Protein AF-A0A2Y8ZX93-F1 (afdb_monomer_lite)

pLDDT: mean 82.66, std 17.28, range [22.12, 98.38]

Structure (mmCIF, N/CA/C/O backbone):
data_AF-A0A2Y8ZX93-F1
#
_entry.id   AF-A0A2Y8ZX93-F1
#
loop_
_atom_site.group_PDB
_atom_site.id
_atom_site.type_symbol
_atom_site.label_atom_id
_atom_site.label_alt_id
_atom_site.label_comp_id
_atom_site.label_asym_id
_atom_site.label_entity_id
_atom_site.label_seq_id
_atom_site.pdbx_PDB_ins_code
_atom_site.Cartn_x
_atom_site.Cartn_y
_atom_site.Cartn_z
_atom_site.occupancy
_atom_site.B_iso_or_equiv
_atom_site.auth_seq_id
_atom_site.auth_comp_id
_atom_site.auth_asym_id
_atom_site.auth_atom_id
_atom_site.pdbx_PDB_model_num
ATOM 1 N N . MET A 1 1 ? -20.383 -27.115 -60.433 1.00 38.19 1 MET A N 1
ATOM 2 C CA . MET A 1 1 ? -18.996 -26.728 -60.071 1.00 38.19 1 MET A CA 1
ATOM 3 C C . MET A 1 1 ? -18.597 -27.478 -58.807 1.00 38.19 1 MET A C 1
ATOM 5 O O . MET A 1 1 ? -19.417 -27.552 -57.901 1.00 38.19 1 MET A O 1
ATOM 9 N N . SER A 1 2 ? -17.397 -28.063 -58.743 1.00 33.25 2 SER A N 1
ATOM 10 C CA . SER A 1 2 ? -16.948 -28.819 -57.560 1.00 33.25 2 SER A CA 1
ATOM 11 C C . SER A 1 2 ? -16.372 -27.890 -56.485 1.00 33.25 2 SER A C 1
ATOM 13 O O . SER A 1 2 ? -15.610 -26.979 -56.806 1.00 33.25 2 SER A O 1
ATOM 15 N N . ARG A 1 3 ? -16.704 -28.123 -55.207 1.00 37.62 3 ARG A N 1
ATOM 16 C CA . ARG A 1 3 ? -16.059 -27.435 -54.075 1.00 37.62 3 ARG A CA 1
ATOM 17 C C . ARG A 1 3 ? -14.683 -28.062 -53.839 1.00 37.62 3 ARG A C 1
ATOM 19 O O . ARG A 1 3 ? -14.584 -29.118 -53.220 1.00 37.62 3 ARG A O 1
ATOM 26 N N . GLY A 1 4 ? -13.630 -27.417 -54.339 1.00 34.75 4 GLY A N 1
ATOM 27 C CA . GLY A 1 4 ? -12.253 -27.882 -54.169 1.00 34.75 4 GLY A CA 1
ATOM 28 C C . GLY A 1 4 ? -11.857 -27.981 -52.693 1.00 34.75 4 GLY A C 1
ATOM 29 O O . GLY A 1 4 ? -11.777 -26.970 -52.000 1.00 34.75 4 GLY A O 1
ATOM 30 N N . ALA A 1 5 ? -11.599 -29.198 -52.211 1.00 43.78 5 ALA A N 1
ATOM 31 C CA . ALA A 1 5 ? -11.112 -29.422 -50.853 1.00 43.78 5 ALA A CA 1
ATOM 32 C C . ALA A 1 5 ? -9.681 -28.878 -50.703 1.00 43.78 5 ALA A C 1
ATOM 34 O O . ALA A 1 5 ? -8.778 -29.265 -51.449 1.00 43.78 5 ALA A O 1
ATOM 35 N N . PHE A 1 6 ? -9.474 -27.982 -49.735 1.00 46.78 6 PHE A N 1
ATOM 36 C CA . PHE A 1 6 ? -8.197 -27.298 -49.528 1.00 46.78 6 PHE A CA 1
ATOM 37 C C . PHE A 1 6 ? -7.114 -28.291 -49.071 1.00 46.78 6 PHE A C 1
ATOM 39 O O . PHE A 1 6 ? -7.156 -28.811 -47.955 1.00 46.78 6 PHE A O 1
ATOM 46 N N . ARG A 1 7 ? -6.142 -28.574 -49.946 1.00 48.22 7 ARG A N 1
ATOM 47 C CA . ARG A 1 7 ? -5.059 -29.538 -49.696 1.00 48.22 7 ARG A CA 1
ATOM 48 C C . ARG A 1 7 ? -3.965 -28.949 -48.806 1.00 48.22 7 ARG A C 1
ATOM 50 O O . ARG A 1 7 ? -2.946 -28.451 -49.279 1.00 48.22 7 ARG A O 1
ATOM 57 N N . THR A 1 8 ? -4.178 -29.029 -47.493 1.00 47.44 8 THR A N 1
ATOM 58 C CA . THR A 1 8 ? -3.222 -28.589 -46.457 1.00 47.44 8 THR A CA 1
ATOM 59 C C . THR A 1 8 ? -1.885 -29.342 -46.484 1.00 47.44 8 THR A C 1
ATOM 61 O O . THR A 1 8 ? -0.924 -28.904 -45.863 1.00 47.44 8 THR A O 1
ATOM 64 N N . ASP A 1 9 ? -1.801 -30.465 -47.203 1.00 53.12 9 ASP A N 1
ATOM 65 C CA . ASP A 1 9 ? -0.569 -31.202 -47.508 1.00 53.12 9 ASP A CA 1
ATOM 66 C C . ASP A 1 9 ? 0.391 -30.465 -48.462 1.00 53.12 9 ASP A C 1
ATOM 68 O O . ASP A 1 9 ? 1.540 -30.886 -48.581 1.00 53.12 9 ASP A O 1
ATOM 72 N N . ARG A 1 10 ? -0.051 -29.371 -49.104 1.00 49.56 10 ARG A N 1
ATOM 73 C CA . ARG A 1 10 ? 0.734 -28.565 -50.058 1.00 49.56 10 ARG A CA 1
ATOM 74 C C . ARG A 1 10 ? 1.106 -27.157 -49.572 1.00 49.56 10 ARG A C 1
ATOM 76 O O . ARG A 1 10 ? 1.592 -26.364 -50.371 1.00 49.56 10 ARG A O 1
ATOM 83 N N . LEU A 1 11 ? 0.872 -26.825 -48.301 1.00 54.72 11 LEU A N 1
ATOM 84 C CA . LEU A 1 11 ? 1.304 -25.537 -47.746 1.00 54.72 11 LEU A CA 1
ATOM 85 C C . LEU A 1 11 ? 2.834 -25.528 -47.607 1.00 54.72 11 LEU A C 1
ATOM 87 O O . LEU A 1 11 ? 3.390 -26.366 -46.895 1.00 54.72 11 LEU A O 1
ATOM 91 N N . ASP A 1 12 ? 3.502 -24.599 -48.288 1.00 59.56 12 ASP A N 1
ATOM 92 C CA . ASP A 1 12 ? 4.948 -24.414 -48.164 1.00 59.56 12 ASP A CA 1
ATOM 93 C C . ASP A 1 12 ? 5.332 -23.746 -46.831 1.00 59.56 12 ASP A C 1
ATOM 95 O O . ASP A 1 12 ? 4.488 -23.228 -46.091 1.00 59.56 12 ASP A O 1
ATOM 99 N N . LEU A 1 13 ? 6.623 -23.793 -46.487 1.00 51.16 13 LEU A N 1
ATOM 100 C CA . LEU A 1 13 ? 7.106 -23.239 -45.223 1.00 51.16 13 LEU A CA 1
ATOM 101 C C . LEU A 1 13 ? 6.829 -21.723 -45.088 1.00 51.16 13 LEU A C 1
ATOM 103 O O . LEU A 1 13 ? 6.334 -21.339 -44.028 1.00 51.16 13 LEU A O 1
ATOM 107 N N . PRO A 1 14 ? 7.048 -20.867 -46.111 1.00 53.50 14 PRO A N 1
ATOM 108 C CA . PRO A 1 14 ? 6.634 -19.462 -46.068 1.00 53.50 14 PRO A CA 1
ATOM 109 C C . PRO A 1 14 ? 5.145 -19.263 -45.751 1.00 53.50 14 PRO A C 1
ATOM 111 O O . PRO A 1 14 ? 4.814 -18.455 -44.885 1.00 53.50 14 PRO A O 1
ATOM 114 N N . THR A 1 15 ? 4.249 -20.029 -46.380 1.00 57.69 15 THR A N 1
ATOM 115 C CA . THR A 1 15 ? 2.798 -19.940 -46.147 1.00 57.69 15 THR A CA 1
ATOM 116 C C . THR A 1 15 ? 2.431 -20.395 -44.736 1.00 57.69 15 THR A C 1
ATOM 118 O O . THR A 1 15 ? 1.631 -19.742 -44.069 1.00 57.69 15 THR A O 1
ATOM 121 N N . VAL A 1 16 ? 3.037 -21.478 -44.231 1.00 57.66 16 VAL A N 1
ATOM 122 C CA . VAL A 1 16 ? 2.820 -21.938 -42.847 1.00 57.66 16 VAL A CA 1
ATOM 123 C C . VAL A 1 16 ? 3.321 -20.903 -41.833 1.00 57.66 16 VAL A C 1
ATOM 125 O O . VAL A 1 16 ? 2.627 -20.648 -40.847 1.00 57.66 16 VAL A O 1
ATOM 128 N N . LEU A 1 17 ? 4.477 -20.276 -42.075 1.00 52.84 17 LEU A N 1
ATOM 129 C CA . LEU A 1 17 ? 5.004 -19.200 -41.230 1.00 52.84 17 LEU A CA 1
ATOM 130 C C . LEU A 1 17 ? 4.102 -17.960 -41.265 1.00 52.84 17 LEU A C 1
ATOM 132 O O . LEU A 1 17 ? 3.818 -17.399 -40.209 1.00 52.84 17 LEU A O 1
ATOM 136 N N . GLU A 1 18 ? 3.590 -17.556 -42.430 1.00 56.09 18 GLU A N 1
ATOM 137 C CA . GLU A 1 18 ? 2.656 -16.427 -42.516 1.00 56.09 18 GLU A CA 1
ATOM 138 C C . GLU A 1 18 ? 1.342 -16.731 -41.788 1.00 56.09 18 GLU A C 1
ATOM 140 O O . GLU A 1 18 ? 0.925 -15.952 -40.933 1.00 56.09 18 GLU A O 1
ATOM 145 N N . MET A 1 19 ? 0.754 -17.918 -41.981 1.00 57.12 19 MET A N 1
ATOM 146 C CA . MET A 1 19 ? -0.421 -18.340 -41.209 1.00 57.12 19 MET A CA 1
ATOM 147 C C . MET A 1 19 ? -0.150 -18.356 -39.692 1.00 57.12 19 MET A C 1
ATOM 149 O O . MET A 1 19 ? -1.049 -18.029 -38.916 1.00 57.12 19 MET A O 1
ATOM 153 N N . GLN A 1 20 ? 1.071 -18.683 -39.243 1.00 57.06 20 GLN A N 1
ATOM 154 C CA . GLN A 1 20 ? 1.461 -18.582 -37.828 1.00 57.06 20 GLN A CA 1
ATOM 155 C C . GLN A 1 20 ? 1.561 -17.123 -37.354 1.00 57.06 20 GLN A C 1
ATOM 157 O O . GLN A 1 20 ? 1.121 -16.825 -36.242 1.00 57.06 20 GLN A O 1
ATOM 162 N N . ARG A 1 21 ? 2.074 -16.204 -38.188 1.00 53.91 21 ARG A N 1
ATOM 163 C CA . ARG A 1 21 ? 2.110 -14.753 -37.911 1.00 53.91 21 ARG A CA 1
ATOM 164 C C . ARG A 1 21 ? 0.701 -14.139 -37.852 1.00 53.91 21 ARG A C 1
ATOM 166 O O . ARG A 1 21 ? 0.477 -13.242 -37.038 1.00 53.91 21 ARG A O 1
ATOM 173 N N . THR A 1 22 ? -0.244 -14.603 -38.680 1.00 52.34 22 THR A N 1
ATOM 174 C CA . THR A 1 22 ? -1.621 -14.071 -38.721 1.00 52.34 22 THR A CA 1
ATOM 175 C C . THR A 1 22 ? -2.542 -14.685 -37.661 1.00 52.34 22 THR A C 1
ATOM 177 O O . THR A 1 22 ? -3.226 -13.949 -36.955 1.00 52.34 22 THR A O 1
ATOM 180 N N . ALA A 1 23 ? -2.583 -16.020 -37.550 1.00 55.81 23 ALA A N 1
ATOM 181 C CA . ALA A 1 23 ? -3.576 -16.755 -36.752 1.00 55.81 23 ALA A CA 1
ATOM 182 C C . ALA A 1 23 ? -3.027 -17.340 -35.434 1.00 55.81 23 ALA A C 1
ATOM 184 O O . ALA A 1 23 ? -3.792 -17.872 -34.628 1.00 55.81 23 ALA A O 1
ATOM 185 N N . GLY A 1 24 ? -1.715 -17.249 -35.203 1.00 49.53 24 GLY A N 1
ATOM 186 C CA . GLY A 1 24 ? -1.046 -17.790 -34.022 1.00 49.53 24 GLY A CA 1
ATOM 187 C C . GLY A 1 24 ? -0.754 -19.292 -34.109 1.00 49.53 24 GLY A C 1
ATOM 188 O O . GLY A 1 24 ? -1.444 -20.071 -34.776 1.00 49.53 24 GLY A O 1
ATOM 189 N N . ASN A 1 25 ? 0.280 -19.723 -33.380 1.00 56.22 25 ASN A N 1
ATOM 190 C CA . ASN A 1 25 ? 0.790 -21.100 -33.424 1.00 56.22 25 ASN A CA 1
ATOM 191 C C . ASN A 1 25 ? -0.280 -22.149 -33.080 1.00 56.22 25 ASN A C 1
ATOM 193 O O . ASN A 1 25 ? -0.278 -23.242 -33.648 1.00 56.22 25 ASN A O 1
ATOM 197 N N . LEU A 1 26 ? -1.200 -21.823 -32.168 1.00 50.97 26 LEU A N 1
ATOM 198 C CA . LEU A 1 26 ? -2.224 -22.742 -31.667 1.00 50.97 26 LEU A CA 1
ATOM 199 C C . LEU A 1 26 ? -3.289 -23.050 -32.739 1.00 50.97 26 LEU A C 1
ATOM 201 O O . LEU A 1 26 ? -3.640 -24.215 -32.937 1.00 50.97 26 LEU A O 1
ATOM 205 N N . ALA A 1 27 ? -3.725 -22.041 -33.503 1.00 55.56 27 ALA A N 1
ATOM 206 C CA . ALA A 1 27 ? -4.671 -22.221 -34.605 1.00 55.56 27 ALA A CA 1
ATOM 207 C C . ALA A 1 27 ? -4.058 -23.042 -35.751 1.00 55.56 27 ALA A C 1
ATOM 209 O O . ALA A 1 27 ? -4.661 -24.016 -36.205 1.00 55.56 27 ALA A O 1
ATOM 210 N N . VAL A 1 28 ? -2.829 -22.711 -36.169 1.00 62.53 28 VAL A N 1
ATOM 211 C CA . VAL A 1 28 ? -2.126 -23.446 -37.237 1.00 62.53 28 VAL A CA 1
ATOM 212 C C . VAL A 1 28 ? -1.802 -24.879 -36.813 1.00 62.53 28 VAL A C 1
ATOM 214 O O . VAL A 1 28 ? -2.011 -25.807 -37.593 1.00 62.53 28 VAL A O 1
ATOM 217 N N . THR A 1 29 ? -1.385 -25.098 -35.562 1.00 57.59 29 THR A N 1
ATOM 218 C CA . THR A 1 29 ? -1.184 -26.455 -35.023 1.00 57.59 29 THR A CA 1
ATOM 219 C C . THR A 1 29 ? -2.493 -27.245 -35.033 1.00 57.59 29 THR A C 1
ATOM 221 O O . THR A 1 29 ? -2.496 -28.401 -35.456 1.00 57.59 29 THR A O 1
ATOM 224 N N . GLY A 1 30 ? -3.620 -26.633 -34.652 1.00 55.56 30 GLY A N 1
ATOM 225 C CA . GLY A 1 30 ? -4.944 -27.255 -34.750 1.00 55.56 30 GLY A CA 1
ATOM 226 C C . GLY A 1 30 ? -5.324 -27.636 -36.187 1.00 55.56 30 GLY A C 1
ATOM 227 O O . GLY A 1 30 ? -5.829 -28.737 -36.417 1.00 55.56 30 GLY A O 1
ATOM 228 N N . LEU A 1 31 ? -5.024 -26.768 -37.158 1.00 58.56 31 LEU A N 1
ATOM 229 C CA . LEU A 1 31 ? -5.287 -26.989 -38.583 1.00 58.56 31 LEU A CA 1
ATOM 230 C C . LEU A 1 31 ? -4.454 -28.160 -39.141 1.00 58.56 31 LEU A C 1
ATOM 232 O O . LEU A 1 31 ? -5.006 -29.105 -39.706 1.00 58.56 31 LEU A O 1
ATOM 236 N N . LEU A 1 32 ? -3.138 -28.145 -38.900 1.00 58.00 32 LEU A N 1
ATOM 237 C CA . LEU A 1 32 ? -2.202 -29.190 -39.335 1.00 58.00 32 LEU A CA 1
ATOM 238 C C . LEU A 1 32 ? -2.458 -30.539 -38.639 1.00 58.00 32 LEU A C 1
ATOM 240 O O . LEU A 1 32 ? -2.337 -31.592 -39.266 1.00 58.00 32 LEU A O 1
ATOM 244 N N . THR A 1 33 ? -2.860 -30.527 -37.363 1.00 55.69 33 THR A N 1
ATOM 245 C CA . THR A 1 33 ? -3.165 -31.754 -36.603 1.00 55.69 33 THR A CA 1
ATOM 246 C C . THR A 1 33 ? -4.470 -32.398 -37.074 1.00 55.69 33 THR A C 1
ATOM 248 O O . THR A 1 33 ? -4.533 -33.620 -37.216 1.00 55.69 33 THR A O 1
ATOM 251 N N . ARG A 1 34 ? -5.503 -31.603 -37.403 1.00 52.59 34 ARG A N 1
ATOM 252 C CA . ARG A 1 34 ? -6.754 -32.123 -37.991 1.00 52.59 34 ARG A CA 1
ATOM 253 C C . ARG A 1 34 ? -6.520 -32.836 -39.330 1.00 52.59 34 ARG A C 1
ATOM 255 O O . ARG A 1 34 ? -7.212 -33.812 -39.609 1.00 52.59 34 ARG A O 1
ATOM 262 N N . ALA A 1 35 ? -5.524 -32.413 -40.108 1.00 49.88 35 ALA A N 1
ATOM 263 C CA . ALA A 1 35 ? -5.215 -32.978 -41.422 1.00 49.88 35 ALA A CA 1
ATOM 264 C C . ALA A 1 35 ? -4.515 -34.359 -41.410 1.00 49.88 35 ALA A C 1
ATOM 266 O O . ALA A 1 35 ? -4.443 -35.001 -42.457 1.00 49.88 35 ALA A O 1
ATOM 267 N N . ARG A 1 36 ? -3.972 -34.842 -40.276 1.00 49.94 36 ARG A N 1
ATOM 268 C CA . ARG A 1 36 ? -3.077 -36.029 -40.242 1.00 49.94 36 ARG A CA 1
ATOM 269 C C . ARG A 1 36 ? -3.449 -37.102 -39.201 1.00 49.94 36 ARG A C 1
ATOM 271 O O . ARG A 1 36 ? -2.600 -37.606 -38.475 1.00 49.94 36 ARG A O 1
ATOM 278 N N . ARG A 1 37 ? -4.712 -37.543 -39.187 1.00 47.25 37 ARG A N 1
ATOM 279 C CA . ARG A 1 37 ? -5.266 -38.576 -38.270 1.00 47.25 37 ARG A CA 1
ATOM 280 C C . ARG A 1 37 ? -4.771 -40.042 -38.452 1.00 47.25 37 ARG A C 1
ATOM 282 O O . ARG A 1 37 ? -5.482 -40.955 -38.047 1.00 47.25 37 ARG A O 1
ATOM 289 N N . ARG A 1 38 ? -3.614 -40.324 -39.078 1.00 47.47 38 ARG A N 1
ATOM 290 C CA . ARG A 1 38 ? -3.207 -41.717 -39.432 1.00 47.47 38 ARG A CA 1
ATOM 291 C C . ARG A 1 38 ? -1.722 -42.111 -39.255 1.00 47.47 38 ARG A C 1
ATOM 293 O O . ARG A 1 38 ? -1.318 -43.130 -39.805 1.00 47.47 38 ARG A O 1
ATOM 300 N N . ARG A 1 39 ? -0.896 -41.371 -38.503 1.00 42.72 39 ARG A N 1
ATOM 301 C CA . ARG A 1 39 ? 0.493 -41.780 -38.148 1.00 42.72 39 ARG A CA 1
ATOM 302 C C . ARG A 1 39 ? 0.923 -41.192 -36.773 1.00 42.72 39 ARG A C 1
ATOM 304 O O . ARG A 1 39 ? 0.114 -40.451 -36.217 1.00 42.72 39 ARG A O 1
ATOM 311 N N . PRO A 1 40 ? 2.087 -41.573 -36.183 1.00 40.28 40 PRO A N 1
ATOM 312 C CA . PRO A 1 40 ? 2.445 -41.280 -34.777 1.00 40.28 40 PRO A CA 1
ATOM 313 C C . PRO A 1 40 ? 2.471 -39.778 -34.425 1.00 40.28 40 PRO A C 1
ATOM 315 O O . PRO A 1 40 ? 2.444 -38.950 -35.341 1.00 40.28 40 PRO A O 1
ATOM 318 N N . PRO A 1 41 ? 2.468 -39.412 -33.121 1.00 38.44 41 PRO A N 1
ATOM 319 C CA . PRO A 1 41 ? 2.018 -38.098 -32.665 1.00 38.44 41 PRO A CA 1
ATOM 320 C C . PRO A 1 41 ? 2.779 -36.929 -33.305 1.00 38.44 41 PRO A C 1
ATOM 322 O O . PRO A 1 41 ? 3.965 -37.062 -33.620 1.00 38.44 41 PRO A O 1
ATOM 325 N N . PRO A 1 42 ? 2.122 -35.765 -33.485 1.00 37.41 42 PRO A N 1
ATOM 326 C CA . PRO A 1 42 ? 2.750 -34.623 -34.128 1.00 37.41 42 PRO A CA 1
ATOM 327 C C . PRO A 1 42 ? 4.044 -34.236 -33.415 1.00 37.41 42 PRO A C 1
ATOM 329 O O . PRO A 1 42 ? 4.047 -34.027 -32.198 1.00 37.41 42 PRO A O 1
ATOM 332 N N . ARG A 1 43 ? 5.124 -34.037 -34.184 1.00 37.75 43 ARG A N 1
ATOM 333 C CA . ARG A 1 43 ? 6.219 -33.170 -33.733 1.00 37.75 43 ARG A CA 1
ATOM 334 C C . ARG A 1 43 ? 5.571 -31.852 -33.311 1.00 37.75 43 ARG A C 1
ATOM 336 O O . ARG A 1 43 ? 4.949 -31.196 -34.150 1.00 37.75 43 ARG A O 1
ATOM 343 N N . ARG A 1 44 ? 5.660 -31.497 -32.023 1.00 36.03 44 ARG A N 1
ATOM 344 C CA . ARG A 1 44 ? 5.194 -30.191 -31.538 1.00 36.03 44 ARG A CA 1
ATOM 345 C C . ARG A 1 44 ? 5.882 -29.136 -32.395 1.00 36.03 44 ARG A C 1
ATOM 347 O O . ARG A 1 44 ? 7.101 -29.191 -32.539 1.00 36.03 44 ARG A O 1
ATOM 354 N N . VAL A 1 45 ? 5.114 -28.219 -32.981 1.00 36.22 45 VAL A N 1
ATOM 355 C CA . VAL A 1 45 ? 5.664 -27.192 -33.875 1.00 36.22 45 VAL A CA 1
ATOM 356 C C . VAL A 1 45 ? 6.288 -26.078 -33.032 1.00 36.22 45 VAL A C 1
ATOM 358 O O . VAL A 1 45 ? 5.804 -24.950 -32.975 1.00 36.22 45 VAL A O 1
ATOM 361 N N . GLN A 1 46 ? 7.398 -26.426 -32.373 1.00 42.09 46 GLN A N 1
ATOM 362 C CA . GLN A 1 46 ? 8.507 -25.501 -32.185 1.00 42.09 46 GLN A CA 1
ATOM 363 C C . GLN A 1 46 ? 8.814 -24.908 -33.566 1.00 42.09 46 GLN A C 1
ATOM 365 O O . GLN A 1 46 ? 8.687 -25.596 -34.587 1.00 42.09 46 GLN A O 1
ATOM 370 N N . ARG A 1 47 ? 9.112 -23.610 -33.607 1.00 53.66 47 ARG A N 1
ATOM 371 C CA . ARG A 1 47 ? 9.270 -22.877 -34.866 1.00 53.66 47 ARG A CA 1
ATOM 372 C C . ARG A 1 47 ? 10.280 -23.584 -35.767 1.00 53.66 47 ARG A C 1
ATOM 374 O O . ARG A 1 47 ? 11.273 -24.120 -35.277 1.00 53.66 47 ARG A O 1
ATOM 381 N N . ALA A 1 48 ? 10.057 -23.525 -37.080 1.00 51.16 48 ALA A N 1
ATOM 382 C CA . ALA A 1 48 ? 11.188 -23.681 -37.981 1.00 51.16 48 ALA A CA 1
ATOM 383 C C . ALA A 1 48 ? 12.241 -22.632 -37.569 1.00 51.16 48 ALA A C 1
ATOM 385 O O . ALA A 1 48 ? 11.849 -21.484 -37.310 1.00 51.16 48 ALA A O 1
ATOM 386 N N . PRO A 1 49 ? 13.523 -23.010 -37.432 1.00 67.44 49 PRO A N 1
ATOM 387 C CA . PRO A 1 49 ? 14.569 -22.038 -37.153 1.00 67.44 49 PRO A CA 1
ATOM 388 C C . PRO A 1 49 ? 14.574 -20.963 -38.240 1.00 67.44 49 PRO A C 1
ATOM 390 O O . PRO A 1 49 ? 14.140 -21.211 -39.370 1.00 67.44 49 PRO A O 1
ATOM 393 N N . LEU A 1 50 ? 15.051 -19.769 -37.896 1.00 72.94 50 LEU A N 1
ATOM 394 C CA . LEU A 1 50 ? 15.242 -18.723 -38.897 1.00 72.94 50 LEU A CA 1
ATOM 395 C C . LEU A 1 50 ? 16.279 -19.179 -39.935 1.00 72.94 50 LEU A C 1
ATOM 397 O O . LEU A 1 50 ? 17.116 -20.045 -39.658 1.00 72.94 50 LEU A O 1
ATOM 401 N N . ASP A 1 51 ? 16.223 -18.599 -41.135 1.00 74.88 51 ASP A N 1
ATOM 402 C CA . ASP A 1 51 ? 17.223 -18.878 -42.167 1.00 74.88 51 ASP A CA 1
ATOM 403 C C . ASP A 1 51 ? 18.634 -18.552 -41.627 1.00 74.88 51 ASP A C 1
ATOM 405 O O . ASP A 1 51 ? 18.787 -17.541 -40.932 1.00 74.88 51 ASP A O 1
ATOM 409 N N . PRO A 1 52 ? 19.682 -19.340 -41.934 1.00 82.25 52 PRO A N 1
ATOM 410 C CA . PRO A 1 52 ? 21.042 -19.071 -41.458 1.00 82.25 52 PRO A CA 1
ATOM 411 C C . PRO A 1 52 ? 21.603 -17.680 -41.8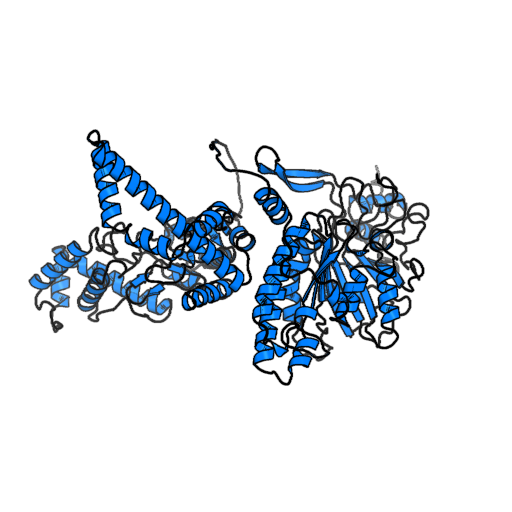09 1.00 82.25 52 PRO A C 1
ATOM 413 O O . PRO A 1 52 ? 22.573 -17.249 -41.198 1.00 82.25 52 PRO A O 1
ATOM 416 N N . LYS A 1 53 ? 21.010 -16.941 -42.758 1.00 79.38 53 LYS A N 1
ATOM 417 C CA . LYS A 1 53 ? 21.347 -15.531 -43.035 1.00 79.38 53 LYS A CA 1
ATOM 418 C C . LYS A 1 53 ? 20.714 -14.555 -42.036 1.00 79.38 53 LYS A C 1
ATOM 420 O O . LYS A 1 53 ? 21.232 -13.459 -41.851 1.00 79.38 53 LYS A O 1
ATOM 425 N N . GLN A 1 54 ? 19.593 -14.929 -41.420 1.00 74.06 54 GLN A N 1
ATOM 426 C CA . GLN A 1 54 ? 18.881 -14.155 -40.395 1.00 74.06 54 GLN A CA 1
ATOM 427 C C . GLN A 1 54 ? 19.307 -14.537 -38.971 1.00 74.06 54 GLN A C 1
ATOM 429 O O . GLN A 1 54 ? 19.251 -13.699 -38.074 1.00 74.06 54 GLN A O 1
ATOM 434 N N . ASP A 1 55 ? 19.736 -15.784 -38.772 1.00 82.25 55 ASP A N 1
ATOM 435 C CA . ASP A 1 55 ? 20.275 -16.317 -37.517 1.00 82.25 55 ASP A CA 1
ATOM 436 C C . ASP A 1 55 ? 21.606 -17.069 -37.756 1.00 82.25 55 ASP A C 1
ATOM 438 O O . ASP A 1 55 ? 21.689 -18.285 -37.561 1.00 82.25 55 ASP A O 1
ATOM 442 N N . PRO A 1 56 ? 22.677 -16.363 -38.179 1.00 82.88 56 PRO A N 1
ATOM 443 C CA . PRO A 1 56 ? 23.992 -16.960 -38.444 1.00 82.88 56 PRO A CA 1
ATOM 444 C C . PRO A 1 56 ? 24.672 -17.540 -37.198 1.00 82.88 56 PRO A C 1
ATOM 446 O O . PRO A 1 56 ? 25.637 -18.291 -37.321 1.00 82.88 56 PRO A O 1
ATOM 449 N N . LYS A 1 57 ? 24.181 -17.205 -35.998 1.00 85.56 57 LYS A N 1
ATOM 450 C CA . LYS A 1 57 ? 24.661 -17.750 -34.722 1.00 85.56 57 LYS A CA 1
ATOM 451 C C . LYS A 1 57 ? 23.854 -18.969 -34.249 1.00 85.56 57 LYS A C 1
ATOM 453 O O . LYS A 1 57 ? 24.275 -19.632 -33.307 1.00 85.56 57 LYS A O 1
ATOM 458 N N . GLY A 1 58 ? 22.730 -19.291 -34.897 1.00 86.94 58 GLY A N 1
ATOM 459 C CA . GLY A 1 58 ? 21.892 -20.453 -34.590 1.00 86.94 58 GLY A CA 1
ATOM 460 C C . GLY A 1 58 ? 21.069 -20.342 -33.299 1.00 86.94 58 GLY A C 1
ATOM 461 O O . GLY A 1 58 ? 20.612 -21.359 -32.776 1.00 86.94 58 GLY A O 1
ATOM 462 N N . TYR A 1 59 ? 20.855 -19.138 -32.767 1.00 88.19 59 TYR A N 1
ATOM 463 C CA . TYR A 1 59 ? 20.158 -18.904 -31.497 1.00 88.19 59 TYR A CA 1
ATOM 464 C C . TYR A 1 59 ? 18.686 -19.350 -31.476 1.00 88.19 59 TYR A C 1
ATOM 466 O O . TYR A 1 59 ? 18.108 -19.463 -30.393 1.00 88.19 59 TYR A O 1
ATOM 474 N N . THR A 1 60 ? 18.079 -19.595 -32.640 1.00 82.50 60 THR A N 1
ATOM 475 C CA . THR A 1 60 ? 16.692 -20.065 -32.821 1.00 82.50 60 THR A CA 1
ATOM 476 C C . THR A 1 60 ? 16.575 -21.557 -33.124 1.00 82.50 60 THR A C 1
ATOM 478 O O . THR A 1 60 ? 15.464 -22.074 -33.257 1.00 82.50 60 THR A O 1
ATOM 481 N N . GLN A 1 61 ? 17.703 -22.262 -33.227 1.00 82.44 61 GLN A N 1
ATOM 482 C CA . GLN A 1 61 ? 17.734 -23.688 -33.532 1.00 82.44 61 GLN A CA 1
ATOM 483 C C . GLN A 1 61 ? 17.111 -24.520 -32.392 1.00 82.44 61 GLN A C 1
ATOM 485 O O . GLN A 1 61 ? 17.387 -24.240 -31.222 1.00 82.44 61 GLN A O 1
ATOM 490 N N . PRO A 1 62 ? 16.319 -25.575 -32.682 1.00 74.62 62 PRO A N 1
ATOM 491 C CA . PRO A 1 62 ? 15.690 -26.419 -31.656 1.00 74.62 62 PRO A CA 1
ATOM 492 C C . PRO A 1 62 ? 16.662 -27.021 -30.629 1.00 74.62 62 PRO A C 1
ATOM 494 O O . PRO A 1 62 ? 16.350 -27.097 -29.442 1.00 74.62 62 PRO A O 1
ATOM 497 N N . GLN A 1 63 ? 17.858 -27.409 -31.081 1.00 80.81 63 GLN A N 1
ATOM 498 C CA . GLN A 1 63 ? 18.958 -27.925 -30.260 1.00 80.81 63 GLN A CA 1
ATOM 499 C C . GLN A 1 63 ? 19.723 -26.839 -29.479 1.00 80.81 63 GLN A C 1
ATOM 501 O O . GLN A 1 63 ? 20.559 -27.167 -28.632 1.00 80.81 63 GLN A O 1
ATOM 506 N N . GLY A 1 64 ? 19.424 -25.562 -29.726 1.00 87.12 64 GLY A N 1
ATOM 507 C CA . GLY A 1 64 ? 20.137 -24.414 -29.176 1.00 87.12 64 GLY A CA 1
ATOM 508 C C . GLY A 1 64 ? 21.563 -24.259 -29.694 1.00 87.12 64 GLY A C 1
ATOM 509 O O . GLY A 1 64 ? 21.979 -24.901 -30.659 1.00 87.12 64 GLY A O 1
ATOM 510 N N . VAL A 1 65 ? 22.314 -23.416 -28.993 1.00 92.38 65 VAL A N 1
ATOM 511 C CA . VAL A 1 65 ? 23.744 -23.174 -29.213 1.00 92.38 65 VAL A CA 1
ATOM 512 C C . VAL A 1 65 ? 24.483 -23.602 -27.952 1.00 92.38 65 VAL A C 1
ATOM 514 O O . VAL A 1 65 ? 24.120 -23.152 -26.867 1.00 92.38 65 VAL A O 1
ATOM 517 N N . LYS A 1 66 ? 25.489 -24.473 -28.089 1.00 94.38 66 LYS A N 1
ATOM 518 C CA . LYS A 1 66 ? 26.412 -24.865 -27.009 1.00 94.38 66 LYS A CA 1
ATOM 519 C C . LYS A 1 66 ? 27.602 -23.909 -26.930 1.00 94.38 66 LYS A C 1
ATOM 521 O O . LYS A 1 66 ? 27.944 -23.296 -27.940 1.00 94.38 66 LYS A O 1
ATOM 526 N N . ASN A 1 67 ? 28.249 -23.834 -25.768 1.00 94.19 67 ASN A N 1
ATOM 527 C CA . ASN A 1 67 ? 29.437 -23.018 -25.504 1.00 94.19 67 ASN A CA 1
ATOM 528 C C . ASN A 1 67 ? 29.326 -21.575 -26.041 1.00 94.19 67 ASN A C 1
ATOM 530 O O . ASN A 1 67 ? 30.204 -21.067 -26.745 1.00 94.19 67 ASN A O 1
ATOM 534 N N . VAL A 1 68 ? 28.196 -20.925 -25.754 1.00 93.50 68 VAL A N 1
ATOM 535 C CA . VAL A 1 68 ? 27.832 -19.609 -26.295 1.00 93.50 68 VAL A CA 1
ATOM 536 C C . VAL A 1 68 ? 28.913 -18.587 -25.953 1.00 93.50 68 VAL A C 1
ATOM 538 O O . VAL A 1 68 ? 29.173 -18.338 -24.778 1.00 93.50 68 VAL A O 1
ATOM 541 N N . ALA A 1 69 ? 29.547 -18.000 -26.973 1.00 88.94 69 ALA A N 1
ATOM 542 C CA . ALA A 1 69 ? 30.656 -17.053 -26.811 1.00 88.94 69 ALA A CA 1
ATOM 543 C C . ALA A 1 69 ? 31.787 -17.566 -25.881 1.00 88.94 69 ALA A C 1
ATOM 545 O O . ALA A 1 69 ? 32.334 -16.804 -25.088 1.00 88.94 69 ALA A O 1
ATOM 546 N N . SER A 1 70 ? 32.115 -18.862 -25.968 1.00 93.06 70 SER A N 1
ATOM 547 C CA . SER A 1 70 ? 33.147 -19.538 -25.158 1.00 93.06 70 SER A CA 1
ATOM 548 C C . SER A 1 70 ? 32.883 -19.563 -23.641 1.00 93.06 70 SER A C 1
ATOM 550 O O . SER A 1 70 ? 33.810 -19.732 -22.853 1.00 93.06 70 SER A O 1
ATOM 552 N N . SER A 1 71 ? 31.625 -19.402 -23.215 1.00 95.38 71 SER A N 1
ATOM 553 C CA . SER A 1 71 ? 31.234 -19.330 -21.795 1.00 95.38 71 SER A CA 1
ATOM 554 C C . SER A 1 71 ? 31.062 -20.673 -21.071 1.00 95.38 71 SER A C 1
ATOM 556 O O . SER A 1 71 ? 30.804 -20.680 -19.869 1.00 95.38 71 SER A O 1
ATOM 558 N N . GLY A 1 72 ? 31.117 -21.808 -21.772 1.00 96.06 72 GLY A N 1
ATOM 559 C CA . GLY A 1 72 ? 30.728 -23.110 -21.217 1.00 96.06 72 GLY A CA 1
ATOM 560 C C . GLY A 1 72 ? 29.226 -23.244 -20.921 1.00 96.06 72 GLY A C 1
ATOM 561 O O . GLY A 1 72 ? 28.833 -24.088 -20.109 1.00 96.06 72 GLY A O 1
ATOM 562 N N . THR A 1 73 ? 28.376 -22.408 -21.535 1.00 97.62 73 THR A N 1
ATOM 563 C CA . THR A 1 73 ? 26.912 -22.466 -21.389 1.00 97.62 73 THR A CA 1
ATOM 564 C C . THR A 1 73 ? 26.188 -22.743 -22.708 1.00 97.62 73 THR A C 1
ATOM 566 O O . THR A 1 73 ? 26.563 -22.253 -23.776 1.00 97.62 73 THR A O 1
ATOM 569 N N . THR A 1 74 ? 25.098 -23.507 -22.617 1.00 96.31 74 THR A N 1
ATOM 570 C CA . THR A 1 74 ? 24.123 -23.737 -23.683 1.00 96.31 74 THR A CA 1
ATOM 571 C C . THR A 1 74 ? 22.964 -22.740 -23.556 1.00 96.31 74 THR A C 1
ATOM 573 O O . THR A 1 74 ? 22.359 -22.623 -22.488 1.00 96.31 74 THR A O 1
ATOM 576 N N . ARG A 1 75 ? 22.578 -22.099 -24.668 1.00 94.44 75 ARG A N 1
ATOM 577 C CA . ARG A 1 75 ? 21.348 -21.293 -24.801 1.00 94.44 75 ARG A CA 1
ATOM 578 C C . ARG A 1 75 ? 20.305 -22.025 -25.646 1.00 94.44 75 ARG A C 1
ATOM 580 O O . ARG A 1 75 ? 20.622 -22.491 -26.741 1.00 94.44 75 ARG A O 1
ATOM 587 N N . ARG A 1 76 ? 19.045 -22.055 -25.198 1.00 92.19 76 ARG A N 1
ATOM 588 C CA . ARG A 1 76 ? 17.898 -22.623 -25.936 1.00 92.19 76 ARG A CA 1
ATOM 589 C C . ARG A 1 76 ? 16.656 -21.742 -25.914 1.00 92.19 76 ARG A C 1
ATOM 591 O O . ARG A 1 76 ? 16.389 -21.067 -24.928 1.00 92.19 76 ARG A O 1
ATOM 598 N N . VAL A 1 77 ? 15.865 -21.827 -26.984 1.00 89.88 77 VAL A N 1
ATOM 599 C CA . VAL A 1 77 ? 14.500 -21.282 -27.069 1.00 89.88 77 VAL A CA 1
ATOM 600 C C . VAL A 1 77 ? 13.517 -22.442 -26.919 1.00 89.88 77 VAL A C 1
ATOM 602 O O . VAL A 1 77 ? 13.542 -23.385 -27.714 1.00 89.88 77 VAL A O 1
ATOM 605 N N . VAL A 1 78 ? 12.663 -22.391 -25.898 1.00 90.00 78 VAL A N 1
ATOM 606 C CA . VAL A 1 78 ? 11.808 -23.516 -25.482 1.00 90.00 78 VAL A CA 1
ATOM 607 C C . VAL A 1 78 ? 10.340 -23.102 -25.435 1.00 90.00 78 VAL A C 1
ATOM 609 O O . VAL A 1 78 ? 10.021 -21.935 -25.212 1.00 90.00 78 VAL A O 1
ATOM 612 N N . THR A 1 79 ? 9.433 -24.055 -25.651 1.00 88.19 79 THR A N 1
ATOM 613 C CA . THR A 1 79 ? 7.983 -23.807 -25.665 1.00 88.19 79 THR A CA 1
ATOM 614 C C . THR A 1 79 ? 7.304 -24.529 -24.503 1.00 88.19 79 THR A C 1
ATOM 616 O O . THR A 1 79 ? 7.483 -25.733 -24.331 1.00 88.19 79 THR A O 1
ATOM 619 N N . VAL A 1 80 ? 6.501 -23.787 -23.738 1.00 89.38 80 VAL A N 1
ATOM 620 C CA . VAL A 1 80 ? 5.961 -24.134 -22.415 1.00 89.38 80 VAL A CA 1
ATOM 621 C C . VAL A 1 80 ? 4.425 -23.974 -22.431 1.00 89.38 80 VAL A C 1
ATOM 623 O O . VAL A 1 80 ? 3.897 -22.975 -21.938 1.00 89.38 80 VAL A O 1
ATOM 626 N N . PRO A 1 81 ? 3.669 -24.885 -23.081 1.00 86.00 81 PRO A N 1
ATOM 627 C CA . PRO A 1 81 ? 2.259 -24.651 -23.399 1.00 86.00 81 PRO A CA 1
ATOM 628 C C . PRO A 1 81 ? 1.368 -24.447 -22.168 1.00 86.00 81 PRO A C 1
ATOM 630 O O . PRO A 1 81 ? 1.436 -25.220 -21.216 1.00 86.00 81 PRO A O 1
ATOM 633 N N . GLY A 1 82 ? 0.488 -23.445 -22.223 1.00 87.06 82 GLY A N 1
ATOM 634 C CA . GLY A 1 82 ? -0.414 -23.071 -21.124 1.00 87.06 82 GLY A CA 1
ATOM 635 C C . GLY A 1 82 ? 0.136 -21.976 -20.201 1.00 87.06 82 GLY A C 1
ATOM 636 O O . GLY A 1 82 ? -0.567 -21.546 -19.283 1.00 87.06 82 GLY A O 1
ATOM 637 N N . PHE A 1 83 ? 1.353 -21.500 -20.469 1.00 91.81 83 PHE A N 1
ATOM 638 C CA . PHE A 1 83 ? 2.023 -20.420 -19.750 1.00 91.81 83 PHE A CA 1
ATOM 639 C C . PHE A 1 83 ? 2.568 -19.358 -20.715 1.00 91.81 83 PHE A C 1
ATOM 641 O O . PHE A 1 83 ? 2.605 -19.558 -21.928 1.00 91.81 83 PHE A O 1
ATOM 648 N N . GLY A 1 84 ? 3.012 -18.225 -20.174 1.00 90.62 84 GLY A N 1
ATOM 649 C CA . GLY A 1 84 ? 3.539 -17.106 -20.951 1.00 90.62 84 GLY A CA 1
ATOM 650 C C . GLY A 1 84 ? 2.462 -16.352 -21.742 1.00 90.62 84 GLY A C 1
ATOM 651 O O . GLY A 1 84 ? 1.280 -16.333 -21.379 1.00 90.62 84 GLY A O 1
ATOM 652 N N . VAL A 1 85 ? 2.895 -15.710 -22.827 1.00 89.06 85 VAL A N 1
ATOM 653 C CA . VAL A 1 85 ? 2.064 -14.911 -23.740 1.00 89.06 85 VAL A CA 1
ATOM 654 C C . VAL A 1 85 ? 1.296 -15.801 -24.728 1.00 89.06 85 VAL A C 1
ATOM 656 O O . VAL A 1 85 ? 1.740 -16.894 -25.079 1.00 89.06 85 VAL A O 1
ATOM 659 N N . THR A 1 86 ? 0.156 -15.312 -25.226 1.00 85.81 86 THR A N 1
ATOM 660 C CA . THR A 1 86 ? -0.581 -15.883 -26.368 1.00 85.81 86 THR A CA 1
ATOM 661 C C . THR A 1 86 ? -1.044 -14.793 -27.347 1.00 85.81 86 THR A C 1
ATOM 663 O O . THR A 1 86 ? -1.333 -13.661 -26.941 1.00 85.81 86 THR A O 1
ATOM 666 N N . GLY A 1 87 ? -1.138 -15.119 -28.643 1.00 81.50 87 GLY A N 1
ATOM 667 C CA . GLY A 1 87 ? -1.634 -14.218 -29.696 1.00 81.50 87 GLY A CA 1
ATOM 668 C C . GLY A 1 87 ? -0.562 -13.388 -30.421 1.00 81.50 87 GLY A C 1
ATOM 669 O O . GLY A 1 87 ? -0.894 -12.406 -31.084 1.00 81.50 87 GLY A O 1
ATOM 670 N N . GLY A 1 88 ? 0.714 -13.754 -30.298 1.00 82.38 88 GLY A N 1
ATOM 671 C CA . GLY A 1 88 ? 1.848 -13.110 -30.959 1.00 82.38 88 GLY A CA 1
ATOM 672 C C . GLY A 1 88 ? 2.173 -11.713 -30.418 1.00 82.38 88 GLY A C 1
ATOM 673 O O . GLY A 1 88 ? 1.711 -11.301 -29.354 1.00 82.38 88 GLY A O 1
ATOM 674 N N . PHE A 1 89 ? 2.970 -10.943 -31.157 1.00 82.56 89 PHE A N 1
ATOM 675 C CA . PHE A 1 89 ? 3.158 -9.514 -30.878 1.00 82.56 89 PHE A CA 1
ATOM 676 C C . PHE A 1 89 ? 1.899 -8.721 -31.265 1.00 82.56 89 PHE A C 1
ATOM 678 O O . PHE A 1 89 ? 1.299 -8.996 -32.311 1.00 82.56 89 PHE A O 1
ATOM 685 N N . LYS A 1 90 ? 1.499 -7.712 -30.479 1.00 81.62 90 LYS A N 1
ATOM 686 C CA . LYS A 1 90 ? 0.355 -6.846 -30.832 1.00 81.62 90 LYS A CA 1
ATOM 687 C C . LYS A 1 90 ? 0.715 -5.911 -31.995 1.00 81.62 90 LYS A C 1
ATOM 689 O O . LYS A 1 90 ? 1.888 -5.658 -32.258 1.00 81.62 90 LYS A O 1
ATOM 694 N N . ALA A 1 91 ? -0.292 -5.414 -32.715 1.00 78.44 91 ALA A N 1
ATOM 695 C CA . ALA A 1 91 ? -0.087 -4.434 -33.789 1.00 78.44 91 ALA A CA 1
ATOM 696 C C . ALA A 1 91 ? 0.255 -3.037 -33.236 1.00 78.44 91 ALA A C 1
ATOM 698 O O . ALA A 1 91 ? 1.106 -2.340 -33.785 1.00 78.44 91 ALA A O 1
ATOM 699 N N . GLU A 1 92 ? -0.352 -2.666 -32.109 1.00 82.00 92 GLU A N 1
ATOM 700 C CA . GLU A 1 92 ? -0.088 -1.440 -31.357 1.00 82.00 92 GLU A CA 1
ATOM 701 C C . GLU A 1 92 ? -0.145 -1.701 -29.845 1.00 82.00 92 GLU A C 1
ATOM 703 O O . GLU A 1 92 ? -0.751 -2.677 -29.393 1.00 82.00 92 GLU A O 1
ATOM 708 N N . TYR A 1 93 ? 0.482 -0.817 -29.067 1.00 78.94 93 TYR A N 1
ATOM 709 C CA . TYR A 1 93 ? 0.374 -0.773 -27.611 1.00 78.94 93 TYR A CA 1
ATOM 710 C C . TYR A 1 93 ? -0.188 0.573 -27.163 1.00 78.94 93 TYR A C 1
ATOM 712 O O . TYR A 1 93 ? 0.412 1.627 -27.391 1.00 78.94 93 TYR A O 1
ATOM 720 N N . THR A 1 94 ? -1.327 0.516 -26.484 1.00 77.12 94 THR A N 1
ATOM 721 C CA . THR A 1 94 ? -1.913 1.632 -25.745 1.00 77.12 94 THR A CA 1
ATOM 722 C C . THR A 1 94 ? -1.097 1.919 -24.486 1.00 77.12 94 THR A C 1
ATOM 724 O O . THR A 1 94 ? -0.698 0.996 -23.775 1.00 77.12 94 THR A O 1
ATOM 727 N N . HIS A 1 95 ? -0.857 3.192 -24.183 1.00 71.12 95 HIS A N 1
ATOM 728 C CA . HIS A 1 95 ? -0.301 3.628 -22.904 1.00 71.12 95 HIS A CA 1
ATOM 729 C C . HIS A 1 95 ? -0.771 5.036 -22.555 1.00 71.12 95 HIS A C 1
ATOM 731 O O . HIS A 1 95 ? -1.177 5.786 -23.436 1.00 71.12 95 HIS A O 1
ATOM 737 N N . ARG A 1 96 ? -0.660 5.431 -21.285 1.00 74.12 96 ARG A N 1
ATOM 738 C CA . ARG A 1 96 ? -0.835 6.835 -20.905 1.00 74.12 96 ARG A CA 1
ATOM 739 C C . ARG A 1 96 ? 0.506 7.565 -20.934 1.00 74.12 96 ARG A C 1
ATOM 741 O O . ARG A 1 96 ? 1.508 7.039 -20.447 1.00 74.12 96 ARG A O 1
ATOM 748 N N . ARG A 1 97 ? 0.520 8.775 -21.489 1.00 70.44 97 ARG A N 1
ATOM 749 C CA . ARG A 1 97 ? 1.655 9.705 -21.467 1.00 70.44 97 ARG A CA 1
ATOM 750 C C . ARG A 1 97 ? 1.164 11.042 -20.925 1.00 70.44 97 ARG A C 1
ATOM 752 O O . ARG A 1 97 ? 0.154 11.549 -21.397 1.00 70.44 97 ARG A O 1
ATOM 759 N N . LYS A 1 98 ? 1.912 11.633 -19.990 1.00 66.81 98 LYS A N 1
ATOM 760 C CA . LYS A 1 98 ? 1.661 13.008 -19.553 1.00 66.81 98 LYS A CA 1
ATOM 761 C C . LYS A 1 98 ? 1.958 13.975 -20.701 1.00 66.81 98 LYS A C 1
ATOM 763 O O . LYS A 1 98 ? 3.079 13.972 -21.222 1.00 66.81 98 LYS A O 1
ATOM 768 N N . ASP A 1 99 ? 0.974 14.772 -21.102 1.00 69.81 99 ASP A N 1
ATOM 769 C CA . ASP A 1 99 ? 1.184 15.847 -22.066 1.00 69.81 99 ASP A CA 1
ATOM 770 C C . ASP A 1 99 ? 2.123 16.908 -21.458 1.00 69.81 99 ASP A C 1
ATOM 772 O O . ASP A 1 99 ? 1.927 17.307 -20.306 1.00 69.81 99 ASP A O 1
ATOM 776 N N . PRO A 1 100 ? 3.169 17.359 -22.176 1.00 55.22 100 PRO A N 1
ATOM 777 C CA . PRO A 1 100 ? 4.139 18.306 -21.631 1.00 55.22 100 PRO A CA 1
ATOM 778 C C . PRO A 1 100 ? 3.620 19.751 -21.534 1.00 55.22 100 PRO A C 1
ATOM 780 O O . PRO A 1 100 ? 4.321 20.581 -20.960 1.00 55.22 100 PRO A O 1
ATOM 783 N N . LYS A 1 101 ? 2.444 20.067 -22.098 1.00 59.81 101 LYS A N 1
ATOM 784 C CA . LYS A 1 101 ? 1.791 21.383 -22.034 1.00 59.81 101 LYS A CA 1
ATOM 785 C C . LYS A 1 101 ? 0.611 21.390 -21.060 1.00 59.81 101 LYS A C 1
ATOM 787 O O . LYS A 1 101 ? 0.579 22.251 -20.190 1.00 59.81 101 LYS A O 1
ATOM 792 N N . THR A 1 102 ? -0.341 20.458 -21.191 1.00 68.00 102 THR A N 1
ATOM 793 C CA . THR A 1 102 ? -1.552 20.433 -20.338 1.00 68.00 102 THR A CA 1
ATOM 794 C C . THR A 1 102 ? -1.337 19.687 -19.024 1.00 68.00 102 THR A C 1
ATOM 796 O O . THR A 1 102 ? -2.008 19.953 -18.032 1.00 68.00 102 THR A O 1
ATOM 799 N N . GLY A 1 103 ? -0.378 18.757 -18.985 1.00 66.12 103 GLY A N 1
ATOM 800 C CA . GLY A 1 103 ? -0.145 17.893 -17.831 1.00 66.12 103 GLY A CA 1
ATOM 801 C C . GLY A 1 103 ? -1.153 16.746 -17.678 1.00 66.12 103 GLY A C 1
ATOM 802 O O . GLY A 1 103 ? -1.054 15.993 -16.705 1.00 66.12 103 GLY A O 1
ATOM 803 N N . GLU A 1 104 ? -2.080 16.578 -18.619 1.00 66.50 104 GLU A N 1
ATOM 804 C CA . GLU A 1 104 ? -3.063 15.492 -18.629 1.00 66.50 104 GLU A CA 1
ATOM 805 C C . GLU A 1 104 ? -2.443 14.159 -19.064 1.00 66.50 104 GLU A C 1
ATOM 807 O O . GLU A 1 104 ? -1.441 14.115 -19.777 1.00 66.50 104 GLU A O 1
ATOM 812 N N . MET A 1 105 ? -3.055 13.044 -18.661 1.00 67.50 105 MET A N 1
ATOM 813 C CA . MET A 1 105 ? -2.595 11.696 -19.011 1.00 67.50 105 MET A CA 1
ATOM 814 C C . MET A 1 105 ? -3.278 11.192 -20.288 1.00 67.50 105 MET A C 1
ATOM 816 O O . MET A 1 105 ? -4.186 10.362 -20.230 1.00 67.50 105 MET A O 1
ATOM 820 N N . LEU A 1 106 ? -2.814 11.682 -21.440 1.00 72.19 106 LEU A N 1
ATOM 821 C CA . LEU A 1 106 ? -3.310 11.291 -22.762 1.00 72.19 106 LEU A CA 1
ATOM 822 C C . LEU A 1 106 ? -3.116 9.793 -23.020 1.00 72.19 106 LEU A C 1
ATOM 824 O O . LEU A 1 106 ? -2.031 9.249 -22.791 1.00 72.19 106 LEU A O 1
ATOM 828 N N . GLU A 1 107 ? -4.139 9.135 -23.567 1.00 81.62 107 GLU A N 1
ATOM 829 C CA . GLU A 1 107 ? -4.003 7.784 -24.111 1.00 81.62 107 GLU A CA 1
ATOM 830 C C . GLU A 1 107 ? -3.300 7.838 -25.475 1.00 81.62 107 GLU A C 1
ATOM 832 O O . GLU A 1 107 ? -3.870 8.237 -26.488 1.00 81.62 107 GLU A O 1
ATOM 837 N N . VAL A 1 108 ? -2.039 7.415 -25.500 1.00 77.56 108 VAL A N 1
ATOM 838 C CA . VAL A 1 108 ? -1.207 7.336 -26.697 1.00 77.56 108 VAL A CA 1
ATOM 839 C C . VAL A 1 108 ? -1.119 5.883 -27.148 1.00 77.56 108 VAL A C 1
ATOM 841 O O . VAL A 1 108 ? -0.552 5.019 -26.472 1.00 77.56 108 VAL A O 1
ATOM 844 N N . ARG A 1 109 ? -1.631 5.609 -28.345 1.00 81.25 109 ARG A N 1
ATOM 845 C CA . ARG A 1 109 ? -1.361 4.359 -29.059 1.00 81.25 109 ARG A CA 1
ATOM 846 C C . ARG A 1 109 ? -0.015 4.459 -29.763 1.00 81.25 109 ARG A C 1
ATOM 848 O O . ARG A 1 109 ? 0.354 5.512 -30.280 1.00 81.25 109 ARG A O 1
ATOM 855 N N . THR A 1 110 ? 0.759 3.381 -29.766 1.00 74.06 110 THR A N 1
ATOM 856 C CA . THR A 1 110 ? 2.035 3.332 -30.490 1.00 74.06 110 THR A CA 1
ATOM 857 C C . THR A 1 110 ? 2.147 2.019 -31.261 1.00 74.06 110 THR A C 1
ATOM 859 O O . THR A 1 110 ? 2.086 0.961 -30.632 1.00 74.06 110 THR A O 1
ATOM 862 N N . PRO A 1 111 ? 2.323 2.052 -32.597 1.00 74.88 111 PRO A N 1
ATOM 863 C CA . PRO A 1 111 ? 2.524 0.849 -33.398 1.00 74.88 111 PRO A CA 1
ATOM 864 C C . PRO A 1 111 ? 3.723 0.035 -32.908 1.00 74.88 111 PRO A C 1
ATOM 866 O O . PRO A 1 111 ? 4.792 0.595 -32.648 1.00 74.88 111 PRO A O 1
ATOM 869 N N . SER A 1 112 ? 3.577 -1.287 -32.827 1.00 75.62 112 SER A N 1
ATOM 870 C CA . SER A 1 112 ? 4.690 -2.156 -32.455 1.00 75.62 112 SER A CA 1
ATOM 871 C C . SER A 1 112 ? 5.788 -2.140 -33.527 1.00 75.62 112 SER A C 1
ATOM 873 O O . SER A 1 112 ? 5.541 -2.119 -34.741 1.00 75.62 112 SER A O 1
ATOM 875 N N . ALA A 1 113 ? 7.041 -2.159 -33.077 1.00 73.50 113 ALA A N 1
ATOM 876 C CA . ALA A 1 113 ? 8.188 -2.446 -33.932 1.00 73.50 113 ALA A CA 1
ATOM 877 C C . ALA A 1 113 ? 8.452 -3.959 -34.060 1.00 73.50 113 ALA A C 1
ATOM 879 O O . ALA A 1 113 ? 8.984 -4.387 -35.078 1.00 73.50 113 ALA A O 1
ATOM 880 N N . GLU A 1 114 ? 8.039 -4.767 -33.077 1.00 76.50 114 GLU A N 1
ATOM 881 C CA . GLU A 1 114 ? 8.473 -6.161 -32.877 1.00 76.50 114 GLU A CA 1
ATOM 882 C C . GLU A 1 114 ? 8.257 -7.025 -34.127 1.00 76.50 114 GLU A C 1
ATOM 884 O O . GLU A 1 114 ? 9.208 -7.619 -34.630 1.00 76.50 114 GLU A O 1
ATOM 889 N N . ARG A 1 115 ? 7.045 -6.978 -34.712 1.00 71.00 115 ARG A N 1
ATOM 890 C CA . ARG A 1 115 ? 6.664 -7.696 -35.950 1.00 71.00 115 ARG A CA 1
ATOM 891 C C . ARG A 1 115 ? 7.529 -7.369 -37.185 1.00 71.00 115 ARG A C 1
ATOM 893 O O . ARG A 1 115 ? 7.396 -8.040 -38.201 1.00 71.00 115 ARG A O 1
ATOM 900 N N . ARG A 1 116 ? 8.354 -6.315 -37.139 1.00 70.25 116 ARG A N 1
ATOM 901 C CA . ARG A 1 116 ? 9.257 -5.863 -38.224 1.00 70.25 116 ARG A CA 1
ATOM 902 C C . ARG A 1 116 ? 10.745 -6.035 -37.883 1.00 70.25 116 ARG A C 1
ATOM 904 O O . ARG A 1 116 ? 11.602 -5.821 -38.742 1.00 70.25 116 ARG A O 1
ATOM 911 N N . MET A 1 117 ? 11.045 -6.374 -36.631 1.00 71.31 117 MET A N 1
ATOM 912 C CA . MET A 1 117 ? 12.399 -6.428 -36.075 1.00 71.31 117 MET A CA 1
ATOM 913 C C . MET A 1 117 ? 12.824 -7.851 -35.717 1.00 71.31 117 MET A C 1
ATOM 915 O O . MET A 1 117 ? 14.006 -8.163 -35.815 1.00 71.31 117 MET A O 1
ATOM 919 N N . THR A 1 118 ? 11.883 -8.733 -35.377 1.00 77.06 118 THR A N 1
ATOM 920 C CA . THR A 1 118 ? 12.114 -10.177 -35.305 1.00 77.06 118 THR A CA 1
ATOM 921 C C . THR A 1 118 ? 11.005 -10.931 -36.028 1.00 77.06 118 THR A C 1
ATOM 923 O O . THR A 1 118 ? 9.842 -10.531 -36.008 1.00 77.06 118 THR A O 1
ATOM 926 N N . GLU A 1 119 ? 11.359 -12.053 -36.648 1.00 75.81 119 GLU A N 1
ATOM 927 C CA . GLU A 1 119 ? 10.389 -12.998 -37.204 1.00 75.81 119 GLU A CA 1
ATOM 928 C C . GLU A 1 119 ? 9.872 -14.007 -36.169 1.00 75.81 119 GLU A C 1
ATOM 930 O O . GLU A 1 119 ? 9.073 -14.881 -36.513 1.00 75.81 119 GLU A O 1
ATOM 935 N N . GLN A 1 120 ? 10.326 -13.915 -34.912 1.00 79.44 120 GLN A N 1
ATOM 936 C CA . GLN A 1 120 ? 9.955 -14.811 -33.813 1.00 79.44 120 GLN A CA 1
ATOM 937 C C . GLN A 1 120 ? 8.544 -14.539 -33.248 1.00 79.44 120 GLN A C 1
ATOM 939 O O . GLN A 1 120 ? 7.771 -13.756 -33.797 1.00 79.44 120 GLN A O 1
ATOM 944 N N . SER A 1 121 ? 8.146 -15.264 -32.198 1.00 79.81 121 SER A N 1
ATOM 945 C CA . SER A 1 121 ? 6.853 -15.093 -31.522 1.00 79.81 121 SER A CA 1
ATOM 946 C C . SER A 1 121 ? 7.030 -15.235 -30.008 1.00 79.81 121 SER A C 1
ATOM 948 O O . SER A 1 121 ? 7.768 -16.132 -29.604 1.00 79.81 121 SER A O 1
ATOM 950 N N . PRO A 1 122 ? 6.335 -14.429 -29.184 1.00 84.00 122 PRO A N 1
ATOM 951 C CA . PRO A 1 122 ? 6.328 -14.577 -27.728 1.00 84.00 122 PRO A CA 1
ATOM 952 C C . PRO A 1 122 ? 5.548 -15.816 -27.250 1.00 84.00 122 PRO A C 1
ATOM 954 O O . PRO A 1 122 ? 5.643 -16.196 -26.083 1.00 84.00 122 PRO A O 1
ATOM 957 N N . ASP A 1 123 ? 4.743 -16.436 -28.122 1.00 86.19 123 ASP A N 1
ATOM 958 C CA . ASP A 1 123 ? 3.707 -17.389 -27.716 1.00 86.19 123 ASP A CA 1
ATOM 959 C C . ASP A 1 123 ? 4.262 -18.600 -26.961 1.00 86.19 123 ASP A C 1
ATOM 961 O O . ASP A 1 123 ? 4.936 -19.454 -27.537 1.00 86.19 123 ASP A O 1
ATOM 965 N N . ASN A 1 124 ? 3.900 -18.702 -25.679 1.00 89.25 124 ASN A N 1
ATOM 966 C CA . ASN A 1 124 ? 4.288 -19.769 -24.754 1.00 89.25 124 ASN A CA 1
ATOM 967 C C . ASN A 1 124 ? 5.812 -20.012 -24.697 1.00 89.25 124 ASN A C 1
ATOM 969 O O . ASN A 1 124 ? 6.237 -21.154 -24.537 1.00 89.25 124 ASN A O 1
ATOM 973 N N . THR A 1 125 ? 6.648 -18.986 -24.883 1.00 87.94 125 THR A N 1
ATOM 974 C CA . THR A 1 125 ? 8.105 -19.165 -25.043 1.00 87.94 125 THR A CA 1
ATOM 975 C C . THR A 1 125 ? 8.887 -18.829 -23.760 1.00 87.94 125 THR A C 1
ATOM 977 O O . THR A 1 125 ? 8.490 -17.970 -22.972 1.00 87.94 125 THR A O 1
ATOM 980 N N . ALA A 1 126 ? 10.016 -19.506 -23.550 1.00 92.88 126 ALA A N 1
ATOM 981 C CA . ALA A 1 126 ? 11.086 -19.113 -22.630 1.00 92.88 126 ALA A CA 1
ATOM 982 C C . ALA A 1 126 ? 12.441 -19.186 -23.357 1.00 92.88 126 ALA A C 1
ATOM 984 O O . ALA A 1 126 ? 12.603 -19.977 -24.292 1.00 92.88 126 ALA A O 1
ATOM 985 N N . VAL A 1 127 ? 13.426 -18.402 -22.913 1.00 93.88 127 VAL A N 1
ATOM 986 C CA . VAL A 1 127 ? 14.843 -18.659 -23.222 1.00 93.88 127 VAL A CA 1
ATOM 987 C C . VAL A 1 127 ? 15.491 -19.273 -21.987 1.00 93.88 127 VAL A C 1
ATOM 989 O O . VAL A 1 127 ? 15.287 -18.790 -20.876 1.00 93.88 127 VAL A O 1
ATOM 992 N N . VAL A 1 128 ? 16.256 -20.343 -22.181 1.00 96.19 128 VAL A N 1
ATOM 993 C CA . VAL A 1 128 ? 16.978 -21.052 -21.121 1.00 96.19 128 VAL A CA 1
ATOM 994 C C . VAL A 1 128 ? 18.474 -20.933 -21.374 1.00 96.19 128 VAL A C 1
ATOM 996 O O . VAL A 1 128 ? 18.935 -21.240 -22.474 1.00 96.19 128 VAL A O 1
ATOM 999 N N . VAL A 1 129 ? 19.222 -20.506 -20.357 1.00 97.19 129 VAL A N 1
ATOM 1000 C CA . VAL A 1 129 ? 20.692 -20.470 -20.344 1.00 97.19 129 VAL A CA 1
ATOM 1001 C C . VAL A 1 129 ? 21.164 -21.376 -19.211 1.00 97.19 129 VAL A C 1
ATOM 1003 O O . VAL A 1 129 ? 20.765 -21.189 -18.064 1.00 97.19 129 VAL A O 1
ATOM 1006 N N . MET A 1 130 ? 21.979 -22.378 -19.524 1.00 97.00 130 MET A N 1
ATOM 1007 C CA . MET A 1 130 ? 22.397 -23.429 -18.587 1.00 97.00 130 MET A CA 1
ATOM 1008 C C . MET A 1 130 ? 23.845 -23.858 -18.859 1.00 97.00 130 MET A C 1
ATOM 1010 O O . MET A 1 130 ? 24.311 -23.669 -19.980 1.00 97.00 130 MET A O 1
ATOM 1014 N N . PRO A 1 131 ? 24.565 -24.464 -17.901 1.00 96.69 131 PRO A N 1
ATOM 1015 C CA . PRO A 1 131 ? 25.878 -25.057 -18.164 1.00 96.69 131 PRO A CA 1
ATOM 1016 C C . PRO A 1 131 ? 25.823 -26.087 -19.306 1.00 96.69 131 PRO A C 1
ATOM 1018 O O . PRO A 1 131 ? 24.845 -26.825 -19.426 1.00 96.69 131 PRO A O 1
ATOM 1021 N N . ASP A 1 132 ? 26.878 -26.185 -20.122 1.00 95.31 132 ASP A N 1
ATOM 1022 C CA . ASP A 1 132 ? 26.977 -27.201 -21.188 1.00 95.31 132 ASP A CA 1
ATOM 1023 C C . ASP A 1 132 ? 26.976 -28.645 -20.643 1.00 95.31 132 ASP A C 1
ATOM 1025 O O . ASP A 1 132 ? 26.631 -29.581 -21.378 1.00 95.31 132 ASP A O 1
ATOM 1029 N N . VAL A 1 133 ? 27.342 -28.799 -19.361 1.00 91.50 133 VAL A N 1
ATOM 1030 C CA . VAL A 1 133 ? 27.271 -30.020 -18.549 1.00 91.50 133 VAL A CA 1
ATOM 1031 C C . VAL A 1 133 ? 26.634 -29.682 -17.194 1.00 91.50 133 VAL A C 1
ATOM 1033 O O . VAL A 1 133 ? 27.196 -28.920 -16.405 1.00 91.50 133 VAL A O 1
ATOM 1036 N N . LEU A 1 134 ? 25.465 -30.262 -16.914 1.00 92.88 134 LEU A N 1
ATOM 1037 C CA . LEU A 1 134 ? 24.773 -30.153 -15.627 1.00 92.88 134 LEU A CA 1
ATOM 1038 C C . LEU A 1 134 ? 24.836 -31.495 -14.885 1.00 92.88 134 LEU A C 1
ATOM 1040 O O . LEU A 1 134 ? 24.440 -32.521 -15.438 1.00 92.88 134 LEU A O 1
ATOM 1044 N N . ASP A 1 135 ? 25.269 -31.477 -13.627 1.00 91.75 135 ASP A N 1
ATOM 1045 C CA . ASP A 1 135 ? 25.120 -32.606 -12.713 1.00 91.75 135 ASP A CA 1
ATOM 1046 C C . ASP A 1 135 ? 23.789 -32.476 -11.961 1.00 91.75 135 ASP A C 1
ATOM 1048 O O . ASP A 1 135 ? 23.588 -31.573 -11.150 1.00 91.75 135 ASP A O 1
ATOM 1052 N N . LYS A 1 136 ? 22.868 -33.405 -12.230 1.00 85.50 136 LYS A N 1
ATOM 1053 C CA . LYS A 1 136 ? 21.510 -33.411 -11.662 1.00 85.50 136 LYS A CA 1
ATOM 1054 C C . LYS A 1 136 ? 21.470 -33.750 -10.165 1.00 85.50 136 LYS A C 1
ATOM 1056 O O . LYS A 1 136 ? 20.409 -33.626 -9.559 1.00 85.50 136 LYS A O 1
ATOM 1061 N N . ASN A 1 137 ? 22.595 -34.163 -9.575 1.00 85.50 137 ASN A N 1
ATOM 1062 C CA . ASN A 1 137 ? 22.720 -34.437 -8.141 1.00 85.50 137 ASN A CA 1
ATOM 1063 C C . ASN A 1 137 ? 23.099 -33.187 -7.327 1.00 85.50 137 ASN A C 1
ATOM 1065 O O . ASN A 1 137 ? 22.976 -33.197 -6.101 1.00 85.50 137 ASN A O 1
ATOM 1069 N N . ARG A 1 138 ? 23.552 -32.110 -7.986 1.00 88.56 138 ARG A N 1
ATOM 1070 C CA . ARG A 1 138 ? 23.899 -30.835 -7.345 1.00 88.56 138 ARG A CA 1
ATOM 1071 C C . ARG A 1 138 ? 22.687 -29.894 -7.294 1.00 88.56 138 ARG A C 1
ATOM 1073 O O . ARG A 1 138 ? 21.899 -29.880 -8.239 1.00 88.56 138 ARG A O 1
ATOM 1080 N N . PRO A 1 139 ? 22.543 -29.062 -6.242 1.00 88.44 139 PRO A N 1
ATOM 1081 C CA . PRO A 1 139 ? 21.462 -28.082 -6.172 1.00 88.44 139 PRO A CA 1
ATOM 1082 C C . PRO A 1 139 ? 21.526 -27.080 -7.329 1.00 88.44 139 PRO A C 1
ATOM 1084 O O . PRO A 1 139 ? 22.595 -26.539 -7.636 1.00 88.44 139 PRO A O 1
ATOM 1087 N N . VAL A 1 140 ? 20.375 -26.791 -7.936 1.00 92.31 140 VAL A N 1
ATOM 1088 C CA . VAL A 1 140 ? 20.259 -25.810 -9.024 1.00 92.31 140 VAL A CA 1
ATOM 1089 C C . VAL A 1 140 ? 19.702 -24.484 -8.497 1.00 92.31 140 VAL A C 1
ATOM 1091 O O . VAL A 1 140 ? 18.759 -24.438 -7.709 1.00 92.31 140 VAL A O 1
ATOM 1094 N N . GLN A 1 141 ? 20.273 -23.372 -8.949 1.00 93.56 141 GLN A N 1
ATOM 1095 C CA . GLN A 1 141 ? 19.756 -22.030 -8.698 1.00 93.56 141 GLN A CA 1
ATOM 1096 C C . GLN A 1 141 ? 19.138 -21.496 -9.992 1.00 93.56 141 GLN A C 1
ATOM 1098 O O . GLN A 1 141 ? 19.855 -21.245 -10.962 1.00 93.56 141 GLN A O 1
ATOM 1103 N N . VAL A 1 142 ? 17.812 -21.349 -10.023 1.00 95.31 142 VAL A N 1
ATOM 1104 C CA . VAL A 1 142 ? 17.071 -20.926 -11.217 1.00 95.31 142 VAL A CA 1
ATOM 1105 C C . VAL A 1 142 ? 16.771 -19.431 -11.160 1.00 95.31 142 VAL A C 1
ATOM 1107 O O . VAL A 1 142 ? 15.973 -18.980 -10.340 1.00 95.31 142 VAL A O 1
ATOM 1110 N N . VAL A 1 143 ? 17.361 -18.657 -12.069 1.00 96.94 143 VAL A N 1
ATOM 1111 C CA . VAL A 1 143 ? 17.036 -17.238 -12.256 1.00 96.94 143 VAL A CA 1
ATOM 1112 C C . VAL A 1 143 ? 15.790 -17.108 -13.124 1.00 96.94 143 VAL A C 1
ATOM 1114 O O . VAL A 1 143 ? 15.874 -17.253 -14.341 1.00 96.94 143 VAL A O 1
ATOM 1117 N N . LEU A 1 144 ? 14.636 -16.819 -12.524 1.00 96.12 144 LEU A N 1
ATOM 1118 C CA . LEU A 1 144 ? 13.428 -16.459 -13.266 1.00 96.12 144 LEU A CA 1
ATOM 1119 C C . LEU A 1 144 ? 13.463 -14.953 -13.549 1.00 96.12 144 LEU A C 1
ATOM 1121 O O . LEU A 1 144 ? 13.226 -14.147 -12.648 1.00 96.12 144 LEU A O 1
ATOM 1125 N N . HIS A 1 145 ? 13.781 -14.577 -14.790 1.00 97.19 145 HIS A N 1
ATOM 1126 C CA . HIS A 1 145 ? 13.965 -13.177 -15.177 1.00 97.19 145 HIS A CA 1
ATOM 1127 C C . HIS A 1 145 ? 12.830 -12.631 -16.052 1.00 97.19 145 HIS A C 1
ATOM 1129 O O . HIS A 1 145 ? 12.426 -13.251 -17.040 1.00 97.19 145 HIS A O 1
ATOM 1135 N N . PHE A 1 146 ? 12.393 -11.415 -15.720 1.00 95.12 146 PHE A N 1
ATOM 1136 C CA . PHE A 1 146 ? 11.391 -10.631 -16.433 1.00 95.12 146 PHE A CA 1
ATOM 1137 C C . PHE A 1 146 ? 12.007 -9.353 -17.017 1.00 95.12 146 PHE A C 1
ATOM 1139 O O . PHE A 1 146 ? 12.330 -8.402 -16.303 1.00 95.12 146 PHE A O 1
ATOM 1146 N N . HIS A 1 147 ? 12.156 -9.326 -18.340 1.00 91.81 147 HIS A N 1
ATOM 1147 C CA . HIS A 1 147 ? 12.816 -8.240 -19.061 1.00 91.81 147 HIS A CA 1
ATOM 1148 C C . HIS A 1 147 ? 12.027 -6.912 -19.104 1.00 91.81 147 HIS A C 1
ATOM 1150 O O . HIS A 1 147 ? 10.819 -6.837 -18.849 1.00 91.81 147 HIS A O 1
ATOM 1156 N N . GLY A 1 148 ? 12.724 -5.850 -19.520 1.00 86.88 148 GLY A N 1
ATOM 1157 C CA . GLY A 1 148 ? 12.152 -4.513 -19.710 1.00 86.88 148 GLY A CA 1
ATOM 1158 C C . GLY A 1 148 ? 11.220 -4.371 -20.915 1.00 86.88 148 GLY A C 1
ATOM 1159 O O . GLY A 1 148 ? 10.830 -5.354 -21.546 1.00 86.88 148 GLY A O 1
ATOM 1160 N N . PHE A 1 149 ? 10.863 -3.129 -21.256 1.00 79.56 149 PHE A N 1
ATOM 1161 C CA . PHE A 1 149 ? 9.993 -2.862 -22.405 1.00 79.56 149 PHE A CA 1
ATOM 1162 C C . PHE A 1 149 ? 10.645 -3.342 -23.709 1.00 79.56 149 PHE A C 1
ATOM 1164 O O . PHE A 1 149 ? 11.669 -2.824 -24.143 1.00 79.56 149 PHE A O 1
ATOM 1171 N N . GLY A 1 150 ? 9.993 -4.291 -24.377 1.00 63.59 150 GLY A N 1
ATOM 1172 C CA . GLY A 1 150 ? 10.437 -4.907 -25.622 1.00 63.59 150 GLY A CA 1
ATOM 1173 C C . GLY A 1 150 ? 10.301 -4.025 -26.864 1.00 63.59 150 GLY A C 1
ATOM 1174 O O . GLY A 1 150 ? 10.398 -4.556 -27.964 1.00 63.59 150 GLY A O 1
ATOM 1175 N N . PHE A 1 151 ? 10.060 -2.714 -26.749 1.00 61.97 151 PHE A N 1
ATOM 1176 C CA . PHE A 1 151 ? 10.215 -1.795 -27.881 1.00 61.97 151 PHE A CA 1
ATOM 1177 C C . PHE A 1 151 ? 10.547 -0.362 -27.434 1.00 61.97 151 PHE A C 1
ATOM 1179 O O . PHE A 1 151 ? 9.834 0.226 -26.618 1.00 61.97 151 PHE A O 1
ATOM 1186 N N . ARG A 1 152 ? 11.572 0.236 -28.057 1.00 54.41 152 ARG A N 1
ATOM 1187 C CA . ARG A 1 152 ? 11.776 1.691 -28.145 1.00 54.41 152 ARG A CA 1
ATOM 1188 C C . ARG A 1 152 ? 12.466 2.046 -29.465 1.00 54.41 152 ARG A C 1
ATOM 1190 O O . ARG A 1 152 ? 13.506 1.485 -29.794 1.00 54.41 152 ARG A O 1
ATOM 1197 N N . GLY A 1 153 ? 11.869 2.965 -30.228 1.00 50.22 153 GLY A N 1
ATOM 1198 C CA . GLY A 1 153 ? 12.511 3.786 -31.275 1.00 50.22 153 GLY A CA 1
ATOM 1199 C C . GLY A 1 153 ? 13.184 3.130 -32.497 1.00 50.22 153 GLY A C 1
ATOM 1200 O O . GLY A 1 153 ? 13.452 3.845 -33.461 1.00 50.22 153 GLY A O 1
ATOM 1201 N N . GLY A 1 154 ? 13.461 1.823 -32.495 1.00 50.03 154 GLY A N 1
ATOM 1202 C CA . GLY A 1 154 ? 14.416 1.209 -33.426 1.00 50.03 154 GLY A CA 1
ATOM 1203 C C . GLY A 1 154 ? 15.880 1.457 -33.029 1.00 50.03 154 GLY A C 1
ATOM 1204 O O . GLY A 1 154 ? 16.721 1.638 -33.906 1.00 50.03 154 GLY A O 1
ATOM 1205 N N . THR A 1 155 ? 16.170 1.525 -31.725 1.00 51.34 155 THR A N 1
ATOM 1206 C CA . THR A 1 155 ? 17.531 1.676 -31.163 1.00 51.34 155 THR A CA 1
ATOM 1207 C C . THR A 1 155 ? 17.922 0.559 -30.200 1.00 51.34 155 THR A C 1
ATOM 1209 O O . THR A 1 155 ? 19.109 0.287 -30.048 1.00 51.34 155 THR A O 1
ATOM 1212 N N . ASP A 1 156 ? 16.936 -0.078 -29.564 1.00 56.84 156 ASP A N 1
ATOM 1213 C CA . ASP A 1 156 ? 17.135 -1.009 -28.454 1.00 56.84 156 ASP A CA 1
ATOM 1214 C C . ASP A 1 156 ? 16.751 -2.429 -28.936 1.00 56.84 156 ASP A C 1
ATOM 1216 O O . ASP A 1 156 ? 15.659 -2.591 -29.496 1.00 56.84 156 ASP A O 1
ATOM 1220 N N . PRO A 1 157 ? 17.598 -3.465 -28.766 1.00 57.12 157 PRO A N 1
ATOM 1221 C CA . PRO A 1 157 ? 17.295 -4.811 -29.240 1.00 57.12 157 PRO A CA 1
ATOM 1222 C C . PRO A 1 157 ? 16.248 -5.495 -28.358 1.00 57.12 157 PRO A C 1
ATOM 1224 O O . PRO A 1 157 ? 16.128 -5.236 -27.157 1.00 57.12 157 PRO A O 1
ATOM 1227 N N . HIS A 1 158 ? 15.492 -6.409 -28.961 1.00 70.12 158 HIS A N 1
ATOM 1228 C CA . HIS A 1 158 ? 14.441 -7.144 -28.267 1.00 70.12 158 HIS A CA 1
ATOM 1229 C C . HIS A 1 158 ? 15.044 -8.194 -27.321 1.00 70.12 158 HIS A C 1
ATOM 1231 O O . HIS A 1 158 ? 15.941 -8.944 -27.704 1.00 70.12 158 HIS A O 1
ATOM 1237 N N . ALA A 1 159 ? 14.549 -8.259 -26.084 1.00 71.25 159 ALA A N 1
ATOM 1238 C CA . ALA A 1 159 ? 14.966 -9.264 -25.106 1.00 71.25 159 ALA A CA 1
ATOM 1239 C C . ALA A 1 159 ? 14.614 -10.679 -25.593 1.00 71.25 159 ALA A C 1
ATOM 1241 O O . ALA A 1 159 ? 13.486 -10.902 -26.016 1.00 71.25 159 ALA A O 1
ATOM 1242 N N . GLY A 1 160 ? 15.569 -11.615 -25.565 1.00 71.69 160 GLY A N 1
ATOM 1243 C CA . GLY A 1 160 ? 15.377 -13.024 -25.936 1.00 71.69 160 GLY A CA 1
ATOM 1244 C C . GLY A 1 160 ? 15.251 -13.344 -27.437 1.00 71.69 160 GLY A C 1
ATOM 1245 O O . GLY A 1 160 ? 15.613 -14.451 -27.851 1.00 71.69 160 GLY A O 1
ATOM 1246 N N . TYR A 1 161 ? 14.803 -12.402 -28.273 1.00 80.50 161 TYR A N 1
ATOM 1247 C CA . TYR A 1 161 ? 14.580 -12.629 -29.708 1.00 80.50 161 TYR A CA 1
ATOM 1248 C C . TYR A 1 161 ? 15.740 -12.146 -30.589 1.00 80.50 161 TYR A C 1
ATOM 1250 O O . TYR A 1 161 ? 16.299 -11.071 -30.385 1.00 80.50 161 TYR A O 1
ATOM 1258 N N . ALA A 1 162 ? 16.044 -12.919 -31.632 1.00 80.25 162 ALA A N 1
ATOM 1259 C CA . ALA A 1 162 ? 17.056 -12.586 -32.632 1.00 80.25 162 ALA A CA 1
ATOM 1260 C C . ALA A 1 162 ? 16.532 -11.511 -33.592 1.00 80.25 162 ALA A C 1
ATOM 1262 O O . ALA A 1 162 ? 15.406 -11.618 -34.098 1.00 80.25 162 ALA A O 1
ATOM 1263 N N . VAL A 1 163 ? 17.343 -10.486 -33.853 1.00 74.62 163 VAL A N 1
ATOM 1264 C CA . VAL A 1 163 ? 16.983 -9.385 -34.754 1.00 74.62 163 VAL A CA 1
ATOM 1265 C C . VAL A 1 163 ? 17.093 -9.846 -36.210 1.00 74.62 163 VAL A C 1
ATOM 1267 O O . VAL A 1 163 ? 18.175 -10.162 -36.690 1.00 74.62 163 VAL A O 1
ATOM 1270 N N . ALA A 1 164 ? 15.969 -9.856 -36.928 1.00 65.25 164 ALA A N 1
ATOM 1271 C CA . ALA A 1 164 ? 15.825 -10.485 -38.246 1.00 65.25 164 ALA A CA 1
ATOM 1272 C C . ALA A 1 164 ? 16.008 -9.528 -39.442 1.00 65.25 164 ALA A C 1
ATOM 1274 O O . ALA A 1 164 ? 15.897 -9.954 -40.591 1.00 65.25 164 ALA A O 1
ATOM 1275 N N . SER A 1 165 ? 16.245 -8.232 -39.199 1.00 62.00 165 SER A N 1
ATOM 1276 C CA . SER A 1 165 ? 16.323 -7.223 -40.270 1.00 62.00 165 SER A CA 1
ATOM 1277 C C . SER A 1 165 ? 17.474 -6.215 -40.159 1.00 62.00 165 SER A C 1
ATOM 1279 O O . SER A 1 165 ? 17.667 -5.435 -41.088 1.00 62.00 165 SER A O 1
ATOM 1281 N N . GLY A 1 166 ? 18.230 -6.203 -39.053 1.00 56.31 166 GLY A N 1
ATOM 1282 C CA . GLY A 1 166 ? 19.371 -5.297 -38.835 1.00 56.31 166 GLY A CA 1
ATOM 1283 C C . GLY A 1 166 ? 19.037 -3.796 -38.809 1.00 56.31 166 GLY A C 1
ATOM 1284 O O . GLY A 1 166 ? 19.943 -2.972 -38.814 1.00 56.31 166 GLY A O 1
ATOM 1285 N N . ARG A 1 167 ? 17.750 -3.413 -38.784 1.00 53.53 167 ARG A N 1
ATOM 1286 C CA . ARG A 1 167 ? 17.278 -2.018 -38.939 1.00 53.53 167 ARG A CA 1
ATOM 1287 C C . ARG A 1 167 ? 17.398 -1.161 -37.673 1.00 53.53 167 ARG A C 1
ATOM 1289 O O . ARG A 1 167 ? 16.660 -0.185 -37.529 1.00 53.53 167 ARG A O 1
ATOM 1296 N N . SER A 1 168 ? 18.287 -1.520 -36.748 1.00 55.94 168 SER A N 1
ATOM 1297 C CA . SER A 1 168 ? 18.613 -0.636 -35.633 1.00 55.94 168 SER A CA 1
ATOM 1298 C C . SER A 1 168 ? 19.367 0.587 -36.147 1.00 55.94 168 SER A C 1
ATOM 1300 O O . SER A 1 168 ? 20.244 0.477 -37.001 1.00 55.94 168 SER A O 1
ATOM 1302 N N . LYS A 1 169 ? 19.065 1.764 -35.595 1.00 50.78 169 LYS A N 1
ATOM 1303 C CA . LYS A 1 169 ? 19.842 2.988 -35.850 1.00 50.78 169 LYS A CA 1
ATOM 1304 C C . LYS A 1 169 ? 21.210 2.987 -35.159 1.00 50.78 169 LYS A C 1
ATOM 1306 O O . LYS A 1 169 ? 21.963 3.941 -35.324 1.00 50.78 169 LYS A O 1
ATOM 1311 N N . ASN A 1 170 ? 21.525 1.953 -34.378 1.00 54.47 170 ASN A N 1
ATOM 1312 C CA . ASN A 1 170 ? 22.792 1.802 -33.679 1.00 54.47 170 ASN A CA 1
ATOM 1313 C C . ASN A 1 170 ? 23.385 0.412 -33.960 1.00 54.47 170 ASN A C 1
ATOM 1315 O O . ASN A 1 170 ? 22.838 -0.600 -33.526 1.00 54.47 170 ASN A O 1
ATOM 1319 N N . ALA A 1 171 ? 24.519 0.368 -34.664 1.00 55.91 171 ALA A N 1
ATOM 1320 C CA . ALA A 1 171 ? 25.171 -0.877 -35.075 1.00 55.91 171 ALA A CA 1
ATOM 1321 C C . ALA A 1 171 ? 25.633 -1.759 -33.896 1.00 55.91 171 ALA A C 1
ATOM 1323 O O . ALA A 1 171 ? 25.709 -2.975 -34.049 1.00 55.91 171 ALA A O 1
ATOM 1324 N N . ALA A 1 172 ? 25.885 -1.173 -32.719 1.00 53.53 172 ALA A N 1
ATOM 1325 C CA . ALA A 1 172 ? 26.233 -1.918 -31.507 1.00 53.53 172 ALA A CA 1
ATOM 1326 C C . ALA A 1 172 ? 25.017 -2.573 -30.815 1.00 53.53 172 ALA A C 1
ATOM 1328 O O . ALA A 1 172 ? 25.188 -3.394 -29.921 1.00 53.53 172 ALA A O 1
ATOM 1329 N N . HIS A 1 173 ? 23.787 -2.226 -31.210 1.00 57.06 173 HIS A N 1
ATOM 1330 C CA . HIS A 1 173 ? 22.562 -2.597 -30.498 1.00 57.06 173 HIS A CA 1
ATOM 1331 C C . HIS A 1 173 ? 21.491 -3.106 -31.473 1.00 57.06 173 HIS A C 1
ATOM 1333 O O . HIS A 1 173 ? 20.619 -2.358 -31.912 1.00 57.06 173 HIS A O 1
ATOM 1339 N N . GLY A 1 174 ? 21.539 -4.399 -31.805 1.00 62.34 174 GLY A N 1
ATOM 1340 C CA . GLY A 1 174 ? 20.566 -5.041 -32.704 1.00 62.34 174 GLY A CA 1
ATOM 1341 C C . GLY A 1 174 ? 21.002 -5.108 -34.170 1.00 62.34 174 GLY A C 1
ATOM 1342 O O . GLY A 1 174 ? 20.230 -4.757 -35.067 1.00 62.34 174 GLY A O 1
ATOM 1343 N N . ALA A 1 175 ? 22.229 -5.573 -34.413 1.00 74.38 175 ALA A N 1
ATOM 1344 C CA . ALA A 1 175 ? 22.650 -6.045 -35.728 1.00 74.38 175 ALA A CA 1
ATOM 1345 C C . ALA A 1 175 ? 21.878 -7.321 -36.135 1.00 74.38 175 ALA A C 1
ATOM 1347 O O . ALA A 1 175 ? 21.241 -7.977 -35.311 1.00 74.38 175 ALA A O 1
ATOM 1348 N N . LEU A 1 176 ? 21.915 -7.683 -37.421 1.00 78.56 176 LEU A N 1
ATOM 1349 C CA . LEU A 1 176 ? 21.268 -8.901 -37.921 1.00 78.56 176 LEU A CA 1
ATOM 1350 C C . LEU A 1 176 ? 21.824 -10.147 -37.201 1.00 78.56 176 LEU A C 1
ATOM 1352 O O . LEU A 1 176 ? 23.037 -10.334 -37.135 1.00 78.56 176 LEU A O 1
ATOM 1356 N N . GLY A 1 177 ? 20.940 -10.988 -36.663 1.00 79.50 177 GLY A N 1
ATOM 1357 C CA . GLY A 1 177 ? 21.306 -12.223 -35.966 1.00 79.50 177 GLY A CA 1
ATOM 1358 C C . GLY A 1 177 ? 21.722 -12.083 -34.498 1.00 79.50 177 GLY A C 1
ATOM 1359 O O . GLY A 1 177 ? 22.023 -13.104 -33.882 1.00 79.50 177 GLY A O 1
ATOM 1360 N N . THR A 1 178 ? 21.740 -10.879 -33.911 1.00 84.31 178 THR A N 1
ATOM 1361 C CA . THR A 1 178 ? 22.047 -10.720 -32.476 1.00 84.31 178 THR A CA 1
ATOM 1362 C C . THR A 1 178 ? 20.813 -10.904 -31.591 1.00 84.31 178 THR A C 1
ATOM 1364 O O . THR A 1 178 ? 19.688 -10.601 -32.001 1.00 84.31 178 THR A O 1
ATOM 1367 N N . VAL A 1 179 ? 21.028 -11.377 -30.359 1.00 85.94 179 VAL A N 1
ATOM 1368 C CA . VAL A 1 179 ? 20.025 -11.483 -29.284 1.00 85.94 179 VAL A CA 1
ATOM 1369 C C . VAL A 1 179 ? 20.486 -10.658 -28.085 1.00 85.94 179 VAL A C 1
ATOM 1371 O O . VAL A 1 179 ? 21.631 -10.761 -27.646 1.00 85.94 179 VAL A O 1
ATOM 1374 N N . ARG A 1 180 ? 19.598 -9.832 -27.523 1.00 86.12 180 ARG A N 1
ATOM 1375 C CA . ARG A 1 180 ? 19.941 -8.910 -26.423 1.00 86.12 180 ARG A CA 1
ATOM 1376 C C . ARG A 1 180 ? 20.567 -9.611 -25.213 1.00 86.12 180 ARG A C 1
ATOM 1378 O O . ARG A 1 180 ? 21.499 -9.082 -24.618 1.00 86.12 180 ARG A O 1
ATOM 1385 N N . ASP A 1 181 ? 20.080 -10.798 -24.869 1.00 88.44 181 ASP A N 1
ATOM 1386 C CA . ASP A 1 181 ? 20.532 -11.547 -23.696 1.00 88.44 181 ASP A CA 1
ATOM 1387 C C . ASP A 1 181 ? 21.970 -12.091 -23.821 1.00 88.44 181 ASP A C 1
ATOM 1389 O O . ASP A 1 181 ? 22.625 -12.295 -22.804 1.00 88.44 181 ASP A O 1
ATOM 1393 N N . VAL A 1 182 ? 22.506 -12.263 -25.036 1.00 89.06 182 VAL A N 1
ATOM 1394 C CA . VAL A 1 182 ? 23.900 -12.709 -25.250 1.00 89.06 182 VAL A CA 1
ATOM 1395 C C . VAL A 1 182 ? 24.807 -11.565 -25.689 1.00 89.06 182 VAL A C 1
ATOM 1397 O O . VAL A 1 182 ? 25.921 -11.445 -25.185 1.00 89.06 182 VAL A O 1
ATOM 1400 N N . ASP A 1 183 ? 24.342 -10.738 -26.627 1.00 85.75 183 ASP A N 1
ATOM 1401 C CA . ASP A 1 183 ? 25.155 -9.735 -27.325 1.00 85.75 183 ASP A CA 1
ATOM 1402 C C . ASP A 1 183 ? 25.159 -8.350 -26.647 1.00 85.75 183 ASP A C 1
ATOM 1404 O O . ASP A 1 183 ? 25.876 -7.463 -27.100 1.00 85.75 183 ASP A O 1
ATOM 1408 N N . GLN A 1 184 ? 24.355 -8.141 -25.595 1.00 86.00 184 GLN A N 1
ATOM 1409 C CA . GLN A 1 184 ? 24.307 -6.879 -24.839 1.00 86.00 184 GLN A CA 1
ATOM 1410 C C . GLN A 1 184 ? 24.296 -7.091 -23.320 1.00 86.00 184 GLN A C 1
ATOM 1412 O O . GLN A 1 184 ? 24.997 -6.389 -22.605 1.00 86.00 184 GLN A O 1
ATOM 1417 N N . GLU A 1 185 ? 23.489 -8.022 -22.806 1.00 90.69 185 GLU A N 1
ATOM 1418 C CA . GLU A 1 185 ? 23.373 -8.278 -21.359 1.00 90.69 185 GLU A CA 1
ATOM 1419 C C . GLU A 1 185 ? 24.339 -9.369 -20.860 1.00 90.69 185 GLU A C 1
ATOM 1421 O O . GLU A 1 185 ? 24.505 -9.545 -19.655 1.00 90.69 185 GLU A O 1
ATOM 1426 N N . HIS A 1 186 ? 24.999 -10.082 -21.779 1.00 93.94 186 HIS A N 1
ATOM 1427 C CA . HIS A 1 186 ? 26.029 -11.089 -21.504 1.00 93.94 186 HIS A CA 1
ATOM 1428 C C . HIS A 1 186 ? 25.599 -12.232 -20.551 1.00 93.94 186 HIS A C 1
ATOM 1430 O O . HIS A 1 186 ? 26.430 -12.776 -19.823 1.00 93.94 186 HIS A O 1
ATOM 1436 N N . TRP A 1 187 ? 24.318 -12.634 -20.541 1.00 95.50 187 TRP A N 1
ATOM 1437 C CA . TRP A 1 187 ? 23.790 -13.656 -19.618 1.00 95.50 187 TRP A CA 1
ATOM 1438 C C . TRP A 1 187 ? 24.572 -14.970 -19.676 1.00 95.50 187 TRP A C 1
ATOM 1440 O O . TRP A 1 187 ? 24.846 -15.563 -18.639 1.00 95.50 187 TRP A O 1
ATOM 1450 N N . SER A 1 188 ? 24.942 -15.425 -20.877 1.00 95.88 188 SER A N 1
ATOM 1451 C CA . SER A 1 188 ? 25.690 -16.679 -21.069 1.00 95.88 188 SER A CA 1
ATOM 1452 C C . SER A 1 188 ? 27.095 -16.596 -20.463 1.00 95.88 188 SER A C 1
ATOM 1454 O O . SER A 1 188 ? 27.516 -17.484 -19.728 1.00 95.88 188 SER A O 1
ATOM 1456 N N . GLN A 1 189 ? 27.790 -15.489 -20.710 1.00 97.25 189 GLN A N 1
ATOM 1457 C CA . GLN A 1 189 ? 29.154 -15.219 -20.268 1.00 97.25 189 GLN A CA 1
ATOM 1458 C C . GLN A 1 189 ? 29.230 -15.029 -18.742 1.00 97.25 189 GLN A C 1
ATOM 1460 O O . GLN A 1 189 ? 30.053 -15.671 -18.089 1.00 97.25 189 GLN A O 1
ATOM 1465 N N . GLN A 1 190 ? 28.318 -14.239 -18.163 1.00 98.12 190 GLN A N 1
ATOM 1466 C CA . GLN A 1 190 ? 28.213 -14.033 -16.714 1.00 98.12 190 GLN A CA 1
ATOM 1467 C C . GLN A 1 190 ? 27.818 -15.326 -15.969 1.00 98.12 190 GLN A C 1
ATOM 1469 O O . GLN A 1 190 ? 28.417 -15.662 -14.948 1.00 98.12 190 GLN A O 1
ATOM 1474 N N . ILE A 1 191 ? 26.856 -16.105 -16.487 1.00 97.69 191 ILE A N 1
ATOM 1475 C CA . ILE A 1 191 ? 26.461 -17.397 -15.887 1.00 97.69 191 ILE A CA 1
ATOM 1476 C C . ILE A 1 191 ? 27.574 -18.441 -16.020 1.00 97.69 191 ILE A C 1
ATOM 1478 O O . ILE A 1 191 ? 27.771 -19.232 -15.095 1.00 97.69 191 ILE A O 1
ATOM 1482 N N . GLY A 1 192 ? 28.323 -18.437 -17.125 1.00 97.38 192 GLY A N 1
ATOM 1483 C CA . GLY A 1 192 ? 29.513 -19.267 -17.306 1.00 97.38 192 GLY A CA 1
ATOM 1484 C C . GLY A 1 192 ? 30.575 -18.988 -16.243 1.00 97.38 192 GLY A C 1
ATOM 1485 O O . GLY A 1 192 ? 30.977 -19.899 -15.519 1.00 97.38 192 GLY A O 1
ATOM 1486 N N . ALA A 1 193 ? 30.949 -17.715 -16.078 1.00 97.38 193 ALA A N 1
ATOM 1487 C CA . ALA A 1 193 ? 31.921 -17.275 -15.078 1.00 97.38 193 ALA A CA 1
ATOM 1488 C C . ALA A 1 193 ? 31.498 -17.636 -13.640 1.00 97.38 193 ALA A C 1
ATOM 1490 O O . ALA A 1 193 ? 32.292 -18.205 -12.890 1.00 97.38 193 ALA A O 1
ATOM 1491 N N . VAL A 1 194 ? 30.232 -17.398 -13.273 1.00 96.88 194 VAL A N 1
ATOM 1492 C CA . VAL A 1 194 ? 29.686 -17.769 -11.953 1.00 96.88 194 VAL A CA 1
ATOM 1493 C C . VAL A 1 194 ? 29.726 -19.283 -11.722 1.00 96.88 194 VAL A C 1
ATOM 1495 O O . VAL A 1 194 ? 30.118 -19.725 -10.642 1.00 96.88 194 VAL A O 1
ATOM 1498 N N . ASN A 1 195 ? 29.337 -20.096 -12.710 1.00 96.56 195 ASN A N 1
ATOM 1499 C CA . ASN A 1 195 ? 29.381 -21.555 -12.576 1.00 96.56 195 ASN A CA 1
ATOM 1500 C C . ASN A 1 195 ? 30.823 -22.077 -12.460 1.00 96.56 195 ASN A C 1
ATOM 1502 O O . ASN A 1 195 ? 31.073 -22.968 -11.651 1.00 96.56 195 ASN A O 1
ATOM 1506 N N . ALA A 1 196 ? 31.770 -21.499 -13.206 1.00 95.62 196 ALA A N 1
ATOM 1507 C CA . ALA A 1 196 ? 33.188 -21.834 -13.098 1.00 95.62 196 ALA A CA 1
ATOM 1508 C C . ALA A 1 196 ? 33.754 -21.474 -11.711 1.00 95.62 196 ALA A C 1
ATOM 1510 O O . ALA A 1 196 ? 34.377 -22.317 -11.067 1.00 95.62 196 ALA A O 1
ATOM 1511 N N . ALA A 1 197 ? 33.463 -20.269 -11.205 1.00 95.75 197 ALA A N 1
ATOM 1512 C CA . ALA A 1 197 ? 33.893 -19.812 -9.881 1.00 95.75 197 ALA A CA 1
ATOM 1513 C C . ALA A 1 197 ? 33.296 -20.641 -8.725 1.00 95.75 197 ALA A C 1
ATOM 1515 O O . ALA A 1 197 ? 33.946 -20.835 -7.700 1.00 95.75 197 ALA A O 1
ATOM 1516 N N . ARG A 1 198 ? 32.078 -21.178 -8.892 1.00 93.88 198 ARG A N 1
ATOM 1517 C CA . ARG A 1 198 ? 31.438 -22.109 -7.940 1.00 93.88 198 ARG A CA 1
ATOM 1518 C C . ARG A 1 198 ? 31.971 -23.548 -8.010 1.00 93.88 198 ARG A C 1
ATOM 1520 O O . ARG A 1 198 ? 31.640 -24.356 -7.138 1.00 93.88 198 ARG A O 1
ATOM 1527 N N . GLY A 1 199 ? 32.777 -23.879 -9.021 1.00 91.44 199 GLY A N 1
ATOM 1528 C CA . GLY A 1 199 ? 33.469 -25.160 -9.156 1.00 91.44 199 GLY A CA 1
ATOM 1529 C C . GLY A 1 199 ? 32.547 -26.384 -9.096 1.00 91.44 199 GLY A C 1
ATOM 1530 O O . GLY A 1 199 ? 31.457 -26.405 -9.673 1.00 91.44 199 GLY A O 1
ATOM 1531 N N . ALA A 1 200 ? 32.996 -27.427 -8.393 1.00 88.31 200 ALA A N 1
ATOM 1532 C CA . ALA A 1 200 ? 32.257 -28.680 -8.219 1.00 88.31 200 ALA A CA 1
ATOM 1533 C C . ALA A 1 200 ? 31.284 -28.683 -7.021 1.00 88.31 200 ALA A C 1
ATOM 1535 O O . ALA A 1 200 ? 30.400 -29.532 -6.968 1.00 88.31 200 ALA A O 1
ATOM 1536 N N . THR A 1 201 ? 31.427 -27.757 -6.068 1.00 84.56 201 THR A N 1
ATOM 1537 C CA . THR A 1 201 ? 30.727 -27.800 -4.768 1.00 84.56 201 THR A CA 1
ATOM 1538 C C . THR A 1 201 ? 29.587 -26.790 -4.633 1.00 84.56 201 THR A C 1
ATOM 1540 O O . THR A 1 201 ? 28.624 -27.063 -3.920 1.00 84.56 201 THR A O 1
ATOM 1543 N N . GLY A 1 202 ? 29.647 -25.641 -5.315 1.00 88.31 202 GLY A N 1
ATOM 1544 C CA . GLY A 1 202 ? 28.576 -24.641 -5.275 1.00 88.31 202 GLY A CA 1
ATOM 1545 C C . GLY A 1 202 ? 27.340 -25.022 -6.113 1.00 88.31 202 GLY A C 1
ATOM 1546 O O . GLY A 1 202 ? 27.412 -25.928 -6.950 1.00 88.31 202 GLY A O 1
ATOM 1547 N N . PRO A 1 203 ? 26.200 -24.328 -5.933 1.00 91.31 203 PRO A N 1
ATOM 1548 C CA . PRO A 1 203 ? 24.981 -24.581 -6.701 1.00 91.31 203 PRO A CA 1
ATOM 1549 C C . PRO A 1 203 ? 25.125 -24.145 -8.168 1.00 91.31 203 PRO A C 1
ATOM 1551 O O . PRO A 1 203 ? 25.665 -23.071 -8.452 1.00 91.31 203 PRO A O 1
ATOM 1554 N N . GLN A 1 204 ? 24.616 -24.948 -9.105 1.00 95.06 204 GLN A N 1
ATOM 1555 C CA . GLN A 1 204 ? 24.707 -24.647 -10.539 1.00 95.06 204 GLN A CA 1
ATOM 1556 C C . GLN A 1 204 ? 23.632 -23.632 -10.956 1.00 95.06 204 GLN A C 1
ATOM 1558 O O . GLN A 1 204 ? 22.445 -23.854 -10.721 1.00 95.06 204 GLN A O 1
ATOM 1563 N N . THR A 1 205 ? 24.024 -22.522 -11.586 1.00 96.44 205 THR A N 1
ATOM 1564 C CA . THR A 1 205 ? 23.075 -21.496 -12.051 1.00 96.44 205 THR A CA 1
ATOM 1565 C C . THR A 1 205 ? 22.501 -21.855 -13.415 1.00 96.44 205 THR A C 1
ATOM 1567 O O . THR A 1 205 ? 23.253 -22.053 -14.371 1.00 96.44 205 THR A O 1
ATOM 1570 N N . VAL A 1 206 ? 21.172 -21.826 -13.516 1.00 97.25 206 VAL A N 1
ATOM 1571 C CA . VAL A 1 206 ? 20.393 -21.845 -14.762 1.00 97.25 206 VAL A CA 1
ATOM 1572 C C . VAL A 1 206 ? 19.541 -20.575 -14.803 1.00 97.25 206 VAL A C 1
ATOM 1574 O O . VAL A 1 206 ? 18.973 -20.193 -13.786 1.00 97.25 206 VAL A O 1
ATOM 1577 N N . ALA A 1 207 ? 19.401 -19.919 -15.952 1.00 97.75 207 ALA A N 1
ATOM 1578 C CA . ALA A 1 207 ? 18.448 -18.823 -16.128 1.00 97.75 207 ALA A CA 1
ATOM 1579 C C . ALA A 1 207 ? 17.284 -19.225 -17.036 1.00 97.75 207 ALA A C 1
ATOM 1581 O O . ALA A 1 207 ? 17.466 -19.878 -18.063 1.00 97.75 207 ALA A O 1
ATOM 1582 N N . VAL A 1 208 ? 16.090 -18.786 -16.645 1.00 97.19 208 VAL A N 1
ATOM 1583 C CA . VAL A 1 208 ? 14.819 -18.893 -17.358 1.00 97.19 208 VAL A CA 1
ATOM 1584 C C . VAL A 1 208 ? 14.347 -17.467 -17.629 1.00 97.19 208 VAL A C 1
ATOM 1586 O O . VAL A 1 208 ? 13.755 -16.805 -16.774 1.00 97.19 208 VAL A O 1
ATOM 1589 N N . LEU A 1 209 ? 14.640 -16.973 -18.829 1.00 96.25 209 LEU A N 1
ATOM 1590 C CA . LEU A 1 209 ? 14.233 -15.646 -19.278 1.00 96.25 209 LEU A CA 1
ATOM 1591 C C . LEU A 1 209 ? 12.817 -15.769 -19.853 1.00 96.25 209 LEU A C 1
ATOM 1593 O O . LEU A 1 209 ? 12.626 -16.240 -20.984 1.00 96.25 209 LEU A O 1
ATOM 1597 N N . ALA A 1 210 ? 11.814 -15.377 -19.065 1.00 94.31 210 ALA A N 1
ATOM 1598 C CA . ALA A 1 210 ? 10.423 -15.397 -19.499 1.00 94.31 210 ALA A CA 1
ATOM 1599 C C . ALA A 1 210 ? 10.253 -14.469 -20.713 1.00 94.31 210 ALA A C 1
ATOM 1601 O O . ALA A 1 210 ? 10.754 -13.344 -20.710 1.00 94.31 210 ALA A O 1
ATOM 1602 N N . GLN A 1 211 ? 9.579 -14.936 -21.766 1.00 90.81 211 GLN A N 1
ATOM 1603 C CA . GLN A 1 211 ? 9.412 -14.150 -22.990 1.00 90.81 211 GLN A CA 1
ATOM 1604 C C . GLN A 1 211 ? 8.112 -13.348 -22.943 1.00 90.81 211 GLN A C 1
ATOM 1606 O O . GLN A 1 211 ? 7.015 -13.906 -22.885 1.00 90.81 211 GLN A O 1
ATOM 1611 N N . GLY A 1 212 ? 8.249 -12.024 -22.949 1.00 89.12 212 GLY A N 1
ATOM 1612 C CA . GLY A 1 212 ? 7.144 -11.075 -22.963 1.00 89.12 212 GLY A CA 1
ATOM 1613 C C . GLY A 1 212 ? 7.004 -10.352 -24.300 1.00 89.12 212 GLY A C 1
ATOM 1614 O O . GLY A 1 212 ? 7.753 -10.580 -25.255 1.00 89.12 212 GLY A O 1
ATOM 1615 N N . ARG A 1 213 ? 6.037 -9.432 -24.350 1.00 85.56 213 ARG A N 1
ATOM 1616 C CA . ARG A 1 213 ? 5.827 -8.489 -25.458 1.00 85.56 213 ARG A CA 1
ATOM 1617 C C . ARG A 1 213 ? 5.600 -7.061 -24.955 1.00 85.56 213 ARG A C 1
ATOM 1619 O O . ARG A 1 213 ? 5.183 -6.845 -23.817 1.00 85.56 213 ARG A O 1
ATOM 1626 N N . GLY A 1 214 ? 5.846 -6.078 -25.814 1.00 83.06 214 GLY A N 1
ATOM 1627 C CA . GLY A 1 214 ? 5.500 -4.675 -25.608 1.00 83.06 214 GLY A CA 1
ATOM 1628 C C . GLY A 1 214 ? 6.055 -4.091 -24.314 1.00 83.06 214 GLY A C 1
ATOM 1629 O O . GLY A 1 214 ? 7.261 -3.940 -24.147 1.00 83.06 214 GLY A O 1
ATOM 1630 N N . ARG A 1 215 ? 5.162 -3.730 -23.390 1.00 81.12 215 ARG A N 1
ATOM 1631 C CA . ARG A 1 215 ? 5.501 -3.099 -22.107 1.00 81.12 215 ARG A CA 1
ATOM 1632 C C . ARG A 1 215 ? 5.572 -4.128 -20.980 1.00 81.12 215 ARG A C 1
ATOM 1634 O O . ARG A 1 215 ? 4.778 -4.071 -20.049 1.00 81.12 215 ARG A O 1
ATOM 1641 N N . SER A 1 216 ? 6.496 -5.083 -21.108 1.00 88.94 216 SER A N 1
ATOM 1642 C CA . SER A 1 216 ? 6.694 -6.169 -20.133 1.00 88.94 216 SER A CA 1
ATOM 1643 C C . SER A 1 216 ? 5.416 -7.000 -19.885 1.00 88.94 216 SER A C 1
ATOM 1645 O O . SER A 1 216 ? 5.099 -7.389 -18.766 1.00 88.94 216 SER A O 1
ATOM 1647 N N . GLU A 1 217 ? 4.651 -7.284 -20.946 1.00 89.12 217 GLU A N 1
ATOM 1648 C CA . GLU A 1 217 ? 3.474 -8.158 -20.890 1.00 89.12 217 GLU A CA 1
ATOM 1649 C C . GLU A 1 217 ? 3.904 -9.625 -21.056 1.00 89.12 217 GLU A C 1
ATOM 1651 O O . GLU A 1 217 ? 4.218 -10.049 -22.169 1.00 89.12 217 GLU A O 1
ATOM 1656 N N . PHE A 1 218 ? 3.899 -10.401 -19.966 1.00 91.38 218 PHE A N 1
ATOM 1657 C CA . PHE A 1 218 ? 4.344 -11.808 -19.949 1.00 91.38 218 PHE A CA 1
ATOM 1658 C C . PHE A 1 218 ? 3.215 -12.850 -19.970 1.00 91.38 218 PHE A C 1
ATOM 1660 O O . PHE A 1 218 ? 3.484 -14.035 -20.142 1.00 91.38 218 PHE A O 1
ATOM 1667 N N . GLY A 1 219 ? 1.953 -12.446 -19.808 1.00 91.12 219 GLY A N 1
ATOM 1668 C CA . GLY A 1 219 ? 0.830 -13.386 -19.714 1.00 91.12 219 GLY A CA 1
ATOM 1669 C C . GLY A 1 219 ? 0.874 -14.238 -18.436 1.00 91.12 219 GLY A C 1
ATOM 1670 O O . GLY A 1 219 ? 1.133 -13.718 -17.351 1.00 91.12 219 GLY A O 1
ATOM 1671 N N . LYS A 1 220 ? 0.577 -15.541 -18.533 1.00 92.50 220 LYS A N 1
ATOM 1672 C CA . LYS A 1 220 ? 0.442 -16.421 -17.355 1.00 92.50 220 LYS A CA 1
ATOM 1673 C C . LYS A 1 220 ? 1.792 -17.015 -16.942 1.00 92.50 220 LYS A C 1
ATOM 1675 O O . LYS A 1 220 ? 2.181 -18.060 -17.456 1.00 92.50 220 LYS A O 1
ATOM 1680 N N . VAL A 1 221 ? 2.471 -16.395 -15.976 1.00 92.38 221 VAL A N 1
ATOM 1681 C CA . VAL A 1 221 ? 3.762 -16.879 -15.441 1.00 92.38 221 VAL A CA 1
ATOM 1682 C C . VAL A 1 221 ? 3.720 -17.029 -13.905 1.00 92.38 221 VAL A C 1
ATOM 1684 O O . VAL A 1 221 ? 4.287 -16.207 -13.191 1.00 92.38 221 VAL A O 1
ATOM 1687 N N . PRO A 1 222 ? 3.004 -18.022 -13.340 1.00 89.62 222 PRO A N 1
ATOM 1688 C CA . PRO A 1 222 ? 3.065 -18.345 -11.911 1.00 89.62 222 PRO A CA 1
ATOM 1689 C C . PRO A 1 222 ? 4.417 -18.990 -11.577 1.00 89.62 222 PRO A C 1
ATOM 1691 O O . PRO A 1 222 ? 4.870 -19.874 -12.302 1.00 89.62 222 PRO A O 1
ATOM 1694 N N . THR A 1 223 ? 5.047 -18.552 -10.488 1.00 88.94 223 THR A N 1
ATOM 1695 C CA . THR A 1 223 ? 6.497 -18.675 -10.256 1.00 88.94 223 THR A CA 1
ATOM 1696 C C . THR A 1 223 ? 7.011 -20.120 -10.322 1.00 88.94 223 THR A C 1
ATOM 1698 O O . THR A 1 223 ? 7.689 -20.484 -11.285 1.00 88.94 223 THR A O 1
ATOM 1701 N N . PHE A 1 224 ? 6.631 -20.980 -9.373 1.00 86.88 224 PHE A N 1
ATOM 1702 C CA . PHE A 1 224 ? 7.087 -22.378 -9.343 1.00 86.88 224 PHE A CA 1
ATOM 1703 C C . PHE A 1 224 ? 6.498 -23.265 -10.463 1.00 86.88 224 PHE A C 1
ATOM 1705 O O . PHE A 1 224 ? 7.274 -23.985 -11.098 1.00 86.88 224 PHE A O 1
ATOM 1712 N N . PRO A 1 225 ? 5.186 -23.212 -10.798 1.00 88.44 225 PRO A N 1
ATOM 1713 C CA . PRO A 1 225 ? 4.630 -24.065 -11.854 1.00 88.44 225 PRO A CA 1
ATOM 1714 C C . PRO A 1 225 ? 5.211 -23.782 -13.246 1.00 88.44 225 PRO A C 1
ATOM 1716 O O . PRO A 1 225 ? 5.373 -24.711 -14.035 1.00 88.44 225 PRO A O 1
ATOM 1719 N N . TYR A 1 226 ? 5.560 -22.524 -13.547 1.00 92.31 226 TYR A N 1
ATOM 1720 C CA . TYR A 1 226 ? 6.238 -22.179 -14.797 1.00 92.31 226 TYR A CA 1
ATOM 1721 C C . TYR A 1 226 ? 7.671 -22.708 -14.834 1.00 92.31 226 TYR A C 1
ATOM 1723 O O . TYR A 1 226 ? 8.058 -23.325 -15.823 1.00 92.31 226 TYR A O 1
ATOM 1731 N N . VAL A 1 227 ? 8.446 -22.514 -13.758 1.00 92.44 227 VAL A N 1
ATOM 1732 C CA . VAL A 1 227 ? 9.826 -23.017 -13.682 1.00 92.44 227 VAL A CA 1
ATOM 1733 C C . VAL A 1 227 ? 9.857 -24.538 -13.827 1.00 92.44 227 VAL A C 1
ATOM 1735 O O . VAL A 1 227 ? 10.593 -25.035 -14.675 1.00 92.44 227 VAL A O 1
ATOM 1738 N N . ARG A 1 228 ? 8.997 -25.278 -13.113 1.00 91.12 228 ARG A N 1
ATOM 1739 C CA . ARG A 1 228 ? 8.845 -26.736 -13.278 1.00 91.12 228 ARG A CA 1
ATOM 1740 C C . ARG A 1 228 ? 8.581 -27.114 -14.741 1.00 91.12 228 ARG A C 1
ATOM 1742 O O . ARG A 1 228 ? 9.337 -27.895 -15.312 1.00 91.12 228 ARG A O 1
ATOM 1749 N N . ALA A 1 229 ? 7.584 -26.488 -15.372 1.00 90.19 229 ALA A N 1
ATOM 1750 C CA . ALA A 1 229 ? 7.230 -26.750 -16.768 1.00 90.19 229 ALA A CA 1
ATOM 1751 C C . ALA A 1 229 ? 8.344 -26.389 -17.775 1.00 90.19 229 ALA A C 1
ATOM 1753 O O . ALA A 1 229 ? 8.430 -27.015 -18.831 1.00 90.19 229 ALA A O 1
ATOM 1754 N N . VAL A 1 230 ? 9.208 -25.414 -17.464 1.00 94.06 230 VAL A N 1
ATOM 1755 C CA . VAL A 1 230 ? 10.417 -25.107 -18.250 1.00 94.06 230 VAL A CA 1
ATOM 1756 C C . VAL A 1 230 ? 11.483 -26.189 -18.069 1.00 94.06 230 VAL A C 1
ATOM 1758 O O . VAL A 1 230 ? 12.019 -26.667 -19.067 1.00 94.06 230 VAL A O 1
ATOM 1761 N N . LEU A 1 231 ? 11.775 -26.602 -16.829 1.00 93.25 231 LEU A N 1
ATOM 1762 C CA . LEU A 1 231 ? 12.764 -27.649 -16.540 1.00 93.25 231 LEU A CA 1
ATOM 1763 C C . LEU A 1 231 ? 12.379 -28.984 -17.205 1.00 93.25 231 LEU A C 1
ATOM 1765 O O . LEU A 1 231 ? 13.236 -29.651 -17.777 1.00 93.25 231 LEU A O 1
ATOM 1769 N N . ASP A 1 232 ? 11.091 -29.338 -17.209 1.00 90.50 232 ASP A N 1
ATOM 1770 C CA . ASP A 1 232 ? 10.585 -30.556 -17.863 1.00 90.50 232 ASP A CA 1
ATOM 1771 C C . ASP A 1 232 ? 10.562 -30.467 -19.399 1.00 90.50 232 ASP A C 1
ATOM 1773 O O . ASP A 1 232 ? 10.582 -31.491 -20.084 1.00 90.50 232 ASP A O 1
ATOM 1777 N N . ALA A 1 233 ? 10.552 -29.254 -19.963 1.00 90.69 233 ALA A N 1
ATOM 1778 C CA . ALA A 1 233 ? 10.627 -29.030 -21.407 1.00 90.69 233 ALA A CA 1
ATOM 1779 C C . ALA A 1 233 ? 12.064 -29.093 -21.970 1.00 90.69 233 ALA A C 1
ATOM 1781 O O . ALA A 1 233 ? 12.231 -29.096 -23.193 1.00 90.69 233 ALA A O 1
ATOM 1782 N N . VAL A 1 234 ? 13.097 -29.152 -21.118 1.00 92.44 234 VAL A N 1
ATOM 1783 C CA . VAL A 1 234 ? 14.514 -29.203 -21.522 1.00 92.44 234 VAL A CA 1
ATOM 1784 C C . VAL A 1 234 ? 15.129 -30.553 -21.131 1.00 92.44 234 VAL A C 1
ATOM 1786 O O . VAL A 1 234 ? 15.297 -30.804 -19.942 1.00 92.44 234 VAL A O 1
ATOM 1789 N N . PRO A 1 235 ? 15.530 -31.424 -22.079 1.00 91.06 235 PRO A N 1
ATOM 1790 C CA . PRO A 1 235 ? 16.058 -32.764 -21.769 1.00 91.06 235 PRO A CA 1
ATOM 1791 C C . PRO A 1 235 ? 17.248 -32.791 -20.786 1.00 91.06 235 PRO A C 1
ATOM 1793 O O . PRO A 1 235 ? 17.369 -33.683 -19.942 1.00 91.06 235 PRO A O 1
ATOM 1796 N N . GLU A 1 236 ? 18.117 -31.786 -20.859 1.00 92.88 236 GLU A N 1
ATOM 1797 C CA . GLU A 1 236 ? 19.275 -31.603 -19.984 1.00 92.88 236 GLU A CA 1
ATOM 1798 C C . GLU A 1 236 ? 18.872 -31.237 -18.548 1.00 92.88 236 GLU A C 1
ATOM 1800 O O . GLU A 1 236 ? 19.606 -31.568 -17.624 1.00 92.88 236 GLU A O 1
ATOM 1805 N N . LEU A 1 237 ? 17.698 -30.626 -18.345 1.00 93.25 237 LEU A N 1
ATOM 1806 C CA . LEU A 1 237 ? 17.173 -30.205 -17.037 1.00 93.25 237 LEU A CA 1
ATOM 1807 C C . LEU A 1 237 ? 16.049 -31.120 -16.515 1.00 93.25 237 LEU A C 1
ATOM 1809 O O . LEU A 1 237 ? 15.738 -31.105 -15.324 1.00 93.25 237 LEU A O 1
ATOM 1813 N N . ALA A 1 238 ? 15.465 -31.960 -17.372 1.00 88.12 238 ALA A N 1
ATOM 1814 C CA . ALA A 1 238 ? 14.436 -32.922 -16.998 1.00 88.12 238 ALA A CA 1
ATOM 1815 C C . ALA A 1 238 ? 14.950 -33.858 -15.888 1.00 88.12 238 ALA A C 1
ATOM 1817 O O . ALA A 1 238 ? 16.017 -34.466 -16.017 1.00 88.12 238 ALA A O 1
ATOM 1818 N N . GLY A 1 239 ? 14.206 -33.959 -14.785 1.00 82.06 239 GLY A N 1
ATOM 1819 C CA . GLY A 1 239 ? 14.625 -34.691 -13.583 1.00 82.06 239 GLY A CA 1
ATOM 1820 C C . GLY A 1 239 ? 15.419 -33.879 -12.548 1.00 82.06 239 GLY A C 1
ATOM 1821 O O . GLY A 1 239 ? 15.672 -34.404 -11.470 1.00 82.06 239 GLY A O 1
ATOM 1822 N N . VAL A 1 240 ? 15.761 -32.605 -12.800 1.00 88.56 240 VAL A N 1
ATOM 1823 C CA . VAL A 1 240 ? 16.206 -31.688 -11.731 1.00 88.56 240 VAL A CA 1
ATOM 1824 C C . VAL A 1 240 ? 15.046 -31.480 -10.756 1.00 88.56 240 VAL A C 1
ATOM 1826 O O . VAL A 1 240 ? 14.014 -30.913 -11.134 1.00 88.56 240 VAL A O 1
ATOM 1829 N N . SER A 1 241 ? 15.212 -31.948 -9.519 1.00 79.31 241 SER A N 1
ATOM 1830 C CA . SER A 1 241 ? 14.216 -31.874 -8.441 1.00 79.31 241 SER A CA 1
ATOM 1831 C C . SER A 1 241 ? 14.610 -30.917 -7.311 1.00 79.31 241 SER A C 1
ATOM 1833 O O . SER A 1 241 ? 13.735 -30.263 -6.756 1.00 79.31 241 SER A O 1
ATOM 1835 N N . ASP A 1 242 ? 15.905 -30.783 -7.009 1.00 82.50 242 ASP A N 1
ATOM 1836 C CA . ASP A 1 242 ? 16.427 -29.885 -5.971 1.00 82.50 242 ASP A CA 1
ATOM 1837 C C . ASP A 1 242 ? 16.828 -28.535 -6.587 1.00 82.50 242 ASP A C 1
ATOM 1839 O O . ASP A 1 242 ? 17.865 -28.414 -7.251 1.00 82.50 242 ASP A O 1
ATOM 1843 N N . TYR A 1 243 ? 15.969 -27.524 -6.427 1.00 86.81 243 TYR A N 1
ATOM 1844 C CA . TYR A 1 243 ? 16.238 -26.180 -6.928 1.00 86.81 243 TYR A CA 1
ATOM 1845 C C . TYR A 1 243 ? 15.716 -25.060 -6.021 1.00 86.81 243 TYR A C 1
ATOM 1847 O O . TYR A 1 243 ? 14.835 -25.246 -5.180 1.00 86.81 243 TYR A O 1
ATOM 1855 N N . SER A 1 244 ? 16.292 -23.879 -6.234 1.00 87.25 244 SER A N 1
ATOM 1856 C CA . SER A 1 244 ? 15.967 -22.604 -5.587 1.00 87.25 244 SER A CA 1
ATOM 1857 C C . SER A 1 244 ? 15.694 -21.516 -6.632 1.00 87.25 244 SER A C 1
ATOM 1859 O O . SER A 1 244 ? 16.072 -21.676 -7.797 1.00 87.25 244 SER A O 1
ATOM 1861 N N . ILE A 1 245 ? 15.040 -20.416 -6.240 1.00 89.69 245 ILE A N 1
ATOM 1862 C CA . ILE A 1 245 ? 14.635 -19.328 -7.145 1.00 89.69 245 ILE A CA 1
ATOM 1863 C C . ILE A 1 245 ? 15.415 -18.037 -6.868 1.00 89.69 245 ILE A C 1
ATOM 1865 O O . ILE A 1 245 ? 15.447 -17.533 -5.750 1.00 89.69 245 ILE A O 1
ATOM 1869 N N . VAL A 1 246 ? 15.958 -17.447 -7.933 1.00 94.00 246 VAL A N 1
ATOM 1870 C CA . VAL A 1 246 ? 16.359 -16.035 -7.983 1.00 94.00 246 VAL A CA 1
ATOM 1871 C C . VAL A 1 246 ? 15.315 -15.302 -8.823 1.00 94.00 246 VAL A C 1
ATOM 1873 O O . VAL A 1 246 ? 15.231 -15.504 -10.035 1.00 94.00 246 VAL A O 1
ATOM 1876 N N . LEU A 1 247 ? 14.487 -14.473 -8.191 1.00 94.12 247 LEU A N 1
ATOM 1877 C CA . LEU A 1 247 ? 13.420 -13.732 -8.861 1.00 94.12 247 LEU A CA 1
ATOM 1878 C C . LEU A 1 247 ? 13.974 -12.393 -9.363 1.00 94.12 247 LEU A C 1
ATOM 1880 O O . LEU A 1 247 ? 14.391 -11.553 -8.567 1.00 94.12 247 LEU A O 1
ATOM 1884 N N . SER A 1 248 ? 13.987 -12.178 -10.679 1.00 96.56 248 SER A N 1
ATOM 1885 C CA . SER A 1 248 ? 14.669 -11.031 -11.283 1.00 96.56 248 SER A CA 1
ATOM 1886 C C . SER A 1 248 ? 13.787 -10.221 -12.234 1.00 96.56 248 SER A C 1
ATOM 1888 O O . SER A 1 248 ? 12.982 -10.774 -12.981 1.00 96.56 248 SER A O 1
ATOM 1890 N N . GLY A 1 249 ? 13.969 -8.898 -12.242 1.00 95.38 249 GLY A N 1
ATOM 1891 C CA . GLY A 1 249 ? 13.246 -7.985 -13.127 1.00 95.38 249 GLY A CA 1
ATOM 1892 C C . GLY A 1 249 ? 14.111 -6.825 -13.611 1.00 95.38 249 GLY A C 1
ATOM 1893 O O . GLY A 1 249 ? 14.886 -6.264 -12.839 1.00 95.38 249 GLY A O 1
ATOM 1894 N N . HIS A 1 250 ? 13.956 -6.450 -14.882 1.00 94.62 250 HIS A N 1
ATOM 1895 C CA . HIS A 1 250 ? 14.554 -5.250 -15.475 1.00 94.62 250 HIS A CA 1
ATOM 1896 C C . HIS A 1 250 ? 13.474 -4.251 -15.907 1.00 94.62 250 HIS A C 1
ATOM 1898 O O . HIS A 1 250 ? 12.473 -4.658 -16.502 1.00 94.62 250 HIS A O 1
ATOM 1904 N N . SER A 1 251 ? 13.681 -2.946 -15.679 1.00 90.56 251 SER A N 1
ATOM 1905 C CA . SER A 1 251 ? 12.744 -1.885 -16.100 1.00 90.56 251 SER A CA 1
ATOM 1906 C C . SER A 1 251 ? 11.292 -2.218 -15.685 1.00 90.56 251 SER A C 1
ATOM 1908 O O . SER A 1 251 ? 11.050 -2.602 -14.538 1.00 90.56 251 SER A O 1
ATOM 1910 N N . GLY A 1 252 ? 10.320 -2.131 -16.599 1.00 86.50 252 GLY A N 1
ATOM 1911 C CA . GLY A 1 252 ? 8.920 -2.511 -16.371 1.00 86.50 252 GLY A CA 1
ATOM 1912 C C . GLY A 1 252 ? 8.678 -3.958 -15.907 1.00 86.50 252 GLY A C 1
ATOM 1913 O O . GLY A 1 252 ? 7.639 -4.227 -15.304 1.00 86.50 252 GLY A O 1
ATOM 1914 N N . GLY A 1 253 ? 9.617 -4.892 -16.111 1.00 90.38 253 GLY A N 1
ATOM 1915 C CA . GLY A 1 253 ? 9.530 -6.269 -15.603 1.00 90.38 253 GLY A CA 1
ATOM 1916 C C . GLY A 1 253 ? 9.513 -6.350 -14.071 1.00 90.38 253 GLY A C 1
ATOM 1917 O O . GLY A 1 253 ? 8.896 -7.251 -13.499 1.00 90.38 253 GLY A O 1
ATOM 1918 N N . GLY A 1 254 ? 10.108 -5.358 -13.398 1.00 90.69 254 GLY A N 1
ATOM 1919 C CA . GLY A 1 254 ? 10.038 -5.216 -11.945 1.00 90.69 254 GLY A CA 1
ATOM 1920 C C . GLY A 1 254 ? 8.609 -4.979 -11.446 1.00 90.69 254 GLY A C 1
ATOM 1921 O O . GLY A 1 254 ? 8.104 -5.752 -10.635 1.00 90.69 254 GLY A O 1
ATOM 1922 N N . ALA A 1 255 ? 7.919 -3.965 -11.975 1.00 82.69 255 ALA A N 1
ATOM 1923 C CA . ALA A 1 255 ? 6.554 -3.629 -11.561 1.00 82.69 255 ALA A CA 1
ATOM 1924 C C . ALA A 1 255 ? 5.509 -4.636 -12.063 1.00 82.69 255 ALA A C 1
ATOM 1926 O O . ALA A 1 255 ? 4.594 -4.994 -11.329 1.00 82.69 255 ALA A O 1
ATOM 1927 N N . THR A 1 256 ? 5.640 -5.103 -13.308 1.00 85.44 256 THR A N 1
ATOM 1928 C CA . THR A 1 256 ? 4.634 -5.974 -13.943 1.00 85.44 256 THR A CA 1
ATOM 1929 C C . THR A 1 256 ? 4.660 -7.419 -13.453 1.00 85.44 256 THR A C 1
ATOM 1931 O O . THR A 1 256 ? 3.677 -8.126 -13.673 1.00 85.44 256 THR A O 1
ATOM 1934 N N . GLN A 1 257 ? 5.756 -7.883 -12.838 1.00 91.75 257 GLN A N 1
ATOM 1935 C CA . GLN A 1 257 ? 5.901 -9.268 -12.374 1.00 91.75 257 GLN A CA 1
ATOM 1936 C C . GLN A 1 257 ? 6.537 -9.364 -10.982 1.00 91.75 257 GLN A C 1
ATOM 1938 O O . GLN A 1 257 ? 5.899 -9.897 -10.079 1.00 91.75 257 GLN A O 1
ATOM 1943 N N . VAL A 1 258 ? 7.762 -8.860 -10.777 1.00 91.69 258 VAL A N 1
ATOM 1944 C CA . VAL A 1 258 ? 8.508 -9.091 -9.519 1.00 91.69 258 VAL A CA 1
ATOM 1945 C C . VAL A 1 258 ? 7.780 -8.522 -8.298 1.00 91.69 258 VAL A C 1
ATOM 1947 O O . VAL A 1 258 ? 7.633 -9.225 -7.302 1.00 91.69 258 VAL A O 1
ATOM 1950 N N . ALA A 1 259 ? 7.264 -7.294 -8.383 1.00 83.44 259 ALA A N 1
ATOM 1951 C CA . ALA A 1 259 ? 6.604 -6.608 -7.271 1.00 83.44 259 ALA A CA 1
ATOM 1952 C C . ALA A 1 259 ? 5.372 -7.352 -6.719 1.00 83.44 259 ALA A C 1
ATOM 1954 O O . ALA A 1 259 ? 5.120 -7.281 -5.521 1.00 83.44 259 ALA A O 1
ATOM 1955 N N . GLY A 1 260 ? 4.643 -8.098 -7.558 1.00 80.75 260 GLY A N 1
ATOM 1956 C CA . GLY A 1 260 ? 3.548 -8.968 -7.107 1.00 80.75 260 GLY A CA 1
ATOM 1957 C C . GLY A 1 260 ? 4.006 -10.350 -6.620 1.00 80.75 260 GLY A C 1
ATOM 1958 O O . GLY A 1 260 ? 3.285 -11.001 -5.876 1.00 80.75 260 GLY A O 1
ATOM 1959 N N . LYS A 1 261 ? 5.203 -10.796 -7.022 1.00 86.25 261 LYS A N 1
ATOM 1960 C CA . LYS A 1 261 ? 5.709 -12.170 -6.840 1.00 86.25 261 LYS A CA 1
ATOM 1961 C C . LYS A 1 261 ? 6.631 -12.372 -5.650 1.00 86.25 261 LYS A C 1
ATOM 1963 O O . LYS A 1 261 ? 6.880 -13.508 -5.267 1.00 86.25 261 LYS A O 1
ATOM 1968 N N . VAL A 1 262 ? 7.108 -11.297 -5.028 1.00 83.38 262 VAL A N 1
ATOM 1969 C CA . VAL A 1 262 ? 7.801 -11.388 -3.731 1.00 83.38 262 VAL A CA 1
ATOM 1970 C C . VAL A 1 262 ? 6.880 -11.890 -2.605 1.00 83.38 262 VAL A C 1
ATOM 1972 O O . VAL A 1 262 ? 7.370 -12.327 -1.566 1.00 83.38 262 VAL A O 1
ATOM 1975 N N . ALA A 1 263 ? 5.557 -11.884 -2.825 1.00 69.81 263 ALA A N 1
ATOM 1976 C CA . ALA A 1 263 ? 4.585 -12.581 -1.988 1.00 69.81 263 ALA A CA 1
ATOM 1977 C C . ALA A 1 263 ? 4.650 -14.112 -2.171 1.00 69.81 263 ALA A C 1
ATOM 1979 O O . ALA A 1 263 ? 4.790 -14.801 -1.168 1.00 69.81 263 ALA A O 1
ATOM 1980 N N . ASP A 1 264 ? 4.661 -14.633 -3.413 1.00 67.50 264 ASP A N 1
ATOM 1981 C CA . ASP A 1 264 ? 4.750 -16.080 -3.723 1.00 67.50 264 ASP A CA 1
ATOM 1982 C C . ASP A 1 264 ? 5.878 -16.792 -2.943 1.00 67.50 264 ASP A C 1
ATOM 1984 O O . ASP A 1 264 ? 5.743 -17.948 -2.545 1.00 67.50 264 ASP A O 1
ATOM 1988 N N . LEU A 1 265 ? 7.004 -16.096 -2.744 1.00 68.31 265 LEU A N 1
ATOM 1989 C CA . LEU A 1 265 ? 8.191 -16.606 -2.048 1.00 68.31 265 LEU A CA 1
ATOM 1990 C C . LEU A 1 265 ? 7.946 -16.839 -0.545 1.00 68.31 265 LEU A C 1
ATOM 1992 O O . LEU A 1 265 ? 8.492 -17.769 0.040 1.00 68.31 265 LEU A O 1
ATOM 1996 N N . ARG A 1 266 ? 7.079 -16.031 0.082 1.00 56.94 266 ARG A N 1
ATOM 1997 C CA . ARG A 1 266 ? 6.731 -16.144 1.508 1.00 56.94 266 ARG A CA 1
ATOM 1998 C C . ARG A 1 266 ? 6.011 -17.455 1.815 1.00 56.94 266 ARG A C 1
ATOM 2000 O O . ARG A 1 266 ? 6.282 -18.065 2.845 1.00 56.94 266 ARG A O 1
ATOM 2007 N N . ASP A 1 267 ? 5.109 -17.861 0.929 1.00 51.41 267 ASP A N 1
ATOM 2008 C CA . ASP A 1 267 ? 4.211 -18.995 1.158 1.00 51.41 267 ASP A CA 1
ATOM 2009 C C . ASP A 1 267 ? 4.886 -20.326 0.769 1.00 51.41 267 ASP A C 1
ATOM 2011 O O . ASP A 1 267 ? 4.643 -21.365 1.381 1.00 51.41 267 ASP A O 1
ATOM 2015 N N . ALA A 1 268 ? 5.820 -20.288 -0.189 1.00 52.09 268 ALA A N 1
ATOM 2016 C CA . ALA A 1 268 ? 6.631 -21.437 -0.601 1.00 52.09 268 ALA A CA 1
ATOM 2017 C C . ALA A 1 268 ? 7.652 -21.915 0.455 1.00 52.09 268 ALA A C 1
ATOM 2019 O O . ALA A 1 268 ? 8.272 -22.962 0.274 1.00 52.09 268 ALA A O 1
ATOM 2020 N N . ALA A 1 269 ? 7.818 -21.185 1.563 1.00 45.47 269 ALA A N 1
ATOM 2021 C CA . ALA A 1 269 ? 8.659 -21.596 2.687 1.00 45.47 269 ALA A CA 1
ATOM 2022 C C . ALA A 1 269 ? 8.078 -22.774 3.501 1.00 45.47 269 ALA A C 1
ATOM 2024 O O . ALA A 1 269 ? 8.782 -23.349 4.332 1.00 45.47 269 ALA A O 1
ATOM 2025 N N . THR A 1 270 ? 6.813 -23.156 3.282 1.00 43.09 270 THR A N 1
ATOM 2026 C CA . THR A 1 270 ? 6.185 -24.315 3.936 1.00 43.09 270 THR A CA 1
ATOM 2027 C C . THR A 1 270 ? 6.436 -25.617 3.150 1.00 43.09 270 THR A C 1
ATOM 2029 O O . THR A 1 270 ? 6.070 -25.697 1.976 1.00 43.09 270 THR A O 1
ATOM 2032 N N . PRO A 1 271 ? 7.008 -26.670 3.770 1.00 42.62 271 PRO A N 1
ATOM 2033 C CA . PRO A 1 271 ? 7.181 -27.978 3.134 1.00 42.62 271 PRO A CA 1
ATOM 2034 C C . PRO A 1 271 ? 5.869 -28.624 2.645 1.00 42.62 271 PRO A C 1
ATOM 2036 O O . PRO A 1 271 ? 4.899 -28.653 3.406 1.00 42.62 271 PRO A O 1
ATOM 2039 N N . PRO A 1 272 ? 5.830 -29.233 1.440 1.00 44.25 272 PRO A N 1
ATOM 2040 C CA . PRO A 1 272 ? 4.745 -30.129 1.049 1.00 44.25 272 PRO A CA 1
ATOM 2041 C C . PRO A 1 272 ? 4.641 -31.331 1.996 1.00 44.25 272 PRO A C 1
ATOM 2043 O O . PRO A 1 272 ? 5.641 -31.973 2.324 1.00 44.25 272 PRO A O 1
ATOM 2046 N N . ALA A 1 273 ? 3.418 -31.661 2.414 1.00 40.88 273 ALA A N 1
ATOM 2047 C CA . ALA A 1 273 ? 3.153 -32.718 3.393 1.00 40.88 273 ALA A CA 1
ATOM 2048 C C . ALA A 1 273 ? 3.401 -34.152 2.872 1.00 40.88 273 ALA A C 1
ATOM 2050 O O . ALA A 1 273 ? 3.376 -35.096 3.658 1.00 40.88 273 ALA A O 1
ATOM 2051 N N . ASP A 1 274 ? 3.640 -34.329 1.568 1.00 42.59 274 ASP A N 1
ATOM 2052 C CA . ASP A 1 274 ? 3.893 -35.631 0.930 1.00 42.59 274 ASP A CA 1
ATOM 2053 C C . ASP A 1 274 ? 5.371 -36.073 0.955 1.00 42.59 274 ASP A C 1
ATOM 2055 O O . ASP A 1 274 ? 5.700 -37.173 0.509 1.00 42.59 274 ASP A O 1
ATOM 2059 N N . GLY A 1 275 ? 6.275 -35.234 1.474 1.00 41.12 275 GLY A N 1
ATOM 2060 C CA . GLY A 1 275 ? 7.708 -35.529 1.557 1.00 41.12 275 GLY A CA 1
ATOM 2061 C C . GLY A 1 275 ? 8.461 -35.460 0.221 1.00 41.12 275 GLY A C 1
ATOM 2062 O O . GLY A 1 275 ? 9.680 -35.660 0.199 1.00 41.12 275 GLY A O 1
ATOM 2063 N N . THR A 1 276 ? 7.796 -35.134 -0.892 1.00 43.56 276 THR A N 1
ATOM 2064 C CA . THR A 1 276 ? 8.483 -34.812 -2.146 1.00 43.56 276 THR A CA 1
ATOM 2065 C C . THR A 1 276 ? 9.149 -33.440 -1.986 1.00 43.56 276 THR A C 1
ATOM 2067 O O . THR A 1 276 ? 8.492 -32.451 -1.665 1.00 43.56 276 THR A O 1
ATOM 2070 N N . ARG A 1 277 ? 10.493 -33.412 -2.073 1.00 42.91 277 ARG A N 1
ATOM 2071 C CA . ARG A 1 277 ? 11.344 -32.337 -1.513 1.00 42.91 277 ARG A CA 1
ATOM 2072 C C . ARG A 1 277 ? 10.781 -30.919 -1.743 1.00 42.91 277 ARG A C 1
ATOM 2074 O O . ARG A 1 277 ? 10.572 -30.554 -2.902 1.00 42.91 277 ARG A O 1
ATOM 2081 N N . PRO A 1 278 ? 10.649 -30.088 -0.688 1.00 39.12 278 PRO A N 1
ATOM 2082 C CA . PRO A 1 278 ? 10.323 -28.674 -0.850 1.00 39.12 278 PRO A CA 1
ATOM 2083 C C . PRO A 1 278 ? 11.353 -27.978 -1.744 1.00 39.12 278 PRO A C 1
ATOM 2085 O O . PRO A 1 278 ? 12.554 -28.242 -1.629 1.00 39.12 278 PRO A O 1
ATOM 2088 N N . ALA A 1 279 ? 10.901 -27.040 -2.579 1.00 42.19 279 ALA A N 1
ATOM 2089 C CA . ALA A 1 279 ? 11.811 -26.082 -3.198 1.00 42.19 279 ALA A CA 1
ATOM 2090 C C . ALA A 1 279 ? 12.491 -25.275 -2.082 1.00 42.19 279 ALA A C 1
ATOM 2092 O O . ALA A 1 279 ? 11.815 -24.762 -1.192 1.00 42.19 279 ALA A O 1
ATOM 2093 N N . ARG A 1 280 ? 13.823 -25.178 -2.099 1.00 54.16 280 ARG A N 1
ATOM 2094 C CA . ARG A 1 280 ? 14.561 -24.447 -1.059 1.00 54.16 280 ARG A CA 1
ATOM 2095 C C . ARG A 1 280 ? 14.482 -22.944 -1.353 1.00 54.16 280 ARG A C 1
ATOM 2097 O O . ARG A 1 280 ? 15.012 -22.539 -2.394 1.00 54.16 280 ARG A O 1
ATOM 2104 N N . PRO A 1 281 ? 13.903 -22.104 -0.473 1.00 49.88 281 PRO A N 1
ATOM 2105 C CA . PRO A 1 281 ? 13.834 -20.664 -0.698 1.00 49.88 281 PRO A CA 1
ATOM 2106 C C . PRO A 1 281 ? 15.198 -20.012 -0.418 1.00 49.88 281 PRO A C 1
ATOM 2108 O O . PRO A 1 281 ? 15.424 -19.375 0.606 1.00 49.88 281 PRO A O 1
ATOM 2111 N N . ALA A 1 282 ? 16.152 -20.163 -1.343 1.00 52.22 282 ALA A N 1
ATOM 2112 C CA . ALA A 1 282 ? 17.320 -19.280 -1.411 1.00 52.22 282 ALA A CA 1
ATOM 2113 C C . ALA A 1 282 ? 16.911 -17.970 -2.107 1.00 52.22 282 ALA A C 1
ATOM 2115 O O . ALA A 1 282 ? 17.448 -17.616 -3.158 1.00 52.22 282 ALA A O 1
ATOM 2116 N N . ASP A 1 283 ? 15.894 -17.313 -1.542 1.00 72.00 283 ASP A N 1
ATOM 2117 C CA . ASP A 1 283 ? 15.105 -16.261 -2.177 1.00 72.00 283 ASP A CA 1
ATOM 2118 C C . ASP A 1 283 ? 15.935 -15.000 -2.389 1.00 72.00 283 ASP A C 1
ATOM 2120 O O . ASP A 1 283 ? 16.036 -14.136 -1.513 1.00 72.00 283 ASP A O 1
ATOM 2124 N N . VAL A 1 284 ? 16.529 -14.885 -3.574 1.00 89.19 284 VAL A N 1
ATOM 2125 C CA . VAL A 1 284 ? 17.255 -13.682 -3.977 1.00 89.19 284 VAL A CA 1
ATOM 2126 C C . VAL A 1 284 ? 16.408 -12.897 -4.964 1.00 89.19 284 VAL A C 1
ATOM 2128 O O . VAL A 1 284 ? 16.135 -13.357 -6.073 1.00 89.19 284 VAL A O 1
ATOM 2131 N N . VAL A 1 285 ? 16.009 -11.691 -4.570 1.00 95.19 285 VAL A N 1
ATOM 2132 C CA . VAL A 1 285 ? 15.245 -10.774 -5.419 1.00 95.19 285 VAL A CA 1
ATOM 2133 C C . VAL A 1 285 ? 16.196 -9.748 -6.035 1.00 95.19 285 VAL A C 1
ATOM 2135 O O . VAL A 1 285 ? 16.860 -9.000 -5.314 1.00 95.19 285 VAL A O 1
ATOM 2138 N N . VAL A 1 286 ? 16.270 -9.714 -7.370 1.00 97.69 286 VAL A N 1
ATOM 2139 C CA . VAL A 1 286 ? 17.258 -8.919 -8.122 1.00 97.69 286 VAL A CA 1
ATOM 2140 C C . VAL A 1 286 ? 16.578 -7.929 -9.071 1.00 97.69 286 VAL A C 1
ATOM 2142 O O . VAL A 1 286 ? 15.994 -8.317 -10.086 1.00 97.69 286 VAL A O 1
ATOM 2145 N N . MET A 1 287 ? 16.682 -6.638 -8.759 1.00 97.69 287 MET A N 1
ATOM 2146 C CA . MET A 1 287 ? 16.007 -5.548 -9.473 1.00 97.69 287 MET A CA 1
ATOM 2147 C C . MET A 1 287 ? 17.018 -4.695 -10.246 1.00 97.69 287 MET A C 1
ATOM 2149 O O . MET A 1 287 ? 17.786 -3.944 -9.641 1.00 97.69 287 MET A O 1
ATOM 2153 N N . PHE A 1 288 ? 16.981 -4.769 -11.577 1.00 97.00 288 PHE A N 1
ATOM 2154 C CA . PHE A 1 288 ? 17.875 -4.060 -12.497 1.00 97.00 288 PHE A CA 1
ATOM 2155 C C . PHE A 1 288 ? 17.201 -2.814 -13.095 1.00 97.00 288 PHE A C 1
ATOM 2157 O O . PHE A 1 288 ? 16.349 -2.930 -13.976 1.00 97.00 288 PHE A O 1
ATOM 2164 N N . ASP A 1 289 ? 17.579 -1.628 -12.615 1.00 94.56 289 ASP A N 1
ATOM 2165 C CA . ASP A 1 289 ? 17.097 -0.307 -13.056 1.00 94.56 289 ASP A CA 1
ATOM 2166 C C . ASP A 1 289 ? 15.566 -0.289 -13.278 1.00 94.56 289 ASP A C 1
ATOM 2168 O O . ASP A 1 289 ? 15.052 0.065 -14.338 1.00 94.56 289 ASP A O 1
ATOM 2172 N N . ALA A 1 290 ? 14.838 -0.817 -12.288 1.00 91.88 290 ALA A N 1
ATOM 2173 C CA . ALA A 1 290 ? 13.496 -1.363 -12.447 1.00 91.88 290 ALA A CA 1
ATOM 2174 C C . ALA A 1 290 ? 12.371 -0.500 -11.853 1.00 91.88 290 ALA A C 1
ATOM 2176 O O . ALA A 1 290 ? 12.510 0.172 -10.826 1.00 91.88 290 ALA A O 1
ATOM 2177 N N . GLU A 1 291 ? 11.201 -0.577 -12.487 1.00 85.56 291 GLU A N 1
ATOM 2178 C CA . GLU A 1 291 ? 9.938 -0.075 -11.943 1.00 85.56 291 GLU A CA 1
ATOM 2179 C C . GLU A 1 291 ? 9.501 -0.964 -10.764 1.00 85.56 291 GLU A C 1
ATOM 2181 O O . GLU A 1 291 ? 9.874 -2.133 -10.687 1.00 85.56 291 GLU A O 1
ATOM 2186 N N . GLY A 1 292 ? 8.728 -0.429 -9.815 1.00 79.69 292 GLY A N 1
ATOM 2187 C CA . GLY A 1 292 ? 8.262 -1.204 -8.653 1.00 79.69 292 GLY A CA 1
ATOM 2188 C C . GLY A 1 292 ? 9.332 -1.521 -7.595 1.00 79.69 292 GLY A C 1
ATOM 2189 O O . GLY A 1 292 ? 9.024 -2.193 -6.615 1.00 79.69 292 GLY A O 1
ATOM 2190 N N . VAL A 1 293 ? 10.566 -1.010 -7.728 1.00 85.69 293 VAL A N 1
ATOM 2191 C CA . VAL A 1 293 ? 11.646 -1.199 -6.732 1.00 85.69 293 VAL A CA 1
ATOM 2192 C C . VAL A 1 293 ? 11.255 -0.751 -5.317 1.00 85.69 293 VAL A C 1
ATOM 2194 O O . VAL A 1 293 ? 11.652 -1.387 -4.349 1.00 85.69 293 VAL A O 1
ATOM 2197 N N . VAL A 1 294 ? 10.423 0.288 -5.187 1.00 75.38 294 VAL A N 1
ATOM 2198 C CA . VAL A 1 294 ? 9.882 0.754 -3.896 1.00 75.38 294 VAL A CA 1
ATOM 2199 C C . VAL A 1 294 ? 8.938 -0.290 -3.285 1.00 75.38 294 VAL A C 1
ATOM 2201 O O . VAL A 1 294 ? 9.072 -0.615 -2.112 1.00 75.38 294 VAL A O 1
ATOM 2204 N N . SER A 1 295 ? 8.048 -0.886 -4.084 1.00 76.19 295 SER A N 1
ATOM 2205 C CA . SER A 1 295 ? 7.130 -1.951 -3.649 1.00 76.19 295 SER A CA 1
ATOM 2206 C C . SER A 1 295 ? 7.874 -3.231 -3.249 1.00 76.19 295 SER A C 1
ATOM 2208 O O . SER A 1 295 ? 7.532 -3.869 -2.257 1.00 76.19 295 SER A O 1
ATOM 2210 N N . VAL A 1 296 ? 8.940 -3.585 -3.976 1.00 82.81 296 VAL A N 1
ATOM 2211 C CA . VAL A 1 296 ? 9.840 -4.690 -3.598 1.00 82.81 296 VAL A CA 1
ATOM 2212 C C . VAL A 1 296 ? 10.634 -4.352 -2.329 1.00 82.81 296 VAL A C 1
ATOM 2214 O O . VAL A 1 296 ? 10.860 -5.225 -1.492 1.00 82.81 296 VAL A O 1
ATOM 2217 N N . MET A 1 297 ? 11.007 -3.085 -2.129 1.00 88.38 297 MET A N 1
ATOM 2218 C CA . MET A 1 297 ? 11.670 -2.654 -0.900 1.00 88.38 297 MET A CA 1
ATOM 2219 C C . MET A 1 297 ? 10.745 -2.744 0.322 1.00 88.38 297 MET A C 1
ATOM 2221 O O . MET A 1 297 ? 11.223 -3.094 1.392 1.00 88.38 297 MET A O 1
ATOM 2225 N N . SER A 1 298 ? 9.429 -2.548 0.186 1.00 77.25 298 SER A N 1
ATOM 2226 C CA . SER A 1 298 ? 8.470 -2.824 1.272 1.00 77.25 298 SER A CA 1
ATOM 2227 C C . SER A 1 298 ? 8.513 -4.282 1.758 1.00 77.25 298 SER A C 1
ATOM 2229 O O . SER A 1 298 ? 8.412 -4.533 2.959 1.00 77.25 298 SER A O 1
ATOM 2231 N N . TRP A 1 299 ? 8.717 -5.250 0.854 1.00 84.69 299 TRP A N 1
ATOM 2232 C CA . TRP A 1 299 ? 8.949 -6.656 1.219 1.00 84.69 299 TRP A CA 1
ATOM 2233 C C . TRP A 1 299 ? 10.299 -6.841 1.928 1.00 84.69 299 TRP A C 1
ATOM 2235 O O . TRP A 1 299 ? 10.345 -7.452 2.994 1.00 84.69 299 TRP A O 1
ATOM 2245 N N . ALA A 1 300 ? 11.377 -6.251 1.400 1.00 88.88 300 ALA A N 1
ATOM 2246 C CA . ALA A 1 300 ? 12.711 -6.343 1.998 1.00 88.88 300 ALA A CA 1
ATOM 2247 C C . ALA A 1 300 ? 12.776 -5.704 3.401 1.00 88.88 300 ALA A C 1
ATOM 2249 O O . ALA A 1 300 ? 13.336 -6.295 4.318 1.00 88.88 300 ALA A O 1
ATOM 2250 N N . VAL A 1 301 ? 12.134 -4.548 3.601 1.00 83.62 301 VAL A N 1
ATOM 2251 C CA . VAL A 1 301 ? 11.945 -3.893 4.909 1.00 83.62 301 VAL A CA 1
ATOM 2252 C C . VAL A 1 301 ? 11.177 -4.798 5.874 1.00 83.62 301 VAL A C 1
ATOM 2254 O O . VAL A 1 301 ? 11.558 -4.911 7.038 1.00 83.62 301 VAL A O 1
ATOM 2257 N N . GLY A 1 302 ? 10.141 -5.491 5.389 1.00 80.44 302 GLY A N 1
ATOM 2258 C CA . GLY A 1 302 ? 9.451 -6.532 6.148 1.00 80.44 302 GLY A CA 1
ATOM 2259 C C . GLY A 1 302 ? 10.406 -7.635 6.610 1.00 80.44 302 GLY A C 1
ATOM 2260 O O . GLY A 1 302 ? 10.430 -7.954 7.793 1.00 80.44 302 GLY A O 1
ATOM 2261 N N . LYS A 1 303 ? 11.253 -8.154 5.712 1.00 87.38 303 LYS A N 1
ATOM 2262 C CA . LYS A 1 303 ? 12.230 -9.207 6.033 1.00 87.38 303 LYS A CA 1
ATOM 2263 C C . LYS A 1 303 ? 13.362 -8.753 6.957 1.00 87.38 303 LYS A C 1
ATOM 2265 O O . LYS A 1 303 ? 13.746 -9.522 7.829 1.00 87.38 303 LYS A O 1
ATOM 2270 N N . VAL A 1 304 ? 13.826 -7.506 6.855 1.00 91.06 304 VAL A N 1
ATOM 2271 C CA . VAL A 1 304 ? 14.763 -6.921 7.832 1.00 91.06 304 VAL A CA 1
ATOM 2272 C C . VAL A 1 304 ? 14.129 -6.839 9.225 1.00 91.06 304 VAL A C 1
ATOM 2274 O O . VAL A 1 304 ? 14.782 -7.202 10.196 1.00 91.06 304 VAL A O 1
ATOM 2277 N N . ARG A 1 305 ? 12.857 -6.423 9.334 1.00 85.44 305 ARG A N 1
ATOM 2278 C CA . ARG A 1 305 ? 12.137 -6.343 10.621 1.00 85.44 305 ARG A CA 1
ATOM 2279 C C . ARG A 1 305 ? 11.805 -7.726 11.206 1.00 85.44 305 ARG A C 1
ATOM 2281 O O . ARG A 1 305 ? 11.942 -7.912 12.410 1.00 85.44 305 ARG A O 1
ATOM 2288 N N . GLU A 1 306 ? 11.410 -8.697 10.375 1.00 84.62 306 GLU A N 1
ATOM 2289 C CA . GLU A 1 306 ? 11.232 -10.103 10.787 1.00 84.62 306 GLU A CA 1
ATOM 2290 C C . GLU A 1 306 ? 12.546 -10.686 11.342 1.00 84.62 306 GLU A C 1
ATOM 2292 O O . GLU A 1 306 ? 12.555 -11.263 12.429 1.00 84.62 306 GLU A O 1
ATOM 2297 N N . LEU A 1 307 ? 13.664 -10.484 10.633 1.00 90.81 307 LEU A N 1
ATOM 2298 C CA . LEU A 1 307 ? 14.984 -10.948 11.060 1.00 90.81 307 LEU A CA 1
ATOM 2299 C C . LEU A 1 307 ? 15.477 -10.220 12.319 1.00 90.81 307 LEU A C 1
ATOM 2301 O O . LEU A 1 307 ? 16.017 -10.869 13.205 1.00 90.81 307 LEU A O 1
ATOM 2305 N N . ALA A 1 308 ? 15.270 -8.906 12.440 1.00 90.62 308 ALA A N 1
ATOM 2306 C CA . ALA A 1 308 ? 15.657 -8.142 13.628 1.00 90.62 308 ALA A CA 1
ATOM 2307 C C . ALA A 1 308 ? 15.011 -8.696 14.910 1.00 90.62 308 ALA A C 1
ATOM 2309 O O . ALA A 1 308 ? 15.716 -8.944 15.885 1.00 90.62 308 ALA A O 1
ATOM 2310 N N . ALA A 1 309 ? 13.703 -8.977 14.874 1.00 86.19 309 ALA A N 1
ATOM 2311 C CA . ALA A 1 309 ? 12.987 -9.579 15.999 1.00 86.19 309 ALA A CA 1
ATOM 2312 C C . ALA A 1 309 ? 13.464 -11.013 16.303 1.00 86.19 309 ALA A C 1
ATOM 2314 O O . ALA A 1 309 ? 13.581 -11.394 17.466 1.00 86.19 309 ALA A O 1
ATOM 2315 N N . ALA A 1 310 ? 13.789 -11.807 15.275 1.00 84.94 310 ALA A N 1
ATOM 2316 C CA . ALA A 1 310 ? 14.348 -13.146 15.466 1.00 84.94 310 ALA A CA 1
ATOM 2317 C C . ALA A 1 310 ? 15.763 -13.109 16.085 1.00 84.94 310 ALA A C 1
ATOM 2319 O O . ALA A 1 310 ? 16.070 -13.923 16.948 1.00 84.94 310 ALA A O 1
ATOM 2320 N N . LEU A 1 311 ? 16.597 -12.138 15.696 1.00 91.50 311 LEU A N 1
ATOM 2321 C CA . LEU A 1 311 ? 17.948 -11.910 16.231 1.00 91.50 311 LEU A CA 1
ATOM 2322 C C . LEU A 1 311 ? 17.970 -11.363 17.667 1.00 91.50 311 LEU A C 1
ATOM 2324 O O . LEU A 1 311 ? 18.992 -11.473 18.345 1.00 91.50 311 LEU A O 1
ATOM 2328 N N . GLU A 1 312 ? 16.876 -10.742 18.107 1.00 91.19 312 GLU A N 1
ATOM 2329 C CA . GLU A 1 312 ? 16.653 -10.328 19.496 1.00 91.19 312 GLU A CA 1
ATOM 2330 C C . GLU A 1 312 ? 16.141 -11.500 20.352 1.00 91.19 312 GLU A C 1
ATOM 2332 O O . GLU A 1 312 ? 16.584 -11.668 21.487 1.00 91.19 312 GLU A O 1
ATOM 2337 N N . ALA A 1 313 ? 15.266 -12.346 19.794 1.00 91.25 313 ALA A N 1
ATOM 2338 C CA . ALA A 1 313 ? 14.717 -13.524 20.469 1.00 91.25 313 ALA A CA 1
ATOM 2339 C C . ALA A 1 313 ? 15.714 -14.696 20.592 1.00 91.25 313 ALA A C 1
ATOM 2341 O O . ALA A 1 313 ? 15.716 -15.382 21.613 1.00 91.25 313 ALA A O 1
ATOM 2342 N N . ASP A 1 314 ? 16.565 -14.918 19.584 1.00 90.25 314 ASP A N 1
ATOM 2343 C CA . ASP A 1 314 ? 17.668 -15.886 19.622 1.00 90.25 314 ASP A CA 1
ATOM 2344 C C . ASP A 1 314 ? 19.000 -15.271 19.137 1.00 90.25 314 ASP A C 1
ATOM 2346 O O . ASP A 1 314 ? 19.411 -15.438 17.981 1.00 90.25 314 ASP A O 1
ATOM 2350 N N . PRO A 1 315 ? 19.736 -14.589 20.035 1.00 89.44 315 PRO A N 1
ATOM 2351 C CA . PRO A 1 315 ? 21.091 -14.128 19.752 1.00 89.44 315 PRO A CA 1
ATOM 2352 C C . PRO A 1 315 ? 22.121 -15.265 19.625 1.00 89.44 315 PRO A C 1
ATOM 2354 O O . PRO A 1 315 ? 23.215 -15.031 19.114 1.00 89.44 315 PRO A O 1
ATOM 2357 N N . ALA A 1 316 ? 21.830 -16.488 20.084 1.00 87.88 316 ALA A N 1
ATOM 2358 C CA . ALA A 1 316 ? 22.778 -17.603 20.010 1.00 87.88 316 ALA A CA 1
ATOM 2359 C C . ALA A 1 316 ? 22.766 -18.256 18.615 1.00 87.88 316 ALA A C 1
ATOM 2361 O O . ALA A 1 316 ? 23.824 -18.517 18.040 1.00 87.88 316 ALA A O 1
ATOM 2362 N N . GLY A 1 317 ? 21.579 -18.449 18.034 1.00 88.44 317 GLY A N 1
ATOM 2363 C CA . GLY A 1 317 ? 21.371 -18.912 16.661 1.00 88.44 317 GLY A CA 1
ATOM 2364 C C . GLY A 1 317 ? 21.510 -17.827 15.586 1.00 88.44 317 GLY A C 1
ATOM 2365 O O . GLY A 1 317 ? 21.324 -18.118 14.403 1.00 88.44 317 GLY A O 1
ATOM 2366 N N . GLY A 1 318 ? 21.857 -16.586 15.949 1.00 88.06 318 GLY A N 1
ATOM 2367 C CA . GLY A 1 318 ? 21.735 -15.418 15.068 1.00 88.06 318 GLY A CA 1
ATOM 2368 C C . GLY A 1 318 ? 22.431 -15.517 13.702 1.00 88.06 318 GLY A C 1
ATOM 2369 O O . GLY A 1 318 ? 21.880 -15.071 12.695 1.00 88.06 318 GLY A O 1
ATOM 2370 N N . GLN A 1 319 ? 23.590 -16.179 13.611 1.00 88.00 319 GLN A N 1
ATOM 2371 C CA . GLN A 1 319 ? 24.247 -16.399 12.313 1.00 88.00 319 GLN A CA 1
ATOM 2372 C C . GLN A 1 319 ? 23.441 -17.348 11.406 1.00 88.00 319 GLN A C 1
ATOM 2374 O O . GLN A 1 319 ? 23.333 -17.094 10.209 1.00 88.00 319 GLN A O 1
ATOM 2379 N N . ALA A 1 320 ? 22.806 -18.386 11.960 1.00 85.44 320 ALA A N 1
ATOM 2380 C CA . ALA A 1 320 ? 21.955 -19.293 11.189 1.00 85.44 320 ALA A CA 1
ATOM 2381 C C . ALA A 1 320 ? 20.682 -18.589 10.685 1.00 85.44 320 ALA A C 1
ATOM 2383 O O . ALA A 1 320 ? 20.253 -18.836 9.558 1.00 85.44 320 ALA A O 1
ATOM 2384 N N . LEU A 1 321 ? 20.124 -17.657 11.470 1.00 87.88 321 LEU A N 1
ATOM 2385 C CA . LEU A 1 321 ? 19.015 -16.796 11.040 1.00 87.88 321 LEU A CA 1
ATOM 2386 C C . LEU A 1 321 ? 19.422 -15.882 9.868 1.00 87.88 321 LEU A C 1
ATOM 2388 O O . LEU A 1 321 ? 18.659 -15.724 8.914 1.00 87.88 321 LEU A O 1
ATOM 2392 N N . ILE A 1 322 ? 20.638 -15.324 9.894 1.00 89.75 322 ILE A N 1
ATOM 2393 C CA . ILE A 1 322 ? 21.208 -14.522 8.795 1.00 89.75 322 ILE A CA 1
ATOM 2394 C C . ILE A 1 322 ? 21.462 -15.382 7.543 1.00 89.75 322 ILE A C 1
ATOM 2396 O O . ILE A 1 322 ? 21.122 -14.976 6.429 1.00 89.75 322 ILE A O 1
ATOM 2400 N N . ASP A 1 323 ? 22.012 -16.585 7.702 1.00 85.56 323 ASP A N 1
ATOM 2401 C CA . ASP A 1 323 ? 22.363 -17.462 6.577 1.00 85.56 323 ASP A CA 1
ATOM 2402 C C . ASP A 1 323 ? 21.131 -18.097 5.907 1.00 85.56 323 ASP A C 1
ATOM 2404 O O . ASP A 1 323 ? 21.135 -18.316 4.690 1.00 85.56 323 ASP A O 1
ATOM 2408 N N . ALA A 1 324 ? 20.053 -18.320 6.667 1.00 84.00 324 ALA A N 1
ATOM 2409 C CA . ALA A 1 324 ? 18.752 -18.765 6.166 1.00 84.00 324 ALA A CA 1
ATOM 2410 C C . ALA A 1 324 ? 17.882 -17.633 5.581 1.00 84.00 324 ALA A C 1
ATOM 2412 O O . ALA A 1 324 ? 16.864 -17.912 4.949 1.00 84.00 324 ALA A O 1
ATOM 2413 N N . SER A 1 325 ? 18.248 -16.364 5.787 1.00 87.19 325 SER A N 1
ATOM 2414 C CA . SER A 1 325 ? 17.406 -15.229 5.396 1.00 87.19 325 SER A CA 1
ATOM 2415 C C . SER A 1 325 ? 17.421 -14.919 3.889 1.00 87.19 325 SER A C 1
ATOM 2417 O O . SER A 1 325 ? 18.455 -15.080 3.226 1.00 87.19 325 SER A O 1
ATOM 2419 N N . PRO A 1 326 ? 16.295 -14.405 3.345 1.00 88.88 326 PRO A N 1
ATOM 2420 C CA . PRO A 1 326 ? 16.191 -13.972 1.954 1.00 88.88 326 PRO A CA 1
ATOM 2421 C C . PRO A 1 326 ? 17.114 -12.781 1.668 1.00 88.88 326 PRO A C 1
ATOM 2423 O O . PRO A 1 326 ? 17.518 -12.043 2.569 1.00 88.88 326 PRO A O 1
ATOM 2426 N N . ARG A 1 327 ? 17.445 -12.577 0.390 1.00 91.81 327 ARG A N 1
ATOM 2427 C CA . ARG A 1 327 ? 18.433 -11.586 -0.060 1.00 91.81 327 ARG A CA 1
ATOM 2428 C C . ARG A 1 327 ? 17.828 -10.641 -1.090 1.00 91.81 327 ARG A C 1
ATOM 2430 O O . ARG A 1 327 ? 17.033 -11.036 -1.939 1.00 91.81 327 ARG A O 1
ATOM 2437 N N . PHE A 1 328 ? 18.241 -9.380 -1.053 1.00 95.81 328 PHE A N 1
ATOM 2438 C CA . PHE A 1 328 ? 17.852 -8.377 -2.043 1.00 95.81 328 PHE A CA 1
ATOM 2439 C C . PHE A 1 328 ? 19.080 -7.739 -2.682 1.00 95.81 328 PHE A C 1
ATOM 2441 O O . PHE A 1 328 ? 20.038 -7.383 -1.985 1.00 95.81 328 PHE A O 1
ATOM 2448 N N . ARG A 1 329 ? 19.016 -7.537 -4.002 1.00 97.50 329 ARG A N 1
ATOM 2449 C CA . ARG A 1 329 ? 19.991 -6.759 -4.765 1.00 97.50 329 ARG A CA 1
ATOM 2450 C C . ARG A 1 329 ? 19.314 -5.834 -5.772 1.00 97.50 329 ARG A C 1
ATOM 2452 O O . ARG A 1 329 ? 18.752 -6.275 -6.771 1.00 97.50 329 ARG A O 1
ATOM 2459 N N . GLY A 1 330 ? 19.398 -4.532 -5.519 1.00 97.88 330 GLY A N 1
ATOM 2460 C CA . GLY A 1 330 ? 18.960 -3.493 -6.441 1.00 97.88 330 GLY A CA 1
ATOM 2461 C C . GLY A 1 330 ? 20.138 -2.821 -7.144 1.00 97.88 330 GLY A C 1
ATOM 2462 O O . GLY A 1 330 ? 20.797 -1.978 -6.543 1.00 97.88 330 GLY A O 1
ATOM 2463 N N . TYR A 1 331 ? 20.351 -3.113 -8.424 1.00 98.12 331 TYR A N 1
ATOM 2464 C CA . TYR A 1 331 ? 21.326 -2.403 -9.261 1.00 98.12 331 TYR A CA 1
ATOM 2465 C C . TYR A 1 331 ? 20.616 -1.328 -10.078 1.00 98.12 331 TYR A C 1
ATOM 2467 O O . TYR A 1 331 ? 19.550 -1.591 -10.634 1.00 98.12 331 TYR A O 1
ATOM 2475 N N . PHE A 1 332 ? 21.192 -0.134 -10.180 1.00 96.88 332 PHE A N 1
ATOM 2476 C CA . PHE A 1 332 ? 20.644 0.952 -10.999 1.00 96.88 332 PHE A CA 1
ATOM 2477 C C . PHE A 1 332 ? 21.761 1.727 -11.699 1.00 96.88 332 PHE A C 1
ATOM 2479 O O . PHE A 1 332 ? 22.877 1.815 -11.186 1.00 96.88 332 PHE A O 1
ATOM 2486 N N . ALA A 1 333 ? 21.469 2.304 -12.862 1.00 93.12 333 ALA A N 1
ATOM 2487 C CA . ALA A 1 333 ? 22.410 3.156 -13.577 1.00 93.12 333 ALA A CA 1
ATOM 2488 C C . ALA A 1 333 ? 22.608 4.468 -12.800 1.00 93.12 333 ALA A C 1
ATOM 2490 O O . ALA A 1 333 ? 21.635 5.164 -12.493 1.00 93.12 333 ALA A O 1
ATOM 2491 N N . GLU A 1 334 ? 23.861 4.840 -12.509 1.00 86.81 334 GLU A N 1
ATOM 2492 C CA . GLU A 1 334 ? 24.193 6.040 -11.723 1.00 86.81 334 GLU A CA 1
ATOM 2493 C C . GLU A 1 334 ? 23.516 7.314 -12.272 1.00 86.81 334 GLU A C 1
ATOM 2495 O O . GLU A 1 334 ? 23.157 8.213 -11.504 1.00 86.81 334 GLU A O 1
ATOM 2500 N N . TRP A 1 335 ? 23.269 7.354 -13.588 1.00 79.38 335 TRP A N 1
ATOM 2501 C CA . TRP A 1 335 ? 22.629 8.448 -14.314 1.00 79.38 335 TRP A CA 1
ATOM 2502 C C . TRP A 1 335 ? 21.391 7.949 -15.076 1.00 79.38 335 TRP A C 1
ATOM 2504 O O . TRP A 1 335 ? 21.484 7.413 -16.178 1.00 79.38 335 TRP A O 1
ATOM 2514 N N . GLY A 1 336 ? 20.199 8.157 -14.511 1.00 80.25 336 GLY A N 1
ATOM 2515 C CA . GLY A 1 336 ? 18.945 7.721 -15.130 1.00 80.25 336 GLY A CA 1
ATOM 2516 C C . GLY A 1 336 ? 17.696 8.127 -14.348 1.00 80.25 336 GLY A C 1
ATOM 2517 O O . GLY A 1 336 ? 17.783 8.726 -13.274 1.00 80.25 336 GLY A O 1
ATOM 2518 N N . GLY A 1 337 ? 16.517 7.791 -14.882 1.00 78.88 337 GLY A N 1
ATOM 2519 C CA . GLY A 1 337 ? 15.229 8.053 -14.220 1.00 78.88 337 GLY A CA 1
ATOM 2520 C C . GLY A 1 337 ? 15.023 7.229 -12.942 1.00 78.88 337 GLY A C 1
ATOM 2521 O O . GLY A 1 337 ? 14.454 7.724 -11.969 1.00 78.88 337 GLY A O 1
ATOM 2522 N N . TYR A 1 338 ? 15.555 6.006 -12.914 1.00 84.88 338 TYR A N 1
ATOM 2523 C CA . TYR A 1 338 ? 15.427 5.053 -11.806 1.00 84.88 338 TYR A CA 1
ATOM 2524 C C . TYR A 1 338 ? 16.270 5.415 -10.574 1.00 84.88 338 TYR A C 1
ATOM 2526 O O . TYR A 1 338 ? 15.944 5.010 -9.460 1.00 84.88 338 TYR A O 1
ATOM 2534 N N . ARG A 1 339 ? 17.279 6.282 -10.735 1.00 88.56 339 ARG A N 1
ATOM 2535 C CA . ARG A 1 339 ? 18.138 6.789 -9.652 1.00 88.56 339 ARG A CA 1
ATOM 2536 C C . ARG A 1 339 ? 17.362 7.317 -8.443 1.00 88.56 339 ARG A C 1
ATOM 2538 O O . ARG A 1 339 ? 17.764 7.075 -7.310 1.00 88.56 339 ARG A O 1
ATOM 2545 N N . THR A 1 340 ? 16.267 8.051 -8.657 1.00 82.44 340 THR A N 1
ATOM 2546 C CA . THR A 1 340 ? 15.463 8.588 -7.546 1.00 82.44 340 THR A CA 1
ATOM 2547 C C . THR A 1 340 ? 14.711 7.471 -6.799 1.00 82.44 340 THR A C 1
ATOM 2549 O O . THR A 1 340 ? 14.938 7.358 -5.596 1.00 82.44 340 THR A O 1
ATOM 2552 N N . PRO A 1 341 ? 13.914 6.597 -7.456 1.00 81.31 341 PRO A N 1
ATOM 2553 C CA . PRO A 1 341 ? 13.342 5.401 -6.826 1.00 81.31 341 PRO A CA 1
ATOM 2554 C C . PRO A 1 341 ? 14.333 4.537 -6.029 1.00 81.31 341 PRO A C 1
ATOM 2556 O O . PRO A 1 341 ? 14.016 4.139 -4.910 1.00 81.31 341 PRO A O 1
ATOM 2559 N N . TYR A 1 342 ? 15.537 4.283 -6.553 1.00 92.88 342 TYR A N 1
ATOM 2560 C CA . TYR A 1 342 ? 16.542 3.469 -5.854 1.00 92.88 342 TYR A CA 1
ATOM 2561 C C . TYR A 1 342 ? 17.158 4.192 -4.646 1.00 92.88 342 TYR A C 1
ATOM 2563 O O . TYR A 1 342 ? 17.380 3.569 -3.611 1.00 92.88 342 TYR A O 1
ATOM 2571 N N . ILE A 1 343 ? 17.360 5.513 -4.709 1.00 89.06 343 ILE A N 1
ATOM 2572 C CA . ILE A 1 343 ? 17.776 6.303 -3.537 1.00 89.06 343 ILE A CA 1
ATOM 2573 C C . ILE A 1 343 ? 16.678 6.325 -2.460 1.00 89.06 343 ILE A C 1
ATOM 2575 O O . ILE A 1 343 ? 16.993 6.205 -1.276 1.00 89.06 343 ILE A O 1
ATOM 2579 N N . THR A 1 344 ? 15.400 6.417 -2.842 1.00 80.50 344 THR A N 1
ATOM 2580 C CA . THR A 1 344 ? 14.271 6.275 -1.905 1.00 80.50 344 THR A CA 1
ATOM 2581 C C . THR A 1 344 ? 14.272 4.892 -1.251 1.00 80.50 344 THR A C 1
ATOM 2583 O O . THR A 1 344 ? 14.233 4.800 -0.026 1.00 80.50 344 THR A O 1
ATOM 2586 N N . ALA A 1 345 ? 14.417 3.823 -2.037 1.00 83.62 345 ALA A N 1
ATOM 2587 C CA . ALA A 1 345 ? 14.500 2.461 -1.515 1.00 83.62 345 ALA A CA 1
ATOM 2588 C C . ALA A 1 345 ? 15.712 2.256 -0.576 1.00 83.62 345 ALA A C 1
ATOM 2590 O O . ALA A 1 345 ? 15.585 1.586 0.446 1.00 83.62 345 ALA A O 1
ATOM 2591 N N . ASN A 1 346 ? 16.858 2.899 -0.834 1.00 93.44 346 ASN A N 1
ATOM 2592 C CA . ASN A 1 346 ? 18.023 2.824 0.060 1.00 93.44 346 ASN A CA 1
ATOM 2593 C C . ASN A 1 346 ? 17.771 3.516 1.415 1.00 93.44 346 ASN A C 1
ATOM 2595 O O . ASN A 1 346 ? 18.321 3.111 2.436 1.00 93.44 346 ASN A O 1
ATOM 2599 N N . ARG A 1 347 ? 16.908 4.543 1.445 1.00 85.25 347 ARG A N 1
ATOM 2600 C CA . ARG A 1 347 ? 16.480 5.224 2.681 1.00 85.25 347 ARG A CA 1
ATOM 2601 C C . ARG A 1 347 ? 15.491 4.378 3.482 1.00 85.25 347 ARG A C 1
ATOM 2603 O O . ARG A 1 347 ? 15.647 4.296 4.696 1.00 85.25 347 ARG A O 1
ATOM 2610 N N . MET A 1 348 ? 14.543 3.714 2.816 1.00 83.50 348 MET A N 1
ATOM 2611 C CA . MET A 1 348 ? 13.645 2.732 3.448 1.00 83.50 348 MET A CA 1
ATOM 2612 C C . MET A 1 348 ? 14.455 1.598 4.097 1.00 83.50 348 MET A C 1
ATOM 2614 O O . MET A 1 348 ? 14.267 1.290 5.272 1.00 83.50 348 MET A O 1
ATOM 2618 N N . LEU A 1 349 ? 15.429 1.046 3.362 1.00 90.25 349 LEU A N 1
ATOM 2619 C CA . LEU A 1 349 ? 16.342 0.022 3.871 1.00 90.25 349 LEU A CA 1
ATOM 2620 C C . LEU A 1 349 ? 17.143 0.517 5.086 1.00 90.25 349 LEU A C 1
ATOM 2622 O O . LEU A 1 349 ? 17.155 -0.151 6.116 1.00 90.25 349 LEU A O 1
ATOM 2626 N N . LYS A 1 350 ? 17.744 1.713 5.012 1.00 91.75 350 LYS A N 1
ATOM 2627 C CA . LYS A 1 350 ? 18.463 2.330 6.139 1.00 91.75 350 LYS A CA 1
ATOM 2628 C C . LYS A 1 350 ? 17.593 2.461 7.396 1.00 91.75 350 LYS A C 1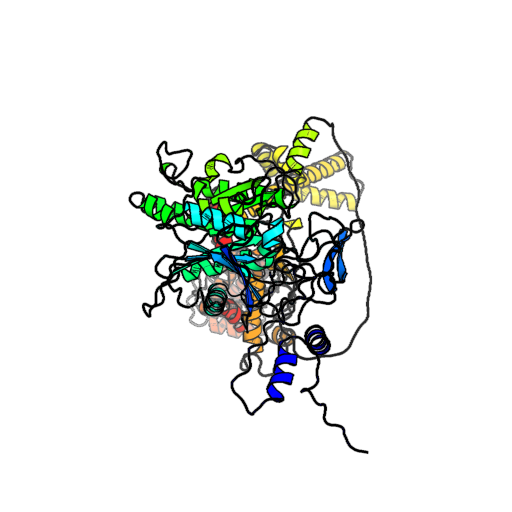
ATOM 2630 O O . LYS A 1 350 ? 18.077 2.196 8.492 1.00 91.75 350 LYS A O 1
ATOM 2635 N N . ARG A 1 351 ? 16.326 2.875 7.248 1.00 81.31 351 ARG A N 1
ATOM 2636 C CA . ARG A 1 351 ? 15.373 2.985 8.369 1.00 81.31 351 ARG A CA 1
ATOM 2637 C C . ARG A 1 351 ? 15.072 1.617 8.982 1.00 81.31 351 ARG A C 1
ATOM 2639 O O . ARG A 1 351 ? 15.107 1.488 10.198 1.00 81.31 351 ARG A O 1
ATOM 2646 N N . ALA A 1 352 ? 14.853 0.588 8.162 1.00 81.88 352 ALA A N 1
ATOM 2647 C CA . ALA A 1 352 ? 14.629 -0.772 8.653 1.00 81.88 352 ALA A CA 1
ATOM 2648 C C . ALA A 1 352 ? 15.853 -1.342 9.391 1.00 81.88 352 ALA A C 1
ATOM 2650 O O . ALA A 1 352 ? 15.711 -1.927 10.462 1.00 81.88 352 ALA A O 1
ATOM 2651 N N . LEU A 1 353 ? 17.059 -1.115 8.862 1.00 91.12 353 LEU A N 1
ATOM 2652 C CA . LEU A 1 353 ? 18.314 -1.569 9.470 1.00 91.12 353 LEU A CA 1
ATOM 2653 C C . LEU A 1 353 ? 18.592 -0.934 10.841 1.00 91.12 353 LEU A C 1
ATOM 2655 O O . LEU A 1 353 ? 19.268 -1.549 11.657 1.00 91.12 353 LEU A O 1
ATOM 2659 N N . ALA A 1 354 ? 18.024 0.239 11.140 1.00 88.69 354 ALA A N 1
ATOM 2660 C CA . ALA A 1 354 ? 18.112 0.848 12.469 1.00 88.69 354 ALA A CA 1
ATOM 2661 C C . ALA A 1 354 ? 17.344 0.074 13.565 1.00 88.69 354 ALA A C 1
ATOM 2663 O O . ALA A 1 354 ? 17.518 0.375 14.741 1.00 88.69 354 ALA A O 1
ATOM 2664 N N . THR A 1 355 ? 16.521 -0.920 13.197 1.00 87.19 355 THR A N 1
ATOM 2665 C CA . THR A 1 355 ? 15.854 -1.835 14.148 1.00 87.19 355 THR A CA 1
ATOM 2666 C C . THR A 1 355 ? 16.659 -3.107 14.440 1.00 87.19 355 THR A C 1
ATOM 2668 O O . THR A 1 355 ? 16.280 -3.877 15.315 1.00 87.19 355 THR A O 1
ATOM 2671 N N . VAL A 1 356 ? 17.768 -3.348 13.730 1.00 93.56 356 VAL A N 1
ATOM 2672 C CA . VAL A 1 356 ? 18.608 -4.542 13.915 1.00 93.56 356 VAL A CA 1
ATOM 2673 C C . VAL A 1 356 ? 19.491 -4.371 15.162 1.00 93.56 356 VAL A C 1
ATOM 2675 O O . VAL A 1 356 ? 20.181 -3.352 15.263 1.00 93.56 356 VAL A O 1
ATOM 2678 N N . PRO A 1 357 ? 19.554 -5.351 16.089 1.00 93.12 357 PRO A N 1
ATOM 2679 C CA . PRO A 1 357 ? 20.431 -5.259 17.254 1.00 93.12 357 PRO A CA 1
ATOM 2680 C C . PRO A 1 357 ? 21.900 -5.090 16.843 1.00 93.12 357 PRO A C 1
ATOM 2682 O O . PRO A 1 357 ? 22.398 -5.797 15.965 1.00 93.12 357 PRO A O 1
ATOM 2685 N N . ALA A 1 358 ? 22.611 -4.160 17.488 1.00 91.38 358 ALA A N 1
ATOM 2686 C CA . ALA A 1 358 ? 23.889 -3.626 17.000 1.00 91.38 358 ALA A CA 1
ATOM 2687 C C . ALA A 1 358 ? 24.953 -4.695 16.656 1.00 91.38 358 ALA A C 1
ATOM 2689 O O . ALA A 1 358 ? 25.660 -4.544 15.659 1.00 91.38 358 ALA A O 1
ATOM 2690 N N . ALA A 1 359 ? 25.019 -5.802 17.405 1.00 90.06 359 ALA A N 1
ATOM 2691 C CA . ALA A 1 359 ? 25.941 -6.924 17.169 1.00 90.06 359 ALA A CA 1
ATOM 2692 C C . ALA A 1 359 ? 25.781 -7.615 15.788 1.00 90.06 359 ALA A C 1
ATOM 2694 O O . ALA A 1 359 ? 26.714 -8.255 15.284 1.00 90.06 359 ALA A O 1
ATOM 2695 N N . TRP A 1 360 ? 24.625 -7.453 15.141 1.00 93.56 360 TRP A N 1
ATOM 2696 C CA . TRP A 1 360 ? 24.308 -8.011 13.820 1.00 93.56 360 TRP A CA 1
ATOM 2697 C C . TRP A 1 360 ? 24.418 -6.994 12.678 1.00 93.56 360 TRP A C 1
ATOM 2699 O O . TRP A 1 360 ? 24.195 -7.345 11.518 1.00 93.56 360 TRP A O 1
ATOM 2709 N N . THR A 1 361 ? 24.819 -5.759 12.996 1.00 92.94 361 THR A N 1
ATOM 2710 C CA . THR A 1 361 ? 25.095 -4.686 12.029 1.00 92.94 361 THR A CA 1
ATOM 2711 C C . THR A 1 361 ? 26.586 -4.600 11.680 1.00 92.94 361 THR A C 1
ATOM 2713 O O . THR A 1 361 ? 27.445 -5.101 12.412 1.00 92.94 361 THR A O 1
ATOM 2716 N N . LEU A 1 362 ? 26.914 -3.906 10.589 1.00 88.06 362 LEU A N 1
ATOM 2717 C CA . LEU A 1 362 ? 28.278 -3.489 10.244 1.00 88.06 362 LEU A CA 1
ATOM 2718 C C . LEU A 1 362 ? 28.826 -2.418 11.202 1.00 88.06 362 LEU A C 1
ATOM 2720 O O . LEU A 1 362 ? 30.040 -2.293 11.337 1.00 88.06 362 LEU A O 1
ATOM 2724 N N . ALA A 1 363 ? 27.955 -1.636 11.849 1.00 84.19 363 ALA A N 1
ATOM 2725 C CA . ALA A 1 363 ? 28.356 -0.538 12.731 1.00 84.19 363 ALA A CA 1
ATOM 2726 C C . ALA A 1 363 ? 28.707 -0.999 14.158 1.00 84.19 363 ALA A C 1
ATOM 2728 O O . ALA A 1 363 ? 29.599 -0.432 14.784 1.00 84.19 363 ALA A O 1
ATOM 2729 N N . GLY A 1 364 ? 28.007 -2.013 14.673 1.00 75.94 364 GLY A N 1
ATOM 2730 C CA . GLY A 1 364 ? 28.110 -2.475 16.061 1.00 75.94 364 GLY A CA 1
ATOM 2731 C C . GLY A 1 364 ? 28.868 -3.787 16.266 1.00 75.94 364 GLY A C 1
ATOM 2732 O O . GLY A 1 364 ? 28.763 -4.372 17.342 1.00 75.94 364 GLY A O 1
ATOM 2733 N N . SER A 1 365 ? 29.602 -4.290 15.265 1.00 73.25 365 SER A N 1
ATOM 2734 C CA . SER A 1 365 ? 30.303 -5.573 15.382 1.00 73.25 365 SER A CA 1
ATOM 2735 C C . SER A 1 365 ? 31.632 -5.619 14.626 1.00 73.25 365 SER A C 1
ATOM 2737 O O . SER A 1 365 ? 31.689 -5.814 13.412 1.00 73.25 365 SER A O 1
ATOM 2739 N N . SER A 1 366 ? 32.724 -5.499 15.380 1.00 58.19 366 SER A N 1
ATOM 2740 C CA . SER A 1 366 ? 34.100 -5.643 14.904 1.00 58.19 366 SER A CA 1
ATOM 2741 C C . SER A 1 366 ? 34.508 -7.122 14.801 1.00 58.19 366 SER A C 1
ATOM 2743 O O . SER A 1 366 ? 35.313 -7.608 15.595 1.00 58.19 366 SER A O 1
ATOM 2745 N N . GLY A 1 367 ? 33.937 -7.855 13.842 1.00 57.09 367 GLY A N 1
ATOM 2746 C CA . GLY A 1 367 ? 34.258 -9.269 13.619 1.00 57.09 367 GLY A CA 1
ATOM 2747 C C . GLY A 1 367 ? 33.946 -9.759 12.198 1.00 57.09 367 GLY A C 1
ATOM 2748 O O . GLY A 1 367 ? 33.084 -9.184 11.526 1.00 57.09 367 GLY A O 1
ATOM 2749 N N . PRO A 1 368 ? 34.637 -10.810 11.713 1.00 55.00 368 PRO A N 1
ATOM 2750 C CA . PRO A 1 368 ? 34.340 -11.430 10.425 1.00 55.00 368 PRO A CA 1
ATOM 2751 C C . PRO A 1 368 ? 32.968 -12.118 10.454 1.00 55.00 368 PRO A C 1
ATOM 2753 O O . PRO A 1 368 ? 32.615 -12.771 11.432 1.00 55.00 368 PRO A O 1
ATOM 2756 N N . GLY A 1 369 ? 32.201 -11.983 9.371 1.00 79.06 369 GLY A N 1
ATOM 2757 C CA . GLY A 1 369 ? 30.877 -12.590 9.232 1.00 79.06 369 GLY A CA 1
ATOM 2758 C C . GLY A 1 369 ? 29.952 -11.814 8.293 1.00 79.06 369 GLY A C 1
ATOM 2759 O O . GLY A 1 369 ? 30.279 -10.708 7.838 1.00 79.06 369 GLY A O 1
ATOM 2760 N N . THR A 1 370 ? 28.792 -12.411 8.021 1.00 90.12 370 THR A N 1
ATOM 2761 C CA . THR A 1 370 ? 27.671 -11.791 7.303 1.00 90.12 370 THR A CA 1
ATOM 2762 C C . THR A 1 370 ? 26.853 -10.951 8.285 1.00 90.12 370 THR A C 1
ATOM 2764 O O . THR A 1 370 ? 26.499 -11.429 9.359 1.00 90.12 370 THR A O 1
ATOM 2767 N N . LYS A 1 371 ? 26.545 -9.704 7.928 1.00 93.12 371 LYS A N 1
ATOM 2768 C CA . LYS A 1 371 ? 25.673 -8.786 8.679 1.00 93.12 371 LYS A CA 1
ATOM 2769 C C . LYS A 1 371 ? 24.366 -8.559 7.921 1.00 93.12 371 LYS A C 1
ATOM 2771 O O . LYS A 1 371 ? 24.258 -8.910 6.744 1.00 93.12 371 LYS A O 1
ATOM 2776 N N . VAL A 1 372 ? 23.355 -7.971 8.558 1.00 94.50 372 VAL A N 1
ATOM 2777 C CA . VAL A 1 372 ? 22.043 -7.788 7.902 1.00 94.50 372 VAL A CA 1
ATOM 2778 C C . VAL A 1 372 ? 22.148 -6.865 6.671 1.00 94.50 372 VAL A C 1
ATOM 2780 O O . VAL A 1 372 ? 21.486 -7.100 5.660 1.00 94.50 372 VAL A O 1
ATOM 2783 N N . GLU A 1 373 ? 23.075 -5.902 6.674 1.00 95.06 373 GLU A N 1
ATOM 2784 C CA . GLU A 1 373 ? 23.404 -5.043 5.524 1.00 95.06 373 GLU A CA 1
ATOM 2785 C C . GLU A 1 373 ? 24.165 -5.756 4.387 1.00 95.06 373 GLU A C 1
ATOM 2787 O O . GLU A 1 373 ? 24.437 -5.144 3.351 1.00 95.06 373 GLU A O 1
ATOM 2792 N N . ASP A 1 374 ? 24.559 -7.022 4.557 1.00 95.31 374 ASP A N 1
ATOM 2793 C CA . ASP A 1 374 ? 25.049 -7.881 3.472 1.00 95.31 374 ASP A CA 1
ATOM 2794 C C . ASP A 1 374 ? 23.905 -8.612 2.756 1.00 95.31 374 ASP A C 1
ATOM 2796 O O . ASP A 1 374 ? 24.002 -8.892 1.560 1.00 95.31 374 ASP A O 1
ATOM 2800 N N . LEU A 1 375 ? 22.791 -8.886 3.439 1.00 95.31 375 LEU A N 1
ATOM 2801 C CA . LEU A 1 375 ? 21.647 -9.587 2.849 1.00 95.31 375 LEU A CA 1
ATOM 2802 C C . LEU A 1 375 ? 20.850 -8.696 1.887 1.00 95.31 375 LEU A C 1
ATOM 2804 O O . LEU A 1 375 ? 20.430 -9.155 0.824 1.00 95.31 375 LEU A O 1
ATOM 2808 N N . PHE A 1 376 ? 20.702 -7.411 2.208 1.00 96.19 376 PHE A N 1
ATOM 2809 C CA . PHE A 1 376 ? 19.898 -6.455 1.445 1.00 96.19 376 PHE A CA 1
ATOM 2810 C C . PHE A 1 376 ? 20.769 -5.284 0.982 1.00 96.19 376 PHE A C 1
ATOM 2812 O O . PHE A 1 376 ? 21.339 -4.580 1.813 1.00 96.19 376 PHE A O 1
ATOM 2819 N N . ARG A 1 377 ? 20.875 -5.050 -0.335 1.00 95.50 377 ARG A N 1
ATOM 2820 C CA . ARG A 1 377 ? 21.668 -3.934 -0.885 1.00 95.50 377 ARG A CA 1
ATOM 2821 C C . ARG A 1 377 ? 21.049 -3.230 -2.074 1.00 95.50 377 ARG A C 1
ATOM 2823 O O . ARG A 1 377 ? 20.349 -3.829 -2.890 1.00 95.50 377 ARG A O 1
ATOM 2830 N N . ILE A 1 378 ? 21.436 -1.965 -2.210 1.00 97.69 378 ILE A N 1
ATOM 2831 C CA . ILE A 1 378 ? 21.366 -1.203 -3.452 1.00 97.69 378 ILE A CA 1
ATOM 2832 C C . ILE A 1 378 ? 22.784 -0.804 -3.869 1.00 97.69 378 ILE A C 1
ATOM 2834 O O . ILE A 1 378 ? 23.591 -0.405 -3.032 1.00 97.69 378 ILE A O 1
ATOM 2838 N N . VAL A 1 379 ? 23.077 -0.923 -5.162 1.00 97.25 379 VAL A N 1
ATOM 2839 C CA . VAL A 1 379 ? 24.382 -0.662 -5.781 1.00 97.25 379 VAL A CA 1
ATOM 2840 C C . VAL A 1 379 ? 24.175 0.278 -6.967 1.00 97.25 379 VAL A C 1
ATOM 2842 O O . VAL A 1 379 ? 23.364 0.004 -7.856 1.00 97.25 379 VAL A O 1
ATOM 2845 N N . ALA A 1 380 ? 24.908 1.391 -6.983 1.00 95.81 380 ALA A N 1
ATOM 2846 C CA . ALA A 1 380 ? 24.996 2.237 -8.168 1.00 95.81 380 ALA A CA 1
ATOM 2847 C C . ALA A 1 380 ? 25.971 1.602 -9.160 1.00 95.81 380 ALA A C 1
ATOM 2849 O O . ALA A 1 380 ? 27.099 1.272 -8.798 1.00 95.81 380 ALA A O 1
ATOM 2850 N N . VAL A 1 381 ? 25.553 1.459 -10.412 1.00 95.38 381 VAL A N 1
ATOM 2851 C CA . VAL A 1 381 ? 26.426 1.029 -11.501 1.00 95.38 381 VAL A CA 1
ATOM 2852 C C . VAL A 1 381 ? 26.930 2.283 -12.230 1.00 95.38 381 VAL A C 1
ATOM 2854 O O . VAL A 1 381 ? 26.110 2.990 -12.828 1.00 95.38 381 VAL A O 1
ATOM 2857 N N . PRO A 1 382 ? 28.238 2.602 -12.169 1.00 90.56 382 PRO A N 1
ATOM 2858 C CA . PRO A 1 382 ? 28.817 3.741 -12.882 1.00 90.56 382 PRO A CA 1
ATOM 2859 C C . PRO A 1 382 ? 28.924 3.460 -14.389 1.00 90.56 382 PRO A C 1
ATOM 2861 O O . PRO A 1 382 ? 28.864 2.307 -14.818 1.00 90.56 382 PRO A O 1
ATOM 2864 N N . GLY A 1 383 ? 29.074 4.520 -15.191 1.00 86.19 383 GLY A N 1
ATOM 2865 C CA . GLY A 1 383 ? 29.293 4.469 -16.651 1.00 86.19 383 GLY A CA 1
ATOM 2866 C C . GLY A 1 383 ? 28.071 4.068 -17.497 1.00 86.19 383 GLY A C 1
ATOM 2867 O O . GLY A 1 383 ? 27.745 4.725 -18.488 1.00 86.19 383 GLY A O 1
ATOM 2868 N N . VAL A 1 384 ? 27.344 3.032 -17.071 1.00 88.69 384 VAL A N 1
ATOM 2869 C CA . VAL A 1 384 ? 26.247 2.404 -17.822 1.00 88.69 384 VAL A CA 1
ATOM 2870 C C . VAL A 1 384 ? 25.041 3.304 -18.089 1.00 88.69 384 VAL A C 1
ATOM 2872 O O . VAL A 1 384 ? 24.770 4.303 -17.421 1.00 88.69 384 VAL A O 1
ATOM 2875 N N . ARG A 1 385 ? 24.224 2.844 -19.040 1.00 87.19 385 ARG A N 1
ATOM 2876 C CA . ARG A 1 385 ? 22.856 3.312 -19.270 1.00 87.19 385 ARG A CA 1
ATOM 2877 C C . ARG A 1 385 ? 21.868 2.264 -18.761 1.00 87.19 385 ARG A C 1
ATOM 2879 O O . ARG A 1 385 ? 22.231 1.110 -18.561 1.00 87.19 385 ARG A O 1
ATOM 2886 N N . HIS A 1 386 ? 20.602 2.658 -18.646 1.00 88.38 386 HIS A N 1
ATOM 2887 C CA . HIS A 1 386 ? 19.473 1.794 -18.275 1.00 88.38 386 HIS A CA 1
ATOM 2888 C C . HIS A 1 386 ? 19.533 0.387 -18.905 1.00 88.38 386 HIS A C 1
ATOM 2890 O O . HIS A 1 386 ? 19.506 -0.609 -18.197 1.00 88.38 386 HIS A O 1
ATOM 2896 N N . GLU A 1 387 ? 19.734 0.295 -20.224 1.00 84.56 387 GLU A N 1
ATOM 2897 C CA . GLU A 1 387 ? 19.744 -0.987 -20.948 1.00 84.56 387 GLU A CA 1
ATOM 2898 C C . GLU A 1 387 ? 21.069 -1.780 -20.859 1.00 84.56 387 GLU A C 1
ATOM 2900 O O . GLU A 1 387 ? 21.127 -2.910 -21.339 1.00 84.56 387 GLU A O 1
ATOM 2905 N N . THR A 1 388 ? 22.134 -1.220 -20.269 1.00 88.25 388 THR A N 1
ATOM 2906 C CA . THR A 1 388 ? 23.434 -1.897 -20.039 1.00 88.25 388 THR A CA 1
ATOM 2907 C C . THR A 1 388 ? 23.749 -2.099 -18.551 1.00 88.25 388 THR A C 1
ATOM 2909 O O . THR A 1 388 ? 24.836 -2.542 -18.188 1.00 88.25 388 THR A O 1
ATOM 2912 N N . VAL A 1 389 ? 22.781 -1.846 -17.661 1.00 92.38 389 VAL A N 1
ATOM 2913 C CA . VAL A 1 389 ? 22.942 -2.035 -16.209 1.00 92.38 389 VAL A CA 1
ATOM 2914 C C . VAL A 1 389 ? 23.277 -3.485 -15.823 1.00 92.38 389 VAL A C 1
ATOM 2916 O O . VAL A 1 389 ? 23.995 -3.704 -14.854 1.00 92.38 389 VAL A O 1
ATOM 2919 N N . ILE A 1 390 ? 22.793 -4.471 -16.592 1.00 94.44 390 ILE A N 1
ATOM 2920 C CA . ILE A 1 390 ? 22.989 -5.911 -16.337 1.00 94.44 390 ILE A CA 1
ATOM 2921 C C . ILE A 1 390 ? 24.419 -6.357 -16.683 1.00 94.44 390 ILE A C 1
ATOM 2923 O O . ILE A 1 390 ? 24.984 -7.198 -15.984 1.00 94.44 390 ILE A O 1
ATOM 2927 N N . SER A 1 391 ? 25.013 -5.786 -17.734 1.00 89.31 391 SER A N 1
ATOM 2928 C CA . SER A 1 391 ? 26.347 -6.149 -18.233 1.00 89.31 391 SER A CA 1
ATOM 2929 C C . SER A 1 391 ? 27.492 -5.403 -17.555 1.00 89.31 391 SER A C 1
ATOM 2931 O O . SER A 1 391 ? 28.622 -5.867 -17.630 1.00 89.31 391 SER A O 1
ATOM 2933 N N . LYS A 1 392 ? 27.219 -4.238 -16.944 1.00 86.38 392 LYS A N 1
ATOM 2934 C CA . LYS A 1 392 ? 28.236 -3.217 -16.620 1.00 86.38 392 LYS A CA 1
ATOM 2935 C C . LYS A 1 392 ? 29.012 -2.746 -17.870 1.00 86.38 392 LYS A C 1
ATOM 2937 O O . LYS A 1 392 ? 28.691 -3.117 -19.002 1.00 86.38 392 LYS A O 1
ATOM 2942 N N . GLU A 1 393 ? 29.987 -1.866 -17.657 1.00 82.00 393 GLU A N 1
ATOM 2943 C CA . GLU A 1 393 ? 31.118 -1.663 -18.568 1.00 82.00 393 GLU A CA 1
ATOM 2944 C C . GLU A 1 393 ? 32.278 -2.538 -18.067 1.00 82.00 393 GLU A C 1
ATOM 2946 O O . GLU A 1 393 ? 32.569 -2.520 -16.872 1.00 82.00 393 GLU A O 1
ATOM 2951 N N . GLY A 1 394 ? 32.918 -3.314 -18.948 1.00 85.19 394 GLY A N 1
ATOM 2952 C CA . GLY A 1 394 ? 33.981 -4.252 -18.569 1.00 85.19 394 GLY A CA 1
ATOM 2953 C C . GLY A 1 394 ? 34.002 -5.527 -19.425 1.00 85.19 394 GLY A C 1
ATOM 2954 O O . GLY A 1 394 ? 33.372 -5.567 -20.487 1.00 85.19 394 GLY A O 1
ATOM 2955 N N . PRO A 1 395 ? 34.731 -6.572 -18.991 1.00 90.12 395 PRO A N 1
ATOM 2956 C CA . PRO A 1 395 ? 34.710 -7.897 -19.612 1.00 90.12 395 PRO A CA 1
ATOM 2957 C C . PRO A 1 395 ? 33.312 -8.527 -19.569 1.00 90.12 395 PRO A C 1
ATOM 2959 O O . PRO A 1 395 ? 32.617 -8.431 -18.566 1.00 90.12 395 PRO A O 1
ATOM 2962 N N . ALA A 1 396 ? 32.909 -9.255 -20.616 1.00 90.75 396 ALA A N 1
ATOM 2963 C CA . ALA A 1 396 ? 31.572 -9.865 -20.684 1.00 90.75 396 ALA A CA 1
ATOM 2964 C C . ALA A 1 396 ? 31.305 -10.958 -19.622 1.00 90.75 396 ALA A C 1
ATOM 2966 O O . ALA A 1 396 ? 30.161 -11.351 -19.411 1.00 90.75 396 ALA A O 1
ATOM 2967 N N . THR A 1 397 ? 32.348 -11.470 -18.968 1.00 94.62 397 THR A N 1
ATOM 2968 C CA . THR A 1 397 ? 32.269 -12.387 -17.817 1.00 94.62 397 THR A CA 1
ATOM 2969 C C . THR A 1 397 ? 31.900 -11.691 -16.507 1.00 94.62 397 THR A C 1
ATOM 2971 O O . THR A 1 397 ? 31.496 -12.355 -15.556 1.00 94.62 397 THR A O 1
ATOM 2974 N N . GLU A 1 398 ? 32.043 -10.369 -16.454 1.00 91.06 398 GLU A N 1
ATOM 2975 C CA . GLU A 1 398 ? 31.695 -9.513 -15.325 1.00 91.06 398 GLU A CA 1
ATOM 2976 C C . GLU A 1 398 ? 30.367 -8.794 -15.607 1.00 91.06 398 GLU A C 1
ATOM 2978 O O . GLU A 1 398 ? 29.881 -8.759 -16.740 1.00 91.06 398 GLU A O 1
ATOM 2983 N N . GLY A 1 399 ? 29.744 -8.249 -14.563 1.00 94.25 399 GLY A N 1
ATOM 2984 C CA . GLY A 1 399 ? 28.478 -7.532 -14.680 1.00 94.25 399 GLY A CA 1
ATOM 2985 C C . GLY A 1 399 ? 27.591 -7.678 -13.448 1.00 94.25 399 GLY A C 1
ATOM 2986 O O . GLY A 1 399 ? 27.866 -8.461 -12.539 1.00 94.25 399 GLY A O 1
ATOM 2987 N N . ALA A 1 400 ? 26.496 -6.919 -13.417 1.00 96.88 400 ALA A N 1
ATOM 2988 C CA . ALA A 1 400 ? 25.616 -6.847 -12.253 1.00 96.88 400 ALA A CA 1
ATOM 2989 C C . ALA A 1 400 ? 24.826 -8.149 -12.012 1.00 96.88 400 ALA A C 1
ATOM 2991 O O . ALA A 1 400 ? 24.376 -8.395 -10.894 1.00 96.88 400 ALA A O 1
ATOM 2992 N N . LEU A 1 401 ? 24.669 -9.003 -13.030 1.00 97.19 401 LEU A N 1
ATOM 2993 C CA . LEU A 1 401 ? 24.133 -10.357 -12.861 1.00 97.19 401 LEU A CA 1
ATOM 2994 C C . LEU A 1 401 ? 25.166 -11.286 -12.203 1.00 97.19 401 LEU A C 1
ATOM 2996 O O . LEU A 1 401 ? 24.807 -12.036 -11.295 1.00 97.19 401 LEU A O 1
ATOM 3000 N N . ALA A 1 402 ? 26.437 -11.215 -12.607 1.00 97.06 402 ALA A N 1
ATOM 3001 C CA . ALA A 1 402 ? 27.528 -11.947 -11.971 1.00 97.06 402 ALA A CA 1
ATOM 3002 C C . ALA A 1 402 ? 27.720 -11.506 -10.508 1.00 97.06 402 ALA A C 1
ATOM 3004 O O . ALA A 1 402 ? 27.837 -12.366 -9.633 1.00 97.06 402 ALA A O 1
ATOM 3005 N N . ASP A 1 403 ? 27.651 -10.198 -10.219 1.00 96.81 403 ASP A N 1
ATOM 3006 C CA . ASP A 1 403 ? 27.629 -9.669 -8.847 1.00 96.81 403 ASP A CA 1
ATOM 3007 C C . ASP A 1 403 ? 26.448 -10.246 -8.048 1.00 96.81 403 ASP A C 1
ATOM 3009 O O . ASP A 1 403 ? 26.658 -10.808 -6.974 1.00 96.81 403 ASP A O 1
ATOM 3013 N N . ALA A 1 404 ? 25.218 -10.170 -8.577 1.00 96.50 404 ALA A N 1
ATOM 3014 C CA . ALA A 1 404 ? 24.010 -10.639 -7.891 1.00 96.50 404 ALA A CA 1
ATOM 3015 C C . ALA A 1 404 ? 24.068 -12.134 -7.543 1.00 96.50 404 ALA A C 1
ATOM 3017 O O . ALA A 1 404 ? 23.695 -12.556 -6.446 1.00 96.50 404 ALA A O 1
ATOM 3018 N N . LEU A 1 405 ? 24.548 -12.946 -8.487 1.00 95.69 405 LEU A N 1
ATOM 3019 C CA . LEU A 1 405 ? 24.693 -14.386 -8.312 1.00 95.69 405 LEU A CA 1
ATOM 3020 C C . LEU A 1 405 ? 25.847 -14.730 -7.367 1.00 95.69 405 LEU A C 1
ATOM 3022 O O . LEU A 1 405 ? 25.706 -15.647 -6.557 1.00 95.69 405 LEU A O 1
ATOM 3026 N N . THR A 1 406 ? 26.951 -13.986 -7.400 1.00 95.19 406 THR A N 1
ATOM 3027 C CA . THR A 1 406 ? 28.044 -14.146 -6.429 1.00 95.19 406 THR A CA 1
ATOM 3028 C C . THR A 1 406 ? 27.546 -13.809 -5.023 1.00 95.19 406 THR A C 1
ATOM 3030 O O . THR A 1 406 ? 27.660 -14.640 -4.119 1.00 95.19 406 THR A O 1
ATOM 3033 N N . ALA A 1 407 ? 26.864 -12.670 -4.870 1.00 93.75 407 ALA A N 1
ATOM 3034 C CA . ALA A 1 407 ? 26.257 -12.207 -3.625 1.00 93.75 407 ALA A CA 1
ATOM 3035 C C . ALA A 1 407 ? 25.167 -13.148 -3.077 1.00 93.75 407 ALA A C 1
ATOM 3037 O O . ALA A 1 407 ? 24.986 -13.234 -1.864 1.00 93.75 407 ALA A O 1
ATOM 3038 N N . SER A 1 408 ? 24.472 -13.911 -3.931 1.00 90.75 408 SER A N 1
ATOM 3039 C CA . SER A 1 408 ? 23.501 -14.923 -3.474 1.00 90.75 408 SER A CA 1
ATOM 3040 C C . SER A 1 408 ? 24.131 -16.029 -2.613 1.00 90.75 408 SER A C 1
ATOM 3042 O O . SER A 1 408 ? 23.460 -16.579 -1.737 1.00 90.75 408 SER A O 1
ATOM 3044 N N . THR A 1 409 ? 25.418 -16.315 -2.849 1.00 88.94 409 THR A N 1
ATOM 3045 C CA . THR A 1 409 ? 26.231 -17.341 -2.171 1.00 88.94 409 THR A CA 1
ATOM 3046 C C . THR A 1 409 ? 27.325 -16.766 -1.263 1.00 88.94 409 THR A C 1
ATOM 3048 O O . THR A 1 409 ? 27.823 -17.476 -0.399 1.00 88.94 409 THR A O 1
ATOM 3051 N N . SER A 1 410 ? 27.699 -15.498 -1.442 1.00 91.88 410 SER A N 1
ATOM 3052 C CA . SER A 1 410 ? 28.695 -14.777 -0.640 1.00 91.88 410 SER A CA 1
ATOM 3053 C C . SER A 1 410 ? 28.220 -13.332 -0.421 1.00 91.88 410 SER A C 1
ATOM 3055 O O . SER A 1 410 ? 28.654 -12.426 -1.133 1.00 91.88 410 SER A O 1
ATOM 3057 N N . PRO A 1 411 ? 27.290 -13.077 0.522 1.00 92.88 411 PRO A N 1
ATOM 3058 C CA . PRO A 1 411 ? 26.586 -11.789 0.615 1.00 92.88 411 PRO A CA 1
ATOM 3059 C C . PRO A 1 411 ? 27.490 -10.583 0.919 1.00 92.88 411 PRO A C 1
ATOM 3061 O O . PRO A 1 411 ? 27.080 -9.435 0.762 1.00 92.88 411 PRO A O 1
ATOM 3064 N N . THR A 1 412 ? 28.731 -10.824 1.338 1.00 94.00 412 THR A N 1
ATOM 3065 C CA . THR A 1 412 ? 29.746 -9.802 1.606 1.00 94.00 412 THR A CA 1
ATOM 3066 C C . THR A 1 412 ? 30.462 -9.298 0.344 1.00 94.00 412 THR A C 1
ATOM 3068 O O . THR A 1 412 ? 31.109 -8.252 0.406 1.00 94.00 412 THR A O 1
ATOM 3071 N N . SER A 1 413 ? 30.341 -9.984 -0.804 1.00 94.06 413 SER A N 1
ATOM 3072 C CA . SER A 1 413 ? 31.178 -9.752 -1.996 1.00 94.06 413 SER A CA 1
ATOM 3073 C C . SER A 1 413 ? 31.075 -8.343 -2.588 1.00 94.06 413 SER A C 1
ATOM 3075 O O . SER A 1 413 ? 32.046 -7.824 -3.129 1.00 94.06 413 SER A O 1
ATOM 3077 N N . ASP A 1 414 ? 29.912 -7.703 -2.470 1.00 93.75 414 ASP A N 1
ATOM 3078 C CA . ASP A 1 414 ? 29.636 -6.356 -2.980 1.00 93.75 414 ASP A CA 1
ATOM 3079 C C . ASP A 1 414 ? 29.562 -5.284 -1.874 1.00 93.75 414 ASP A C 1
ATOM 3081 O O . ASP A 1 414 ? 29.067 -4.181 -2.107 1.00 93.75 414 ASP A O 1
ATOM 3085 N N . ARG A 1 415 ? 30.103 -5.561 -0.675 1.00 93.06 415 ARG A N 1
ATOM 3086 C CA . ARG A 1 415 ? 30.082 -4.639 0.481 1.00 93.06 415 ARG A CA 1
ATOM 3087 C C . ARG A 1 415 ? 30.718 -3.279 0.182 1.00 93.06 415 ARG A C 1
ATOM 3089 O O . ARG A 1 415 ? 30.192 -2.262 0.620 1.00 93.06 415 ARG A O 1
ATOM 3096 N N . ALA A 1 416 ? 31.786 -3.248 -0.615 1.00 91.94 416 ALA A N 1
ATOM 3097 C CA . ALA A 1 416 ? 32.431 -2.009 -1.060 1.00 91.94 416 ALA A CA 1
ATOM 3098 C C . ALA A 1 416 ? 31.680 -1.270 -2.194 1.00 91.94 416 ALA A C 1
ATOM 3100 O O . ALA A 1 416 ? 32.000 -0.120 -2.476 1.00 91.94 416 ALA A O 1
ATOM 3101 N N . GLN A 1 417 ? 30.693 -1.907 -2.841 1.00 93.69 417 GLN A N 1
ATOM 3102 C CA . GLN A 1 417 ? 29.891 -1.323 -3.930 1.00 93.69 417 GLN A CA 1
ATOM 3103 C C . GLN A 1 417 ? 28.549 -0.729 -3.441 1.00 93.69 417 GLN A C 1
ATOM 3105 O O . GLN A 1 417 ? 27.782 -0.186 -4.238 1.00 93.69 417 GLN A O 1
ATOM 3110 N N . ALA A 1 418 ? 28.227 -0.855 -2.148 1.00 93.94 418 ALA A N 1
ATOM 3111 C CA . ALA A 1 418 ? 26.945 -0.429 -1.592 1.00 93.94 418 ALA A CA 1
ATOM 3112 C C . ALA A 1 418 ? 26.726 1.092 -1.714 1.00 93.94 418 ALA A C 1
ATOM 3114 O O . ALA A 1 418 ? 27.602 1.896 -1.396 1.00 93.94 418 ALA A O 1
ATOM 3115 N N . LEU A 1 419 ? 25.525 1.496 -2.141 1.00 95.38 419 LEU A N 1
ATOM 3116 C CA . LEU A 1 419 ? 25.133 2.900 -2.258 1.00 95.38 419 LEU A CA 1
ATOM 3117 C C . LEU A 1 419 ? 25.158 3.581 -0.871 1.00 95.38 419 LEU A C 1
ATOM 3119 O O . LEU A 1 419 ? 24.437 3.125 0.023 1.00 95.38 419 LEU A O 1
ATOM 3123 N N . PRO A 1 420 ? 25.891 4.699 -0.683 1.00 93.25 420 PRO A N 1
ATOM 3124 C CA . PRO A 1 420 ? 25.974 5.378 0.606 1.00 93.25 420 PRO A CA 1
ATOM 3125 C C . PRO A 1 420 ? 24.616 5.730 1.224 1.00 93.25 420 PRO A C 1
ATOM 3127 O O . PRO A 1 420 ? 23.683 6.185 0.554 1.00 93.25 420 PRO A O 1
ATOM 3130 N N . TRP A 1 421 ? 24.524 5.562 2.544 1.00 89.88 421 TRP A N 1
ATOM 3131 C CA . TRP A 1 421 ? 23.308 5.775 3.334 1.00 89.88 421 TRP A CA 1
ATOM 3132 C C . TRP A 1 421 ? 22.826 7.238 3.407 1.00 89.88 421 TRP A C 1
ATOM 3134 O O . TRP A 1 421 ? 21.798 7.521 4.029 1.00 89.88 421 TRP A O 1
ATOM 3144 N N . ASP A 1 422 ? 23.564 8.185 2.835 1.00 85.00 422 ASP A N 1
ATOM 3145 C CA . ASP A 1 422 ? 23.229 9.608 2.715 1.00 85.00 422 ASP A CA 1
ATOM 3146 C C . ASP A 1 422 ? 23.074 10.066 1.247 1.00 85.00 422 ASP A C 1
ATOM 3148 O O . ASP A 1 422 ? 22.885 11.259 0.987 1.00 85.00 422 ASP A O 1
ATOM 3152 N N . ALA A 1 423 ? 23.115 9.129 0.286 1.00 86.38 423 ALA A N 1
ATOM 3153 C CA . ALA A 1 423 ? 23.041 9.407 -1.145 1.00 86.38 423 ALA A CA 1
ATOM 3154 C C . ALA A 1 423 ? 21.851 10.315 -1.504 1.00 86.38 423 ALA A C 1
ATOM 3156 O O . ALA A 1 423 ? 20.708 10.089 -1.091 1.00 86.38 423 ALA A O 1
ATOM 3157 N N . ARG A 1 424 ? 22.129 11.358 -2.297 1.00 78.25 424 ARG A N 1
ATOM 3158 C CA . ARG A 1 424 ? 21.189 12.451 -2.599 1.00 78.25 424 ARG A CA 1
ATOM 3159 C C . ARG A 1 424 ? 20.582 12.333 -3.990 1.00 78.25 424 ARG A C 1
ATOM 3161 O O . ARG A 1 424 ? 21.289 12.026 -4.953 1.00 78.25 424 ARG A O 1
ATOM 3168 N N . THR A 1 425 ? 19.284 12.602 -4.116 1.00 76.88 425 THR A N 1
ATOM 3169 C CA . THR A 1 425 ? 18.553 12.563 -5.398 1.00 76.88 425 THR A CA 1
ATOM 3170 C C . THR A 1 425 ? 19.006 13.686 -6.346 1.00 76.88 425 THR A C 1
ATOM 3172 O O . THR A 1 425 ? 19.663 14.641 -5.933 1.00 76.88 425 THR A O 1
ATOM 3175 N N . VAL A 1 426 ? 18.675 13.609 -7.644 1.00 69.19 426 VAL A N 1
ATOM 3176 C CA . VAL A 1 426 ? 19.052 14.681 -8.596 1.00 69.19 426 VAL A CA 1
ATOM 3177 C C . VAL A 1 426 ? 18.408 16.033 -8.235 1.00 69.19 426 VAL A C 1
ATOM 3179 O O . VAL A 1 426 ? 19.119 17.039 -8.292 1.00 69.19 426 VAL A O 1
ATOM 3182 N N . PRO A 1 427 ? 17.125 16.105 -7.815 1.00 66.31 427 PRO A N 1
ATOM 3183 C CA . PRO A 1 427 ? 16.552 17.329 -7.258 1.00 66.31 427 PRO A CA 1
ATOM 3184 C C . PRO A 1 427 ? 17.305 17.849 -6.030 1.00 66.31 427 PRO A C 1
ATOM 3186 O O . PRO A 1 427 ? 17.578 19.041 -5.974 1.00 66.31 427 PRO A O 1
ATOM 3189 N N . GLU A 1 428 ? 17.713 16.991 -5.090 1.00 71.00 428 GLU A N 1
ATOM 3190 C CA . GLU A 1 428 ? 18.473 17.407 -3.897 1.00 71.00 428 GLU A CA 1
ATOM 3191 C C . GLU A 1 428 ? 19.878 17.922 -4.234 1.00 71.00 428 GLU A C 1
ATOM 3193 O O . GLU A 1 428 ? 20.312 18.928 -3.676 1.00 71.00 428 GLU A O 1
ATOM 3198 N N . LEU A 1 429 ? 20.586 17.284 -5.173 1.00 72.94 429 LEU A N 1
ATOM 3199 C CA . LEU A 1 429 ? 21.892 17.752 -5.653 1.00 72.94 429 LEU A CA 1
ATOM 3200 C C . LEU A 1 429 ? 21.768 19.107 -6.368 1.00 72.94 429 LEU A C 1
ATOM 3202 O O . LEU A 1 429 ? 22.577 20.009 -6.136 1.00 72.94 429 LEU A O 1
ATOM 3206 N N . LYS A 1 430 ? 20.719 19.292 -7.183 1.00 68.75 430 LYS A N 1
ATOM 3207 C CA . LYS A 1 430 ? 20.390 20.593 -7.785 1.00 68.75 430 LYS A CA 1
ATOM 3208 C C . LYS A 1 430 ? 19.999 21.627 -6.725 1.00 68.75 430 LYS A C 1
ATOM 3210 O O . LYS A 1 430 ? 20.470 22.754 -6.806 1.00 68.75 430 LYS A O 1
ATOM 3215 N N . ALA A 1 431 ? 19.211 21.256 -5.717 1.00 66.12 431 ALA A N 1
ATOM 3216 C CA . ALA A 1 431 ? 18.774 22.144 -4.640 1.00 66.12 431 ALA A CA 1
ATOM 3217 C C . ALA A 1 431 ? 19.931 22.567 -3.723 1.00 66.12 431 ALA A C 1
ATOM 3219 O O . ALA A 1 431 ? 19.998 23.730 -3.339 1.00 66.12 431 ALA A O 1
ATOM 3220 N N . ALA A 1 432 ? 20.885 21.679 -3.432 1.00 66.25 432 ALA A N 1
ATOM 3221 C CA . ALA A 1 432 ? 22.122 22.030 -2.736 1.00 66.25 432 ALA A CA 1
ATOM 3222 C C . ALA A 1 432 ? 22.961 23.023 -3.564 1.00 66.25 432 ALA A C 1
ATOM 3224 O O . ALA A 1 432 ? 23.380 24.061 -3.054 1.00 66.25 432 ALA A O 1
ATOM 3225 N N . LYS A 1 433 ? 23.122 22.760 -4.870 1.00 69.12 433 LYS A N 1
ATOM 3226 C CA . LYS A 1 433 ? 23.839 23.648 -5.802 1.00 69.12 433 LYS A CA 1
ATOM 3227 C C . LYS A 1 433 ? 23.117 24.985 -6.056 1.00 69.12 433 LYS A C 1
ATOM 3229 O O . LYS A 1 433 ? 23.777 25.957 -6.407 1.00 69.12 433 LYS A O 1
ATOM 3234 N N . ALA A 1 434 ? 21.797 25.045 -5.859 1.00 56.12 434 ALA A N 1
ATOM 3235 C CA . ALA A 1 434 ? 20.977 26.256 -5.967 1.00 56.12 434 ALA A CA 1
ATOM 3236 C C . ALA A 1 434 ? 20.932 27.069 -4.659 1.00 56.12 434 ALA A C 1
ATOM 3238 O O . ALA A 1 434 ? 21.061 28.290 -4.709 1.00 56.12 434 ALA A O 1
ATOM 3239 N N . ARG A 1 435 ? 20.854 26.412 -3.488 1.00 51.91 435 ARG A N 1
ATOM 3240 C CA . ARG A 1 435 ? 21.065 27.052 -2.172 1.00 51.91 435 ARG A CA 1
ATOM 3241 C C . ARG A 1 435 ? 22.430 27.738 -2.089 1.00 51.91 435 ARG A C 1
ATOM 3243 O O . ARG A 1 435 ? 22.547 28.775 -1.456 1.00 51.91 435 ARG A O 1
ATOM 3250 N N . ALA A 1 436 ? 23.434 27.196 -2.777 1.00 57.09 436 ALA A N 1
ATOM 3251 C CA . ALA A 1 436 ? 24.752 27.807 -2.922 1.00 57.09 436 ALA A CA 1
ATOM 3252 C C . ALA A 1 436 ? 24.835 28.938 -3.980 1.00 57.09 436 ALA A C 1
ATOM 3254 O O . ALA A 1 436 ? 25.945 29.375 -4.280 1.00 57.09 436 ALA A O 1
ATOM 3255 N N . LYS A 1 437 ? 23.722 29.375 -4.608 1.00 46.84 437 LYS A N 1
ATOM 3256 C CA . LYS A 1 437 ? 23.764 30.286 -5.776 1.00 46.84 437 LYS A CA 1
ATOM 3257 C C . LYS A 1 437 ? 22.645 31.330 -5.969 1.00 46.84 437 LYS A C 1
ATOM 3259 O O . LYS A 1 437 ? 22.820 32.140 -6.876 1.00 46.84 437 LYS A O 1
ATOM 3264 N N . ALA A 1 438 ? 21.536 31.357 -5.219 1.00 33.19 438 ALA A N 1
ATOM 3265 C CA . ALA A 1 438 ? 20.411 32.262 -5.540 1.00 33.19 438 ALA A CA 1
ATOM 3266 C C . ALA A 1 438 ? 19.689 32.902 -4.323 1.00 33.19 438 ALA A C 1
ATOM 3268 O O . ALA A 1 438 ? 19.353 32.179 -3.384 1.00 33.19 438 ALA A O 1
ATOM 3269 N N . PRO A 1 439 ? 19.385 34.223 -4.367 1.00 34.12 439 PRO A N 1
ATOM 3270 C CA . PRO A 1 439 ? 18.414 34.901 -3.491 1.00 34.12 439 PRO A CA 1
ATOM 3271 C C . PRO A 1 439 ? 16.938 34.554 -3.803 1.00 34.12 439 PRO A C 1
ATOM 3273 O O . PRO A 1 439 ? 16.649 33.636 -4.570 1.00 34.12 439 PRO A O 1
ATOM 3276 N N . ALA A 1 440 ? 15.988 35.259 -3.175 1.00 29.31 440 ALA A N 1
ATOM 3277 C CA . ALA A 1 440 ? 14.637 34.752 -2.909 1.00 29.31 440 ALA A CA 1
ATOM 3278 C C . ALA A 1 440 ? 13.462 35.443 -3.655 1.00 29.31 440 ALA A C 1
ATOM 3280 O O . ALA A 1 440 ? 13.330 36.654 -3.542 1.00 29.31 440 ALA A O 1
ATOM 3281 N N . VAL A 1 441 ? 12.532 34.617 -4.199 1.00 30.53 441 VAL A N 1
ATOM 3282 C CA . VAL A 1 441 ? 11.036 34.745 -4.095 1.00 30.53 441 VAL A CA 1
ATOM 3283 C C . VAL A 1 441 ? 10.385 35.896 -4.948 1.00 30.53 441 VAL A C 1
ATOM 3285 O O . VAL A 1 441 ? 11.013 36.924 -5.130 1.00 30.53 441 VAL A O 1
ATOM 3288 N N . GLN A 1 442 ? 9.213 35.838 -5.635 1.00 27.52 442 GLN A N 1
ATOM 3289 C CA . GLN A 1 442 ? 7.861 35.218 -5.465 1.00 27.52 442 GLN A CA 1
ATOM 3290 C C . GLN A 1 442 ? 7.201 34.610 -6.764 1.00 27.52 442 GLN A C 1
ATOM 3292 O O . GLN A 1 442 ? 7.775 34.746 -7.843 1.00 27.52 442 GLN A O 1
ATOM 3297 N N . PRO A 1 443 ? 5.998 33.962 -6.683 1.00 42.62 443 PRO A N 1
ATOM 3298 C CA . PRO A 1 443 ? 5.235 33.331 -7.795 1.00 42.62 443 PRO A CA 1
ATOM 3299 C C . PRO A 1 443 ? 3.768 33.835 -8.029 1.00 42.62 443 PRO A C 1
ATOM 3301 O O . PRO A 1 443 ? 3.271 34.633 -7.244 1.00 42.62 443 PRO A O 1
ATOM 3304 N N . LEU A 1 444 ? 3.061 33.300 -9.056 1.00 23.91 444 LEU A N 1
ATOM 3305 C CA . LEU A 1 444 ? 1.586 33.311 -9.359 1.00 23.91 444 LEU A CA 1
ATOM 3306 C C . LEU A 1 444 ? 1.321 32.379 -10.602 1.00 23.91 444 LEU A C 1
ATOM 3308 O O . LEU A 1 444 ? 2.312 31.975 -11.206 1.00 23.91 444 LEU A O 1
ATOM 3312 N N . ALA A 1 445 ? 0.137 31.930 -11.088 1.00 23.47 445 ALA A N 1
ATOM 3313 C CA . ALA A 1 445 ? -1.315 32.038 -10.772 1.00 23.47 445 ALA A CA 1
ATOM 3314 C C . ALA A 1 445 ? -2.090 30.714 -11.150 1.00 23.47 445 ALA A C 1
ATOM 3316 O O . ALA A 1 445 ? -1.444 29.678 -11.304 1.00 23.47 445 ALA A O 1
ATOM 3317 N N . VAL A 1 446 ? -3.444 30.696 -11.256 1.00 25.28 446 VAL A N 1
ATOM 3318 C CA . VAL A 1 446 ? -4.334 29.480 -11.250 1.00 25.28 446 VAL A CA 1
ATOM 3319 C C . VAL A 1 446 ? -5.668 29.640 -12.075 1.00 25.28 446 VAL A C 1
ATOM 3321 O O . VAL A 1 446 ? -6.043 30.779 -12.321 1.00 25.28 446 VAL A O 1
ATOM 3324 N N . GLN A 1 447 ? -6.396 28.526 -12.395 1.00 24.61 447 GLN A N 1
ATOM 3325 C CA . GLN A 1 447 ? -7.818 28.361 -12.908 1.00 24.61 447 GLN A CA 1
ATOM 3326 C C . GLN A 1 447 ? -8.122 28.542 -14.441 1.00 24.61 447 GLN A C 1
ATOM 3328 O O . GLN A 1 447 ? -7.387 29.280 -15.084 1.00 24.61 447 GLN A O 1
ATOM 3333 N N . ARG A 1 448 ? -9.179 27.967 -15.100 1.00 28.64 448 ARG A N 1
ATOM 3334 C CA . ARG A 1 448 ? -9.991 26.696 -14.967 1.00 28.64 448 ARG A CA 1
ATOM 3335 C C . ARG A 1 448 ? -11.069 26.488 -16.103 1.00 28.64 448 ARG A C 1
ATOM 3337 O O . ARG A 1 448 ? -11.253 27.396 -16.901 1.00 28.64 448 ARG A O 1
ATOM 3344 N N . ASP A 1 449 ? -11.804 25.348 -16.050 1.00 22.12 449 ASP A N 1
ATOM 3345 C CA . ASP A 1 449 ? -13.214 25.041 -16.491 1.00 22.12 449 ASP A CA 1
ATOM 3346 C C . ASP A 1 449 ? -13.558 24.280 -17.824 1.00 22.12 449 ASP A C 1
ATOM 3348 O O . ASP A 1 449 ? -12.899 24.442 -18.847 1.00 22.12 449 ASP A O 1
ATOM 3352 N N . ASP A 1 450 ? -14.627 23.441 -17.769 1.00 26.47 450 ASP A N 1
ATOM 3353 C CA . ASP A 1 450 ? -15.233 22.536 -18.805 1.00 26.47 450 ASP A CA 1
ATOM 3354 C C . ASP A 1 450 ? -16.635 23.031 -19.297 1.00 26.47 450 ASP A C 1
ATOM 3356 O O . ASP A 1 450 ? -17.152 23.967 -18.674 1.00 26.47 450 ASP A O 1
ATOM 3360 N N . PRO A 1 451 ? -17.327 22.441 -20.332 1.00 35.25 451 PRO A N 1
ATOM 3361 C CA . PRO A 1 451 ? -18.370 21.397 -20.056 1.00 35.25 451 PRO A CA 1
ATOM 3362 C C . PRO A 1 451 ? -18.899 20.439 -21.202 1.00 35.25 451 PRO A C 1
ATOM 3364 O O . PRO A 1 451 ? -18.797 20.724 -22.391 1.00 35.25 451 PRO A O 1
ATOM 3367 N N . ALA A 1 452 ? -19.677 19.406 -20.788 1.00 23.34 452 ALA A N 1
ATOM 3368 C CA . ALA A 1 452 ? -20.874 18.768 -21.440 1.00 23.34 452 ALA A CA 1
ATOM 3369 C C . ALA A 1 452 ? -20.796 17.586 -22.476 1.00 23.34 452 ALA A C 1
ATOM 3371 O O . ALA A 1 452 ? -19.768 17.315 -23.086 1.00 23.34 452 ALA A O 1
ATOM 3372 N N . VAL A 1 453 ? -21.917 16.818 -22.597 1.00 31.11 453 VAL A N 1
ATOM 3373 C CA . VAL A 1 453 ? -22.069 15.451 -23.210 1.00 31.11 453 VAL A CA 1
ATOM 3374 C C . VAL A 1 453 ? -23.525 15.159 -23.699 1.00 31.11 453 VAL A C 1
ATOM 3376 O O . VAL A 1 453 ? -24.452 15.732 -23.128 1.00 31.11 453 VAL A O 1
ATOM 3379 N N . PRO A 1 454 ? -23.767 14.259 -24.692 1.00 32.31 454 PRO A N 1
ATOM 3380 C CA . PRO A 1 454 ? -24.779 13.154 -24.586 1.00 32.31 454 PRO A CA 1
ATOM 3381 C C . PRO A 1 454 ? -24.310 11.799 -25.229 1.00 32.31 454 PRO A C 1
ATOM 3383 O O . PRO A 1 454 ? -23.544 11.825 -26.184 1.00 32.31 454 PRO A O 1
ATOM 3386 N N . ALA A 1 455 ? -24.530 10.573 -24.698 1.00 26.95 455 ALA A N 1
ATOM 3387 C CA . ALA A 1 455 ? -25.751 9.741 -24.471 1.00 26.95 455 ALA A CA 1
ATOM 3388 C C . ALA A 1 455 ? -26.288 8.990 -25.737 1.00 26.95 455 ALA A C 1
ATOM 3390 O O . ALA A 1 455 ? -26.321 9.601 -26.796 1.00 26.95 455 ALA A O 1
ATOM 3391 N N . ALA A 1 456 ? -26.762 7.719 -25.748 1.00 28.33 456 ALA A N 1
ATOM 3392 C CA . ALA A 1 456 ? -26.764 6.564 -24.805 1.00 28.33 456 ALA A CA 1
ATOM 3393 C C . ALA A 1 456 ? -27.243 5.237 -25.513 1.00 28.33 456 ALA A C 1
ATOM 3395 O O . ALA A 1 456 ? -27.440 5.269 -26.724 1.00 28.33 456 ALA A O 1
ATOM 3396 N N . ALA A 1 457 ? -27.465 4.128 -24.755 1.00 25.45 457 ALA A N 1
ATOM 3397 C CA . ALA A 1 457 ? -28.212 2.848 -25.033 1.00 25.45 457 ALA A CA 1
ATOM 3398 C C . ALA A 1 457 ? -27.395 1.519 -24.769 1.00 25.45 457 ALA A C 1
ATOM 3400 O O . ALA A 1 457 ? -26.222 1.631 -24.412 1.00 25.45 457 ALA A O 1
ATOM 3401 N N . PRO A 1 458 ? -27.976 0.283 -24.727 1.00 37.81 458 PRO A N 1
ATOM 3402 C CA . PRO A 1 458 ? -28.056 -0.519 -23.480 1.00 37.81 458 PRO A CA 1
ATOM 3403 C C . PRO A 1 458 ? -27.583 -2.001 -23.619 1.00 37.81 458 PRO A C 1
ATOM 3405 O O . PRO A 1 458 ? -26.992 -2.383 -24.621 1.00 37.81 458 PRO A O 1
ATOM 3408 N N . ALA A 1 459 ? -27.910 -2.938 -22.714 1.00 32.41 459 ALA A N 1
ATOM 3409 C CA . ALA A 1 459 ? -27.407 -3.098 -21.339 1.00 32.41 459 ALA A CA 1
ATOM 3410 C C . ALA A 1 459 ? -27.514 -4.589 -20.904 1.00 32.41 459 ALA A C 1
ATOM 3412 O O . ALA A 1 459 ? -28.418 -5.292 -21.352 1.00 32.41 459 ALA A O 1
ATOM 3413 N N . LYS A 1 460 ? -26.612 -5.073 -20.031 1.00 28.19 460 LYS A N 1
ATOM 3414 C CA . LYS A 1 460 ? -26.671 -6.366 -19.296 1.00 28.19 460 LYS A CA 1
ATOM 3415 C C . LYS A 1 460 ? -25.897 -6.233 -17.961 1.00 28.19 460 LYS A C 1
ATOM 3417 O O . LYS A 1 460 ? -25.087 -5.306 -17.869 1.00 28.19 460 LYS A O 1
ATOM 3422 N N . PRO A 1 461 ? -26.168 -7.066 -16.928 1.00 36.84 461 PRO A N 1
ATOM 3423 C CA . PRO A 1 461 ? -25.737 -6.800 -15.548 1.00 36.84 461 PRO A CA 1
ATOM 3424 C C . PRO A 1 461 ? -24.215 -6.729 -15.387 1.00 36.84 461 PRO A C 1
ATOM 3426 O O . PRO A 1 461 ? -23.463 -7.375 -16.121 1.00 36.84 461 PRO A O 1
ATOM 3429 N N . ARG A 1 462 ? -23.764 -5.899 -14.440 1.00 36.38 462 ARG A N 1
ATOM 3430 C CA . ARG A 1 462 ? -22.382 -5.413 -14.359 1.00 36.38 462 ARG A CA 1
ATOM 3431 C C . ARG A 1 462 ? -21.903 -5.383 -12.908 1.00 36.38 462 ARG A C 1
ATOM 3433 O O . ARG A 1 462 ? -22.613 -4.871 -12.054 1.00 36.38 462 ARG A O 1
ATOM 3440 N N . ALA A 1 463 ? -20.698 -5.896 -12.663 1.00 37.59 463 ALA A N 1
ATOM 3441 C CA . ALA A 1 463 ? -20.031 -5.809 -11.363 1.00 37.59 463 ALA A CA 1
ATOM 3442 C C . ALA A 1 463 ? -19.678 -4.354 -10.976 1.00 37.59 463 ALA A C 1
ATOM 3444 O O . ALA A 1 463 ? -19.733 -3.450 -11.820 1.00 37.59 463 ALA A O 1
ATOM 3445 N N . THR A 1 464 ? -19.320 -4.155 -9.703 1.00 51.62 464 THR A N 1
ATOM 3446 C CA . THR A 1 464 ? -19.188 -2.853 -9.025 1.00 51.62 464 THR A CA 1
ATOM 3447 C C . THR A 1 464 ? -18.327 -1.825 -9.763 1.00 51.62 464 THR A C 1
ATOM 3449 O O . THR A 1 464 ? -17.293 -2.119 -10.363 1.00 51.62 464 THR A O 1
ATOM 3452 N N . THR A 1 465 ? -18.762 -0.563 -9.719 1.00 68.62 465 THR A N 1
ATOM 3453 C CA . THR A 1 465 ? -18.206 0.524 -10.544 1.00 68.62 465 THR A CA 1
ATOM 3454 C C . THR A 1 465 ? -17.152 1.374 -9.832 1.00 68.62 465 THR A C 1
ATOM 3456 O O . THR A 1 465 ? -17.173 2.605 -9.940 1.00 68.62 465 THR A O 1
ATOM 3459 N N . TRP A 1 466 ? -16.224 0.742 -9.113 1.00 86.75 466 TRP A N 1
ATOM 3460 C CA . TRP A 1 466 ? -15.086 1.437 -8.510 1.00 86.75 466 TRP A CA 1
ATOM 3461 C C . TRP A 1 466 ? -14.081 1.912 -9.573 1.00 86.75 466 TRP A C 1
ATOM 3463 O O . TRP A 1 466 ? -13.849 1.253 -10.588 1.00 86.75 466 TRP A O 1
ATOM 3473 N N . LYS A 1 467 ? -13.505 3.103 -9.371 1.00 89.69 467 LYS A N 1
ATOM 3474 C CA . LYS A 1 467 ? -12.569 3.754 -10.302 1.00 89.69 467 LYS A CA 1
ATOM 3475 C C . LYS A 1 467 ? -11.399 4.369 -9.544 1.00 89.69 467 LYS A C 1
ATOM 3477 O O . LYS A 1 467 ? -11.623 5.118 -8.599 1.00 89.69 467 LYS A O 1
ATOM 3482 N N . THR A 1 468 ? -10.169 4.135 -9.999 1.00 84.44 468 THR A N 1
ATOM 3483 C CA . THR A 1 468 ? -8.955 4.801 -9.487 1.00 84.44 468 THR A CA 1
ATOM 3484 C C . THR A 1 468 ? -9.128 6.323 -9.458 1.00 84.44 468 THR A C 1
ATOM 3486 O O . THR A 1 468 ? -9.545 6.909 -10.460 1.00 84.44 468 THR A O 1
ATOM 3489 N N . SER A 1 469 ? -8.811 6.955 -8.329 1.00 81.25 469 SER A N 1
ATOM 3490 C CA . SER A 1 469 ? -9.146 8.360 -8.047 1.00 81.25 469 SER A CA 1
ATOM 3491 C C . SER A 1 469 ? -8.077 9.122 -7.248 1.00 81.25 469 SER A C 1
ATOM 3493 O O . SER A 1 469 ? -8.414 10.146 -6.648 1.00 81.25 469 SER A O 1
ATOM 3495 N N . ASP A 1 470 ? -6.850 8.576 -7.230 1.00 79.50 470 ASP A N 1
ATOM 3496 C CA . ASP A 1 470 ? -5.569 9.103 -6.718 1.00 79.50 470 ASP A CA 1
ATOM 3497 C C . ASP A 1 470 ? -5.669 10.358 -5.833 1.00 79.50 470 ASP A C 1
ATOM 3499 O O . ASP A 1 470 ? -6.010 11.452 -6.286 1.00 79.50 470 ASP A O 1
ATOM 3503 N N . ALA A 1 471 ? -5.359 10.193 -4.548 1.00 86.12 471 ALA A N 1
ATOM 3504 C CA . ALA A 1 471 ? -5.339 11.281 -3.580 1.00 86.12 471 ALA A CA 1
ATOM 3505 C C . ALA A 1 471 ? -3.921 11.748 -3.201 1.00 86.12 471 ALA A C 1
ATOM 3507 O O . ALA A 1 471 ? -3.793 12.600 -2.326 1.00 86.12 471 ALA A O 1
ATOM 3508 N N . ALA A 1 472 ? -2.845 11.226 -3.804 1.00 83.75 472 ALA A N 1
ATOM 3509 C CA . ALA A 1 472 ? -1.481 11.406 -3.290 1.00 83.75 472 ALA A CA 1
ATOM 3510 C C . ALA A 1 472 ? -1.052 12.879 -3.124 1.00 83.75 472 ALA A C 1
ATOM 3512 O O . ALA A 1 472 ? -0.346 13.201 -2.167 1.00 83.75 472 ALA A O 1
ATOM 3513 N N . SER A 1 473 ? -1.528 13.791 -3.981 1.00 81.31 473 SER A N 1
ATOM 3514 C CA . SER A 1 473 ? -1.298 15.245 -3.869 1.00 81.31 473 SER A CA 1
ATOM 3515 C C . SER A 1 473 ? -1.823 15.875 -2.577 1.00 81.31 473 SER A C 1
ATOM 3517 O O . SER A 1 473 ? -1.293 16.885 -2.108 1.00 81.31 473 SER A O 1
ATOM 3519 N N . ASP A 1 474 ? -2.878 15.299 -2.009 1.00 82.25 474 ASP A N 1
ATOM 3520 C CA . ASP A 1 474 ? -3.628 15.892 -0.906 1.00 82.25 474 ASP A CA 1
ATOM 3521 C C . ASP A 1 474 ? -3.009 15.495 0.446 1.00 82.25 474 ASP A C 1
ATOM 3523 O O . ASP A 1 474 ? -3.105 16.247 1.423 1.00 82.25 474 ASP A O 1
ATOM 3527 N N . TYR A 1 475 ? -2.290 14.368 0.475 1.00 88.94 475 TYR A N 1
ATOM 3528 C CA . TYR A 1 475 ? -1.692 13.762 1.670 1.00 88.94 475 TYR A CA 1
ATOM 3529 C C . TYR A 1 475 ? -0.158 13.867 1.701 1.00 88.94 475 TYR A C 1
ATOM 3531 O O . TYR A 1 475 ? 0.416 13.841 2.786 1.00 88.94 475 TYR A O 1
ATOM 3539 N N . ALA A 1 476 ? 0.514 14.041 0.556 1.00 85.31 476 ALA A N 1
ATOM 3540 C CA . ALA A 1 476 ? 1.967 14.210 0.505 1.00 85.31 476 ALA A CA 1
ATOM 3541 C C . ALA A 1 476 ? 2.438 15.506 1.182 1.00 85.31 476 ALA A C 1
ATOM 3543 O O . ALA A 1 476 ? 1.872 16.585 0.974 1.00 85.31 476 ALA A O 1
ATOM 3544 N N . LEU A 1 477 ? 3.527 15.404 1.949 1.00 82.62 477 LEU A N 1
ATOM 3545 C CA . LEU A 1 477 ? 4.232 16.550 2.506 1.00 82.62 477 LEU A CA 1
ATOM 3546 C C . LEU A 1 477 ? 4.859 17.363 1.362 1.00 82.62 477 LEU A C 1
ATOM 3548 O O . LEU A 1 477 ? 5.714 16.876 0.622 1.00 82.62 477 LEU A O 1
ATOM 3552 N N . THR A 1 478 ? 4.413 18.607 1.177 1.00 82.81 478 THR A N 1
ATOM 3553 C CA . THR A 1 478 ? 4.928 19.459 0.095 1.00 82.81 478 THR A CA 1
ATOM 3554 C C . THR A 1 478 ? 6.187 20.201 0.528 1.00 82.81 478 THR A C 1
ATOM 3556 O O . THR A 1 478 ? 6.375 20.479 1.709 1.00 82.81 478 THR A O 1
ATOM 3559 N N . THR A 1 479 ? 7.013 20.645 -0.426 1.00 80.00 479 THR A N 1
ATOM 3560 C CA . THR A 1 479 ? 8.172 21.508 -0.127 1.00 80.00 479 THR A CA 1
ATOM 3561 C C . THR A 1 479 ? 7.777 22.768 0.653 1.00 80.00 479 THR A C 1
ATOM 3563 O O . THR A 1 479 ? 8.548 23.226 1.489 1.00 80.00 479 THR A O 1
ATOM 3566 N N . ALA A 1 480 ? 6.574 23.309 0.424 1.00 78.75 480 ALA A N 1
ATOM 3567 C CA . ALA A 1 480 ? 6.049 24.444 1.181 1.00 78.75 480 ALA A CA 1
ATOM 3568 C C . ALA A 1 480 ? 5.729 24.074 2.640 1.00 78.75 480 ALA A C 1
ATOM 3570 O O . ALA A 1 480 ? 6.066 24.839 3.542 1.00 78.75 480 ALA A O 1
ATOM 3571 N N . ASP A 1 481 ? 5.147 22.894 2.881 1.00 84.69 481 ASP A N 1
ATOM 3572 C CA . ASP A 1 481 ? 4.927 22.369 4.234 1.00 84.69 481 ASP A CA 1
ATOM 3573 C C . ASP A 1 481 ? 6.281 22.123 4.944 1.00 84.69 481 ASP A C 1
ATOM 3575 O O . ASP A 1 481 ? 6.462 22.557 6.081 1.00 84.69 481 ASP A O 1
ATOM 3579 N N . THR A 1 482 ? 7.280 21.536 4.265 1.00 82.62 482 THR A N 1
ATOM 3580 C CA . THR A 1 482 ? 8.643 21.348 4.809 1.00 82.62 482 THR A CA 1
ATOM 3581 C C . THR A 1 482 ? 9.333 22.678 5.129 1.00 82.62 482 THR A C 1
ATOM 3583 O O . THR A 1 482 ? 9.953 22.814 6.183 1.00 82.62 482 THR A O 1
ATOM 3586 N N . THR A 1 483 ? 9.229 23.679 4.247 1.00 84.81 483 THR A N 1
ATOM 3587 C CA . THR A 1 483 ? 9.779 25.022 4.488 1.00 84.81 483 THR A CA 1
ATOM 3588 C C . THR A 1 483 ? 9.095 25.697 5.674 1.00 84.81 483 THR A C 1
ATOM 3590 O O . THR A 1 483 ? 9.798 26.265 6.503 1.00 84.81 483 THR A O 1
ATOM 3593 N N . LEU A 1 484 ? 7.769 25.586 5.806 1.00 85.31 484 LEU A N 1
ATOM 3594 C CA . LEU A 1 484 ? 7.015 26.144 6.932 1.00 85.31 484 LEU A CA 1
ATOM 3595 C C . LEU A 1 484 ? 7.388 25.492 8.273 1.00 85.31 484 LEU A C 1
ATOM 3597 O O . LEU A 1 484 ? 7.552 26.184 9.277 1.00 85.31 484 LEU A O 1
ATOM 3601 N N . LEU A 1 485 ? 7.545 24.164 8.298 1.00 85.56 485 LEU A N 1
ATOM 3602 C CA . LEU A 1 485 ? 7.978 23.449 9.502 1.00 85.56 485 LEU A CA 1
ATOM 3603 C C . LEU A 1 485 ? 9.440 23.742 9.863 1.00 85.56 485 LEU A C 1
ATOM 3605 O O . LEU A 1 485 ? 9.772 23.750 11.047 1.00 85.56 485 LEU A O 1
ATOM 3609 N N . GLY A 1 486 ? 10.292 24.010 8.869 1.00 85.31 486 GLY A N 1
ATOM 3610 C CA . GLY A 1 486 ? 11.682 24.424 9.064 1.00 85.31 486 GLY A CA 1
ATOM 3611 C C . GLY A 1 486 ? 11.867 25.905 9.420 1.00 85.31 486 GLY A C 1
ATOM 3612 O O . GLY A 1 486 ? 12.890 26.254 9.998 1.00 85.31 486 GLY A O 1
ATOM 3613 N N . SER A 1 487 ? 10.898 26.774 9.112 1.00 87.88 487 SER A N 1
ATOM 3614 C CA . SER A 1 487 ? 10.934 28.209 9.441 1.00 87.88 487 SER A CA 1
ATOM 3615 C C . SER A 1 487 ? 10.337 28.545 10.813 1.00 87.88 487 SER A C 1
ATOM 3617 O O . SER A 1 487 ? 10.074 29.712 11.088 1.00 87.88 487 SER A O 1
ATOM 3619 N N . GLN A 1 488 ? 10.036 27.535 11.633 1.00 87.19 488 GLN A N 1
ATOM 3620 C CA . GLN A 1 488 ? 9.423 27.671 12.956 1.00 87.19 488 GLN A CA 1
ATOM 3621 C C . GLN A 1 488 ? 9.945 26.562 13.879 1.00 87.19 488 GLN A C 1
ATOM 3623 O O . GLN A 1 488 ? 10.037 25.397 13.483 1.00 87.19 488 GLN A O 1
ATOM 3628 N N . THR A 1 489 ? 10.213 26.884 15.137 1.00 89.00 489 THR A N 1
ATOM 3629 C CA . THR A 1 489 ? 10.467 25.892 16.188 1.00 89.00 489 THR A CA 1
ATOM 3630 C C . THR A 1 489 ? 9.171 25.214 16.651 1.00 89.00 489 THR A C 1
ATOM 3632 O O . THR A 1 489 ? 8.054 25.661 16.373 1.00 89.00 489 THR A O 1
ATOM 3635 N N . ALA A 1 490 ? 9.301 24.117 17.405 1.00 83.25 490 ALA A N 1
ATOM 3636 C CA . ALA A 1 490 ? 8.158 23.500 18.080 1.00 83.25 490 ALA A CA 1
ATOM 3637 C C . ALA A 1 490 ? 7.526 24.437 19.131 1.00 83.25 490 ALA A C 1
ATOM 3639 O O . ALA A 1 490 ? 6.305 24.430 19.289 1.00 83.25 490 ALA A O 1
ATOM 3640 N N . ALA A 1 491 ? 8.342 25.268 19.792 1.00 87.75 491 ALA A N 1
ATOM 3641 C CA . ALA A 1 491 ? 7.903 26.245 20.786 1.00 87.75 491 ALA A CA 1
ATOM 3642 C C . ALA A 1 491 ? 7.081 27.381 20.154 1.00 87.75 491 ALA A C 1
ATOM 3644 O O . ALA A 1 491 ? 5.983 27.664 20.623 1.00 87.75 491 ALA A O 1
ATOM 3645 N N . GLU A 1 492 ? 7.534 27.961 19.037 1.00 88.50 492 GLU A N 1
ATOM 3646 C CA . GLU A 1 492 ? 6.757 28.968 18.295 1.00 88.50 492 GLU A CA 1
ATOM 3647 C C . GLU A 1 492 ? 5.433 28.388 17.788 1.00 88.50 492 GLU A C 1
ATOM 3649 O O . GLU A 1 492 ? 4.382 28.985 18.007 1.00 88.50 492 GLU A O 1
ATOM 3654 N N . ARG A 1 493 ? 5.440 27.167 17.228 1.00 91.38 493 ARG A N 1
ATOM 3655 C CA . ARG A 1 493 ? 4.198 26.464 16.854 1.00 91.38 493 ARG A CA 1
ATOM 3656 C C . ARG A 1 493 ? 3.277 26.179 18.041 1.00 91.38 493 ARG A C 1
ATOM 3658 O O . ARG A 1 493 ? 2.079 25.990 17.834 1.00 91.38 493 ARG A O 1
ATOM 3665 N N . ALA A 1 494 ? 3.793 26.059 19.263 1.00 86.62 494 ALA A N 1
ATOM 3666 C CA . ALA A 1 494 ? 2.976 25.918 20.467 1.00 86.62 494 ALA A CA 1
ATOM 3667 C C . ALA A 1 494 ? 2.400 27.275 20.910 1.00 86.62 494 ALA A C 1
ATOM 3669 O O . ALA A 1 494 ? 1.202 27.358 21.170 1.00 86.62 494 ALA A O 1
ATOM 3670 N N . ALA A 1 495 ? 3.210 28.337 20.897 1.00 90.25 495 ALA A N 1
ATOM 3671 C CA . ALA A 1 495 ? 2.787 29.703 21.204 1.00 90.25 495 ALA A CA 1
ATOM 3672 C C . ALA A 1 495 ? 1.719 30.218 20.220 1.00 90.25 495 ALA A C 1
ATOM 3674 O O . ALA A 1 495 ? 0.679 30.702 20.657 1.00 90.25 495 ALA A O 1
ATOM 3675 N N . ASP A 1 496 ? 1.908 30.019 18.910 1.00 91.31 496 ASP A N 1
ATOM 3676 C CA . ASP A 1 496 ? 0.919 30.358 17.876 1.00 91.31 496 ASP A CA 1
ATOM 3677 C C . ASP A 1 496 ? -0.424 29.646 18.111 1.00 91.31 496 ASP A C 1
ATOM 3679 O O . ASP A 1 496 ? -1.490 30.243 17.963 1.00 91.31 496 ASP A O 1
ATOM 3683 N N . ARG A 1 497 ? -0.387 28.364 18.508 1.00 89.31 497 ARG A N 1
ATOM 3684 C CA . ARG A 1 497 ? -1.591 27.584 18.842 1.00 89.31 497 ARG A CA 1
ATOM 3685 C C . ARG A 1 497 ? -2.260 28.073 20.126 1.00 89.31 497 ARG A C 1
ATOM 3687 O O . ARG A 1 497 ? -3.482 28.161 20.153 1.00 89.31 497 ARG A O 1
ATOM 3694 N N . ALA A 1 498 ? -1.490 28.416 21.158 1.00 90.19 498 ALA A N 1
ATOM 3695 C CA . ALA A 1 498 ? -2.020 28.984 22.398 1.00 90.19 498 ALA A CA 1
ATOM 3696 C C . ALA A 1 498 ? -2.651 30.373 22.174 1.00 90.19 498 ALA A C 1
ATOM 3698 O O . ALA A 1 498 ? -3.689 30.683 22.755 1.00 90.19 498 ALA A O 1
ATOM 3699 N N . ALA A 1 499 ? -2.074 31.177 21.276 1.00 91.31 499 ALA A N 1
ATOM 3700 C CA . ALA A 1 499 ? -2.608 32.472 20.863 1.00 91.31 499 ALA A CA 1
ATOM 3701 C C . ALA A 1 499 ? -3.856 32.371 19.959 1.00 91.31 499 ALA A C 1
ATOM 3703 O O . ALA A 1 499 ? -4.552 33.370 19.778 1.00 91.31 499 ALA A O 1
ATOM 3704 N N . PHE A 1 500 ? -4.163 31.196 19.392 1.00 91.19 500 PHE A N 1
ATOM 3705 C CA . PHE A 1 500 ? -5.251 31.007 18.429 1.00 91.19 500 PHE A CA 1
ATOM 3706 C C . PHE A 1 500 ? -6.339 30.037 18.922 1.00 91.19 500 PHE A C 1
ATOM 3708 O O . PHE A 1 500 ? -6.428 28.881 18.503 1.00 91.19 500 PHE A O 1
ATOM 3715 N N . GLY A 1 501 ? -7.203 30.533 19.811 1.00 88.75 501 GLY A N 1
ATOM 3716 C CA . GLY A 1 501 ? -8.304 29.779 20.407 1.00 88.75 501 GLY A CA 1
ATOM 3717 C C . GLY A 1 501 ? -9.701 30.096 19.851 1.00 88.75 501 GLY A C 1
ATOM 3718 O O . GLY A 1 501 ? -9.906 30.777 18.841 1.00 88.75 501 GLY A O 1
ATOM 3719 N N . THR A 1 502 ? -10.713 29.606 20.570 1.00 87.38 502 THR A N 1
ATOM 3720 C CA . THR A 1 502 ? -12.141 29.835 20.283 1.00 87.38 502 THR A CA 1
ATOM 3721 C C . THR A 1 502 ? -12.551 31.306 20.388 1.00 87.38 502 THR A C 1
ATOM 3723 O O . THR A 1 502 ? -13.456 31.732 19.665 1.00 87.38 502 THR A O 1
ATOM 3726 N N . ALA A 1 503 ? -11.873 32.097 21.228 1.00 92.75 503 ALA A N 1
ATOM 3727 C CA . ALA A 1 503 ? -12.073 33.541 21.334 1.00 92.75 503 ALA A CA 1
ATOM 3728 C C . ALA A 1 503 ? -11.682 34.257 20.028 1.00 92.75 503 ALA A C 1
ATOM 3730 O O . ALA A 1 503 ? -12.503 34.964 19.444 1.00 92.75 503 ALA A O 1
ATOM 3731 N N . GLN A 1 504 ? -10.483 33.988 19.505 1.00 95.44 504 GLN A N 1
ATOM 3732 C CA . GLN A 1 504 ? -9.966 34.544 18.251 1.00 95.44 504 GLN A CA 1
ATOM 3733 C C . GLN A 1 504 ? -10.848 34.142 17.060 1.00 95.44 504 GLN A C 1
ATOM 3735 O O . GLN A 1 504 ? -11.265 34.998 16.280 1.00 95.44 504 GLN A O 1
ATOM 3740 N N . LEU A 1 505 ? -11.243 32.866 16.965 1.00 91.50 505 LEU A N 1
ATOM 3741 C CA . LEU A 1 505 ? -12.210 32.399 15.960 1.00 91.50 505 LEU A CA 1
ATOM 3742 C C . LEU A 1 505 ? -13.565 33.121 16.049 1.00 91.50 505 LEU A C 1
ATOM 3744 O O . LEU A 1 505 ? -14.192 33.394 15.021 1.00 91.50 505 LEU A O 1
ATOM 3748 N N . SER A 1 506 ? -14.026 33.446 17.257 1.00 93.81 506 SER A N 1
ATOM 3749 C CA . SER A 1 506 ? -15.275 34.186 17.470 1.00 93.81 506 SER A CA 1
ATOM 3750 C C . SER A 1 506 ? -15.132 35.668 17.113 1.00 93.81 506 SER A C 1
ATOM 3752 O O . SER A 1 506 ? -16.037 36.230 16.493 1.00 93.81 506 SER A O 1
ATOM 3754 N N . ARG A 1 507 ? -13.978 36.282 17.401 1.00 96.69 507 ARG A N 1
ATOM 3755 C CA . ARG A 1 507 ? -13.656 37.665 17.027 1.00 96.69 507 ARG A CA 1
ATOM 3756 C C . ARG A 1 507 ? -13.531 37.833 15.510 1.00 96.69 507 ARG A C 1
ATOM 3758 O O . ARG A 1 507 ? -14.174 38.728 14.970 1.00 96.69 507 ARG A O 1
ATOM 3765 N N . ILE A 1 508 ? -12.870 36.905 14.803 1.00 96.00 508 ILE A N 1
ATOM 3766 C CA . ILE A 1 508 ? -12.861 36.854 13.324 1.00 96.00 508 ILE A CA 1
ATOM 3767 C C . ILE A 1 508 ? -14.293 36.822 12.774 1.00 96.00 508 ILE A C 1
ATOM 3769 O O . ILE A 1 508 ? -14.627 37.599 11.877 1.00 96.00 508 ILE A O 1
ATOM 3773 N N . ARG A 1 509 ? -15.164 35.953 13.313 1.00 94.75 509 ARG A N 1
ATOM 3774 C CA . ARG A 1 509 ? -16.577 35.865 12.893 1.00 94.75 509 ARG A CA 1
ATOM 3775 C C . ARG A 1 509 ? -17.339 37.165 13.154 1.00 94.75 509 ARG A C 1
ATOM 3777 O O . ARG A 1 509 ? -18.128 37.570 12.302 1.00 94.75 509 ARG A O 1
ATOM 3784 N N . ALA A 1 510 ? -17.110 37.817 14.295 1.00 96.19 510 ALA A N 1
ATOM 3785 C CA . ALA A 1 510 ? -17.738 39.090 14.639 1.00 96.19 510 ALA A CA 1
ATOM 3786 C C . ALA A 1 510 ? -17.298 40.215 13.687 1.00 96.19 510 ALA A C 1
ATOM 3788 O O . ALA A 1 510 ? -18.152 40.860 13.082 1.00 96.19 510 ALA A O 1
ATOM 3789 N N . LEU A 1 511 ? -15.990 40.381 13.473 1.00 95.50 511 LEU A N 1
ATOM 3790 C CA . LEU A 1 511 ? -15.412 41.380 12.568 1.00 95.50 511 LEU A CA 1
ATOM 3791 C C . LEU A 1 511 ? -15.817 41.136 11.105 1.00 95.50 511 LEU A C 1
ATOM 3793 O O . LEU A 1 511 ? -16.263 42.055 10.426 1.00 95.50 511 LEU A O 1
ATOM 3797 N N . THR A 1 512 ? -15.804 39.884 10.636 1.00 95.50 512 THR A N 1
ATOM 3798 C CA . THR A 1 512 ? -16.286 39.524 9.284 1.00 95.50 512 THR A CA 1
ATOM 3799 C C . THR A 1 512 ? -17.792 39.782 9.119 1.00 95.50 512 THR A C 1
ATOM 3801 O O . THR A 1 512 ? -18.253 40.109 8.026 1.00 95.50 512 THR A O 1
ATOM 3804 N N . LYS A 1 513 ? -18.587 39.668 10.193 1.00 96.12 513 LYS A N 1
ATOM 3805 C CA . LYS A 1 513 ? -20.016 40.031 10.195 1.00 96.12 513 LYS A CA 1
ATOM 3806 C C . LYS A 1 513 ? -20.229 41.550 10.266 1.00 96.12 513 LYS A C 1
ATOM 3808 O O . LYS A 1 513 ? -21.204 42.032 9.694 1.00 96.12 513 LYS A O 1
ATOM 3813 N N . ALA A 1 514 ? -19.335 42.292 10.922 1.00 94.94 514 ALA A N 1
ATOM 3814 C CA . ALA A 1 514 ? -19.346 43.753 10.966 1.00 94.94 514 ALA A CA 1
ATOM 3815 C C . ALA A 1 514 ? -18.964 44.365 9.607 1.00 94.94 514 ALA A C 1
ATOM 3817 O O . ALA A 1 514 ? -19.703 45.211 9.115 1.00 94.94 514 ALA A O 1
ATOM 3818 N N . ALA A 1 515 ? -17.920 43.849 8.946 1.00 93.94 515 ALA A N 1
ATOM 3819 C CA . ALA A 1 515 ? -17.482 44.265 7.607 1.00 93.94 515 ALA A CA 1
ATOM 3820 C C . ALA A 1 515 ? -18.572 44.113 6.524 1.00 93.94 515 ALA A C 1
ATOM 3822 O O . ALA A 1 515 ? -18.606 44.855 5.550 1.00 93.94 515 ALA A O 1
ATOM 3823 N N . LYS A 1 516 ? -19.504 43.164 6.705 1.00 95.00 516 LYS A N 1
ATOM 3824 C CA . LYS A 1 516 ? -20.688 42.982 5.840 1.00 95.00 516 LYS A CA 1
ATOM 3825 C C . LYS A 1 516 ? -21.853 43.936 6.148 1.00 95.00 516 LYS A C 1
ATOM 3827 O O . LYS A 1 516 ? -22.875 43.869 5.473 1.00 95.00 516 LYS A O 1
ATOM 3832 N N . LYS A 1 517 ? -21.741 44.762 7.192 1.00 95.06 517 LYS A N 1
ATOM 3833 C CA . LYS A 1 517 ? -22.780 45.696 7.663 1.00 95.06 517 LYS A CA 1
ATOM 3834 C C . LYS A 1 517 ? -22.340 47.160 7.658 1.00 95.06 517 LYS A C 1
ATOM 3836 O O . LYS A 1 517 ? -23.191 48.033 7.542 1.00 95.06 517 LYS A O 1
ATOM 3841 N N . ARG A 1 518 ? -21.044 47.424 7.823 1.00 96.00 518 ARG A N 1
ATOM 3842 C CA . ARG A 1 518 ? -20.412 48.746 7.764 1.00 96.00 518 ARG A CA 1
ATOM 3843 C C . ARG A 1 518 ? -18.949 48.601 7.355 1.00 96.00 518 ARG A C 1
ATOM 3845 O O . ARG A 1 518 ? -18.385 47.514 7.476 1.00 96.00 518 ARG A O 1
ATOM 3852 N N . ALA A 1 519 ? -18.318 49.706 6.967 1.00 92.56 519 ALA A N 1
ATOM 3853 C CA . ALA A 1 519 ? -16.862 49.780 6.969 1.00 92.56 519 ALA A CA 1
ATOM 3854 C C . ALA A 1 519 ? -16.319 49.460 8.377 1.00 92.56 519 ALA A C 1
ATOM 3856 O O . ALA A 1 519 ? -16.912 49.855 9.390 1.00 92.56 519 ALA A O 1
ATOM 3857 N N . LEU A 1 520 ? -15.208 48.728 8.435 1.00 94.62 520 LEU A N 1
ATOM 3858 C CA . LEU A 1 520 ? -14.414 48.585 9.653 1.00 94.62 520 LEU A CA 1
ATOM 3859 C C . LEU A 1 520 ? -13.592 49.861 9.870 1.00 94.62 520 LEU A C 1
ATOM 3861 O O . LEU A 1 520 ? -13.219 50.524 8.902 1.00 94.62 520 LEU A O 1
ATOM 3865 N N . ILE A 1 521 ? -13.306 50.200 11.128 1.00 93.94 521 ILE A N 1
ATOM 3866 C CA . ILE A 1 521 ? -12.290 51.221 11.436 1.00 93.94 521 ILE A CA 1
ATOM 3867 C C . ILE A 1 521 ? -10.880 50.642 11.171 1.00 93.94 521 ILE A C 1
ATOM 3869 O O . ILE A 1 521 ? -10.752 49.414 11.049 1.00 93.94 521 ILE A O 1
ATOM 3873 N N . PRO A 1 522 ? -9.820 51.462 11.040 1.00 95.00 522 PRO A N 1
ATOM 3874 C CA . PRO A 1 522 ? -8.471 50.965 10.752 1.00 95.00 522 PRO A CA 1
ATOM 3875 C C . PRO A 1 522 ? -8.004 49.877 11.730 1.00 95.00 522 PRO A C 1
ATOM 3877 O O . PRO A 1 522 ? -7.475 48.852 11.311 1.00 95.00 522 PRO A O 1
ATOM 3880 N N . GLU A 1 523 ? -8.303 50.042 13.017 1.00 94.00 523 GLU A N 1
ATOM 3881 C CA . GLU A 1 523 ? -7.931 49.136 14.105 1.00 94.00 523 GLU A CA 1
ATOM 3882 C C . GLU A 1 523 ? -8.610 47.766 13.953 1.00 94.00 523 GLU A C 1
ATOM 3884 O O . GLU A 1 523 ? -7.954 46.731 14.025 1.00 94.00 523 GLU A O 1
ATOM 3889 N N . GLU A 1 524 ? -9.915 47.752 13.659 1.00 93.94 524 GLU A N 1
ATOM 3890 C CA . GLU A 1 524 ? -10.685 46.531 13.379 1.00 93.94 524 GLU A CA 1
ATOM 3891 C C . GLU A 1 524 ? -10.244 45.840 12.079 1.00 93.94 524 GLU A C 1
ATOM 3893 O O . GLU A 1 524 ? -10.375 44.621 11.945 1.00 93.94 524 GLU A O 1
ATOM 3898 N N . THR A 1 525 ? -9.743 46.612 11.111 1.00 93.75 525 THR A N 1
ATOM 3899 C CA . THR A 1 525 ? -9.243 46.103 9.825 1.00 93.75 525 THR A CA 1
ATOM 3900 C C . THR A 1 525 ? -7.902 45.398 10.013 1.00 93.75 525 THR A C 1
ATOM 3902 O O . THR A 1 525 ? -7.726 44.275 9.533 1.00 93.75 525 THR A O 1
ATOM 3905 N N . THR A 1 526 ? -6.989 46.012 10.770 1.00 95.12 526 THR A N 1
ATOM 3906 C CA . THR A 1 526 ? -5.721 45.406 11.195 1.00 95.12 526 THR A CA 1
ATOM 3907 C C . THR A 1 526 ? -5.975 44.166 12.050 1.00 95.12 526 THR A C 1
ATOM 3909 O O . THR A 1 526 ? -5.501 43.091 11.701 1.00 95.12 526 THR A O 1
ATOM 3912 N N . GLU A 1 527 ? -6.825 44.254 13.080 1.00 96.12 527 GLU A N 1
ATOM 3913 C CA . GLU A 1 527 ? -7.155 43.115 13.949 1.00 96.12 527 GLU A CA 1
ATOM 3914 C C . GLU A 1 527 ? -7.740 41.930 13.160 1.00 96.12 527 GLU A C 1
ATOM 3916 O O . GLU A 1 527 ? -7.345 40.781 13.367 1.00 96.12 527 GLU A O 1
ATOM 3921 N N . LEU A 1 528 ? -8.657 42.181 12.215 1.00 94.56 528 LEU A N 1
ATOM 3922 C CA . LEU A 1 528 ? -9.192 41.122 11.358 1.00 94.56 528 LEU A CA 1
ATOM 3923 C C . LEU A 1 528 ? -8.097 40.493 10.482 1.00 94.56 528 LEU A C 1
ATOM 3925 O O . LEU A 1 528 ? -8.100 39.275 10.299 1.00 94.56 528 LEU A O 1
ATOM 3929 N N . THR A 1 529 ? -7.174 41.303 9.965 1.00 94.38 529 THR A N 1
ATOM 3930 C CA . THR A 1 529 ? -6.061 40.853 9.116 1.00 94.38 529 THR A CA 1
ATOM 3931 C C . THR A 1 529 ? -5.072 39.999 9.909 1.00 94.38 529 THR A C 1
ATOM 3933 O O . THR A 1 529 ? -4.773 38.878 9.499 1.00 94.38 529 THR A O 1
ATOM 3936 N N . ASP A 1 530 ? -4.644 40.458 11.085 1.00 93.25 530 ASP A N 1
ATOM 3937 C CA . ASP A 1 530 ? -3.695 39.752 11.951 1.00 93.25 530 ASP A CA 1
ATOM 3938 C C . ASP A 1 530 ? -4.279 38.439 12.485 1.00 93.25 530 ASP A C 1
ATOM 3940 O O . ASP A 1 530 ? -3.619 37.397 12.453 1.00 93.25 530 ASP A O 1
ATOM 3944 N N . LEU A 1 531 ? -5.553 38.436 12.895 1.00 95.06 531 LEU A N 1
ATOM 3945 C CA . LEU A 1 531 ? -6.236 37.212 13.316 1.00 95.06 531 LEU A CA 1
ATOM 3946 C C . LEU A 1 531 ? -6.419 36.222 12.149 1.00 95.06 531 LEU A C 1
ATOM 3948 O O . LEU A 1 531 ? -6.336 35.010 12.362 1.00 95.06 531 LEU A O 1
ATOM 3952 N N . GLN A 1 532 ? -6.633 36.696 10.915 1.00 94.62 532 GLN A N 1
ATOM 3953 C CA . GLN A 1 532 ? -6.655 35.841 9.720 1.00 94.62 532 GLN A CA 1
ATOM 3954 C C . GLN A 1 532 ? -5.260 35.313 9.350 1.00 94.62 532 GLN A C 1
ATOM 3956 O O . GLN A 1 532 ? -5.138 34.148 8.957 1.00 94.62 532 GLN A O 1
ATOM 3961 N N . ALA A 1 533 ? -4.206 36.114 9.517 1.00 91.12 533 ALA A N 1
ATOM 3962 C CA . ALA A 1 533 ? -2.823 35.701 9.302 1.00 91.12 533 ALA A CA 1
ATOM 3963 C C . ALA A 1 533 ? -2.391 34.639 10.328 1.00 91.12 533 ALA A C 1
ATOM 3965 O O . ALA A 1 533 ? -1.920 33.571 9.935 1.00 91.12 533 ALA A O 1
ATOM 3966 N N . LEU A 1 534 ? -2.647 34.867 11.623 1.00 92.19 534 LEU A N 1
ATOM 3967 C CA . LEU A 1 534 ? -2.404 33.902 12.701 1.00 92.19 534 LEU A CA 1
ATOM 3968 C C . LEU A 1 534 ? -3.195 32.605 12.482 1.00 92.19 534 LEU A C 1
ATOM 3970 O O . LEU A 1 534 ? -2.617 31.519 12.546 1.00 92.19 534 LEU A O 1
ATOM 3974 N N . ARG A 1 535 ? -4.487 32.703 12.131 1.00 92.75 535 ARG A N 1
ATOM 3975 C CA . ARG A 1 535 ? -5.302 31.540 11.747 1.00 92.75 535 ARG A CA 1
ATOM 3976 C C . ARG A 1 535 ? -4.635 30.737 10.634 1.00 92.75 535 ARG A C 1
ATOM 3978 O O . ARG A 1 535 ? -4.491 29.524 10.752 1.00 92.75 535 ARG A O 1
ATOM 3985 N N . THR A 1 536 ? -4.216 31.413 9.568 1.00 90.88 536 THR A N 1
ATOM 3986 C CA . THR A 1 536 ? -3.602 30.789 8.389 1.00 90.88 536 THR A CA 1
ATOM 3987 C C . THR A 1 536 ? -2.251 30.151 8.730 1.00 90.88 536 THR A C 1
ATOM 3989 O O . THR A 1 536 ? -1.971 29.037 8.287 1.00 90.88 536 THR A O 1
ATOM 3992 N N . LYS A 1 537 ? -1.436 30.804 9.570 1.00 88.81 537 LYS A N 1
ATOM 3993 C CA . LYS A 1 537 ? -0.167 30.285 10.109 1.00 88.81 537 LYS A CA 1
ATOM 3994 C C . LYS A 1 537 ? -0.393 28.972 10.870 1.00 88.81 537 LYS A C 1
ATOM 3996 O O . LYS A 1 537 ? 0.248 27.969 10.559 1.00 88.81 537 LYS A O 1
ATOM 4001 N N . VAL A 1 538 ? -1.358 28.957 11.793 1.00 89.06 538 VAL A N 1
ATOM 4002 C CA . VAL A 1 538 ? -1.708 27.794 12.628 1.00 89.06 538 VAL A CA 1
ATOM 4003 C C . VAL A 1 538 ? -2.348 26.663 11.817 1.00 89.06 538 VAL A C 1
ATOM 4005 O O . VAL A 1 538 ? -1.961 25.506 11.976 1.00 89.06 538 VAL A O 1
ATOM 4008 N N . GLU A 1 539 ? -3.297 26.957 10.925 1.00 88.56 539 GLU A N 1
ATOM 4009 C CA . GLU A 1 539 ? -3.947 25.945 10.077 1.00 88.56 539 GLU A CA 1
ATOM 4010 C C . GLU A 1 539 ? -2.953 25.302 9.095 1.00 88.56 539 GLU A C 1
ATOM 4012 O O . GLU A 1 539 ? -2.949 24.078 8.945 1.00 88.56 539 GLU A O 1
ATOM 4017 N N . ASN A 1 540 ? -2.049 26.087 8.494 1.00 87.62 540 ASN A N 1
ATOM 4018 C CA . ASN A 1 540 ? -0.988 25.555 7.635 1.00 87.62 540 ASN A CA 1
ATOM 4019 C C . ASN A 1 540 ? 0.026 24.709 8.419 1.00 87.62 540 ASN A C 1
ATOM 4021 O O . ASN A 1 540 ? 0.342 23.604 7.983 1.00 87.62 540 ASN A O 1
ATOM 4025 N N . ALA A 1 541 ? 0.509 25.184 9.574 1.00 87.50 541 ALA A N 1
ATOM 4026 C CA . ALA A 1 541 ? 1.483 24.450 10.384 1.00 87.50 541 ALA A CA 1
ATOM 4027 C C . ALA A 1 541 ? 0.905 23.127 10.915 1.00 87.50 541 ALA A C 1
ATOM 4029 O O . ALA A 1 541 ? 1.577 22.098 10.873 1.00 87.50 541 ALA A O 1
ATOM 4030 N N . ASN A 1 542 ? -0.363 23.120 11.342 1.00 88.12 542 ASN A N 1
ATOM 4031 C CA . ASN A 1 542 ? -1.053 21.894 11.745 1.00 88.12 542 ASN A CA 1
ATOM 4032 C C . ASN A 1 542 ? -1.245 20.924 10.569 1.00 88.12 542 ASN A C 1
ATOM 4034 O O . ASN A 1 542 ? -0.976 19.737 10.730 1.00 88.12 542 ASN A O 1
ATOM 4038 N N . ARG A 1 543 ? -1.665 21.397 9.384 1.00 87.56 543 ARG A N 1
ATOM 4039 C CA . ARG A 1 543 ? -1.786 20.534 8.192 1.00 87.56 543 ARG A CA 1
ATOM 4040 C C . ARG A 1 543 ? -0.437 19.926 7.806 1.00 87.56 543 ARG A C 1
ATOM 4042 O O . ARG A 1 543 ? -0.387 18.741 7.494 1.00 87.56 543 ARG A O 1
ATOM 4049 N N . ALA A 1 544 ? 0.636 20.715 7.849 1.00 88.00 544 ALA A N 1
ATOM 4050 C CA . ALA A 1 544 ? 1.989 20.242 7.584 1.00 88.00 544 ALA A CA 1
ATOM 4051 C C . ALA A 1 544 ? 2.385 19.118 8.558 1.00 88.00 544 ALA A C 1
ATOM 4053 O O . ALA A 1 544 ? 2.732 18.033 8.103 1.00 88.00 544 ALA A O 1
ATOM 4054 N N . LEU A 1 545 ? 2.216 19.325 9.873 1.00 89.38 545 LEU A N 1
ATOM 4055 C CA . LEU A 1 545 ? 2.457 18.286 10.886 1.00 89.38 545 LEU A CA 1
ATOM 4056 C C . LEU A 1 545 ? 1.620 17.020 10.641 1.00 89.38 545 LEU A C 1
ATOM 4058 O O . LEU A 1 545 ? 2.161 15.924 10.706 1.00 89.38 545 LEU A O 1
ATOM 4062 N N . ARG A 1 546 ? 0.328 17.145 10.295 1.00 89.44 546 ARG A N 1
ATOM 4063 C CA . ARG A 1 546 ? -0.525 15.971 10.025 1.00 89.44 546 ARG A CA 1
ATOM 4064 C C . ARG A 1 546 ? -0.192 15.251 8.714 1.00 89.44 546 ARG A C 1
ATOM 4066 O O . ARG A 1 546 ? -0.488 14.067 8.600 1.00 89.44 546 ARG A O 1
ATOM 4073 N N . ARG A 1 547 ? 0.442 15.918 7.744 1.00 90.00 547 ARG A N 1
ATOM 4074 C CA . ARG A 1 547 ? 1.040 15.258 6.568 1.00 90.00 547 ARG A CA 1
ATOM 4075 C C . ARG A 1 547 ? 2.320 14.509 6.940 1.00 90.00 547 ARG A C 1
ATOM 4077 O O . ARG A 1 547 ? 2.510 13.399 6.459 1.00 90.00 547 ARG A O 1
ATOM 4084 N N . THR A 1 548 ? 3.137 15.063 7.839 1.00 89.38 548 THR A N 1
ATOM 4085 C CA . THR A 1 548 ? 4.286 14.353 8.422 1.00 89.38 548 THR A CA 1
ATOM 4086 C C . THR A 1 548 ? 3.827 13.105 9.188 1.00 89.38 548 THR A C 1
ATOM 4088 O O . THR A 1 548 ? 4.306 12.024 8.869 1.00 89.38 548 THR A O 1
ATOM 4091 N N . ASP A 1 549 ? 2.807 13.207 10.056 1.00 90.94 549 ASP A N 1
ATOM 4092 C CA . ASP A 1 549 ? 2.218 12.044 10.748 1.00 90.94 549 ASP A CA 1
ATOM 4093 C C . ASP A 1 549 ? 1.734 10.956 9.764 1.00 90.94 549 ASP A C 1
ATOM 4095 O O . ASP A 1 549 ? 1.911 9.769 10.017 1.00 90.94 549 ASP A O 1
ATOM 4099 N N . VAL A 1 550 ? 1.121 11.334 8.631 1.00 92.38 550 VAL A N 1
ATOM 4100 C CA . VAL A 1 550 ? 0.683 10.377 7.592 1.00 92.38 550 VAL A CA 1
ATOM 4101 C C . VAL A 1 550 ? 1.862 9.706 6.885 1.00 92.38 550 VAL A C 1
ATOM 4103 O O . VAL A 1 550 ? 1.786 8.514 6.592 1.00 92.38 550 VAL A O 1
ATOM 4106 N N . GLU A 1 551 ? 2.928 10.449 6.584 1.00 89.50 551 GLU A N 1
ATOM 4107 C CA . GLU A 1 551 ? 4.132 9.901 5.950 1.00 89.50 551 GLU A CA 1
ATOM 4108 C C . GLU A 1 551 ? 4.868 8.935 6.890 1.00 89.50 551 GLU A C 1
ATOM 4110 O O . GLU A 1 551 ? 5.269 7.857 6.458 1.00 89.50 551 GLU A O 1
ATOM 4115 N N . GLU A 1 552 ? 4.963 9.281 8.176 1.00 87.44 552 GLU A N 1
ATOM 4116 C CA . GLU A 1 552 ? 5.568 8.461 9.232 1.00 87.44 552 GLU A CA 1
ATOM 4117 C C . GLU A 1 552 ? 4.762 7.172 9.474 1.00 87.44 552 GLU A C 1
ATOM 4119 O O . GLU A 1 552 ? 5.306 6.077 9.336 1.00 87.44 552 GLU A O 1
ATOM 4124 N N . ILE A 1 553 ? 3.442 7.273 9.692 1.00 91.75 553 ILE A N 1
ATOM 4125 C CA . ILE A 1 553 ? 2.561 6.107 9.895 1.00 91.75 553 ILE A CA 1
ATOM 4126 C C . ILE A 1 553 ? 2.567 5.156 8.688 1.00 91.75 553 ILE A C 1
ATOM 4128 O O . ILE A 1 553 ? 2.481 3.938 8.865 1.00 91.75 553 ILE A O 1
ATOM 4132 N N . LEU A 1 554 ? 2.658 5.674 7.458 1.00 89.94 554 LEU A N 1
ATOM 4133 C CA . LEU A 1 554 ? 2.737 4.813 6.277 1.00 89.94 554 LEU A CA 1
ATOM 4134 C C . LEU A 1 554 ? 4.106 4.135 6.136 1.00 89.94 554 LEU A C 1
ATOM 4136 O O . LEU A 1 554 ? 4.124 2.948 5.821 1.00 89.94 554 LEU A O 1
ATOM 4140 N N . ASP A 1 555 ? 5.220 4.815 6.418 1.00 84.50 555 ASP A N 1
ATOM 4141 C CA . ASP A 1 555 ? 6.566 4.210 6.394 1.00 84.50 555 ASP A CA 1
ATOM 4142 C C . ASP A 1 555 ? 6.722 3.121 7.480 1.00 84.50 555 ASP A C 1
ATOM 4144 O O . ASP A 1 555 ? 7.242 2.028 7.224 1.00 84.50 555 ASP A O 1
ATOM 4148 N N . ASP A 1 556 ? 6.151 3.345 8.667 1.00 82.00 556 ASP A N 1
ATOM 4149 C CA . ASP A 1 556 ? 6.060 2.334 9.724 1.00 82.00 556 ASP A CA 1
ATOM 4150 C C . ASP A 1 556 ? 5.178 1.147 9.316 1.00 82.00 556 ASP A C 1
ATOM 4152 O O . ASP A 1 556 ? 5.563 -0.008 9.517 1.00 82.00 556 ASP A O 1
ATOM 4156 N N . ALA A 1 557 ? 4.059 1.387 8.629 1.00 81.88 557 ALA A N 1
ATOM 4157 C CA . ALA A 1 557 ? 3.234 0.328 8.043 1.00 81.88 557 ALA A CA 1
ATOM 4158 C C . ALA A 1 557 ? 3.889 -0.392 6.838 1.00 81.88 557 ALA A C 1
ATOM 4160 O O . ALA A 1 557 ? 3.398 -1.443 6.413 1.00 81.88 557 ALA A O 1
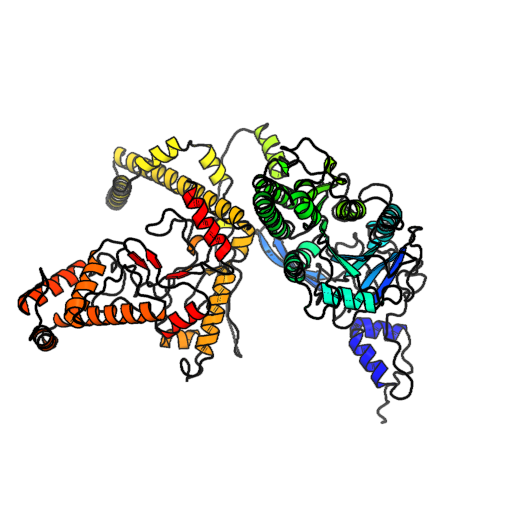ATOM 4161 N N . GLY A 1 558 ? 5.006 0.128 6.311 1.00 79.25 558 GLY A N 1
ATOM 4162 C CA . GLY A 1 558 ? 5.751 -0.427 5.175 1.00 79.25 558 GLY A CA 1
ATOM 4163 C C . GLY A 1 558 ? 5.276 0.056 3.798 1.00 79.25 558 GLY A C 1
ATOM 4164 O O . GLY A 1 558 ? 5.549 -0.600 2.794 1.00 79.25 558 GLY A O 1
ATOM 4165 N N . PHE A 1 559 ? 4.564 1.178 3.731 1.00 86.75 559 PHE A N 1
ATOM 4166 C CA . PHE A 1 559 ? 4.024 1.793 2.518 1.00 86.75 559 PHE A CA 1
ATOM 4167 C C . PHE A 1 559 ? 4.661 3.166 2.248 1.00 86.75 559 PHE A C 1
ATOM 4169 O O . PHE A 1 559 ? 5.454 3.680 3.027 1.00 86.75 559 PHE A O 1
ATOM 4176 N N . THR A 1 560 ? 4.295 3.792 1.129 1.00 85.12 560 THR A N 1
ATOM 4177 C CA . THR A 1 560 ? 4.613 5.203 0.856 1.00 85.12 560 THR A CA 1
ATOM 4178 C C . THR A 1 560 ? 3.329 5.969 0.579 1.00 85.12 560 THR A C 1
ATOM 4180 O O . THR A 1 560 ? 2.369 5.385 0.075 1.00 85.12 560 THR A O 1
ATOM 4183 N N . VAL A 1 561 ? 3.318 7.280 0.836 1.00 84.69 561 VAL A N 1
ATOM 4184 C CA . VAL A 1 561 ? 2.156 8.146 0.559 1.00 84.69 561 VAL A CA 1
ATOM 4185 C C . VAL A 1 561 ? 1.715 8.034 -0.909 1.00 84.69 561 VAL A C 1
ATOM 4187 O O . VAL A 1 561 ? 0.534 7.870 -1.189 1.00 84.69 561 VAL A O 1
ATOM 4190 N N . ALA A 1 562 ? 2.659 8.048 -1.854 1.00 77.50 562 ALA A N 1
ATOM 4191 C CA . ALA A 1 562 ? 2.346 7.949 -3.281 1.00 77.50 562 ALA A CA 1
ATOM 4192 C C . ALA A 1 562 ? 1.792 6.574 -3.701 1.00 77.50 562 ALA A C 1
ATOM 4194 O O . ALA A 1 562 ? 0.954 6.517 -4.595 1.00 77.50 562 ALA A O 1
ATOM 4195 N N . GLY A 1 563 ? 2.237 5.481 -3.069 1.00 80.94 563 GLY A N 1
ATOM 4196 C CA . GLY A 1 563 ? 1.661 4.154 -3.299 1.00 80.94 563 GLY A CA 1
ATOM 4197 C C . GLY A 1 563 ? 0.258 4.049 -2.704 1.00 80.94 563 GLY A C 1
ATOM 4198 O O . GLY A 1 563 ? -0.713 3.880 -3.432 1.00 80.94 563 GLY A O 1
ATOM 4199 N N . TRP A 1 564 ? 0.153 4.248 -1.388 1.00 91.62 564 TRP A N 1
ATOM 4200 C CA . TRP A 1 564 ? -1.090 4.085 -0.631 1.00 91.62 564 TRP A CA 1
ATOM 4201 C C . TRP A 1 564 ? -2.234 4.958 -1.163 1.00 91.62 564 TRP A C 1
ATOM 4203 O O . TRP A 1 564 ? -3.348 4.485 -1.371 1.00 91.62 564 TRP A O 1
ATOM 4213 N N . TYR A 1 565 ? -1.973 6.243 -1.425 1.00 92.31 565 TYR A N 1
ATOM 4214 C CA . TYR A 1 565 ? -3.025 7.141 -1.903 1.00 92.31 565 TYR A CA 1
ATOM 4215 C C . TYR A 1 565 ? -3.285 7.050 -3.416 1.00 92.31 565 TYR A C 1
ATOM 4217 O O . TYR A 1 565 ? -4.306 7.571 -3.874 1.00 92.31 565 TYR A O 1
ATOM 4225 N N . GLY A 1 566 ? -2.431 6.352 -4.174 1.00 86.75 566 GLY A N 1
ATOM 4226 C CA . GLY A 1 566 ? -2.690 5.990 -5.571 1.00 86.75 566 GLY A CA 1
ATOM 4227 C C . GLY A 1 566 ? -3.795 4.935 -5.705 1.00 86.75 566 GLY A C 1
ATOM 4228 O O . GLY A 1 566 ? -4.649 5.046 -6.588 1.00 86.75 566 GLY A O 1
ATOM 4229 N N . ASP A 1 567 ? -3.853 3.989 -4.762 1.00 91.75 567 ASP A N 1
ATOM 4230 C CA . ASP A 1 567 ? -4.848 2.905 -4.694 1.00 91.75 567 ASP A CA 1
ATOM 4231 C C . ASP A 1 567 ? -6.209 3.343 -4.102 1.00 91.75 567 ASP A C 1
ATOM 4233 O O . ASP A 1 567 ? -7.079 2.522 -3.798 1.00 91.75 567 ASP A O 1
ATOM 4237 N N . ILE A 1 568 ? -6.444 4.656 -3.976 1.00 95.38 568 ILE A N 1
ATOM 4238 C CA . ILE A 1 568 ? -7.744 5.215 -3.587 1.00 95.38 568 ILE A CA 1
ATOM 4239 C C . ILE A 1 568 ? -8.724 5.154 -4.762 1.00 95.38 568 ILE A C 1
ATOM 4241 O O . ILE A 1 568 ? -8.538 5.783 -5.811 1.00 95.38 568 ILE A O 1
ATOM 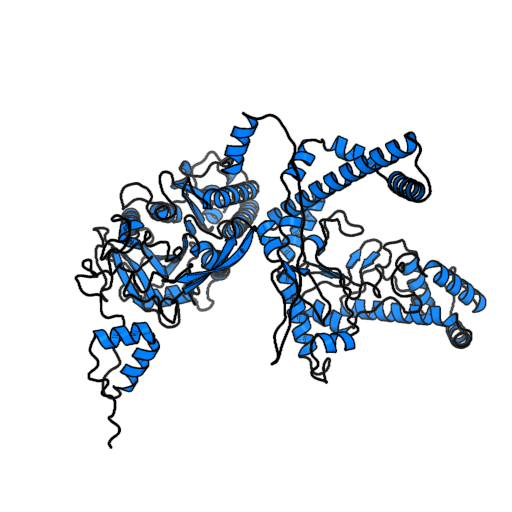4245 N N . GLN A 1 569 ? -9.844 4.479 -4.551 1.00 94.38 569 GLN A N 1
ATOM 4246 C CA . GLN A 1 569 ? -10.921 4.305 -5.513 1.00 94.38 569 GLN A CA 1
ATOM 4247 C C . GLN A 1 569 ? -12.146 5.151 -5.150 1.00 94.38 569 GLN A C 1
ATOM 4249 O O . GLN A 1 569 ? -12.443 5.377 -3.980 1.00 94.38 569 GLN A O 1
ATOM 4254 N N . LYS A 1 570 ? -12.897 5.585 -6.165 1.00 95.62 570 LYS A N 1
ATOM 4255 C CA . LYS A 1 570 ? -14.218 6.205 -6.035 1.00 95.62 570 LYS A CA 1
ATOM 4256 C C . LYS A 1 570 ? -15.270 5.321 -6.698 1.00 95.62 570 LYS A C 1
ATOM 4258 O O . LYS A 1 570 ? -15.106 4.937 -7.856 1.00 95.62 570 LYS A O 1
ATOM 4263 N N . GLY A 1 571 ? -16.350 5.039 -5.983 1.00 94.00 571 GLY A N 1
ATOM 4264 C CA . GLY A 1 571 ? -17.444 4.170 -6.412 1.00 94.00 571 GLY A CA 1
ATOM 4265 C C . GLY A 1 571 ? -18.676 4.393 -5.541 1.00 94.00 571 GLY A C 1
ATOM 4266 O O . GLY A 1 571 ? -18.981 5.535 -5.185 1.00 94.00 571 GLY A O 1
ATOM 4267 N N . SER A 1 572 ? -19.382 3.315 -5.214 1.00 94.19 572 SER A N 1
ATOM 4268 C CA . SER A 1 572 ? -20.567 3.336 -4.356 1.00 94.19 572 SER A CA 1
ATOM 4269 C C . SER A 1 572 ? -20.772 1.995 -3.661 1.00 94.19 572 SER A C 1
ATOM 4271 O O . SER A 1 572 ? -20.369 0.970 -4.204 1.00 94.19 572 SER A O 1
ATOM 4273 N N . PHE A 1 573 ? -21.454 2.026 -2.519 1.00 96.00 573 PHE A N 1
ATOM 4274 C CA . PHE A 1 573 ? -21.986 0.866 -1.807 1.00 96.00 573 PHE A CA 1
ATOM 4275 C C . PHE A 1 573 ? -23.493 1.066 -1.610 1.00 96.00 573 PHE A C 1
ATOM 4277 O O . PHE A 1 573 ? -23.902 2.106 -1.094 1.00 96.00 573 PHE A O 1
ATOM 4284 N N . LEU A 1 574 ? -24.317 0.121 -2.067 1.00 95.12 574 LEU A N 1
ATOM 4285 C CA . LEU A 1 574 ? -25.785 0.186 -2.042 1.00 95.12 574 LEU A CA 1
ATOM 4286 C C . LEU A 1 574 ? -26.340 1.513 -2.603 1.00 95.12 574 LEU A C 1
ATOM 4288 O O . LEU A 1 574 ? -27.242 2.142 -2.056 1.00 95.12 574 LEU A O 1
ATOM 4292 N N . GLY A 1 575 ? -25.726 2.000 -3.687 1.00 92.69 575 GLY A N 1
ATOM 4293 C CA . GLY A 1 575 ? -26.049 3.289 -4.308 1.00 92.69 575 GLY A CA 1
ATOM 4294 C C . GLY A 1 575 ? -25.507 4.539 -3.594 1.00 92.69 575 GLY A C 1
ATOM 4295 O O . GLY A 1 575 ? -25.545 5.622 -4.183 1.00 92.69 575 GLY A O 1
ATOM 4296 N N . VAL A 1 576 ? -24.955 4.422 -2.382 1.00 93.75 576 VAL A N 1
ATOM 4297 C CA . VAL A 1 576 ? -24.334 5.528 -1.634 1.00 93.75 576 VAL A CA 1
ATOM 4298 C C . VAL A 1 576 ? -22.903 5.765 -2.146 1.00 93.75 576 VAL A C 1
ATOM 4300 O O . VAL A 1 576 ? -22.091 4.840 -2.096 1.00 93.75 576 VAL A O 1
ATOM 4303 N N . PRO A 1 577 ? -22.544 6.961 -2.656 1.00 93.69 577 PRO A N 1
ATOM 4304 C CA . PRO A 1 577 ? -21.203 7.214 -3.194 1.00 93.69 577 PRO A CA 1
ATOM 4305 C C . PRO A 1 577 ? -20.112 7.261 -2.114 1.00 93.69 577 PRO A C 1
ATOM 4307 O O . PRO A 1 577 ? -20.334 7.840 -1.053 1.00 93.69 577 PRO A O 1
ATOM 4310 N N . ALA A 1 578 ? -18.915 6.746 -2.421 1.00 94.25 578 ALA A N 1
ATOM 4311 C CA . ALA A 1 578 ? -17.749 6.802 -1.528 1.00 94.25 578 ALA A CA 1
ATOM 4312 C C . ALA A 1 578 ? -16.402 6.876 -2.287 1.00 94.25 578 ALA A C 1
ATOM 4314 O O . ALA A 1 578 ? -16.275 6.359 -3.402 1.00 94.25 578 ALA A O 1
ATOM 4315 N N . LYS A 1 579 ? -15.388 7.493 -1.666 1.00 95.56 579 LYS A N 1
ATOM 4316 C CA . LYS A 1 579 ? -13.959 7.504 -2.031 1.00 95.56 579 LYS A CA 1
ATOM 4317 C C . LYS A 1 579 ? -13.140 6.863 -0.897 1.00 95.56 579 LYS A C 1
ATOM 4319 O O . LYS A 1 579 ? -13.000 7.463 0.163 1.00 95.56 579 LYS A O 1
ATOM 4324 N N . VAL A 1 580 ? -12.598 5.664 -1.111 1.00 96.50 580 VAL A N 1
ATOM 4325 C CA . VAL A 1 580 ? -11.922 4.824 -0.092 1.00 96.50 580 VAL A CA 1
ATOM 4326 C C . VAL A 1 580 ? -10.690 4.113 -0.673 1.00 96.50 580 VAL A C 1
ATOM 4328 O O . VAL A 1 580 ? -10.487 4.122 -1.883 1.00 96.50 580 VAL A O 1
ATOM 4331 N N . HIS A 1 581 ? -9.846 3.498 0.159 1.00 96.81 581 HIS A N 1
ATOM 4332 C CA . HIS A 1 581 ? -8.742 2.644 -0.308 1.00 96.81 581 HIS A CA 1
ATOM 4333 C C . HIS A 1 581 ? -9.277 1.359 -0.960 1.00 96.81 581 HIS A C 1
ATOM 4335 O O . HIS A 1 581 ? -10.330 0.875 -0.541 1.00 96.81 581 HIS A O 1
ATOM 4341 N N . THR A 1 582 ? -8.557 0.783 -1.937 1.00 94.81 582 THR A N 1
ATOM 4342 C CA . THR A 1 582 ? -8.973 -0.462 -2.622 1.00 94.81 582 THR A CA 1
ATOM 4343 C C . THR A 1 582 ? -9.403 -1.540 -1.633 1.00 94.81 582 THR A C 1
ATOM 4345 O O . THR A 1 582 ? -10.516 -2.031 -1.735 1.00 94.81 582 THR A O 1
ATOM 4348 N N . SER A 1 583 ? -8.621 -1.780 -0.576 1.00 93.81 583 SER A N 1
ATOM 4349 C CA . SER A 1 583 ? -8.923 -2.804 0.432 1.00 93.81 583 SER A CA 1
ATOM 4350 C C . SER A 1 583 ? -10.291 -2.641 1.105 1.00 93.81 583 SER A C 1
ATOM 4352 O O . SER A 1 583 ? -10.894 -3.639 1.484 1.00 93.81 583 SER A O 1
ATOM 4354 N N . LEU A 1 584 ? -10.792 -1.407 1.256 1.00 96.44 584 LEU A N 1
ATOM 4355 C CA . LEU A 1 584 ? -12.141 -1.147 1.767 1.00 96.44 584 LEU A CA 1
ATOM 4356 C C . LEU A 1 584 ? -13.190 -1.219 0.644 1.00 96.44 584 LEU A C 1
ATOM 4358 O O . LEU A 1 584 ? -14.257 -1.782 0.864 1.00 96.44 584 LEU A O 1
ATOM 4362 N N . ALA A 1 585 ? -12.889 -0.738 -0.568 1.00 96.12 585 ALA A N 1
ATOM 4363 C CA . ALA A 1 585 ? -13.753 -0.925 -1.744 1.00 96.12 585 ALA A CA 1
ATOM 4364 C C . ALA A 1 585 ? -14.022 -2.415 -2.048 1.00 96.12 585 ALA A C 1
ATOM 4366 O O . ALA A 1 585 ? -15.136 -2.781 -2.434 1.00 96.12 585 ALA A O 1
ATOM 4367 N N . ASP A 1 586 ? -13.034 -3.277 -1.807 1.00 93.81 586 ASP A N 1
ATOM 4368 C CA . ASP A 1 586 ? -13.132 -4.730 -1.936 1.00 93.81 586 ASP A CA 1
ATOM 4369 C C . ASP A 1 586 ? -14.089 -5.321 -0.878 1.00 93.81 586 ASP A C 1
ATOM 4371 O O . ASP A 1 586 ? -14.961 -6.121 -1.223 1.00 93.81 586 ASP A O 1
ATOM 4375 N N . ARG A 1 587 ? -14.031 -4.869 0.390 1.00 95.62 587 ARG A N 1
ATOM 4376 C CA . ARG A 1 587 ? -14.964 -5.332 1.447 1.00 95.62 587 ARG A CA 1
ATOM 4377 C C . ARG A 1 587 ? -16.385 -4.808 1.241 1.00 95.62 587 ARG A C 1
ATOM 4379 O O . ARG A 1 587 ? -17.342 -5.560 1.402 1.00 95.62 587 ARG A O 1
ATOM 4386 N N . LEU A 1 588 ? -16.530 -3.554 0.807 1.00 96.56 588 LEU A N 1
ATOM 4387 C CA . LEU A 1 588 ? -17.821 -2.990 0.402 1.00 96.56 588 LEU A CA 1
ATOM 4388 C C . LEU A 1 588 ? -18.414 -3.764 -0.788 1.00 96.56 588 LEU A C 1
ATOM 4390 O O . LEU A 1 588 ? -19.603 -4.067 -0.788 1.00 96.56 588 LEU A O 1
ATOM 4394 N N . THR A 1 589 ? -17.589 -4.158 -1.765 1.00 96.00 589 THR A N 1
ATOM 4395 C CA . THR A 1 589 ? -18.016 -5.013 -2.888 1.00 96.00 589 THR A CA 1
ATOM 4396 C C . THR A 1 589 ? -18.447 -6.403 -2.416 1.00 96.00 589 THR A C 1
ATOM 4398 O O . THR A 1 589 ? -19.456 -6.914 -2.898 1.00 96.00 589 THR A O 1
ATOM 4401 N N . GLN A 1 590 ? -17.730 -7.011 -1.465 1.00 94.00 590 GLN A N 1
ATOM 4402 C CA . GLN A 1 590 ? -18.097 -8.304 -0.878 1.00 94.00 590 GLN A CA 1
ATOM 4403 C C . GLN A 1 590 ? -19.462 -8.235 -0.171 1.00 94.00 590 GLN A C 1
ATOM 4405 O O . GLN A 1 590 ? -20.328 -9.065 -0.446 1.00 94.00 590 GLN A O 1
ATOM 4410 N N . ALA A 1 591 ? -19.678 -7.220 0.673 1.00 96.62 591 ALA A N 1
ATOM 4411 C CA . ALA A 1 591 ? -20.945 -7.001 1.373 1.00 96.62 591 ALA A CA 1
ATOM 4412 C C . ALA A 1 591 ? -22.110 -6.698 0.408 1.00 96.62 591 ALA A C 1
ATOM 4414 O O . ALA A 1 591 ? -23.187 -7.274 0.546 1.00 96.62 591 ALA A O 1
ATOM 4415 N N . GLU A 1 592 ? -21.897 -5.851 -0.608 1.00 97.12 592 GLU A N 1
ATOM 4416 C CA . GLU A 1 592 ? -22.918 -5.545 -1.623 1.00 97.12 592 GLU A CA 1
ATOM 4417 C C . GLU A 1 592 ? -23.284 -6.792 -2.440 1.00 97.12 592 GLU A C 1
ATOM 4419 O O . GLU A 1 592 ? -24.461 -7.060 -2.667 1.00 97.12 592 GLU A O 1
ATOM 4424 N N . THR A 1 593 ? -22.288 -7.597 -2.826 1.00 93.56 593 THR A N 1
ATOM 4425 C CA . THR A 1 593 ? -22.508 -8.847 -3.574 1.00 93.56 593 THR A CA 1
ATOM 4426 C C . THR A 1 593 ? -23.305 -9.861 -2.752 1.00 93.56 593 THR A C 1
ATOM 4428 O O . THR A 1 593 ? -24.175 -10.532 -3.306 1.00 93.56 593 THR A O 1
ATOM 4431 N N . ALA A 1 594 ? -23.047 -9.956 -1.442 1.00 91.94 594 ALA A N 1
ATOM 4432 C CA . ALA A 1 594 ? -23.813 -10.816 -0.543 1.00 91.94 594 ALA A CA 1
ATOM 4433 C C . ALA A 1 594 ? -25.281 -10.365 -0.442 1.00 91.94 594 ALA A C 1
ATOM 4435 O O . ALA A 1 594 ? -26.177 -11.166 -0.686 1.00 91.94 594 ALA A O 1
ATOM 4436 N N . LEU A 1 595 ? -25.529 -9.078 -0.172 1.00 95.31 595 LEU A N 1
ATOM 4437 C CA . LEU A 1 595 ? -26.885 -8.529 -0.030 1.00 95.31 595 LEU A CA 1
ATOM 4438 C C . LEU A 1 595 ? -27.708 -8.612 -1.321 1.00 95.31 595 LEU A C 1
ATOM 4440 O O . LEU A 1 595 ? -28.888 -8.941 -1.275 1.00 95.31 595 LEU A O 1
ATOM 4444 N N . VAL A 1 596 ? -27.093 -8.332 -2.475 1.00 94.94 596 VAL A N 1
ATOM 4445 C CA . VAL A 1 596 ? -27.769 -8.410 -3.781 1.00 94.94 596 VAL A CA 1
ATOM 4446 C C . VAL A 1 596 ? -28.041 -9.861 -4.192 1.00 94.94 596 VAL A C 1
ATOM 4448 O O . VAL A 1 596 ? -29.029 -10.109 -4.880 1.00 94.94 596 VAL A O 1
ATOM 4451 N N . GLY A 1 597 ? -27.186 -10.806 -3.784 1.00 90.69 597 GLY A N 1
ATOM 4452 C CA . GLY A 1 597 ? -27.308 -12.231 -4.106 1.00 90.69 597 GLY A CA 1
ATOM 4453 C C . GLY A 1 597 ? -28.188 -13.053 -3.157 1.00 90.69 597 GLY A C 1
ATOM 4454 O O . GLY A 1 597 ? -28.585 -14.159 -3.525 1.00 90.69 597 GLY A O 1
ATOM 4455 N N . ASP A 1 598 ? -28.496 -12.551 -1.960 1.00 91.44 598 ASP A N 1
ATOM 4456 C CA . ASP A 1 598 ? -29.349 -13.235 -0.986 1.00 91.44 598 ASP A CA 1
ATOM 4457 C C . ASP A 1 598 ? -30.837 -13.042 -1.322 1.00 91.44 598 ASP A C 1
ATOM 4459 O O . ASP A 1 598 ? -31.390 -11.952 -1.193 1.00 91.44 598 ASP A O 1
ATOM 4463 N N . ALA A 1 599 ? -31.513 -14.123 -1.719 1.00 93.12 599 ALA A N 1
ATOM 4464 C CA . ALA A 1 599 ? -32.928 -14.109 -2.090 1.00 93.12 599 ALA A CA 1
ATOM 4465 C C . ALA A 1 599 ? -33.903 -13.861 -0.915 1.00 93.12 599 ALA A C 1
ATOM 4467 O O . ALA A 1 599 ? -35.067 -13.546 -1.163 1.00 93.12 599 ALA A O 1
ATOM 4468 N N . ALA A 1 600 ? -33.466 -13.985 0.344 1.00 91.25 600 ALA A N 1
ATOM 4469 C CA . ALA A 1 600 ? -34.261 -13.599 1.513 1.00 91.25 600 ALA A CA 1
ATOM 4470 C C . ALA A 1 600 ? -34.171 -12.087 1.796 1.00 91.25 600 ALA A C 1
ATOM 4472 O O . ALA A 1 600 ? -35.114 -11.496 2.323 1.00 91.25 600 ALA A O 1
ATOM 4473 N N . VAL A 1 601 ? -33.058 -11.449 1.418 1.00 91.31 601 VAL A N 1
ATOM 4474 C CA . VAL A 1 601 ? -32.855 -9.994 1.531 1.00 91.31 601 VAL A CA 1
ATOM 4475 C C . VAL A 1 601 ? -33.370 -9.255 0.293 1.00 91.31 601 VAL A C 1
ATOM 4477 O O . VAL A 1 601 ? -33.966 -8.187 0.423 1.00 91.31 601 VAL A O 1
ATOM 4480 N N . ASN A 1 602 ? -33.176 -9.844 -0.888 1.00 94.69 602 ASN A N 1
ATOM 4481 C CA . ASN A 1 602 ? -33.482 -9.289 -2.203 1.00 94.69 602 ASN A CA 1
ATOM 4482 C C . ASN A 1 602 ? -34.418 -10.208 -3.031 1.00 94.69 602 ASN A C 1
ATOM 4484 O O . ASN A 1 602 ? -34.038 -10.666 -4.114 1.00 94.69 602 ASN A O 1
ATOM 4488 N N . PRO A 1 603 ? -35.651 -10.500 -2.568 1.00 92.00 603 PRO A N 1
ATOM 4489 C CA . PRO A 1 603 ? -36.573 -11.401 -3.271 1.00 92.00 603 PRO A CA 1
ATOM 4490 C C . PRO A 1 603 ? -37.026 -10.871 -4.644 1.00 92.00 603 PRO A C 1
ATOM 4492 O O . PRO A 1 603 ? -37.430 -11.656 -5.500 1.00 92.00 603 PRO A O 1
ATOM 4495 N N . SER A 1 604 ? -36.943 -9.556 -4.872 1.00 91.06 604 SER A N 1
ATOM 4496 C CA . SER A 1 604 ? -37.240 -8.905 -6.156 1.00 91.06 604 SER A CA 1
ATOM 4497 C C . SER A 1 604 ? -36.158 -9.121 -7.222 1.00 91.06 604 SER A C 1
ATOM 4499 O O . SER A 1 604 ? -36.435 -8.965 -8.411 1.00 91.06 604 SER A O 1
ATOM 4501 N N . GLY A 1 605 ? -34.919 -9.433 -6.818 1.00 91.00 605 GLY A N 1
ATOM 4502 C CA . GLY A 1 605 ? -33.749 -9.364 -7.700 1.00 91.00 605 GLY A CA 1
ATOM 4503 C C . GLY A 1 605 ? -33.359 -7.928 -8.085 1.00 91.00 605 GLY A C 1
ATOM 4504 O O . GLY A 1 605 ? -32.872 -7.701 -9.194 1.00 91.00 605 GLY A O 1
ATOM 4505 N N . ASP A 1 606 ? -33.596 -6.966 -7.188 1.00 94.00 606 ASP A N 1
ATOM 4506 C CA . ASP A 1 606 ? -33.297 -5.543 -7.367 1.00 94.00 606 ASP A CA 1
ATOM 4507 C C . ASP A 1 606 ? -31.789 -5.288 -7.544 1.00 94.00 606 ASP A C 1
ATOM 4509 O O . ASP A 1 606 ? -30.943 -6.021 -7.020 1.00 94.00 606 ASP A O 1
ATOM 4513 N N . ASP A 1 607 ? -31.433 -4.211 -8.259 1.00 93.50 607 ASP A N 1
ATOM 4514 C CA . ASP A 1 607 ? -30.038 -3.763 -8.337 1.00 93.50 607 ASP A CA 1
ATOM 4515 C C . ASP A 1 607 ? -29.554 -3.152 -7.011 1.00 93.50 607 ASP A C 1
ATOM 4517 O O . ASP A 1 607 ? -30.350 -2.725 -6.177 1.00 93.50 607 ASP A O 1
ATOM 4521 N N . ALA A 1 608 ? -28.235 -3.073 -6.810 1.00 93.94 608 ALA A N 1
ATOM 4522 C CA . ALA A 1 608 ? -27.644 -2.612 -5.550 1.00 93.94 608 ALA A CA 1
ATOM 4523 C C . ALA A 1 608 ? -28.143 -1.233 -5.075 1.00 93.94 608 ALA A C 1
ATOM 4525 O O . ALA A 1 608 ? -28.200 -0.976 -3.875 1.00 93.94 608 ALA A O 1
ATOM 4526 N N . LYS A 1 609 ? -28.516 -0.333 -5.994 1.00 94.12 609 LYS A N 1
ATOM 4527 C CA . LYS A 1 609 ? -29.044 0.992 -5.644 1.00 94.12 609 LYS A CA 1
ATOM 4528 C C . LYS A 1 609 ? -30.512 0.908 -5.217 1.00 94.12 609 LYS A C 1
ATOM 4530 O O . LYS A 1 609 ? -30.919 1.606 -4.292 1.00 94.12 609 LYS A O 1
ATOM 4535 N N . THR A 1 610 ? -31.296 0.091 -5.910 1.00 94.81 610 THR A N 1
ATOM 4536 C CA . THR A 1 610 ? -32.723 -0.117 -5.652 1.00 94.81 610 THR A CA 1
ATOM 4537 C C . THR A 1 610 ? -32.911 -0.886 -4.346 1.00 94.81 610 THR A C 1
ATOM 4539 O O . THR A 1 610 ? -33.601 -0.402 -3.452 1.00 94.81 610 THR A O 1
ATOM 4542 N N . LEU A 1 611 ? -32.168 -1.983 -4.169 1.00 95.19 611 LEU A N 1
ATOM 4543 C CA . LEU A 1 611 ? -32.048 -2.694 -2.899 1.00 95.19 611 LEU A CA 1
ATOM 4544 C C . LEU A 1 611 ? -31.541 -1.767 -1.787 1.00 95.19 611 LEU A C 1
ATOM 4546 O O . LEU A 1 611 ? -32.089 -1.780 -0.693 1.00 95.19 611 LEU A O 1
ATOM 4550 N N . GLY A 1 612 ? -30.545 -0.919 -2.066 1.00 94.69 612 GLY A N 1
ATOM 4551 C CA . GLY A 1 612 ? -30.059 0.078 -1.113 1.00 94.69 612 GLY A CA 1
ATOM 4552 C C . GLY A 1 612 ? -31.169 0.979 -0.573 1.00 94.69 612 GLY A C 1
ATOM 4553 O O . GLY A 1 612 ? -31.291 1.123 0.640 1.00 94.69 612 GLY A O 1
ATOM 4554 N N . ALA A 1 613 ? -32.030 1.512 -1.443 1.00 93.62 613 ALA A N 1
ATOM 4555 C CA . ALA A 1 613 ? -33.184 2.307 -1.021 1.00 93.62 613 ALA A CA 1
ATOM 4556 C C . ALA A 1 613 ? -34.182 1.494 -0.166 1.00 93.62 613 ALA A C 1
ATOM 4558 O O . ALA A 1 613 ? -34.684 2.010 0.832 1.00 93.62 613 ALA A O 1
ATOM 4559 N N . THR A 1 614 ? -34.418 0.222 -0.505 1.00 94.44 614 THR A N 1
ATOM 4560 C CA . THR A 1 614 ? -35.241 -0.715 0.287 1.00 94.44 614 THR A CA 1
ATOM 4561 C C . THR A 1 614 ? -34.624 -1.033 1.658 1.00 94.44 614 THR A C 1
ATOM 4563 O O . THR A 1 614 ? -35.353 -1.209 2.630 1.00 94.44 614 THR A O 1
ATOM 4566 N N . LEU A 1 615 ? -33.291 -1.048 1.764 1.00 94.06 615 LEU A N 1
ATOM 4567 C CA . LEU A 1 615 ? -32.518 -1.213 3.006 1.00 94.06 615 LEU A CA 1
ATOM 4568 C C . LEU A 1 615 ? -32.241 0.125 3.729 1.00 94.06 615 LEU A C 1
ATOM 4570 O O . LEU A 1 615 ? -31.325 0.215 4.545 1.00 94.06 615 LEU A O 1
ATOM 4574 N N . GLY A 1 616 ? -32.990 1.188 3.413 1.00 92.88 616 GLY A N 1
ATOM 4575 C CA . GLY A 1 616 ? -32.879 2.495 4.072 1.00 92.88 616 GLY A CA 1
ATOM 4576 C C . GLY A 1 616 ? -31.595 3.280 3.768 1.00 92.88 616 GLY A C 1
ATOM 4577 O O . GLY A 1 616 ? -31.344 4.306 4.395 1.00 92.88 616 GLY A O 1
ATOM 4578 N N . MET A 1 617 ? -30.768 2.846 2.816 1.00 92.81 617 MET A N 1
ATOM 4579 C CA . MET A 1 617 ? -29.511 3.509 2.465 1.00 92.81 617 MET A CA 1
ATOM 4580 C C . MET A 1 617 ? -29.771 4.790 1.668 1.00 92.81 617 MET A C 1
ATOM 4582 O O . MET A 1 617 ? -30.365 4.762 0.587 1.00 92.81 617 MET A O 1
ATOM 4586 N N . TYR A 1 618 ? -29.276 5.926 2.162 1.00 84.19 618 TYR A N 1
ATOM 4587 C CA . TYR A 1 618 ? -29.413 7.219 1.491 1.00 84.19 618 TYR A CA 1
ATOM 4588 C C . TYR A 1 618 ? -28.066 7.902 1.239 1.00 84.19 618 TYR A C 1
ATOM 4590 O O . TYR A 1 618 ? -27.053 7.624 1.876 1.00 84.19 618 TYR A O 1
ATOM 4598 N N . GLY A 1 619 ? -28.051 8.801 0.247 1.00 65.75 619 GLY A N 1
ATOM 4599 C CA . GLY A 1 619 ? -26.854 9.313 -0.441 1.00 65.75 619 GLY A CA 1
ATOM 4600 C C . GLY A 1 619 ? -25.916 10.236 0.353 1.00 65.75 619 GLY A C 1
ATOM 4601 O O . GLY A 1 619 ? -25.408 11.205 -0.209 1.00 65.75 619 GLY A O 1
ATOM 4602 N N . THR A 1 620 ? -25.690 9.973 1.640 1.00 69.25 620 THR A N 1
ATOM 4603 C CA . THR A 1 620 ? -24.777 10.719 2.512 1.00 69.25 620 THR A CA 1
ATOM 4604 C C . THR A 1 620 ? -23.895 9.773 3.326 1.00 69.25 620 THR A C 1
ATOM 4606 O O . THR A 1 620 ? -24.211 9.454 4.474 1.00 69.25 620 THR A O 1
ATOM 4609 N N . ALA A 1 621 ? -22.769 9.372 2.735 1.00 82.56 621 ALA A N 1
ATOM 4610 C CA . ALA A 1 621 ? -21.640 8.795 3.460 1.00 82.56 621 ALA A CA 1
ATOM 4611 C C . ALA A 1 621 ? -20.617 9.877 3.859 1.00 82.56 621 ALA A C 1
ATOM 4613 O O . ALA A 1 621 ? -20.646 11.001 3.347 1.00 82.56 621 ALA A O 1
ATOM 4614 N N . SER A 1 622 ? -19.677 9.527 4.737 1.00 87.62 622 SER A N 1
ATOM 4615 C CA . SER A 1 622 ? -18.425 10.269 4.919 1.00 87.62 622 SER A CA 1
ATOM 4616 C C . SER A 1 622 ? -17.240 9.307 4.857 1.00 87.62 622 SER A C 1
ATOM 4618 O O . SER A 1 622 ? -17.200 8.318 5.576 1.00 87.62 622 SER A O 1
ATOM 4620 N N . ASP A 1 623 ? -16.296 9.580 3.967 1.00 91.12 623 ASP A N 1
ATOM 4621 C CA . ASP A 1 623 ? -15.347 8.612 3.417 1.00 91.12 623 ASP A CA 1
ATOM 4622 C C . ASP A 1 623 ? -13.891 9.052 3.683 1.00 91.12 623 ASP A C 1
ATOM 4624 O O . ASP A 1 623 ? -13.555 9.332 4.836 1.00 91.12 623 ASP A O 1
ATOM 4628 N N . LEU A 1 624 ? -13.006 9.101 2.680 1.00 94.25 624 LEU A N 1
ATOM 4629 C CA . LEU A 1 624 ? -11.635 9.609 2.815 1.00 94.25 624 LEU A CA 1
ATOM 4630 C C . LEU A 1 624 ? -11.602 11.071 3.321 1.00 94.25 624 LEU A C 1
ATOM 4632 O O . LEU A 1 624 ? -11.993 12.004 2.616 1.00 94.25 624 LEU A O 1
ATOM 4636 N N . ARG A 1 625 ? -11.059 11.290 4.526 1.00 91.88 625 ARG A N 1
ATOM 4637 C CA . ARG A 1 625 ? -10.982 12.606 5.196 1.00 91.88 625 ARG A CA 1
ATOM 4638 C C . ARG A 1 625 ? -9.552 13.147 5.225 1.00 91.88 625 ARG A C 1
ATOM 4640 O O . ARG A 1 625 ? -8.619 12.411 5.510 1.00 91.88 625 ARG A O 1
ATOM 4647 N N . ALA A 1 626 ? -9.391 14.459 5.037 1.00 90.06 626 ALA A N 1
ATOM 4648 C CA . ALA A 1 626 ? -8.088 15.121 5.156 1.00 90.06 626 ALA A CA 1
ATOM 4649 C C . ALA A 1 626 ? -7.420 14.868 6.534 1.00 90.06 626 ALA A C 1
ATOM 4651 O O . ALA A 1 626 ? -8.146 14.757 7.529 1.00 90.06 626 ALA A O 1
ATOM 4652 N N . PRO A 1 627 ? -6.070 14.830 6.627 1.00 89.56 627 PRO A N 1
ATOM 4653 C CA . PRO A 1 627 ? -5.348 14.364 7.815 1.00 89.56 627 PRO A CA 1
ATOM 4654 C C . PRO A 1 627 ? -5.769 15.026 9.128 1.00 89.56 627 PRO A C 1
ATOM 4656 O O . PRO A 1 627 ? -5.503 16.205 9.379 1.00 89.56 627 PRO A O 1
ATOM 4659 N N . LYS A 1 628 ? -6.430 14.238 9.982 1.00 86.88 628 LYS A N 1
ATOM 4660 C CA . LYS A 1 628 ? -6.966 14.677 11.271 1.00 86.88 628 LYS A CA 1
ATOM 4661 C C . LYS A 1 628 ? -7.010 13.514 12.261 1.00 86.88 628 LYS A C 1
ATOM 4663 O O . LYS A 1 628 ? -7.245 12.362 11.893 1.00 86.88 628 LYS A O 1
ATOM 4668 N N . ASN A 1 629 ? -6.852 13.844 13.538 1.00 84.81 629 ASN A N 1
ATOM 4669 C CA . ASN A 1 629 ? -7.122 12.928 14.636 1.00 84.81 629 ASN A CA 1
ATOM 4670 C C . ASN A 1 629 ? -8.539 12.347 14.598 1.00 84.81 629 ASN A C 1
ATOM 4672 O O . ASN A 1 629 ? -9.490 13.018 14.179 1.00 84.81 629 ASN A O 1
ATOM 4676 N N . ALA A 1 630 ? -8.670 11.123 15.110 1.00 82.50 630 ALA A N 1
ATOM 4677 C CA . ALA A 1 630 ? -9.960 10.574 15.505 1.00 82.50 630 ALA A CA 1
ATOM 4678 C C . ALA A 1 630 ? -10.636 11.491 16.542 1.00 82.50 630 ALA A C 1
ATOM 4680 O O . ALA A 1 630 ? -9.971 12.159 17.338 1.00 82.50 630 ALA A O 1
ATOM 4681 N N . VAL A 1 631 ? -11.968 11.537 16.534 1.00 75.88 631 VAL A N 1
ATOM 4682 C CA . VAL A 1 631 ? -12.729 12.277 17.549 1.00 75.88 631 VAL A CA 1
ATOM 4683 C C . VAL A 1 631 ? -12.460 11.637 18.914 1.00 75.88 631 VAL A C 1
ATOM 4685 O O . VAL A 1 631 ? -12.478 10.418 19.042 1.00 75.88 631 VAL A O 1
ATOM 4688 N N . GLY A 1 632 ? -12.119 12.454 19.914 1.00 68.50 632 GLY A N 1
ATOM 4689 C CA . GLY A 1 632 ? -11.708 11.972 21.239 1.00 68.50 632 GLY A CA 1
ATOM 4690 C C . GLY A 1 632 ? -10.346 11.256 21.301 1.00 68.50 632 GLY A C 1
ATOM 4691 O O . GLY A 1 632 ? -9.996 10.766 22.371 1.00 68.50 632 GLY A O 1
ATOM 4692 N N . GLY A 1 633 ? -9.577 11.191 20.204 1.00 72.88 633 GLY A N 1
ATOM 4693 C CA . GLY A 1 633 ? -8.318 10.440 20.119 1.00 72.88 633 GLY A CA 1
ATOM 4694 C C . GLY A 1 633 ? -7.066 11.286 19.845 1.00 72.88 633 GLY A C 1
ATOM 4695 O O . GLY A 1 633 ? -7.109 12.339 19.203 1.00 72.88 633 GLY A O 1
ATOM 4696 N N . SER A 1 634 ? -5.917 10.787 20.300 1.00 74.56 634 SER A N 1
ATOM 4697 C CA . SER A 1 634 ? -4.578 11.327 20.019 1.00 74.56 634 SER A CA 1
ATOM 4698 C C . SER A 1 634 ? -4.012 10.856 18.665 1.00 74.56 634 SER A C 1
ATOM 4700 O O . SER A 1 634 ? -3.278 11.611 18.027 1.00 74.56 634 SER A O 1
ATOM 4702 N N . SER A 1 635 ? -4.425 9.682 18.175 1.00 85.25 635 SER A N 1
ATOM 4703 C CA . SER A 1 635 ? -4.068 9.134 16.854 1.00 85.25 635 SER A CA 1
ATOM 4704 C C . SER A 1 635 ? -4.817 9.792 15.691 1.00 85.25 635 SER A C 1
ATOM 4706 O O . SER A 1 635 ? -5.958 10.238 15.851 1.00 85.25 635 SER A O 1
ATOM 4708 N N . LEU A 1 636 ? -4.257 9.711 14.476 1.00 91.12 636 LEU A N 1
ATOM 4709 C CA . LEU A 1 636 ? -5.004 9.948 13.230 1.00 91.12 636 LEU A CA 1
ATOM 4710 C C . LEU A 1 636 ? -6.209 8.996 13.086 1.00 91.12 636 LEU A C 1
ATOM 4712 O O . LEU A 1 636 ? -6.197 7.861 13.572 1.00 91.12 636 LEU A O 1
ATOM 4716 N N . SER A 1 637 ? -7.256 9.464 12.401 1.00 91.94 637 SER A N 1
ATOM 4717 C CA . SER A 1 637 ? -8.455 8.679 12.071 1.00 91.94 637 SER A CA 1
ATOM 4718 C C . SER A 1 637 ? -8.202 7.710 10.907 1.00 91.94 637 SER A C 1
ATOM 4720 O O . SER A 1 637 ? -7.479 8.066 9.977 1.00 91.94 637 SER A O 1
ATOM 4722 N N . LEU A 1 638 ? -8.844 6.533 10.894 1.00 94.44 638 LEU A N 1
ATOM 4723 C CA . LEU A 1 638 ? -8.771 5.573 9.775 1.00 94.44 638 LEU A CA 1
ATOM 4724 C C . LEU A 1 638 ? -9.359 6.125 8.462 1.00 94.44 638 LEU A C 1
ATOM 4726 O O . LEU A 1 638 ? -8.881 5.768 7.385 1.00 94.44 638 LEU A O 1
ATOM 4730 N N . HIS A 1 639 ? -10.278 7.096 8.537 1.00 95.31 639 HIS A N 1
ATOM 4731 C CA . HIS A 1 639 ? -10.713 7.868 7.366 1.00 95.31 639 HIS A CA 1
ATOM 4732 C C . HIS A 1 639 ? -9.568 8.611 6.680 1.00 95.31 639 HIS A C 1
ATOM 4734 O O . HIS A 1 639 ? -9.656 8.849 5.482 1.00 95.31 639 HIS A O 1
ATOM 4740 N N . THR A 1 640 ? -8.502 8.973 7.406 1.00 95.31 640 THR A N 1
ATOM 4741 C CA . THR A 1 640 ? -7.318 9.616 6.811 1.00 95.31 640 THR A CA 1
ATOM 4742 C C . THR A 1 640 ? -6.719 8.739 5.725 1.00 95.31 640 THR A C 1
ATOM 4744 O O . THR A 1 640 ? -6.339 9.233 4.676 1.00 95.31 640 THR A O 1
ATOM 4747 N N . PHE A 1 641 ? -6.696 7.429 5.963 1.00 96.06 641 PHE A N 1
ATOM 4748 C CA . PHE A 1 641 ? -6.065 6.435 5.103 1.00 96.06 641 PHE A CA 1
ATOM 4749 C C . PHE A 1 641 ? -7.052 5.797 4.113 1.00 96.06 641 PHE A C 1
ATOM 4751 O O . PHE A 1 641 ? -6.680 4.873 3.397 1.00 96.06 641 PHE A O 1
ATOM 4758 N N . GLY A 1 642 ? -8.311 6.252 4.074 1.00 96.56 642 GLY A N 1
ATOM 4759 C CA . GLY A 1 642 ? -9.371 5.624 3.279 1.00 96.56 642 GLY A CA 1
ATOM 4760 C C . GLY A 1 642 ? -9.797 4.240 3.789 1.00 96.56 642 GLY A C 1
ATOM 4761 O O . GLY A 1 642 ? -10.351 3.468 3.012 1.00 96.56 642 GLY A O 1
ATOM 4762 N N . LEU A 1 643 ? -9.530 3.925 5.064 1.00 97.44 643 LEU A N 1
ATOM 4763 C CA . LEU A 1 643 ? -9.843 2.645 5.720 1.00 97.44 643 LEU A CA 1
ATOM 4764 C C . LEU A 1 643 ? -11.103 2.702 6.599 1.00 97.44 643 LEU A C 1
ATOM 4766 O O . LEU A 1 643 ? -11.328 1.796 7.396 1.00 97.44 643 LEU A O 1
ATOM 4770 N N . ALA A 1 644 ? -11.915 3.754 6.473 1.00 96.44 644 ALA A N 1
ATOM 4771 C CA . ALA A 1 644 ? -13.197 3.870 7.160 1.00 96.44 644 ALA A CA 1
ATOM 4772 C C . ALA A 1 644 ? -14.238 4.621 6.320 1.00 96.44 644 ALA A C 1
ATOM 4774 O O . ALA A 1 644 ? -13.887 5.451 5.473 1.00 96.44 644 ALA A O 1
ATOM 4775 N N . VAL A 1 645 ? -15.512 4.339 6.590 1.00 96.38 645 VAL A N 1
ATOM 4776 C CA . VAL A 1 645 ? -16.681 5.008 6.018 1.00 96.38 645 VAL A CA 1
ATOM 4777 C C . VAL A 1 645 ? -17.779 5.135 7.078 1.00 96.38 645 VAL A C 1
ATOM 4779 O O . VAL A 1 645 ? -18.078 4.184 7.794 1.00 96.38 645 VAL A O 1
ATOM 4782 N N . ASP A 1 646 ? -18.395 6.311 7.154 1.00 95.44 646 ASP A N 1
ATOM 4783 C CA . ASP A 1 646 ? -19.587 6.552 7.966 1.00 95.44 646 ASP A CA 1
ATOM 4784 C C . ASP A 1 646 ? -20.810 6.480 7.048 1.00 95.44 646 ASP A C 1
ATOM 4786 O O . ASP A 1 646 ? -20.861 7.210 6.052 1.00 95.44 646 ASP A O 1
ATOM 4790 N N . LEU A 1 647 ? -21.784 5.623 7.356 1.00 94.62 647 LEU A N 1
ATOM 4791 C CA . LEU A 1 647 ? -22.981 5.394 6.536 1.00 94.62 647 LEU A CA 1
ATOM 4792 C C . LEU A 1 647 ? -24.231 6.012 7.181 1.00 94.62 647 LEU A C 1
ATOM 4794 O O . LEU A 1 647 ? -24.338 6.082 8.403 1.00 94.62 647 LEU A O 1
ATOM 4798 N N . ASN A 1 648 ? -25.169 6.496 6.354 1.00 92.94 648 ASN A N 1
ATOM 4799 C CA . ASN A 1 648 ? -26.409 7.159 6.789 1.00 92.94 648 ASN A CA 1
ATOM 4800 C C . ASN A 1 648 ? -26.184 8.210 7.906 1.00 92.94 648 ASN A C 1
ATOM 4802 O O . ASN A 1 648 ? -26.941 8.287 8.875 1.00 92.94 648 ASN A O 1
ATOM 4806 N N . TYR A 1 649 ? -25.128 9.033 7.793 1.00 88.31 649 TYR A N 1
ATOM 4807 C CA . TYR A 1 649 ? -24.606 9.819 8.930 1.00 88.31 649 TYR A CA 1
ATOM 4808 C C . TYR A 1 649 ? -25.624 10.794 9.556 1.00 88.31 649 TYR A C 1
ATOM 4810 O O . TYR A 1 649 ? -25.480 11.198 10.707 1.00 88.31 649 TYR A O 1
ATOM 4818 N N . LYS A 1 650 ? -26.655 11.212 8.809 1.00 88.75 650 LYS A N 1
ATOM 4819 C CA . LYS A 1 650 ? -27.679 12.150 9.294 1.00 88.75 650 LYS A CA 1
ATOM 4820 C C . LYS A 1 650 ? -28.646 11.525 10.297 1.00 88.75 650 LYS A C 1
ATOM 4822 O O . LYS A 1 650 ? -29.055 12.216 11.219 1.00 88.75 650 LYS A O 1
ATOM 4827 N N . GLY A 1 651 ? -29.008 10.258 10.136 1.00 90.19 651 GLY A N 1
ATOM 4828 C CA . GLY A 1 651 ? -29.906 9.556 11.052 1.00 90.19 651 GLY A CA 1
ATOM 4829 C C . GLY A 1 651 ? -29.193 8.854 12.202 1.00 90.19 651 GLY A C 1
ATOM 4830 O O . GLY A 1 651 ? -29.839 8.524 13.188 1.00 90.19 651 GLY A O 1
ATOM 4831 N N . ASN A 1 652 ? -27.873 8.682 12.080 1.00 92.69 652 ASN A N 1
ATOM 4832 C CA . ASN A 1 652 ? -27.006 7.952 13.004 1.00 92.69 652 ASN A CA 1
ATOM 4833 C C . ASN A 1 652 ? -26.032 8.914 13.729 1.00 92.69 652 ASN A C 1
ATOM 4835 O O . ASN A 1 652 ? -24.863 8.998 13.345 1.00 92.69 652 ASN A O 1
ATOM 4839 N N . PRO A 1 653 ? -26.486 9.707 14.722 1.00 92.88 653 PRO A N 1
ATOM 4840 C CA . PRO A 1 653 ? -25.639 10.654 15.448 1.00 92.88 653 PRO A CA 1
ATOM 4841 C C . PRO A 1 653 ? -24.558 9.966 16.293 1.00 92.88 653 PRO A C 1
ATOM 4843 O O . PRO A 1 653 ? -24.770 8.910 16.884 1.00 92.88 653 PRO A O 1
ATOM 4846 N N . PHE A 1 654 ? -23.402 10.620 16.419 1.00 92.31 654 PHE A N 1
ATOM 4847 C CA . PHE A 1 654 ? -22.296 10.174 17.273 1.00 92.31 654 PHE A CA 1
ATOM 4848 C C . PHE A 1 654 ? -22.619 10.491 18.744 1.00 92.31 654 PHE A C 1
ATOM 4850 O O . PHE A 1 654 ? -22.281 11.560 19.249 1.00 92.31 654 PHE A O 1
ATOM 4857 N N . LEU A 1 655 ? -23.292 9.566 19.429 1.00 94.00 655 LEU A N 1
ATOM 4858 C CA . LEU A 1 655 ? -23.786 9.740 20.800 1.00 94.00 655 LEU A CA 1
ATOM 4859 C C . LEU A 1 655 ? -22.635 9.992 21.792 1.00 94.00 655 LEU A C 1
ATOM 4861 O O . LEU A 1 655 ? -21.629 9.288 21.768 1.00 94.00 655 LEU A O 1
ATOM 4865 N N . GLY A 1 656 ? -22.779 10.978 22.682 1.00 92.06 656 GLY A N 1
ATOM 4866 C CA . GLY A 1 656 ? -21.793 11.354 23.706 1.00 92.06 656 GLY A CA 1
ATOM 4867 C C . GLY A 1 656 ? -20.704 12.337 23.244 1.00 92.06 656 GLY A C 1
ATOM 4868 O O . GLY A 1 656 ? -19.986 12.904 24.072 1.00 92.06 656 GLY A O 1
ATOM 4869 N N . ASN A 1 657 ? -20.584 12.597 21.938 1.00 89.69 657 ASN A N 1
ATOM 4870 C CA . ASN A 1 657 ? -19.564 13.471 21.343 1.00 89.69 657 ASN A CA 1
ATOM 4871 C C . ASN A 1 657 ? -19.691 14.947 21.785 1.00 89.69 657 ASN A C 1
ATOM 4873 O O . ASN A 1 657 ? -18.703 15.680 21.828 1.00 89.69 657 ASN A O 1
ATOM 4877 N N . GLN A 1 658 ? -20.895 15.412 22.113 1.00 90.00 658 GLN A N 1
ATOM 4878 C CA . GLN A 1 658 ? -21.185 16.759 22.618 1.00 90.00 658 GLN A CA 1
ATOM 4879 C C . GLN A 1 658 ? -21.526 16.773 24.120 1.00 90.00 658 GLN A C 1
ATOM 4881 O O . GLN A 1 658 ? -22.041 17.770 24.625 1.00 90.00 658 GLN A O 1
ATOM 4886 N N . GLY A 1 659 ? -21.196 15.697 24.840 1.00 90.31 659 GLY A N 1
ATOM 4887 C CA . GLY A 1 659 ? -21.466 15.521 26.267 1.00 90.31 659 GLY A CA 1
ATOM 4888 C C . GLY A 1 659 ? -22.512 14.439 26.540 1.00 90.31 659 GLY A C 1
ATOM 4889 O O . GLY A 1 659 ? -23.134 13.901 25.629 1.00 90.31 659 GLY A O 1
ATOM 4890 N N . LYS A 1 660 ? -22.712 14.109 27.819 1.00 93.81 660 LYS A N 1
ATOM 4891 C CA . LYS A 1 660 ? -23.524 12.951 28.225 1.00 93.81 660 LYS A CA 1
ATOM 4892 C C . LYS A 1 660 ? -25.032 13.061 27.961 1.00 93.81 660 LYS A C 1
ATOM 4894 O O . LYS A 1 660 ? -25.710 12.048 28.037 1.00 93.81 660 LYS A O 1
ATOM 4899 N N . THR A 1 661 ? -25.560 14.234 27.603 1.00 95.94 661 THR A N 1
ATOM 4900 C CA . THR A 1 661 ? -27.011 14.473 27.522 1.00 95.94 661 THR A CA 1
ATOM 4901 C C . THR A 1 661 ? -27.759 13.447 26.666 1.00 95.94 661 THR A C 1
ATOM 4903 O O . THR A 1 661 ? -28.771 12.938 27.127 1.00 95.94 661 THR A O 1
ATOM 4906 N N . ALA A 1 662 ? -27.283 13.091 25.466 1.00 96.56 662 ALA A N 1
ATOM 4907 C CA . ALA A 1 662 ? -27.962 12.074 24.653 1.00 96.56 662 ALA A CA 1
ATOM 4908 C C . ALA A 1 662 ? -27.895 10.661 25.281 1.00 96.56 662 ALA A C 1
ATOM 4910 O O . ALA A 1 662 ? -28.962 10.081 25.485 1.00 96.56 662 ALA A O 1
ATOM 4911 N N . PRO A 1 663 ? -26.719 10.126 25.672 1.00 96.12 663 PRO A N 1
ATOM 4912 C CA . PRO A 1 663 ? -26.629 8.896 26.466 1.00 96.12 663 PRO A CA 1
ATOM 4913 C C . PRO A 1 663 ? -27.516 8.867 27.721 1.00 96.12 663 PRO A C 1
ATOM 4915 O O . PRO A 1 663 ? -28.239 7.897 27.927 1.00 96.12 663 PRO A O 1
ATOM 4918 N N . ASP A 1 664 ? -27.523 9.934 28.527 1.00 96.00 664 ASP A N 1
ATOM 4919 C CA . ASP A 1 664 ? -28.304 10.001 29.770 1.00 96.00 664 ASP A CA 1
ATOM 4920 C C . ASP A 1 664 ? -29.822 9.962 29.493 1.00 96.00 664 ASP A C 1
ATOM 4922 O O . ASP A 1 664 ? -30.580 9.360 30.258 1.00 96.00 664 ASP A O 1
ATOM 4926 N N . VAL A 1 665 ? -30.278 10.590 28.400 1.00 97.25 665 VAL A N 1
ATOM 4927 C CA . VAL A 1 665 ? -31.680 10.530 27.945 1.00 97.25 665 VAL A CA 1
ATOM 4928 C C . VAL A 1 665 ? -32.031 9.129 27.442 1.00 97.25 665 VAL A C 1
ATOM 4930 O O . VAL A 1 665 ? -33.090 8.616 27.789 1.00 97.25 665 VAL A O 1
ATOM 4933 N N . VAL A 1 666 ? -31.154 8.472 26.676 1.00 97.69 666 VAL A N 1
ATOM 4934 C CA . VAL A 1 666 ? -31.382 7.094 26.201 1.00 97.69 666 VAL A CA 1
ATOM 4935 C C . VAL A 1 666 ? -31.429 6.101 27.371 1.00 97.69 666 VAL A C 1
ATOM 4937 O O . VAL A 1 666 ? -32.283 5.211 27.390 1.00 97.69 666 VAL A O 1
ATOM 4940 N N . ALA A 1 667 ? -30.599 6.298 28.399 1.00 95.94 667 ALA A N 1
ATOM 4941 C CA . ALA A 1 667 ? -30.648 5.524 29.639 1.00 95.94 667 ALA A CA 1
ATOM 4942 C C . ALA A 1 667 ? -31.971 5.729 30.410 1.00 95.94 667 ALA A C 1
ATOM 4944 O O . ALA A 1 667 ? -32.542 4.757 30.903 1.00 95.94 667 ALA A O 1
ATOM 4945 N N . ARG A 1 668 ? -32.518 6.958 30.463 1.00 95.94 668 ARG A N 1
ATOM 4946 C CA . ARG A 1 668 ? -33.868 7.222 31.014 1.00 95.94 668 ARG A CA 1
ATOM 4947 C C . ARG A 1 668 ? -34.981 6.602 30.172 1.00 95.94 668 ARG A C 1
ATOM 4949 O O . ARG A 1 668 ? -35.887 5.983 30.726 1.00 95.94 668 ARG A O 1
ATOM 4956 N N . ALA A 1 669 ? -34.906 6.735 28.851 1.00 97.19 669 ALA A N 1
ATOM 4957 C CA . ALA A 1 669 ? -35.898 6.198 27.928 1.00 97.19 669 ALA A CA 1
ATOM 4958 C C . ALA A 1 669 ? -36.015 4.673 28.044 1.00 97.19 669 ALA A C 1
ATOM 4960 O O . ALA A 1 669 ? -37.116 4.141 28.159 1.00 97.19 669 ALA A O 1
ATOM 4961 N N . THR A 1 670 ? -34.880 3.975 28.099 1.00 96.25 670 THR A N 1
ATOM 4962 C CA . THR A 1 670 ? -34.835 2.523 28.331 1.00 96.25 670 THR A CA 1
ATOM 4963 C C . THR A 1 670 ? -35.294 2.157 29.749 1.00 96.25 670 THR A C 1
ATOM 4965 O O . THR A 1 670 ? -36.195 1.330 29.891 1.00 96.25 670 THR A O 1
ATOM 4968 N N . SER A 1 671 ? -34.835 2.865 30.792 1.00 93.94 671 SER A N 1
ATOM 4969 C CA . SER A 1 671 ? -35.332 2.698 32.174 1.00 93.94 671 SER A CA 1
ATOM 4970 C C . SER A 1 671 ? -36.865 2.752 32.283 1.00 93.94 671 SER A C 1
ATOM 4972 O O . SER A 1 671 ? -37.466 1.948 33.002 1.00 93.94 671 SER A O 1
ATOM 4974 N N . LEU A 1 672 ? -37.517 3.674 31.565 1.00 95.06 672 LEU A N 1
ATOM 4975 C CA . LEU A 1 672 ? -38.975 3.828 31.573 1.00 95.06 672 LEU A CA 1
ATOM 4976 C C . LEU A 1 672 ? -39.698 2.823 30.661 1.00 95.06 672 LEU A C 1
ATOM 4978 O O . LEU A 1 672 ? -40.713 2.253 31.060 1.00 95.06 672 LEU A O 1
ATOM 4982 N N . VAL A 1 673 ? -39.208 2.613 29.435 1.00 95.06 673 VAL A N 1
ATOM 4983 C CA . VAL A 1 673 ? -39.933 1.852 28.402 1.00 95.06 673 VAL A CA 1
ATOM 4984 C C . VAL A 1 673 ? -39.659 0.349 28.482 1.00 95.06 673 VAL A C 1
ATOM 4986 O O . VAL A 1 673 ? -40.603 -0.435 28.354 1.00 95.06 673 VAL A O 1
ATOM 4989 N N . THR A 1 674 ? -38.415 -0.077 28.717 1.00 91.38 674 THR A N 1
ATOM 4990 C CA . THR A 1 674 ? -38.042 -1.504 28.831 1.00 91.38 674 THR A CA 1
ATOM 4991 C C . THR A 1 674 ? -37.897 -1.965 30.283 1.00 91.38 674 THR A C 1
ATOM 4993 O O . THR A 1 674 ? -37.903 -3.164 30.543 1.00 91.38 674 THR A O 1
ATOM 4996 N N . GLY A 1 675 ? -37.803 -1.030 31.237 1.00 90.00 675 GLY A N 1
ATOM 4997 C CA . GLY A 1 675 ? -37.591 -1.324 32.658 1.00 90.00 675 GLY A CA 1
ATOM 4998 C C . GLY A 1 675 ? -36.119 -1.511 33.042 1.00 90.00 675 GLY A C 1
ATOM 4999 O O . GLY A 1 675 ? -35.828 -1.842 34.187 1.00 90.00 675 GLY A O 1
ATOM 5000 N N . THR A 1 676 ? -35.180 -1.327 32.109 1.00 90.44 676 THR A N 1
ATOM 5001 C CA . THR A 1 676 ? -33.732 -1.457 32.343 1.00 90.44 676 THR A CA 1
ATOM 5002 C C . THR A 1 676 ? -32.993 -0.346 31.609 1.00 90.44 676 THR A C 1
ATOM 5004 O O . THR A 1 676 ? -33.151 -0.196 30.403 1.00 90.44 676 THR A O 1
ATOM 5007 N N . ALA A 1 677 ? -32.177 0.431 32.324 1.00 92.56 677 ALA A N 1
ATOM 5008 C CA . ALA A 1 677 ? -31.368 1.490 31.726 1.00 92.56 677 ALA A CA 1
ATOM 5009 C C . ALA A 1 677 ? -30.197 0.912 30.907 1.00 92.56 677 ALA A C 1
ATOM 5011 O O . ALA A 1 677 ? -29.411 0.117 31.424 1.00 92.56 677 ALA A O 1
ATOM 5012 N N . VAL A 1 678 ? -30.050 1.347 29.653 1.00 93.75 678 VAL A N 1
ATOM 5013 C CA . VAL A 1 678 ? -28.954 0.950 28.751 1.00 93.75 678 VAL A CA 1
ATOM 5014 C C . VAL A 1 678 ? -27.941 2.089 28.615 1.00 93.75 678 VAL A C 1
ATOM 5016 O O . VAL A 1 678 ? -28.267 3.150 28.081 1.00 93.75 678 VAL A O 1
ATOM 5019 N N . ASP A 1 679 ? -26.692 1.866 29.041 1.00 93.25 679 ASP A N 1
ATOM 5020 C CA . ASP A 1 679 ? -25.583 2.783 28.740 1.00 93.25 679 ASP A CA 1
ATOM 5021 C C . ASP A 1 679 ? -24.978 2.464 27.363 1.00 93.25 679 ASP A C 1
ATOM 5023 O O . ASP A 1 679 ? -24.098 1.611 27.206 1.00 93.25 679 ASP A O 1
ATOM 5027 N N . VAL A 1 680 ? -25.449 3.198 26.354 1.00 91.75 680 VAL A N 1
ATOM 5028 C CA . VAL A 1 680 ? -25.004 3.103 24.953 1.00 91.75 680 VAL A CA 1
ATOM 5029 C C . VAL A 1 680 ? -23.532 3.482 24.718 1.00 91.75 680 VAL A C 1
ATOM 5031 O O . VAL A 1 680 ? -23.028 3.275 23.614 1.00 91.75 680 VAL A O 1
ATOM 5034 N N . LEU A 1 681 ? -22.821 4.012 25.723 1.00 90.81 681 LEU A N 1
ATOM 5035 C CA . LEU A 1 681 ? -21.380 4.291 25.645 1.00 90.81 681 LEU A CA 1
ATOM 5036 C C . LEU A 1 681 ? -20.504 3.063 25.935 1.00 90.81 681 LEU A C 1
ATOM 5038 O O . LEU A 1 681 ? -19.289 3.120 25.744 1.00 90.81 681 LEU A O 1
ATOM 5042 N N . THR A 1 682 ? -21.091 1.960 26.401 1.00 87.19 682 THR A N 1
ATOM 5043 C CA . THR A 1 682 ? -20.363 0.730 26.745 1.00 87.19 682 THR A CA 1
ATOM 5044 C C . THR A 1 682 ? -20.045 -0.141 25.514 1.00 87.19 682 THR A C 1
ATOM 5046 O O . THR A 1 682 ? -20.307 0.219 24.359 1.00 87.19 682 THR A O 1
ATOM 5049 N N . GLN A 1 683 ? -19.416 -1.300 25.739 1.00 83.38 683 GLN A N 1
ATOM 5050 C CA . GLN A 1 683 ? -19.370 -2.377 24.749 1.00 83.38 683 GLN A CA 1
ATOM 5051 C C . GLN A 1 683 ? -20.593 -3.278 24.943 1.00 83.38 683 GLN A C 1
ATOM 5053 O O . GLN A 1 683 ? -20.719 -3.944 25.965 1.00 83.38 683 GLN A O 1
ATOM 5058 N N . LEU A 1 684 ? -21.475 -3.305 23.944 1.00 86.69 684 LEU A N 1
ATOM 5059 C CA . LEU A 1 684 ? -22.765 -4.003 23.975 1.00 86.69 684 LEU A CA 1
ATOM 5060 C C . LEU A 1 684 ? -22.672 -5.425 23.378 1.00 86.69 684 LEU A C 1
ATOM 5062 O O . LEU A 1 684 ? -23.608 -5.899 22.745 1.00 86.69 684 LEU A O 1
ATOM 5066 N N . GLY A 1 685 ? -21.524 -6.090 23.544 1.00 87.88 685 GLY A N 1
ATOM 5067 C CA . GLY A 1 685 ? -21.210 -7.377 22.913 1.00 87.88 685 GLY A CA 1
ATOM 5068 C C . GLY A 1 685 ? -20.600 -7.247 21.511 1.00 87.88 685 GLY A C 1
ATOM 5069 O O . GLY A 1 685 ? -19.898 -6.278 21.218 1.00 87.88 685 GLY A O 1
ATOM 5070 N N . ASP A 1 686 ? -20.837 -8.256 20.670 1.00 86.00 686 ASP A N 1
ATOM 5071 C CA . ASP A 1 686 ? -20.433 -8.282 19.258 1.00 86.00 686 ASP A CA 1
ATOM 5072 C C . ASP A 1 686 ? -21.323 -7.383 18.370 1.00 86.00 686 ASP A C 1
ATOM 5074 O O . ASP A 1 686 ? -22.130 -6.594 18.864 1.00 86.00 686 ASP A O 1
ATOM 5078 N N . ALA A 1 687 ? -21.175 -7.469 17.044 1.00 87.62 687 ALA A N 1
ATOM 5079 C CA . ALA A 1 687 ? -21.970 -6.670 16.111 1.00 87.62 687 ALA A CA 1
ATOM 5080 C C . ALA A 1 687 ? -23.484 -6.946 16.212 1.00 87.62 687 ALA A C 1
ATOM 5082 O O . ALA A 1 687 ? -24.267 -6.000 16.153 1.00 87.62 687 ALA A O 1
ATOM 5083 N N . GLN A 1 688 ? -23.899 -8.202 16.399 1.00 89.81 688 GLN A N 1
ATOM 5084 C CA . GLN A 1 688 ? -25.307 -8.608 16.468 1.00 89.81 688 GLN A CA 1
ATOM 5085 C C . GLN A 1 688 ? -25.934 -8.186 17.801 1.00 89.81 688 GLN A C 1
ATOM 5087 O O . GLN A 1 688 ? -27.003 -7.566 17.830 1.00 89.81 688 GLN A O 1
ATOM 5092 N N . ALA A 1 689 ? -25.243 -8.464 18.910 1.00 91.25 689 ALA A N 1
ATOM 5093 C CA . ALA A 1 689 ? -25.667 -8.045 20.242 1.00 91.25 689 ALA A CA 1
ATOM 5094 C C . ALA A 1 689 ? -25.711 -6.510 20.353 1.00 91.25 689 ALA A C 1
ATOM 5096 O O . ALA A 1 689 ? -26.709 -5.950 20.813 1.00 91.25 689 ALA A O 1
ATOM 5097 N N . SER A 1 690 ? -24.691 -5.817 19.828 1.00 93.06 690 SER A N 1
ATOM 5098 C CA . SER A 1 690 ? -24.660 -4.354 19.812 1.00 93.06 690 SER A CA 1
ATOM 5099 C C . SER A 1 690 ? -25.696 -3.756 18.864 1.00 93.06 690 SER A C 1
ATOM 5101 O O . SER A 1 690 ? -26.121 -2.634 19.125 1.00 93.06 690 SER A O 1
ATOM 5103 N N . PHE A 1 691 ? -26.111 -4.442 17.792 1.00 95.94 691 PHE A N 1
ATOM 5104 C CA . PHE A 1 691 ? -27.204 -3.957 16.946 1.00 95.94 691 PHE A CA 1
ATOM 5105 C C . PHE A 1 691 ? -28.536 -4.058 17.683 1.00 95.94 691 PHE A C 1
ATOM 5107 O O . PHE A 1 691 ? -29.225 -3.052 17.819 1.00 95.94 691 PHE A O 1
ATOM 5114 N N . THR A 1 692 ? -28.841 -5.234 18.237 1.00 95.06 692 THR A N 1
ATOM 5115 C CA . THR A 1 692 ? -30.070 -5.488 19.007 1.00 95.06 692 THR A CA 1
ATOM 5116 C C . THR A 1 692 ? -30.214 -4.478 20.152 1.00 95.06 692 THR A C 1
ATOM 5118 O O . THR A 1 692 ? -31.194 -3.742 20.208 1.00 95.06 692 THR A O 1
ATOM 5121 N N . ALA A 1 693 ? -29.179 -4.322 20.986 1.00 94.81 693 ALA A N 1
ATOM 5122 C CA . ALA A 1 693 ? -29.201 -3.390 22.115 1.00 94.81 693 ALA A CA 1
ATOM 5123 C C . ALA A 1 693 ? -29.330 -1.908 21.699 1.00 94.81 693 ALA A C 1
ATOM 5125 O O . ALA A 1 693 ? -29.975 -1.126 22.399 1.00 94.81 693 ALA A O 1
ATOM 5126 N N . LEU A 1 694 ? -28.743 -1.500 20.564 1.00 96.62 694 LEU A N 1
ATOM 5127 C CA . LEU A 1 694 ? -28.914 -0.141 20.031 1.00 96.62 694 LEU A CA 1
ATOM 5128 C C . LEU A 1 694 ? -30.292 0.061 19.385 1.00 96.62 694 LEU A C 1
ATOM 5130 O O . LEU A 1 694 ? -30.830 1.165 19.462 1.00 96.62 694 LEU A O 1
ATOM 5134 N N . LYS A 1 695 ? -30.881 -0.982 18.786 1.00 97.19 695 LYS A N 1
ATOM 5135 C CA . LYS A 1 695 ? -32.226 -0.957 18.200 1.00 97.19 695 LYS A CA 1
ATOM 5136 C C . LYS A 1 695 ? -33.305 -0.876 19.280 1.00 97.19 695 LYS A C 1
ATOM 5138 O O . LYS A 1 695 ? -34.168 -0.006 19.194 1.00 97.19 695 LYS A O 1
ATOM 5143 N N . ASP A 1 696 ? -33.191 -1.674 20.338 1.00 96.12 696 ASP A N 1
ATOM 5144 C CA . ASP A 1 696 ? -34.073 -1.604 21.509 1.00 96.12 696 ASP A CA 1
ATOM 5145 C C . ASP A 1 696 ? -34.005 -0.218 22.171 1.00 96.12 696 ASP A C 1
ATOM 5147 O O . ASP A 1 696 ? -35.029 0.379 22.507 1.00 96.12 696 ASP A O 1
ATOM 5151 N N . ALA A 1 697 ? -32.799 0.346 22.303 1.00 97.88 697 ALA A N 1
ATOM 5152 C CA . ALA A 1 697 ? -32.596 1.685 22.849 1.00 97.88 697 ALA A CA 1
ATOM 5153 C C . ALA A 1 697 ? -33.122 2.811 21.929 1.00 97.88 697 ALA A C 1
ATOM 5155 O O . ALA A 1 697 ? -33.635 3.819 22.422 1.00 97.88 697 ALA A O 1
ATOM 5156 N N . ASN A 1 698 ? -33.051 2.639 20.605 1.00 97.94 698 ASN A N 1
ATOM 5157 C CA . ASN A 1 698 ? -33.655 3.531 19.609 1.00 97.94 698 ASN A CA 1
ATOM 5158 C C . ASN A 1 698 ? -35.190 3.534 19.703 1.00 97.94 698 ASN A C 1
ATOM 5160 O O . ASN A 1 698 ? -35.822 4.595 19.717 1.00 97.94 698 ASN A O 1
ATOM 5164 N N . ASP A 1 699 ? -35.788 2.349 19.788 1.00 97.19 699 ASP A N 1
ATOM 5165 C CA . ASP A 1 699 ? -37.239 2.172 19.831 1.00 97.19 699 ASP A CA 1
ATOM 5166 C C . ASP A 1 699 ? -37.804 2.625 21.187 1.00 97.19 699 ASP A C 1
ATOM 5168 O O . ASP A 1 699 ? -38.865 3.255 21.247 1.00 97.19 699 ASP A O 1
ATOM 5172 N N . ALA A 1 700 ? -37.046 2.418 22.270 1.00 97.88 700 ALA A N 1
ATOM 5173 C CA . ALA A 1 700 ? -37.321 2.999 23.578 1.00 97.88 700 ALA A CA 1
ATOM 5174 C C . ALA A 1 700 ? -37.280 4.535 23.550 1.00 97.88 700 ALA A C 1
ATOM 5176 O O . ALA A 1 700 ? -38.196 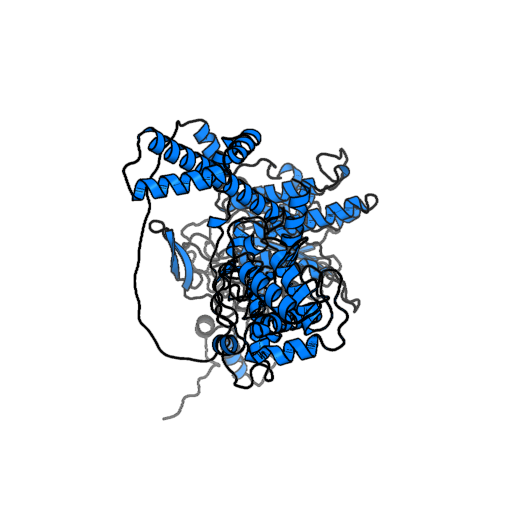5.155 24.082 1.00 97.88 700 ALA A O 1
ATOM 5177 N N . LEU A 1 701 ? -36.291 5.167 22.900 1.00 98.38 701 LEU A N 1
ATOM 5178 C CA . LEU A 1 701 ? -36.233 6.634 22.770 1.00 98.38 701 LEU A CA 1
ATOM 5179 C C . LEU A 1 701 ? -37.416 7.191 21.960 1.00 98.38 701 LEU A C 1
ATOM 5181 O O . LEU A 1 701 ? -38.039 8.176 22.358 1.00 98.38 701 LEU A O 1
ATOM 5185 N N . THR A 1 702 ? -37.756 6.522 20.859 1.00 98.19 702 THR A N 1
ATOM 5186 C CA . THR A 1 702 ? -38.906 6.865 20.007 1.00 98.19 702 THR A CA 1
ATOM 5187 C C . THR A 1 702 ? -40.214 6.782 20.807 1.00 98.19 702 THR A C 1
ATOM 5189 O O . THR A 1 702 ? -41.031 7.703 20.793 1.00 98.19 702 THR A O 1
ATOM 5192 N N . THR A 1 703 ? -40.383 5.714 21.593 1.00 97.69 703 THR A N 1
ATOM 5193 C CA . THR A 1 703 ? -41.539 5.517 22.484 1.00 97.69 703 THR A CA 1
ATOM 5194 C C . THR A 1 703 ? -41.575 6.543 23.622 1.00 97.69 703 THR A C 1
ATOM 5196 O O . THR A 1 703 ? -42.630 7.092 23.921 1.00 97.69 703 THR A O 1
ATOM 5199 N N . TYR A 1 704 ? -40.424 6.854 24.222 1.00 98.31 704 TYR A N 1
ATOM 5200 C CA . TYR A 1 704 ? -40.280 7.833 25.302 1.00 98.31 704 TYR A CA 1
ATOM 5201 C C . TYR A 1 704 ? -40.754 9.226 24.878 1.00 98.31 704 TYR A C 1
ATOM 5203 O O . TYR A 1 704 ? -41.523 9.863 25.599 1.00 98.31 704 TYR A O 1
ATOM 5211 N N . PHE A 1 705 ? -40.367 9.682 23.682 1.00 98.38 705 PHE A N 1
ATOM 5212 C CA . PHE A 1 705 ? -40.837 10.963 23.153 1.00 98.38 705 PHE A CA 1
ATOM 5213 C C . PHE A 1 705 ? -42.269 10.925 22.608 1.00 98.38 705 PHE A C 1
ATOM 5215 O O . PHE A 1 705 ? -42.918 11.973 22.596 1.00 98.38 705 PHE A O 1
ATOM 5222 N N . SER A 1 706 ? -42.809 9.760 22.231 1.00 97.44 706 SER A N 1
ATOM 5223 C CA . SER A 1 706 ? -44.207 9.663 21.785 1.00 97.44 706 SER A CA 1
ATOM 5224 C C . SER A 1 706 ? -45.206 9.992 22.904 1.00 97.44 706 SER A C 1
ATOM 5226 O O . SER A 1 706 ? -46.267 10.546 22.616 1.00 97.44 706 SER A O 1
ATOM 5228 N N . TYR A 1 707 ? -44.859 9.757 24.178 1.00 97.88 707 TYR A N 1
ATOM 5229 C CA . TYR A 1 707 ? -45.695 10.091 25.344 1.00 97.88 707 TYR A CA 1
ATOM 5230 C C . TYR A 1 707 ? -46.018 11.588 25.491 1.00 97.88 707 TYR A C 1
ATOM 5232 O O . TYR A 1 707 ? -46.989 11.939 26.167 1.00 97.88 707 TYR A O 1
ATOM 5240 N N . ARG A 1 708 ? -45.245 12.478 24.848 1.00 96.62 708 ARG A N 1
ATOM 5241 C CA . ARG A 1 708 ? -45.537 13.923 24.782 1.00 96.62 708 ARG A CA 1
ATOM 5242 C C . ARG A 1 708 ? -46.946 14.165 24.230 1.00 96.62 708 ARG A C 1
ATOM 5244 O O . ARG A 1 708 ? -47.714 14.952 24.797 1.00 96.62 708 ARG A O 1
ATOM 5251 N N . GLU A 1 709 ? -47.315 13.404 23.198 1.00 95.94 709 GLU A N 1
ATOM 5252 C CA . GLU A 1 709 ? -48.629 13.446 22.564 1.00 95.94 709 GLU A CA 1
ATOM 5253 C C . GLU A 1 709 ? -49.731 12.936 23.513 1.00 95.94 709 GLU A C 1
ATOM 5255 O O . GLU A 1 709 ? -49.626 11.820 24.033 1.00 95.94 709 GLU A O 1
ATOM 5260 N N . PRO A 1 710 ? -50.829 13.693 23.730 1.00 95.81 710 PRO A N 1
ATOM 5261 C CA . PRO A 1 710 ? -51.889 13.315 24.669 1.00 95.81 710 PRO A CA 1
ATOM 5262 C C . PRO A 1 710 ? -52.479 11.914 24.456 1.00 95.81 710 PRO A C 1
ATOM 5264 O O . PRO A 1 710 ? -52.823 11.252 25.431 1.00 95.81 710 PRO A O 1
ATOM 5267 N N . ALA A 1 711 ? -52.551 11.446 23.205 1.00 95.75 711 ALA A N 1
ATOM 5268 C CA . ALA A 1 711 ? -53.075 10.126 22.853 1.00 95.75 711 ALA A CA 1
ATOM 5269 C C . ALA A 1 711 ? -52.245 8.955 23.420 1.00 95.75 711 ALA A C 1
ATOM 5271 O O . ALA A 1 711 ? -52.795 7.886 23.671 1.00 95.75 711 ALA A O 1
ATOM 5272 N N . ASN A 1 712 ? -50.946 9.159 23.664 1.00 94.31 712 ASN A N 1
ATOM 5273 C CA . ASN A 1 712 ? -50.032 8.115 24.133 1.00 94.31 712 ASN A CA 1
ATOM 5274 C C . ASN A 1 712 ? -49.893 8.078 25.665 1.00 94.31 712 ASN A C 1
ATOM 5276 O O . ASN A 1 712 ? -49.255 7.174 26.201 1.00 94.31 712 ASN A O 1
ATOM 5280 N N . ARG A 1 713 ? -50.495 9.022 26.398 1.00 94.06 713 ARG A N 1
ATOM 5281 C CA . ARG A 1 713 ? -50.370 9.106 27.866 1.00 94.06 713 ARG A CA 1
ATOM 5282 C C . ARG A 1 713 ? -50.925 7.888 28.624 1.00 94.06 713 ARG A C 1
ATOM 5284 O O . ARG A 1 713 ? -50.221 7.439 29.522 1.00 94.06 713 ARG A O 1
ATOM 5291 N N . PRO A 1 714 ? -52.031 7.236 28.209 1.00 94.25 714 PRO A N 1
ATOM 5292 C CA . PRO A 1 714 ? -52.459 5.973 28.823 1.00 94.25 714 PRO A CA 1
ATOM 5293 C C . PRO A 1 714 ? -51.408 4.850 28.746 1.00 94.25 714 PRO A C 1
ATOM 5295 O O . PRO A 1 714 ? -51.389 3.960 29.595 1.00 94.25 714 PRO A O 1
ATOM 5298 N N . LEU A 1 715 ? -50.503 4.888 27.757 1.00 94.19 715 LEU A N 1
ATOM 5299 C CA . LEU A 1 715 ? -49.384 3.945 27.649 1.00 94.19 715 LEU A CA 1
ATOM 5300 C C . LEU A 1 715 ? -48.253 4.280 28.638 1.00 94.19 715 LEU A C 1
ATOM 5302 O O . LEU A 1 715 ? -47.567 3.369 29.097 1.00 94.19 715 LEU A O 1
ATOM 5306 N N . LEU A 1 716 ? -48.074 5.558 28.992 1.00 96.25 716 LEU A N 1
ATOM 5307 C CA . LEU A 1 716 ? -47.183 5.990 30.074 1.00 96.25 716 LEU A CA 1
ATOM 5308 C C . LEU A 1 716 ? -47.753 5.580 31.440 1.00 96.25 716 LEU A C 1
ATOM 5310 O O . LEU A 1 716 ? -47.038 4.973 32.234 1.00 96.25 716 LEU A O 1
ATOM 5314 N N . ASP A 1 717 ? -49.042 5.821 31.690 1.00 93.31 717 ASP A N 1
ATOM 5315 C CA . ASP A 1 717 ? -49.717 5.403 32.930 1.00 93.31 717 ASP A CA 1
ATOM 5316 C C . ASP A 1 717 ? -49.601 3.879 33.148 1.00 93.31 717 ASP A C 1
ATOM 5318 O O . ASP A 1 717 ? -49.282 3.412 34.248 1.00 93.31 717 ASP A O 1
ATOM 5322 N N . ALA A 1 718 ? -49.743 3.092 32.075 1.00 92.94 718 ALA A N 1
ATOM 5323 C CA . ALA A 1 718 ? -49.525 1.646 32.095 1.00 92.94 718 ALA A CA 1
ATOM 5324 C C . ALA A 1 718 ? -48.066 1.239 32.402 1.00 92.94 718 ALA A C 1
ATOM 5326 O O . ALA A 1 718 ? -47.853 0.212 33.041 1.00 92.94 718 ALA A O 1
ATOM 5327 N N . LYS A 1 719 ? -47.058 2.029 31.995 1.00 92.19 719 LYS A N 1
ATOM 5328 C CA . LYS A 1 719 ? -45.635 1.787 32.325 1.00 92.19 719 LYS A CA 1
ATOM 5329 C C . LYS A 1 719 ? -45.261 2.184 33.754 1.00 92.19 719 LYS A C 1
ATOM 5331 O O . LYS A 1 719 ? -44.289 1.655 34.288 1.00 92.19 719 LYS A O 1
ATOM 5336 N N . LEU A 1 720 ? -46.006 3.100 34.372 1.00 93.31 720 LEU A N 1
ATOM 5337 C CA . LEU A 1 720 ? -45.797 3.514 35.764 1.00 93.31 720 LEU A CA 1
ATOM 5338 C C . LEU A 1 720 ? -46.568 2.639 36.764 1.00 93.31 720 LEU A C 1
ATOM 5340 O O . LEU A 1 720 ? -46.165 2.521 37.921 1.00 93.31 720 LEU A O 1
ATOM 5344 N N . THR A 1 721 ? -47.641 1.981 36.324 1.00 91.44 721 THR A N 1
ATOM 5345 C CA . THR A 1 721 ? -48.447 1.077 37.157 1.00 91.44 721 THR A CA 1
ATOM 5346 C C . THR A 1 721 ? -47.598 -0.079 37.700 1.00 91.44 721 THR A C 1
ATOM 5348 O O . THR A 1 721 ? -47.176 -0.962 36.960 1.00 91.44 721 THR A O 1
ATOM 5351 N N . GLY A 1 722 ? -47.343 -0.076 39.013 1.00 80.88 722 GLY A N 1
ATOM 5352 C CA . GLY A 1 722 ? -46.517 -1.084 39.692 1.00 80.88 722 GLY A CA 1
ATOM 5353 C C . GLY A 1 722 ? -44.997 -0.901 39.547 1.00 80.88 722 GLY A C 1
ATOM 5354 O O . GLY A 1 722 ? -44.244 -1.728 40.059 1.00 80.88 722 GLY A O 1
ATOM 5355 N N . ARG A 1 723 ? -44.524 0.169 38.891 1.00 86.88 723 ARG A N 1
ATOM 5356 C CA . ARG A 1 723 ? -43.091 0.459 38.716 1.00 86.88 723 ARG A CA 1
ATOM 5357 C C . ARG A 1 723 ? -42.534 1.199 39.934 1.00 86.88 723 ARG A C 1
ATOM 5359 O O . ARG A 1 723 ? -42.907 2.338 40.199 1.00 86.88 723 ARG A O 1
ATOM 5366 N N . THR A 1 724 ? -41.575 0.594 40.631 1.00 85.69 724 THR A N 1
ATOM 5367 C CA . THR A 1 724 ? -40.741 1.315 41.606 1.00 85.69 724 THR A CA 1
ATOM 5368 C C . THR A 1 724 ? -39.832 2.288 40.855 1.00 85.69 724 THR A C 1
ATOM 5370 O O . THR A 1 724 ? -38.987 1.856 40.073 1.00 85.69 724 THR A O 1
ATOM 5373 N N . ALA A 1 725 ? -40.002 3.593 41.073 1.00 82.69 725 ALA A N 1
ATOM 5374 C CA . ALA A 1 725 ? -39.142 4.615 40.478 1.00 82.69 725 ALA A CA 1
ATOM 5375 C C . ALA A 1 725 ? -37.700 4.508 41.012 1.00 82.69 725 ALA A C 1
ATOM 5377 O O . ALA A 1 725 ? -37.488 4.285 42.208 1.00 82.69 725 ALA A O 1
ATOM 5378 N N . ALA A 1 726 ? -36.707 4.685 40.138 1.00 81.31 726 ALA A N 1
ATOM 5379 C CA . ALA A 1 726 ? -35.306 4.736 40.550 1.00 81.31 726 ALA A CA 1
ATOM 5380 C C . ALA A 1 726 ? -34.974 6.058 41.274 1.00 81.31 726 ALA A C 1
ATOM 5382 O O . ALA A 1 726 ? -35.724 7.034 41.221 1.00 81.31 726 ALA A O 1
ATOM 5383 N N . ALA A 1 727 ? -33.826 6.114 41.955 1.00 80.69 727 ALA A N 1
ATOM 5384 C CA . ALA A 1 727 ? -33.414 7.303 42.699 1.00 80.69 727 ALA A CA 1
ATOM 5385 C C . ALA A 1 727 ? -33.266 8.531 41.775 1.00 80.69 727 ALA A C 1
ATOM 5387 O O . ALA A 1 727 ? -32.365 8.587 40.941 1.00 80.69 727 ALA A O 1
ATOM 5388 N N . GLY A 1 728 ? -34.148 9.521 41.947 1.00 81.38 728 GLY A N 1
ATOM 5389 C CA . GLY A 1 728 ? -34.202 10.738 41.126 1.00 81.38 728 GLY A CA 1
ATOM 5390 C C . GLY A 1 728 ? -35.163 10.681 39.929 1.00 81.38 728 GLY A C 1
ATOM 5391 O O . GLY A 1 728 ? -35.317 11.690 39.244 1.00 81.38 728 GLY A O 1
ATOM 5392 N N . GLU A 1 729 ? -35.833 9.553 39.682 1.00 88.38 729 GLU A N 1
ATOM 5393 C CA . GLU A 1 729 ? -36.923 9.474 38.703 1.00 88.38 729 GLU A CA 1
ATOM 5394 C C . GLU A 1 729 ? -38.251 10.020 39.270 1.00 88.38 729 GLU A C 1
ATOM 5396 O O . GLU A 1 729 ? -38.510 9.893 40.470 1.00 88.38 729 GLU A O 1
ATOM 5401 N N . PRO A 1 730 ? -39.139 10.582 38.427 1.00 92.75 730 PRO A N 1
ATOM 5402 C CA . PRO A 1 730 ? -40.508 10.896 38.826 1.00 92.75 730 PRO A CA 1
ATOM 5403 C C . PRO A 1 730 ? -41.331 9.649 39.184 1.00 92.75 730 PRO A C 1
ATOM 5405 O O . PRO A 1 730 ? -41.183 8.584 38.583 1.00 92.75 730 PRO A O 1
ATOM 5408 N N . THR A 1 731 ? -42.266 9.803 40.123 1.00 89.62 731 THR A N 1
ATOM 5409 C CA . THR A 1 731 ? -43.195 8.744 40.557 1.00 89.62 731 THR A CA 1
ATOM 5410 C C . THR A 1 731 ? -44.557 8.781 39.860 1.00 89.62 731 THR A C 1
ATOM 5412 O O . THR A 1 731 ? -45.349 7.863 40.043 1.00 89.62 731 THR A O 1
ATOM 5415 N N . ASP A 1 732 ? -44.851 9.824 39.079 1.00 91.75 732 ASP A N 1
ATOM 5416 C CA . ASP A 1 732 ? -46.133 10.011 38.391 1.00 91.75 732 ASP A CA 1
ATOM 5417 C C . ASP A 1 732 ? -45.963 10.483 36.936 1.00 91.75 732 ASP A C 1
ATOM 5419 O O . ASP A 1 732 ? -44.894 10.944 36.518 1.00 91.75 732 ASP A O 1
ATOM 5423 N N . ALA A 1 733 ? -47.034 10.354 36.148 1.00 93.88 733 ALA A N 1
ATOM 5424 C CA . ALA A 1 733 ? -47.026 10.685 34.728 1.00 93.88 733 ALA A CA 1
ATOM 5425 C C . ALA A 1 733 ? -46.822 12.185 34.456 1.00 93.88 733 ALA A C 1
ATOM 5427 O O . ALA A 1 733 ? -46.199 12.538 33.457 1.00 93.88 733 ALA A O 1
ATOM 5428 N N . ALA A 1 734 ? -47.283 13.086 35.330 1.00 94.88 734 ALA A N 1
ATOM 5429 C CA . ALA A 1 734 ? -47.113 14.527 35.137 1.00 94.88 734 ALA A CA 1
ATOM 5430 C C . ALA A 1 734 ? -45.638 14.943 35.291 1.00 94.88 734 ALA A C 1
ATOM 5432 O O . ALA A 1 734 ? -45.119 15.731 34.492 1.00 94.88 734 ALA A O 1
ATOM 5433 N N . GLY A 1 735 ? -44.945 14.363 36.272 1.00 96.19 735 GLY A N 1
ATOM 5434 C CA . GLY A 1 735 ? -43.505 14.485 36.453 1.00 96.19 735 GLY A CA 1
ATOM 5435 C C . GLY A 1 735 ? -42.721 13.885 35.286 1.00 96.19 735 GLY A C 1
ATOM 5436 O O . GLY A 1 735 ? -41.813 14.541 34.776 1.00 96.19 735 GLY A O 1
ATOM 5437 N N . TRP A 1 736 ? -43.100 12.698 34.797 1.00 96.56 736 TRP A N 1
ATOM 5438 C CA . TRP A 1 736 ? -42.459 12.102 33.619 1.00 96.56 736 TRP A CA 1
ATOM 5439 C C . TRP A 1 736 ? -42.648 12.934 32.352 1.00 96.56 736 TRP A C 1
ATOM 5441 O O . TRP A 1 736 ? -41.655 13.230 31.697 1.00 96.56 736 TRP A O 1
ATOM 5451 N N . ILE A 1 737 ? -43.860 13.409 32.041 1.00 98.06 737 ILE A N 1
ATOM 5452 C CA . ILE A 1 737 ? -44.099 14.306 30.895 1.00 98.06 737 ILE A CA 1
ATOM 5453 C C . ILE A 1 737 ? -43.224 15.565 30.982 1.00 98.06 737 ILE A C 1
ATOM 5455 O O . ILE A 1 737 ? -42.637 15.977 29.982 1.00 98.06 737 ILE A O 1
ATOM 5459 N N . LYS A 1 738 ? -43.060 16.146 32.178 1.00 97.50 738 LYS A N 1
ATOM 5460 C CA . LYS A 1 738 ? -42.170 17.297 32.387 1.00 97.50 738 LYS A CA 1
ATOM 5461 C C . LYS A 1 738 ? -40.699 16.969 32.093 1.00 97.50 738 LYS A C 1
ATOM 5463 O O . LYS A 1 738 ? -40.026 17.798 31.484 1.00 97.50 738 LYS A O 1
ATOM 5468 N N . VAL A 1 739 ? -40.205 15.794 32.492 1.00 97.50 739 VAL A N 1
ATOM 5469 C CA . VAL A 1 739 ? -38.831 15.347 32.181 1.00 97.50 739 VAL A CA 1
ATOM 5470 C C . VAL A 1 739 ? -38.675 15.043 30.687 1.00 97.50 739 VAL A C 1
ATOM 5472 O O . VAL A 1 739 ? -37.705 15.486 30.082 1.00 97.50 739 VAL A O 1
ATOM 5475 N N . ILE A 1 740 ? -39.653 14.383 30.061 1.00 98.19 740 ILE A N 1
ATOM 5476 C CA . ILE A 1 740 ? -39.641 14.048 28.628 1.00 98.19 740 ILE A CA 1
ATOM 5477 C C . ILE A 1 740 ? -39.597 15.322 27.762 1.00 98.19 740 ILE A C 1
ATOM 5479 O O . ILE A 1 740 ? -38.813 15.390 26.817 1.00 98.19 740 ILE A O 1
ATOM 5483 N N . GLU A 1 741 ? -40.375 16.361 28.091 1.00 97.94 741 GLU A N 1
ATOM 5484 C CA . GLU A 1 741 ? -40.314 17.657 27.390 1.00 97.94 741 GLU A CA 1
ATOM 5485 C C . GLU A 1 741 ? -38.983 18.395 27.623 1.00 97.94 741 GLU A C 1
ATOM 5487 O O . GLU A 1 741 ? -38.457 19.033 26.709 1.00 97.94 741 GLU A O 1
ATOM 5492 N N . GLN A 1 742 ? -38.396 18.293 28.822 1.00 97.44 742 GLN A N 1
ATOM 5493 C CA . GLN A 1 742 ? -37.071 18.857 29.111 1.00 97.44 742 GLN A CA 1
ATOM 5494 C C . GLN A 1 742 ? -35.963 18.148 28.323 1.00 97.44 742 GLN A C 1
ATOM 5496 O O . GLN A 1 742 ? -35.114 18.816 27.734 1.00 97.44 742 GLN A O 1
ATOM 5501 N N . ASP A 1 743 ? -36.004 16.818 28.260 1.00 97.62 743 ASP A N 1
ATOM 5502 C CA . ASP A 1 743 ? -35.075 15.983 27.499 1.00 97.62 743 ASP A CA 1
ATOM 5503 C C . ASP A 1 743 ? -35.205 16.236 25.990 1.00 97.62 743 ASP A C 1
ATOM 5505 O O . ASP A 1 743 ? -34.203 16.423 25.295 1.00 97.62 743 ASP A O 1
ATOM 5509 N N . HIS A 1 744 ? -36.438 16.348 25.486 1.00 97.56 744 HIS A N 1
ATOM 5510 C CA . HIS A 1 744 ? -36.714 16.695 24.091 1.00 97.56 744 HIS A CA 1
ATOM 5511 C C . HIS A 1 744 ? -36.141 18.069 23.740 1.00 97.56 744 HIS A C 1
ATOM 5513 O O . HIS A 1 744 ? -35.367 18.210 22.790 1.00 97.56 744 HIS A O 1
ATOM 5519 N N . ALA A 1 745 ? -36.425 19.073 24.574 1.00 96.38 745 ALA A N 1
ATOM 5520 C CA . ALA A 1 745 ? -35.888 20.417 24.424 1.00 96.38 745 ALA A CA 1
ATOM 5521 C C . ALA A 1 745 ? -34.363 20.492 24.632 1.00 96.38 745 ALA A C 1
ATOM 5523 O O . ALA A 1 745 ? -33.746 21.452 24.162 1.00 96.38 745 ALA A O 1
ATOM 5524 N N . ALA A 1 746 ? -33.735 19.527 25.309 1.00 95.69 746 ALA A N 1
ATOM 5525 C CA . ALA A 1 746 ? -32.284 19.448 25.474 1.00 95.69 746 ALA A CA 1
ATOM 5526 C C . ALA A 1 746 ? -31.578 18.850 24.244 1.00 95.69 746 ALA A C 1
ATOM 5528 O O . ALA A 1 746 ? -30.471 19.290 23.923 1.00 95.69 746 ALA A O 1
ATOM 5529 N N . LEU A 1 747 ? -32.216 17.906 23.541 1.00 96.00 747 LEU A N 1
ATOM 5530 C CA . LEU A 1 747 ? -31.659 17.243 22.356 1.00 96.00 747 LEU A CA 1
ATOM 5531 C C . LEU A 1 747 ? -32.016 17.932 21.030 1.00 96.00 747 LEU A C 1
ATOM 5533 O O . LEU A 1 747 ? -31.168 18.007 20.142 1.00 96.00 747 LEU A O 1
ATOM 5537 N N . LYS A 1 748 ? -33.231 18.471 20.874 1.00 93.69 748 LYS A N 1
ATOM 5538 C CA . LYS A 1 748 ? -33.698 19.037 19.597 1.00 93.69 748 LYS A CA 1
ATOM 5539 C C . LYS A 1 748 ? -32.803 20.183 19.105 1.00 93.69 748 LYS A C 1
ATOM 5541 O O . LYS A 1 748 ? -32.597 21.172 19.811 1.00 93.69 748 LYS A O 1
ATOM 5546 N N . ASP A 1 749 ? -32.248 20.012 17.900 1.00 88.19 749 ASP A N 1
ATOM 5547 C CA . ASP A 1 749 ? -31.265 20.895 17.243 1.00 88.19 749 ASP A CA 1
ATOM 5548 C C . ASP A 1 749 ? -29.972 21.172 18.054 1.00 88.19 749 ASP A C 1
ATOM 5550 O O . ASP A 1 749 ? -29.216 22.119 17.787 1.00 88.19 749 ASP A O 1
ATOM 5554 N N . LYS A 1 750 ? -29.688 20.325 19.050 1.00 90.62 750 LYS A N 1
ATOM 5555 C CA . LYS A 1 750 ? -28.656 20.495 20.084 1.00 90.62 750 LYS A CA 1
ATOM 5556 C C . LYS A 1 750 ? -27.860 19.203 20.283 1.00 90.62 750 LYS A C 1
ATOM 5558 O O . LYS A 1 750 ? -28.188 18.161 19.727 1.00 90.62 750 LYS A O 1
ATOM 5563 N N . GLY A 1 751 ? -26.781 19.297 21.066 1.00 91.56 751 GLY A N 1
ATOM 5564 C CA . GLY A 1 751 ? -25.928 18.154 21.403 1.00 91.56 751 GLY A CA 1
ATOM 5565 C C . GLY A 1 751 ? -25.529 17.333 20.173 1.00 91.56 751 GLY A C 1
ATOM 5566 O O . GLY A 1 751 ? -25.201 17.896 19.126 1.00 91.56 751 GLY A O 1
ATOM 5567 N N . ASP A 1 752 ? -25.609 16.012 20.308 1.00 91.94 752 ASP A N 1
ATOM 5568 C CA . ASP A 1 752 ? -25.287 15.051 19.247 1.00 91.94 752 ASP A CA 1
ATOM 5569 C C . ASP A 1 752 ? -26.330 15.015 18.117 1.00 91.94 752 ASP A C 1
ATOM 5571 O O . ASP A 1 752 ? -25.994 14.670 16.991 1.00 91.94 752 ASP A O 1
ATOM 5575 N N . PHE A 1 753 ? -27.570 15.450 18.370 1.00 94.06 753 PHE A N 1
ATOM 5576 C CA . PHE A 1 753 ? -28.644 15.512 17.365 1.00 94.06 753 PHE A CA 1
ATOM 5577 C C . PHE A 1 753 ? -28.572 16.768 16.474 1.00 94.06 753 PHE A C 1
ATOM 5579 O O . PHE A 1 753 ? -29.367 16.967 15.554 1.00 94.06 753 PHE A O 1
ATOM 5586 N N . LYS A 1 754 ? -27.594 17.648 16.699 1.00 91.81 754 LYS A N 1
ATOM 5587 C CA . LYS A 1 754 ? -27.453 18.915 15.978 1.00 91.81 754 LYS A CA 1
ATOM 5588 C C . LYS A 1 754 ? -27.091 18.711 14.500 1.00 91.81 754 LYS A C 1
ATOM 5590 O O . LYS A 1 754 ? -25.926 18.488 14.173 1.00 91.81 754 LYS A O 1
ATOM 5595 N N . LYS A 1 755 ? -28.066 18.950 13.608 1.00 88.88 755 LYS A N 1
ATOM 5596 C CA . LYS A 1 755 ? -28.058 18.656 12.150 1.00 88.88 755 LYS A CA 1
ATOM 5597 C C . LYS A 1 755 ? -28.287 17.180 11.782 1.00 88.88 755 LYS A C 1
ATOM 5599 O O . LYS A 1 755 ? -28.048 16.808 10.630 1.00 88.88 755 LYS A O 1
ATOM 5604 N N . HIS A 1 756 ? -28.725 16.371 12.736 1.00 90.62 756 HIS A N 1
ATOM 5605 C CA . HIS A 1 756 ? -29.199 15.010 12.510 1.00 90.62 756 HIS A CA 1
ATOM 5606 C C . HIS A 1 756 ? -30.736 15.018 12.395 1.00 90.62 756 HIS A C 1
ATOM 5608 O O . HIS A 1 756 ? -31.339 16.097 12.374 1.00 90.62 756 HIS A O 1
ATOM 5614 N N . LYS A 1 757 ? -31.375 13.849 12.267 1.00 91.25 757 LYS A N 1
ATOM 5615 C CA . LYS A 1 757 ? -32.843 13.753 12.359 1.00 91.25 757 LYS A CA 1
ATOM 5616 C C . LYS A 1 757 ? -33.341 14.155 13.766 1.00 91.25 757 LYS A C 1
ATOM 5618 O O . LYS A 1 757 ? -32.550 14.106 14.714 1.00 91.25 757 LYS A O 1
ATOM 5623 N N . PRO A 1 758 ? -34.603 14.591 13.927 1.00 94.44 758 PRO A N 1
ATOM 5624 C CA . PRO A 1 758 ? -35.178 14.884 15.239 1.00 94.44 758 PRO A CA 1
ATOM 5625 C C . PRO A 1 758 ? -35.076 13.680 16.198 1.00 94.44 758 PRO A C 1
ATOM 5627 O O . PRO A 1 758 ? -35.286 12.549 15.764 1.00 94.44 758 PRO A O 1
ATOM 5630 N N . PRO A 1 759 ? -34.778 13.880 17.497 1.00 95.69 759 PRO A N 1
ATOM 5631 C CA . PRO A 1 759 ? -34.628 12.781 18.458 1.00 95.69 759 PRO A CA 1
ATOM 5632 C C . PRO A 1 759 ? -35.922 11.978 18.684 1.00 95.69 759 PRO A C 1
ATOM 5634 O O . PRO A 1 759 ? -35.859 10.817 19.083 1.00 95.69 759 PRO A O 1
ATOM 5637 N N . GLU A 1 760 ? -37.089 12.564 18.392 1.00 95.50 760 GLU A N 1
ATOM 5638 C CA . GLU A 1 760 ? -38.385 11.876 18.346 1.00 95.50 760 GLU A CA 1
ATOM 5639 C C . GLU A 1 760 ? -38.504 10.831 17.212 1.00 95.50 760 GLU A C 1
ATOM 5641 O O . GLU A 1 760 ? -39.384 9.979 17.271 1.00 95.50 760 GLU A O 1
ATOM 5646 N N . GLU A 1 761 ? -37.597 10.842 16.227 1.00 95.69 761 GLU A N 1
ATOM 5647 C CA . GLU A 1 761 ? -37.479 9.833 15.158 1.00 95.69 761 GLU A CA 1
ATOM 5648 C C . GLU A 1 761 ? -36.405 8.761 15.469 1.00 95.69 761 GLU A C 1
ATOM 5650 O O . GLU A 1 761 ? -36.056 7.954 14.602 1.00 95.69 761 GLU A O 1
ATOM 5655 N N . GLY A 1 762 ? -35.845 8.757 16.686 1.00 96.25 762 GLY A N 1
ATOM 5656 C CA . GLY A 1 762 ? -34.792 7.835 17.123 1.00 96.25 762 GLY A CA 1
ATOM 5657 C C . GLY A 1 762 ? -33.373 8.262 16.715 1.00 96.25 762 GLY A C 1
ATOM 5658 O O . GLY A 1 762 ? -33.116 9.422 16.401 1.00 96.25 762 GLY A O 1
ATOM 5659 N N . PHE A 1 763 ? -32.429 7.318 16.721 1.00 95.94 763 PHE A N 1
ATOM 5660 C CA . PHE A 1 763 ? -31.006 7.529 16.406 1.00 95.94 763 PHE A CA 1
ATOM 5661 C C . PHE A 1 763 ? -30.342 6.411 15.579 1.00 95.94 763 PHE A C 1
ATOM 5663 O O . PHE A 1 763 ? -29.154 6.518 15.293 1.00 95.94 763 PHE A O 1
ATOM 5670 N N . LEU A 1 764 ? -31.048 5.337 15.216 1.00 95.88 764 LEU A N 1
ATOM 5671 C CA . LEU A 1 764 ? -30.502 4.240 14.411 1.00 95.88 764 LEU A CA 1
ATOM 5672 C C . LEU A 1 764 ? -31.251 4.151 13.075 1.00 95.88 764 LEU A C 1
ATOM 5674 O O . LEU A 1 764 ? -32.454 3.910 13.038 1.00 95.88 764 LEU A O 1
ATOM 5678 N N . ASP A 1 765 ? -30.511 4.375 11.992 1.00 94.25 765 ASP A N 1
ATOM 5679 C CA . ASP A 1 765 ? -30.978 4.468 10.597 1.00 94.25 765 ASP A CA 1
ATOM 5680 C C . ASP A 1 765 ? -30.261 3.436 9.696 1.00 94.25 765 ASP A C 1
ATOM 5682 O O . ASP A 1 765 ? -30.227 3.576 8.473 1.00 94.25 765 ASP A O 1
ATOM 5686 N N . LEU A 1 766 ? -29.600 2.443 10.298 1.00 94.75 766 LEU A N 1
ATOM 5687 C CA . LEU A 1 766 ? -28.934 1.337 9.607 1.00 94.75 766 LEU A CA 1
ATOM 5688 C C . LEU A 1 766 ? -29.810 0.084 9.685 1.00 94.75 766 LEU A C 1
ATOM 5690 O O . LEU A 1 766 ? -30.269 -0.281 10.765 1.00 94.75 766 LEU A O 1
ATOM 5694 N N . ASP A 1 767 ? -30.002 -0.588 8.552 1.00 96.19 767 ASP A N 1
ATOM 5695 C CA . ASP A 1 767 ? -30.640 -1.904 8.509 1.00 96.19 767 ASP A CA 1
ATOM 5696 C C . ASP A 1 767 ? -29.678 -2.987 9.025 1.00 96.19 767 ASP A C 1
ATOM 5698 O O . ASP A 1 767 ? -28.502 -3.027 8.650 1.00 96.19 767 ASP A O 1
ATOM 5702 N N . GLU A 1 768 ? -30.188 -3.884 9.867 1.00 96.31 768 GLU A N 1
ATOM 5703 C CA . GLU A 1 768 ? -29.445 -4.986 10.489 1.00 96.31 768 GLU A CA 1
ATOM 5704 C C . GLU A 1 768 ? -28.658 -5.820 9.471 1.00 96.31 768 GLU A C 1
ATOM 5706 O O . GLU A 1 768 ? -27.488 -6.145 9.683 1.00 96.31 768 GLU A O 1
ATOM 5711 N N . ARG A 1 769 ? -29.269 -6.098 8.313 1.00 95.88 769 ARG A N 1
ATOM 5712 C CA . ARG A 1 769 ? -28.685 -6.910 7.240 1.00 95.88 769 ARG A CA 1
ATOM 5713 C C . ARG A 1 769 ? -27.479 -6.208 6.626 1.00 95.88 769 ARG A C 1
ATOM 5715 O O . ARG A 1 769 ? -26.479 -6.858 6.332 1.00 95.88 769 ARG A O 1
ATOM 5722 N N . VAL A 1 770 ? -27.537 -4.880 6.490 1.00 97.12 770 VAL A N 1
ATOM 5723 C CA . VAL A 1 770 ? -26.408 -4.067 6.012 1.00 97.12 770 VAL A CA 1
ATOM 5724 C C . VAL A 1 770 ? -25.257 -4.110 7.015 1.00 97.12 770 VAL A C 1
ATOM 5726 O O . VAL A 1 770 ? -24.111 -4.306 6.609 1.00 97.12 770 VAL A O 1
ATOM 5729 N N . VAL A 1 771 ? -25.552 -3.997 8.314 1.00 96.69 771 VAL A N 1
ATOM 5730 C CA . VAL A 1 771 ? -24.537 -4.108 9.373 1.00 96.69 771 VAL A CA 1
ATOM 5731 C C . VAL A 1 771 ? -23.875 -5.490 9.348 1.00 96.69 771 VAL A C 1
ATOM 5733 O O . VAL A 1 771 ? -22.647 -5.560 9.278 1.00 96.69 771 VAL A O 1
ATOM 5736 N N . MET A 1 772 ? -24.656 -6.577 9.326 1.00 96.25 772 MET A N 1
ATOM 5737 C CA . MET A 1 772 ? -24.121 -7.947 9.338 1.00 96.25 772 MET A CA 1
ATOM 5738 C C . MET A 1 772 ? -23.374 -8.324 8.052 1.00 96.25 772 MET A C 1
ATOM 5740 O O . MET A 1 772 ? -22.376 -9.039 8.114 1.00 96.25 772 MET A O 1
ATOM 5744 N N . ALA A 1 773 ? -23.782 -7.815 6.886 1.00 95.44 773 ALA A N 1
ATOM 5745 C CA . ALA A 1 773 ? -23.034 -8.023 5.646 1.00 95.44 773 ALA A CA 1
ATOM 5746 C C . ALA A 1 773 ? -21.675 -7.299 5.655 1.00 95.44 773 ALA A C 1
ATOM 5748 O O . ALA A 1 773 ? -20.680 -7.841 5.172 1.00 95.44 773 ALA A O 1
ATOM 5749 N N . LEU A 1 774 ? -21.612 -6.090 6.226 1.00 96.38 774 LEU A N 1
ATOM 5750 C CA . LEU A 1 774 ? -20.372 -5.317 6.346 1.00 96.38 774 LEU A CA 1
ATOM 5751 C C . LEU A 1 774 ? -19.410 -5.924 7.376 1.00 96.38 774 LEU A C 1
ATOM 5753 O O . LEU A 1 774 ? -18.213 -6.033 7.098 1.00 96.38 774 LEU A O 1
ATOM 5757 N N . THR A 1 775 ? -19.906 -6.375 8.531 1.00 94.06 775 THR A N 1
ATOM 5758 C CA . THR A 1 775 ? -19.065 -7.059 9.527 1.00 94.06 775 THR A CA 1
ATOM 5759 C C . THR A 1 775 ? -18.652 -8.457 9.060 1.00 94.06 775 THR A C 1
ATOM 5761 O O . THR A 1 775 ? -17.486 -8.823 9.204 1.00 94.06 775 THR A O 1
ATOM 5764 N N . GLY A 1 776 ? -19.532 -9.187 8.366 1.00 88.19 776 GLY A N 1
ATOM 5765 C CA . GLY A 1 776 ? -19.217 -10.451 7.688 1.00 88.19 776 GLY A CA 1
ATOM 5766 C C . GLY A 1 776 ? -18.180 -10.327 6.559 1.00 88.19 776 GLY A C 1
ATOM 5767 O O . GLY A 1 776 ? -17.462 -11.285 6.275 1.00 88.19 776 GLY A O 1
ATOM 5768 N N . ALA A 1 777 ? -18.027 -9.143 5.953 1.00 91.19 777 ALA A N 1
ATOM 5769 C CA . ALA A 1 777 ? -16.934 -8.833 5.021 1.00 91.19 777 ALA A CA 1
ATOM 5770 C C . ALA A 1 777 ? -15.593 -8.488 5.718 1.00 91.19 777 ALA A C 1
ATOM 5772 O O . ALA A 1 777 ? -14.571 -8.296 5.045 1.00 91.19 777 ALA A O 1
ATOM 5773 N N . GLY A 1 778 ? -15.574 -8.439 7.056 1.00 90.44 778 GLY A N 1
ATOM 5774 C CA . GLY A 1 778 ? -14.393 -8.178 7.884 1.00 90.44 778 GLY A CA 1
ATOM 5775 C C . GLY A 1 778 ? -14.232 -6.730 8.357 1.00 90.44 778 GLY A C 1
ATOM 5776 O O . GLY A 1 778 ? -13.110 -6.326 8.662 1.00 90.44 778 GLY A O 1
ATOM 5777 N N . LEU A 1 779 ? -15.306 -5.930 8.394 1.00 94.50 779 LEU A N 1
ATOM 5778 C CA . LEU A 1 779 ? -15.271 -4.574 8.957 1.00 94.50 779 LEU A CA 1
ATOM 5779 C C . LEU A 1 779 ? -15.646 -4.556 10.447 1.00 94.50 779 LEU A C 1
ATOM 5781 O O . LEU A 1 779 ? -16.525 -5.284 10.901 1.00 94.50 779 LEU A O 1
ATOM 5785 N N . THR A 1 780 ? -15.014 -3.663 11.206 1.00 92.69 780 THR A N 1
ATOM 5786 C CA . THR A 1 780 ? -15.467 -3.282 12.551 1.00 92.69 780 THR A CA 1
ATOM 5787 C C . THR A 1 780 ? -16.590 -2.252 12.429 1.00 92.69 780 THR A C 1
ATOM 5789 O O . THR A 1 780 ? -16.482 -1.337 11.615 1.00 92.69 780 THR A O 1
ATOM 5792 N N . TRP A 1 781 ? -17.640 -2.369 13.246 1.00 94.50 781 TRP A N 1
ATOM 5793 C CA . TRP A 1 781 ? -18.768 -1.428 13.300 1.00 94.50 781 TRP A CA 1
ATOM 5794 C C . TRP A 1 781 ? -18.925 -0.796 14.694 1.00 94.50 781 TRP A C 1
ATOM 5796 O O . TRP A 1 781 ? -18.530 -1.387 15.701 1.00 94.50 781 TRP A O 1
ATOM 5806 N N . GLY A 1 782 ? -19.537 0.391 14.758 1.00 85.38 782 GLY A N 1
ATOM 5807 C CA . GLY A 1 782 ? -20.103 0.947 15.989 1.00 85.38 782 GLY A CA 1
ATOM 5808 C C . GLY A 1 782 ? -19.042 1.382 16.999 1.00 85.38 782 GLY A C 1
ATOM 5809 O O . GLY A 1 782 ? -19.040 0.910 18.139 1.00 85.38 782 GLY A O 1
ATOM 5810 N N . GLY A 1 783 ? -18.122 2.254 16.579 1.00 81.69 783 GLY A N 1
ATOM 5811 C CA . GLY A 1 783 ? -16.909 2.603 17.320 1.00 81.69 783 GLY A CA 1
ATOM 5812 C C . GLY A 1 783 ? -17.172 3.105 18.744 1.00 81.69 783 GLY A C 1
ATOM 5813 O O . GLY A 1 783 ? -17.655 4.217 18.936 1.00 81.69 783 GLY A O 1
ATOM 5814 N N . THR A 1 784 ? -16.822 2.307 19.756 1.00 80.12 784 THR A N 1
ATOM 5815 C CA . THR A 1 784 ? -16.871 2.719 21.169 1.00 80.12 784 THR A CA 1
ATOM 5816 C C . THR A 1 784 ? -15.601 3.494 21.549 1.00 80.12 784 THR A C 1
ATOM 5818 O O . THR A 1 784 ? -14.483 3.015 21.354 1.00 80.12 784 THR A O 1
ATOM 5821 N N . TYR A 1 785 ? -15.781 4.675 22.141 1.00 80.88 785 TYR A N 1
ATOM 5822 C CA . TYR A 1 785 ? -14.747 5.551 22.702 1.00 80.88 785 TYR A CA 1
ATOM 5823 C C . TYR A 1 785 ? -15.078 5.856 24.173 1.00 80.88 785 TYR A C 1
ATOM 5825 O O . TYR A 1 785 ? -16.229 5.758 24.585 1.00 80.88 785 TYR A O 1
ATOM 5833 N N . ARG A 1 786 ? -14.093 6.307 24.968 1.00 80.31 786 ARG A N 1
ATOM 5834 C CA . ARG A 1 786 ? -14.216 6.499 26.437 1.00 80.31 786 ARG A CA 1
ATOM 5835 C C . ARG A 1 786 ? -15.441 7.311 26.904 1.00 80.31 786 ARG A C 1
ATOM 5837 O O . ARG A 1 786 ? -15.837 7.196 28.058 1.00 80.31 786 ARG A O 1
ATOM 5844 N N . THR A 1 787 ? -15.992 8.178 26.057 1.00 84.69 787 THR A N 1
ATOM 5845 C CA . THR A 1 787 ? -17.159 9.019 26.377 1.00 84.69 787 THR A CA 1
ATOM 5846 C C . THR A 1 787 ? -18.174 9.119 25.234 1.00 84.69 787 THR A C 1
ATOM 5848 O O . THR A 1 787 ? -19.031 9.995 25.291 1.00 84.69 787 THR A O 1
ATOM 5851 N N . ALA A 1 788 ? -18.052 8.311 24.173 1.00 88.31 788 ALA A N 1
ATOM 5852 C CA . ALA A 1 788 ? -18.867 8.465 22.965 1.00 88.31 788 ALA A CA 1
ATOM 5853 C C . ALA A 1 788 ? -18.965 7.161 22.141 1.00 88.31 788 ALA A C 1
ATOM 5855 O O . ALA A 1 788 ? -18.046 6.344 22.168 1.00 88.31 788 ALA A O 1
ATOM 5856 N N . LYS A 1 789 ? -20.049 6.986 21.376 1.00 90.62 789 LYS A N 1
ATOM 5857 C CA . LYS A 1 789 ? -20.336 5.810 20.534 1.00 90.62 789 LYS A CA 1
ATOM 5858 C C . LYS A 1 789 ? -20.659 6.253 19.102 1.00 90.62 789 LYS A C 1
ATOM 5860 O O . LYS A 1 789 ? -21.657 6.931 18.868 1.00 90.62 789 LYS A O 1
ATOM 5865 N N . ASP A 1 790 ? -19.811 5.872 18.150 1.00 92.06 790 ASP A N 1
ATOM 5866 C CA . ASP A 1 790 ? -19.931 6.242 16.736 1.00 92.06 790 ASP A CA 1
ATOM 5867 C C . ASP A 1 790 ? -20.660 5.142 15.942 1.00 92.06 790 ASP A C 1
ATOM 5869 O O . ASP A 1 790 ? -20.055 4.230 15.376 1.00 92.06 790 ASP A O 1
ATOM 5873 N N . ILE A 1 791 ? -21.993 5.182 15.981 1.00 93.88 791 ILE A N 1
ATOM 5874 C CA . ILE A 1 791 ? -22.887 4.146 15.429 1.00 93.88 791 ILE A CA 1
ATOM 5875 C C . ILE A 1 791 ? -22.980 4.141 13.894 1.00 93.88 791 ILE A C 1
ATOM 5877 O O . ILE A 1 791 ? -23.368 3.132 13.312 1.00 93.88 791 ILE A O 1
ATOM 5881 N N . MET A 1 792 ? -22.590 5.231 13.228 1.00 93.69 792 MET A N 1
ATOM 5882 C CA . MET A 1 792 ? -22.498 5.308 11.760 1.00 93.69 792 MET A CA 1
ATOM 5883 C C . MET A 1 792 ? -21.218 4.667 11.200 1.00 93.69 792 MET A C 1
ATOM 5885 O O . MET A 1 792 ? -21.139 4.428 9.995 1.00 93.69 792 MET A O 1
ATOM 5889 N N . HIS A 1 793 ? -20.216 4.432 12.053 1.00 95.44 793 HIS A N 1
ATOM 5890 C CA . HIS A 1 793 ? -18.837 4.159 11.657 1.00 95.44 793 HIS A CA 1
ATOM 5891 C C . HIS A 1 793 ? -18.585 2.688 11.304 1.00 95.44 793 HIS A C 1
ATOM 5893 O O . HIS A 1 793 ? -18.849 1.795 12.115 1.00 95.44 793 HIS A O 1
ATOM 5899 N N . PHE A 1 794 ? -17.992 2.458 10.131 1.00 96.62 794 PHE A N 1
ATOM 5900 C CA . PHE A 1 794 ? -17.436 1.176 9.697 1.00 96.62 794 PHE A CA 1
ATOM 5901 C C . PHE A 1 794 ? -15.969 1.347 9.296 1.00 96.62 794 PHE A C 1
ATOM 5903 O O . PHE A 1 794 ? -15.636 2.259 8.536 1.00 96.62 794 PHE A O 1
ATOM 5910 N N . ASP A 1 795 ? -15.084 0.460 9.752 1.00 95.56 795 ASP A N 1
ATOM 5911 C CA . ASP A 1 795 ? -13.652 0.554 9.452 1.00 95.56 795 ASP A CA 1
ATOM 5912 C C . ASP A 1 795 ? -12.935 -0.800 9.308 1.00 95.56 795 ASP A C 1
ATOM 5914 O O . ASP A 1 795 ? -13.423 -1.847 9.735 1.00 95.56 795 ASP A O 1
ATOM 5918 N N . LEU A 1 796 ? -11.759 -0.772 8.673 1.00 94.81 796 LEU A N 1
ATOM 5919 C CA . LEU A 1 796 ? -10.896 -1.932 8.446 1.00 94.81 796 LEU A CA 1
ATOM 5920 C C . LEU A 1 796 ? -9.658 -1.875 9.365 1.00 94.81 796 LEU A C 1
ATOM 5922 O O . LEU A 1 796 ? -8.559 -1.507 8.945 1.00 94.81 796 LEU A O 1
ATOM 5926 N N . ARG A 1 797 ? -9.844 -2.238 10.642 1.00 88.19 797 ARG A N 1
ATOM 5927 C CA . ARG A 1 797 ? -8.772 -2.382 11.657 1.00 88.19 797 ARG A CA 1
ATOM 5928 C C . ARG A 1 797 ? -7.839 -3.571 11.450 1.00 88.19 797 ARG A C 1
ATOM 5930 O O . ARG A 1 797 ? -6.743 -3.553 12.012 1.00 88.19 797 ARG A O 1
ATOM 5937 N N . GLU A 1 798 ? -8.267 -4.579 10.696 1.00 80.44 798 GLU A N 1
ATOM 5938 C CA . GLU A 1 798 ? -7.595 -5.876 10.555 1.00 80.44 798 GLU A CA 1
ATOM 5939 C C . GLU A 1 798 ? -7.314 -6.230 9.086 1.00 80.44 798 GLU A C 1
ATOM 5941 O O . GLU A 1 798 ? -7.525 -5.416 8.183 1.00 80.44 798 GLU A O 1
ATOM 5946 N N . GLY A 1 799 ? -6.757 -7.423 8.844 1.00 77.44 799 GLY A N 1
ATOM 5947 C CA . GLY A 1 799 ? -6.368 -7.882 7.511 1.00 77.44 799 GLY A CA 1
ATOM 5948 C C . GLY A 1 799 ? -5.472 -6.869 6.794 1.00 77.44 799 GLY A C 1
ATOM 5949 O O . GLY A 1 799 ? -4.430 -6.460 7.311 1.00 77.44 799 GLY A O 1
ATOM 5950 N N . ASP A 1 800 ? -5.911 -6.435 5.616 1.00 72.56 800 ASP A N 1
ATOM 5951 C CA . ASP A 1 800 ? -5.191 -5.504 4.741 1.00 72.56 800 ASP A CA 1
ATOM 5952 C C . ASP A 1 800 ? -4.985 -4.115 5.379 1.00 72.56 800 ASP A 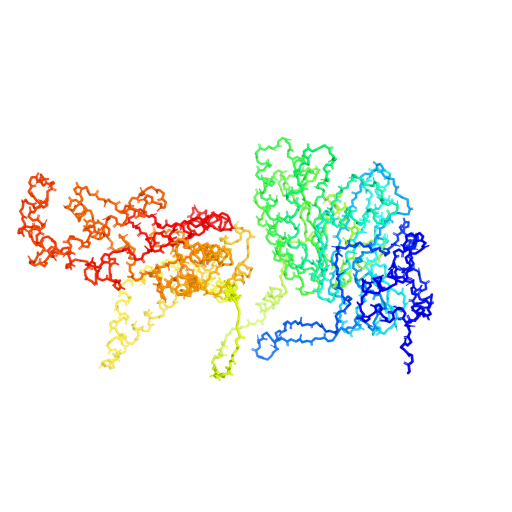C 1
ATOM 5954 O O . ASP A 1 800 ? -3.933 -3.495 5.205 1.00 72.56 800 ASP A O 1
ATOM 5958 N N . GLY A 1 801 ? -5.953 -3.643 6.177 1.00 84.12 801 GLY A N 1
ATOM 5959 C CA . GLY A 1 801 ? -5.849 -2.386 6.928 1.00 84.12 801 GLY A CA 1
ATOM 5960 C C . GLY A 1 801 ? -5.003 -2.497 8.204 1.00 84.12 801 GLY A C 1
ATOM 5961 O O . GLY A 1 801 ? -4.508 -1.488 8.714 1.00 84.12 801 GLY A O 1
ATOM 5962 N N . GLY A 1 802 ? -4.762 -3.720 8.691 1.00 88.00 802 GLY A N 1
ATOM 5963 C CA . GLY A 1 802 ? -4.125 -3.993 9.983 1.00 88.00 802 GLY A CA 1
ATOM 5964 C C . GLY A 1 802 ? -2.720 -3.411 10.149 1.00 88.00 802 GLY A C 1
ATOM 5965 O O . GLY A 1 802 ? -2.375 -2.943 11.235 1.00 88.00 802 GLY A O 1
ATOM 5966 N N . LYS A 1 803 ? -1.920 -3.354 9.076 1.00 90.19 803 LYS A N 1
ATOM 5967 C CA . LYS A 1 803 ? -0.575 -2.744 9.113 1.00 90.19 803 LYS A CA 1
ATOM 5968 C C . LYS A 1 803 ? -0.635 -1.244 9.401 1.00 90.19 803 LYS A C 1
ATOM 5970 O O . LYS A 1 803 ? 0.055 -0.764 10.298 1.00 90.19 803 LYS A O 1
ATOM 5975 N N . VAL A 1 804 ? -1.488 -0.523 8.669 1.00 93.38 804 VAL A N 1
ATOM 5976 C CA . VAL A 1 804 ? -1.686 0.922 8.849 1.00 93.38 804 VAL A CA 1
ATOM 5977 C C . VAL A 1 804 ? -2.330 1.198 10.199 1.00 93.38 804 VAL A C 1
ATOM 5979 O O . VAL A 1 804 ? -1.880 2.091 10.906 1.00 93.38 804 VAL A O 1
ATOM 5982 N N . ASN A 1 805 ? -3.315 0.398 10.617 1.00 92.69 805 ASN A N 1
ATOM 5983 C CA . ASN A 1 805 ? -3.926 0.543 11.935 1.00 92.69 805 ASN A CA 1
ATOM 5984 C C . ASN A 1 805 ? -2.915 0.342 13.085 1.00 92.69 805 ASN A C 1
ATOM 5986 O O . ASN A 1 805 ? -2.899 1.151 14.011 1.00 92.69 805 ASN A O 1
ATOM 5990 N N . LYS A 1 806 ? -2.031 -0.666 13.010 1.00 90.12 806 LYS A N 1
ATOM 5991 C CA . LYS A 1 806 ? -0.984 -0.897 14.022 1.00 90.12 806 LYS A CA 1
ATOM 5992 C C . LYS A 1 806 ? 0.014 0.264 14.095 1.00 90.12 806 LYS A C 1
ATOM 5994 O O . LYS A 1 806 ? 0.275 0.756 15.189 1.00 90.12 806 LYS A O 1
ATOM 5999 N N . ALA A 1 807 ? 0.527 0.730 12.954 1.00 90.06 807 ALA A N 1
ATOM 6000 C CA . ALA A 1 807 ? 1.447 1.871 12.902 1.00 90.06 807 ALA A CA 1
ATOM 6001 C C . ALA A 1 807 ? 0.791 3.170 13.410 1.00 90.06 807 ALA A C 1
ATOM 6003 O O . ALA A 1 807 ? 1.365 3.893 14.216 1.00 90.06 807 ALA A O 1
ATOM 6004 N N . ARG A 1 808 ? -0.464 3.420 13.014 1.00 91.69 808 ARG A N 1
ATOM 6005 C CA . ARG A 1 808 ? -1.295 4.557 13.448 1.00 91.69 808 ARG A CA 1
ATOM 6006 C C . ARG A 1 808 ? -1.496 4.606 14.964 1.00 91.69 808 ARG A C 1
ATOM 6008 O O . ARG A 1 808 ? -1.610 5.701 15.512 1.00 91.69 808 ARG A O 1
ATOM 6015 N N . ILE A 1 809 ? -1.566 3.449 15.625 1.00 86.56 809 ILE A N 1
ATOM 6016 C CA . ILE A 1 809 ? -1.600 3.354 17.090 1.00 86.56 809 ILE A CA 1
ATOM 6017 C C . ILE A 1 809 ? -0.205 3.654 17.648 1.00 86.56 809 ILE A C 1
ATOM 6019 O O . ILE A 1 809 ? -0.064 4.655 18.337 1.00 86.56 809 ILE A O 1
ATOM 6023 N N . ALA A 1 810 ? 0.827 2.897 17.258 1.00 82.94 810 ALA A N 1
ATOM 6024 C CA . ALA A 1 810 ? 2.184 3.030 17.807 1.00 82.94 810 ALA A CA 1
ATOM 6025 C C . ALA A 1 810 ? 2.790 4.446 17.677 1.00 82.94 810 ALA A C 1
ATOM 6027 O O . ALA A 1 810 ? 3.405 4.941 18.616 1.00 82.94 810 ALA A O 1
ATOM 6028 N N . HIS A 1 811 ? 2.538 5.144 16.562 1.00 82.06 811 HIS A N 1
ATOM 6029 C CA . HIS A 1 811 ? 2.940 6.548 16.343 1.00 82.06 811 HIS A CA 1
ATOM 6030 C C . HIS A 1 811 ? 2.336 7.536 17.360 1.00 82.06 811 HIS A C 1
ATOM 6032 O O . HIS A 1 811 ? 2.818 8.654 17.537 1.00 82.06 811 HIS A O 1
ATOM 6038 N N . THR A 1 812 ? 1.254 7.130 18.025 1.00 67.44 812 THR A N 1
ATOM 6039 C CA . THR A 1 812 ? 0.578 7.899 19.077 1.00 67.44 812 THR A CA 1
ATOM 6040 C C . THR A 1 812 ? 1.251 7.730 20.435 1.00 67.44 812 THR A C 1
ATOM 6042 O O . THR A 1 812 ? 1.203 8.647 21.246 1.00 67.44 812 THR A O 1
ATOM 6045 N N . ASP A 1 813 ? 1.892 6.586 20.672 1.00 40.34 813 ASP A N 1
ATOM 6046 C CA . ASP A 1 813 ? 2.566 6.270 21.936 1.00 40.34 813 ASP A CA 1
ATOM 6047 C C . ASP A 1 813 ? 4.000 6.846 21.982 1.00 40.34 813 ASP A C 1
ATOM 6049 O O . ASP A 1 813 ? 4.670 6.799 23.012 1.00 40.34 813 ASP A O 1
ATOM 6053 N N . SER A 1 814 ? 4.470 7.416 20.864 1.00 36.44 814 SER A N 1
ATOM 6054 C CA . SER A 1 814 ? 5.810 7.991 20.681 1.00 36.44 814 SER A CA 1
ATOM 6055 C C . SER A 1 814 ? 5.870 9.531 20.650 1.00 36.44 814 SER A C 1
ATOM 6057 O O . SER A 1 814 ? 6.918 10.076 20.293 1.00 36.44 814 SER A O 1
ATOM 6059 N N . ARG A 1 815 ? 4.768 10.246 20.939 1.00 48.59 815 ARG A N 1
ATOM 6060 C CA . ARG A 1 815 ? 4.655 11.719 20.810 1.00 48.59 815 ARG A CA 1
ATOM 6061 C C . ARG A 1 815 ? 3.823 12.391 21.902 1.00 48.59 815 ARG A C 1
ATOM 6063 O O . ARG A 1 815 ? 4.260 13.483 22.328 1.00 48.59 815 ARG A O 1
#

InterPro domains:
  IPR009045 Peptidase M74/Hedgehog-like, zinc-binding domain superfamily [SSF55166] (606-796)
  IPR029058 Alpha/Beta hydrolase fold [G3DSA:3.40.50.1820] (107-325)

Foldseek 3Di:
DDDDDDPPVPQDLVNLLVCCVQVNLVVSCVVVQVNDPDDDDDPRCQDDFDDCQQAVQCCSPQQAHACQVVLQKGKHKFAQPPFWDTDWADQWDWDWDQDPPPRDGDTDIGGDCDVVFFSDGLHRIKMKIFGNADDLVAEEEEEEEQEFFQDDDLAAHGASTAGRPQSRPDNQHHGRNDHCVCSFLLVNLQLSLLQVVCPPHRHRYMYIYQRAYGGRHTGGCQDVVRVLSVLCRDPSSNNNQAYEYEYYYAASSCVVPVLVCLVVLVVLCDADPVPSGRHQHLYEYEYQLYDNLLSVLLSVLVQLQVLQVVCVVDVPCNQVSLLSGAAYEAEHECDDPSVVVLLVSLLLVVVSNVSHDLCQAPRNHPDDGHHSDLRYAYFHQYPDDSSNQSQGPDDSNDHPVSVSSVCSVVSCPCVVRGDDSPDDDPVRVVVVVVVVPDDDDDDDDDDDDDDDDDDDDDDDDDAFDKDFDFPLVQLAQDPVLVVLPVVDDPVRLVVLVVVQDPVLVVLLVVLVVVVVVDPDDPVSVVSNVVSVVSVVSNVSNVLSVLSVLVQQLQSQLSHGSRGLRRQWIWGDALQATETAGVLLVVLSSQLLCVQLPDCVLCVPSDHSVRSCVVQLFDHDKDFQDRRDCDQVDLFTDLSVSRFKMFTPDQLAFWAQSQHCLRQVLLQVLCCQQVVGGDRLLDPQDALLSNVVSLVSSQVSLLLLLVCLDVVCVVVSVVSLVVDDDDDPQDNDSVSSNVVSVVSQVDQACDGRNNSHPRSNNGNDSGRSSSSCSSVVSPWDAFDRDPRITRRRMIGRCDDPCVSSNVSSVVSSVVD

Organism: NCBI:txid860221

Sequence (815 aa):
MSRGAFRTDRLDLPTVLEMQRTAGNLAVTGLLTRARRRRPPPRRVQRAPLDPKQDPKGYTQPQGVKNVASSGTTRRVVTVPGFGVTGGFKAEYTHRRKDPKTGEMLEVRTPSAERRMTEQSPDNTAVVVMPDVLDKNRPVQVVLHFHGFGFRGGTDPHAGYAVASGRSKNAAHGALGTVRDVDQEHWSQQIGAVNAARGATGPQTVAVLAQGRGRSEFGKVPTFPYVRAVLDAVPELAGVSDYSIVLSGHSGGGATQVAGKVADLRDAATPPADGTRPARPADVVVMFDAEGVVSVMSWAVGKVRELAAALEADPAGGQALIDASPRFRGYFAEWGGYRTPYITANRMLKRALATVPAAWTLAGSSGPGTKVEDLFRIVAVPGVRHETVISKEGPATEGALADALTASTSPTSDRAQALPWDARTVPELKAAKARAKAPAVQPLAVQRDDPAVPAAAPAKPRATTWKTSDAASDYALTTADTTLLGSQTAAERAADRAAFGTAQLSRIRALTKAAKKRALIPEETTELTDLQALRTKVENANRALRRTDVEEILDDAGFTVAGWYGDIQKGSFLGVPAKVHTSLADRLTQAETALVGDAAVNPSGDDAKTLGATLGMYGTASDLRAPKNAVGGSSLSLHTFGLAVDLNYKGNPFLGNQGKTAPDVVARATSLVTGTAVDVLTQLGDAQASFTALKDANDALTTYFSYREPANRPLLDAKLTGRTAAAGEPTDAAGWIKVIEQDHAALKDKGDFKKHKPPEEGFLDLDERVVMALTGAGLTWGGTYRTAKDIMHFDLREGDGGKVNKARIAHTDSR

Secondary structure (DSSP, 8-state):
-------GGG--HHHHHHHHHHHHHHHHHHHHHHT-TTSSPP---PPPPPPTTT-TT-TTSTT-BSSGGGSSEEEEEEE-TTSBB-S-S-SEEEEEEE-TTT--EEEEEEE-SHHHH-S---BTEEEEEEESS--TTSPEEEEEEE---S-STTTSPPSSSBPSS---SSTTSS-TT-BHHHHTS-HHHHHHHHHHHTTTTSPEEEEEEE--BTTTB--B--HHHHHHHHHHHSTTTTT---EEEEEEEETHHIIIIIHHHTTHHHHTTSPPTT-S-PPP---EEEEES-TTHHHHHHHHHHHHHHHHHHHHH-SSSHHHHHHHS-EEEEEEESSSSTHHHHHHHHHHHHHHHTTS-GGGSSSS--SSS--HHHHEEEEEESS--GGGTTT-SS-TT-SHHHHHHHHHH-TTTTGGGBPPTTPPPHHHHHHHHHHTT-----------------------------EE---HHHHS--HHHHHHHHTS-HHHHHHHHHHSSHHHHHHHHHHHHHHTTSPPPHHHHHHHHHHHHHHHHHHHHHHHHHHHHHHHHHHHHT--HHHHTTTEEEEEETTEEEEEEHHHHHHHHHHHHHHHH-TTT-TT---HHHHHHHTT--S--B-S--S-BPTT-SSBPGGGGT-EEE-STTTS--BTTT-THHHHHHHHHHHHHTSS---TTS--SSHHHHHHHHHHHHHHHHHHHHTTSGGGHHHHHHHHTT----TT--SSHHHHHHHHHHHHHHHTTSGGGTTSS-GGG-S----HHHHHHHHHTT-EEEEEETTEEEEEEEE--SGGGHHHHHHHHHHHHT-

Radius of gyration: 34.14 Å; chains: 1; bounding box: 88×93×103 Å